Protein AF-0000000075185579 (afdb_homodimer)

Foldseek 3Di:
DPDDDDDDDDDDDDDDDDDDDDDDDDDDDDDDDDDDPPDDDDDDDPPDDDDDDDDDDPDDQDDVNVVVVVVVVVVVVVVVVVVVVVVVVVVVVVVVVVVVVVVVVVVVVVVVVVVVVVVVVVVVVVVVVVVVVVVVVVVVVVVVVVVVVVVVVVVVVVVVVVVVVVVVVVVVVVVLVVVLVVVVVVLVVLLVVQVVLFQEFEEEEFADDPDPFFFDWDADPVQFKIKGWDWDQDPVRDTDIDIDMFGGSGYHYNVDWQVNVLVVVLSQLVNQLSFFAEAEEEAAAQPLCLCQQAQFDPDPRSGHNPLVSVQSSVVVQVVCVSSQKDKWKKKFKWKQFLQAIGGLQDDCVVVPPPPPPDPPDHWDWDADPVLLDIDTPPTDMDTDDHSVVVNVSVVSSLVSCCVVDVHSSVSLQLMKIWMKMWMWMARPVVGWIHIYIYIYIRAHGQDADPVPLVPPDDPSVVVVSSRVLSNQVLVLVLQQLQQQLVCQVVVDDDRPQPSGSVSVRCVSCNHFSHHYYYYYGGYRHPVCVVRRVVSSVSSSSNRPRGHHHGDRPTPDD/DDDDDDDDDDDDDDDPDDDDDDDDDDDDDDDDDDDDDDDDDDPDDDDDDDDDDDDDDDDDQDPVRVVVVVVVVVVVVVVVVVVVVVVVVVVVVVVVVVVVVVVVVVVVVVVVVVVVVVVVVVVVVVVVVVVVVVVVVVVVVVVVVVVVVVVVVVVVVVVVVVVVVVVVVVVVVVVLVVVLVVVVVVLVVLLVVQVVLFQEFEEEEFADDPDPFFFDWDADPVQFKIKGWDWDQDPVRDTDIDIDMFGGSGYHYNVDWQVNVLVVVLSQLVNQLSFFAEAEEEAAAQPLCLCQQAQFDPDPRSGHNPLVSVQSSVVVQVVCVSSQKDKWKKKFKWKQFLQAIGGLQDDCVVVPPPPPPDPPDHWDWDADPVLLDIDTPPTDMDTDDHSVVVNVSVVSSQVSCCVVDVHSSVSLQQMKIWMKMWMWMARPVVGWIHIYIYIYIYAHGQDADDVPLVPPDDPSVVVVSSRVLSNQQLVLVLQQLQQQLVCQVVVDTDRPQPSGSVSVRCVSCNHFSHHYYYYYGGYRHPVCVVRRVVSSVSSSSNRPRGHHHGDRPTPDD

Radius of gyration: 67.79 Å; Cα contacts (8 Å, |Δi|>4): 1602; chains: 2; bounding box: 108×223×118 Å

Organism: Armillaria gallica (NCBI:txid47427)

Solvent-accessible surface area (backbone atoms only — not comparable to full-atom values): 61674 Å² total; per-residue (Å²): 137,79,80,77,79,85,75,92,75,89,81,84,90,81,88,81,90,75,95,79,88,93,82,93,86,91,85,87,95,81,92,86,84,87,82,84,87,78,77,91,79,89,87,78,88,80,81,79,86,78,80,88,79,78,82,79,80,84,77,84,82,64,77,76,59,52,61,59,45,41,57,50,37,53,52,51,33,52,53,32,48,52,50,30,53,50,31,50,51,52,35,53,51,40,52,50,49,44,52,51,47,53,52,52,43,52,51,50,52,51,52,43,50,49,50,38,50,53,35,53,52,51,40,51,52,40,50,52,52,34,50,54,35,51,52,48,38,51,53,41,51,52,50,40,51,51,48,50,53,52,43,51,54,50,51,51,49,48,51,51,51,52,51,50,45,52,51,48,51,52,49,43,52,51,50,50,53,48,48,40,51,50,50,53,50,46,52,51,46,50,49,49,42,45,56,74,71,39,38,40,39,30,34,39,36,34,42,69,69,89,64,86,65,54,44,55,68,48,70,44,93,82,29,26,35,43,33,39,51,46,78,43,68,42,96,84,66,50,72,43,78,46,78,45,77,47,72,46,76,31,43,38,54,45,82,59,49,46,66,61,56,36,62,64,49,48,56,51,47,49,41,16,76,70,24,26,25,23,30,37,36,24,38,31,41,71,86,12,46,35,61,46,51,38,54,36,49,93,46,82,73,44,30,12,46,52,61,51,43,48,40,47,49,54,52,53,48,58,60,37,38,83,58,46,36,48,67,50,43,35,35,35,42,35,31,40,43,76,80,34,71,42,62,40,65,61,64,64,74,72,64,61,61,66,63,85,79,72,72,72,83,67,63,44,81,45,76,39,81,88,77,55,43,69,46,54,43,88,55,56,71,41,78,55,88,46,60,68,54,51,55,52,50,52,51,46,30,52,54,48,50,31,69,77,24,94,46,45,74,62,42,55,36,60,19,32,37,40,40,36,34,42,37,37,36,38,24,72,87,81,63,47,49,33,57,10,39,39,35,46,31,38,47,33,32,63,66,72,82,67,73,83,42,77,80,36,77,62,77,39,38,54,54,48,53,41,50,48,42,48,50,46,41,54,51,34,44,53,50,33,51,48,33,46,18,45,21,48,76,66,70,75,61,84,60,61,34,78,72,22,61,67,42,42,62,36,42,60,32,68,36,69,53,17,34,36,36,37,37,38,24,26,49,51,36,44,90,40,41,70,62,39,51,53,49,50,53,51,47,45,57,53,45,70,28,57,52,50,90,43,72,79,77,64,64,77,126,136,86,83,72,86,86,71,91,82,81,88,88,81,90,69,92,75,94,82,93,92,85,92,82,95,82,85,94,81,91,95,80,92,79,90,87,78,89,69,81,85,86,84,76,92,88,82,84,79,81,79,86,82,84,83,83,83,83,81,84,81,57,79,77,52,56,60,55,44,41,53,51,40,52,51,52,33,51,51,31,49,51,52,30,51,51,32,49,50,50,34,53,51,41,51,49,48,45,53,50,49,53,50,52,44,52,51,52,51,50,52,45,51,50,52,39,50,52,36,52,52,50,39,52,53,40,49,54,53,33,51,53,33,50,52,50,37,53,54,40,51,52,49,43,52,52,46,51,54,49,43,52,54,51,51,51,50,49,52,50,50,52,50,49,44,51,51,47,51,51,49,44,52,52,51,50,53,49,47,38,52,49,48,54,50,45,52,51,46,50,50,50,42,44,55,72,73,38,38,40,42,31,33,38,35,33,41,69,70,92,63,85,64,55,45,55,68,49,71,44,94,82,28,25,35,43,35,41,49,44,79,44,68,43,96,87,65,49,72,42,78,47,79,45,77,48,73,45,77,30,45,38,54,45,81,59,47,46,65,62,57,34,62,65,49,48,55,51,47,50,41,15,76,70,23,26,24,24,30,38,36,25,38,32,42,71,87,13,45,37,62,48,52,38,53,36,49,95,45,82,73,43,30,11,47,53,60,51,44,48,39,47,49,53,51,52,48,57,59,36,39,84,57,47,35,47,68,48,42,34,36,35,43,35,32,40,43,76,81,36,70,41,64,40,64,59,65,64,74,73,63,61,62,66,64,86,78,72,72,73,83,69,63,45,81,43,76,38,82,87,77,56,44,68,46,53,43,88,56,57,72,41,78,54,88,45,61,67,53,51,56,52,50,52,51,47,27,52,54,48,51,32,69,75,24,96,45,45,72,61,42,55,34,59,19,30,38,40,40,35,34,41,37,37,37,38,24,74,86,81,64,46,48,34,55,11,40,40,35,45,30,36,48,32,32,62,64,73,82,66,71,85,43,77,81,35,77,64,76,40,39,55,54,48,53,41,48,48,43,47,50,45,40,53,51,34,45,52,49,32,52,48,33,45,17,46,20,48,76,65,70,74,61,85,61,60,34,78,72,21,61,67,42,42,62,36,42,60,33,69,37,69,51,18,33,35,36,38,37,37,24,26,50,51,36,43,90,40,40,70,62,37,50,52,48,50,52,53,48,44,57,55,45,70,28,57,52,49,90,43,73,78,75,63,66,76,125

Structure (mmCIF, N/CA/C/O backbone):
data_AF-0000000075185579-model_v1
#
loop_
_entity.id
_entity.type
_entity.pdbx_description
1 polymer 'Kinesin-domain-containing protein'
#
loop_
_atom_site.group_PDB
_atom_site.id
_atom_site.type_symbol
_atom_site.label_atom_id
_atom_site.label_alt_id
_atom_site.label_comp_id
_atom_site.label_asym_id
_atom_site.label_entity_id
_atom_site.label_seq_id
_atom_site.pdbx_PDB_ins_code
_atom_site.Cartn_x
_atom_site.Cartn_y
_atom_site.Cartn_z
_atom_site.occupancy
_atom_site.B_iso_or_equiv
_atom_site.auth_seq_id
_atom_site.auth_comp_id
_atom_site.auth_asym_id
_atom_site.auth_atom_id
_atom_site.pdbx_PDB_model_num
ATOM 1 N N . MET A 1 1 ? -43.188 15.203 17.531 1 18.34 1 MET A N 1
ATOM 2 C CA . MET A 1 1 ? -43.938 14.82 18.734 1 18.34 1 MET A CA 1
ATOM 3 C C . MET A 1 1 ? -43.156 15.164 19.984 1 18.34 1 MET A C 1
ATOM 5 O O . MET A 1 1 ? -42 14.727 20.156 1 18.34 1 MET A O 1
ATOM 9 N N . ALA A 1 2 ? -43.812 16.25 20.703 1 19.73 2 ALA A N 1
ATOM 10 C CA . ALA A 1 2 ? -43.562 17.125 21.859 1 19.73 2 ALA A CA 1
ATOM 11 C C . ALA A 1 2 ? -43.469 16.312 23.141 1 19.73 2 ALA A C 1
ATOM 13 O O . ALA A 1 2 ? -43.438 16.891 24.234 1 19.73 2 ALA A O 1
ATOM 14 N N . SER A 1 3 ? -43.094 15.203 23.094 1 18.06 3 SER A N 1
ATOM 15 C CA . SER A 1 3 ? -43.562 14.617 24.359 1 18.06 3 SER A CA 1
ATOM 16 C C . SER A 1 3 ? -42.906 15.289 25.547 1 18.06 3 SER A C 1
ATOM 18 O O . SER A 1 3 ? -41.781 15.766 25.453 1 18.06 3 SER A O 1
ATOM 20 N N . ARG A 1 4 ? -43.656 15.57 26.516 1 18.34 4 ARG A N 1
ATOM 21 C CA . ARG A 1 4 ? -44 16.188 27.797 1 18.34 4 ARG A CA 1
ATOM 22 C C . ARG A 1 4 ? -43.125 15.68 28.922 1 18.34 4 ARG A C 1
ATOM 24 O O . ARG A 1 4 ? -43.375 14.602 29.469 1 18.34 4 ARG A O 1
ATOM 31 N N . LEU A 1 5 ? -41.812 15.844 28.812 1 18.88 5 LEU A N 1
ATOM 32 C CA . LEU A 1 5 ? -41.125 15.234 29.969 1 18.88 5 LEU A CA 1
ATOM 33 C C . LEU A 1 5 ? -41.5 15.977 31.25 1 18.88 5 LEU A C 1
ATOM 35 O O . LEU A 1 5 ? -41.625 17.203 31.25 1 18.88 5 LEU A O 1
ATOM 39 N N . PRO A 1 6 ? -41.781 15.438 32.375 1 18.03 6 PRO A N 1
ATOM 40 C CA . PRO A 1 6 ? -42.5 15.664 33.625 1 18.03 6 PRO A CA 1
ATOM 41 C C . PRO A 1 6 ? -41.844 16.719 34.5 1 18.03 6 PRO A C 1
ATOM 43 O O . PRO A 1 6 ? -40.656 17.016 34.312 1 18.03 6 PRO A O 1
ATOM 46 N N . ARG A 1 7 ? -42.5 17.25 35.594 1 16.16 7 ARG A N 1
ATOM 47 C CA . ARG A 1 7 ? -42.969 18.266 36.531 1 16.16 7 ARG A CA 1
ATOM 48 C C . ARG A 1 7 ? -42.094 18.281 37.781 1 16.16 7 ARG A C 1
ATOM 50 O O . ARG A 1 7 ? -42.406 18.953 38.781 1 16.16 7 ARG A O 1
ATOM 57 N N . TYR A 1 8 ? -40.906 17.766 37.844 1 16.25 8 TYR A N 1
ATOM 58 C CA . TYR A 1 8 ? -40.719 17.516 39.281 1 16.25 8 TYR A CA 1
ATOM 59 C C . TYR A 1 8 ? -40.656 18.828 40.062 1 16.25 8 TYR A C 1
ATOM 61 O O . TYR A 1 8 ? -40.188 19.844 39.562 1 16.25 8 TYR A O 1
ATOM 69 N N . ARG A 1 9 ? -41.094 19.016 41.344 1 15.51 9 ARG A N 1
ATOM 70 C CA . ARG A 1 9 ? -41.75 19.641 42.469 1 15.51 9 ARG A CA 1
ATOM 71 C C . ARG A 1 9 ? -40.844 20.656 43.156 1 15.51 9 ARG A C 1
ATOM 73 O O . ARG A 1 9 ? -41.25 21.781 43.406 1 15.51 9 ARG A O 1
ATOM 80 N N . SER A 1 10 ? -39.812 20.359 43.906 1 15.17 10 SER A N 1
ATOM 81 C CA . SER A 1 10 ? -40 20.594 45.344 1 15.17 10 SER A CA 1
ATOM 82 C C . SER A 1 10 ? -39.656 22.031 45.719 1 15.17 10 SER A C 1
ATOM 84 O O . SER A 1 10 ? -39.031 22.75 44.938 1 15.17 10 SER A O 1
ATOM 86 N N . SER A 1 11 ? -38.875 22.359 46.781 1 15.03 11 SER A N 1
ATOM 87 C CA . SER A 1 11 ? -39.125 22.797 48.156 1 15.03 11 SER A CA 1
ATOM 88 C C . SER A 1 11 ? -38.688 24.25 48.375 1 15.03 11 SER A C 1
ATOM 90 O O . SER A 1 11 ? -39.469 25.078 48.844 1 15.03 11 SER A O 1
ATOM 92 N N . SER A 1 12 ? -37.469 24.656 48.844 1 15.06 12 SER A N 1
ATOM 93 C CA . SER A 1 12 ? -37.406 25.062 50.219 1 15.06 12 SER A CA 1
ATOM 94 C C . SER A 1 12 ? -37.531 26.578 50.375 1 15.06 12 SER A C 1
ATOM 96 O O . SER A 1 12 ? -37.312 27.312 49.406 1 15.06 12 SER A O 1
ATOM 98 N N . PRO A 1 13 ? -36.75 27.281 51.281 1 16.12 13 PRO A N 1
ATOM 99 C CA . PRO A 1 13 ? -37.062 27.906 52.562 1 16.12 13 PRO A CA 1
ATOM 100 C C . PRO A 1 13 ? -37.156 29.422 52.5 1 16.12 13 PRO A C 1
ATOM 102 O O . PRO A 1 13 ? -36.781 30.016 51.469 1 16.12 13 PRO A O 1
ATOM 105 N N . GLU A 1 14 ? -36.469 30.203 53.406 1 15.45 14 GLU A N 1
ATOM 106 C CA . GLU A 1 14 ? -36.844 30.938 54.625 1 15.45 14 GLU A CA 1
ATOM 107 C C . GLU A 1 14 ? -36.688 32.438 54.438 1 15.45 14 GLU A C 1
ATOM 109 O O . GLU A 1 14 ? -37.594 33.219 54.719 1 15.45 14 GLU A O 1
ATOM 114 N N . ARG A 1 15 ? -35.594 33.188 54.938 1 14.95 15 ARG A N 1
ATOM 115 C CA . ARG A 1 15 ? -35.688 34.031 56.125 1 14.95 15 ARG A CA 1
ATOM 116 C C . ARG A 1 15 ? -35.938 35.469 55.75 1 14.95 15 ARG A C 1
ATOM 118 O O . ARG A 1 15 ? -35.844 35.844 54.594 1 14.95 15 ARG A O 1
ATOM 125 N N . THR A 1 16 ? -34.969 36.5 56.094 1 14.61 16 THR A N 1
ATOM 126 C CA . THR A 1 16 ? -35 37.281 57.312 1 14.61 16 THR A CA 1
ATOM 127 C C . THR A 1 16 ? -35.375 38.719 57.031 1 14.61 16 THR A C 1
ATOM 129 O O . THR A 1 16 ? -36.25 39.281 57.688 1 14.61 16 THR A O 1
ATOM 132 N N . LEU A 1 17 ? -34.438 39.75 56.625 1 14.92 17 LEU A N 1
ATOM 133 C CA . LEU A 1 17 ? -34.062 40.719 57.656 1 14.92 17 LEU A CA 1
ATOM 134 C C . LEU A 1 17 ? -34.906 41.969 57.562 1 14.92 17 LEU A C 1
ATOM 136 O O . LEU A 1 17 ? -35.469 42.281 56.5 1 14.92 17 LEU A O 1
ATOM 140 N N . MET A 1 18 ? -34.656 43.156 58.375 1 14.86 18 MET A N 1
ATOM 141 C CA . MET A 1 18 ? -35.094 43.969 59.531 1 14.86 18 MET A CA 1
ATOM 142 C C . MET A 1 18 ? -35.344 45.406 59.125 1 14.86 18 MET A C 1
ATOM 144 O O . MET A 1 18 ? -36.031 46.156 59.812 1 14.86 18 MET A O 1
ATOM 148 N N . ALA A 1 19 ? -35.062 46.156 58 1 16.11 19 ALA A N 1
ATOM 149 C CA . ALA A 1 19 ? -34.5 47.406 58.5 1 16.11 19 ALA A CA 1
ATOM 150 C C . ALA A 1 19 ? -35.594 48.344 58.938 1 16.11 19 ALA A C 1
ATOM 152 O O . ALA A 1 19 ? -36.625 48.5 58.25 1 16.11 19 ALA A O 1
ATOM 153 N N . PRO A 1 20 ? -35.469 49.094 60.125 1 14.97 20 PRO A N 1
ATOM 154 C CA . PRO A 1 20 ? -36.188 49.75 61.188 1 14.97 20 PRO A CA 1
ATOM 155 C C . PRO A 1 20 ? -36.719 51.125 60.812 1 14.97 20 PRO A C 1
ATOM 157 O O . PRO A 1 20 ? -37.906 51.375 61 1 14.97 20 PRO A O 1
ATOM 160 N N . ALA A 1 21 ? -35.938 52.312 60.812 1 14.3 21 ALA A N 1
ATOM 161 C CA . ALA A 1 21 ? -35.969 53.219 61.969 1 14.3 21 ALA A CA 1
ATOM 162 C C . ALA A 1 21 ? -36.969 54.344 61.75 1 14.3 21 ALA A C 1
ATOM 164 O O . ALA A 1 21 ? -37.469 54.531 60.625 1 14.3 21 ALA A O 1
ATOM 165 N N . LEU A 1 22 ? -36.531 55.781 61.844 1 14.79 22 LEU A N 1
ATOM 166 C CA . LEU A 1 22 ? -36.625 56.719 62.938 1 14.79 22 LEU A CA 1
ATOM 167 C C . LEU A 1 22 ? -37.656 57.781 62.656 1 14.79 22 LEU A C 1
ATOM 169 O O . LEU A 1 22 ? -38 58.031 61.5 1 14.79 22 LEU A O 1
ATOM 173 N N . LYS A 1 23 ? -37.938 58.844 63.656 1 14.91 23 LYS A N 1
ATOM 174 C CA . LYS A 1 23 ? -38.812 59.531 64.562 1 14.91 23 LYS A CA 1
ATOM 175 C C . LYS A 1 23 ? -39.094 60.969 64.125 1 14.91 23 LYS A C 1
ATOM 177 O O . LYS A 1 23 ? -40.25 61.406 64.125 1 14.91 23 LYS A O 1
ATOM 182 N N . ARG A 1 24 ? -38.125 62.031 63.938 1 14.59 24 ARG A N 1
ATOM 183 C CA . ARG A 1 24 ? -38.188 63.062 65 1 14.59 24 ARG A CA 1
ATOM 184 C C . ARG A 1 24 ? -39.219 64.125 64.625 1 14.59 24 ARG A C 1
ATOM 186 O O . ARG A 1 24 ? -39.625 64.25 63.469 1 14.59 24 ARG A O 1
ATOM 193 N N . LYS A 1 25 ? -39.031 65.5 65.188 1 14.77 25 LYS A N 1
ATOM 194 C CA . LYS A 1 25 ? -39.531 66.375 66.25 1 14.77 25 LYS A CA 1
ATOM 195 C C . LYS A 1 25 ? -40.219 67.625 65.625 1 14.77 25 LYS A C 1
ATOM 197 O O . LYS A 1 25 ? -41.344 67.938 66 1 14.77 25 LYS A O 1
ATOM 202 N N . ALA A 1 26 ? -39.531 68.938 65.438 1 15.02 26 ALA A N 1
ATOM 203 C CA . ALA A 1 26 ? -39.594 70 66.375 1 15.02 26 ALA A CA 1
ATOM 204 C C . ALA A 1 26 ? -40.594 71.062 66 1 15.02 26 ALA A C 1
ATOM 206 O O . ALA A 1 26 ? -41.094 71.062 64.875 1 15.02 26 ALA A O 1
ATOM 207 N N . GLN A 1 27 ? -40.25 72.5 66.188 1 14.68 27 GLN A N 1
ATOM 208 C CA . GLN A 1 27 ? -40.438 73.562 67.188 1 14.68 27 GLN A CA 1
ATOM 209 C C . GLN A 1 27 ? -41.312 74.688 66.562 1 14.68 27 GLN A C 1
ATOM 211 O O . GLN A 1 27 ? -42.312 75.062 67.188 1 14.68 27 GLN A O 1
ATOM 216 N N . ASP A 1 28 ? -40.781 75.875 65.938 1 14.41 28 ASP A N 1
ATOM 217 C CA . ASP A 1 28 ? -40.688 77.188 66.688 1 14.41 28 ASP A CA 1
ATOM 218 C C . ASP A 1 28 ? -41.844 78.062 66.312 1 14.41 28 ASP A C 1
ATOM 220 O O . ASP A 1 28 ? -42.531 78.562 67.25 1 14.41 28 ASP A O 1
ATOM 224 N N . GLN A 1 29 ? -41.781 79.188 65.312 1 15.2 29 GLN A N 1
ATOM 225 C CA . GLN A 1 29 ? -41.531 80.625 65.688 1 15.2 29 GLN A CA 1
ATOM 226 C C . GLN A 1 29 ? -42.844 81.375 65.688 1 15.2 29 GLN A C 1
ATOM 228 O O . GLN A 1 29 ? -43.844 81 65.125 1 15.2 29 GLN A O 1
ATOM 233 N N . ASN A 1 30 ? -42.844 82.938 66.125 1 15.77 30 ASN A N 1
ATOM 234 C CA . ASN A 1 30 ? -43.094 84 67.062 1 15.77 30 ASN A CA 1
ATOM 235 C C . ASN A 1 30 ? -44.031 85.062 66.5 1 15.77 30 ASN A C 1
ATOM 237 O O . ASN A 1 30 ? -44.906 85.562 67.188 1 15.77 30 ASN A O 1
ATOM 241 N N . ASP A 1 31 ? -43.969 85.625 65.188 1 15.8 31 ASP A N 1
ATOM 242 C CA . ASP A 1 31 ? -43.719 87.062 65.312 1 15.8 31 ASP A CA 1
ATOM 243 C C . ASP A 1 31 ? -45.031 87.812 65.625 1 15.8 31 ASP A C 1
ATOM 245 O O . ASP A 1 31 ? -46.125 87.312 65.438 1 15.8 31 ASP A O 1
ATOM 249 N N . PRO A 1 32 ? -45.188 89.375 65.188 1 17.55 32 PRO A N 1
ATOM 250 C CA . PRO A 1 32 ? -45.094 90.688 65.812 1 17.55 32 PRO A CA 1
ATOM 251 C C . PRO A 1 32 ? -46.438 91.375 65.875 1 17.55 32 PRO A C 1
ATOM 253 O O . PRO A 1 32 ? -47.312 91.125 65 1 17.55 32 PRO A O 1
ATOM 256 N N . PRO A 1 33 ? -46.938 92.062 66.938 1 20.39 33 PRO A N 1
ATOM 257 C CA . PRO A 1 33 ? -48.094 92.75 67.5 1 20.39 33 PRO A CA 1
ATOM 258 C C . PRO A 1 33 ? -48.344 94.125 66.938 1 20.39 33 PRO A C 1
ATOM 260 O O . PRO A 1 33 ? -47.562 95.062 67.188 1 20.39 33 PRO A O 1
ATOM 263 N N . VAL A 1 34 ? -48.531 94.438 65.625 1 19.27 34 VAL A N 1
ATOM 264 C CA . VAL A 1 34 ? -48.469 95.75 65.125 1 19.27 34 VAL A CA 1
ATOM 265 C C . VAL A 1 34 ? -49.5 96.688 65.812 1 19.27 34 VAL A C 1
ATOM 267 O O . VAL A 1 34 ? -50.688 96.312 65.875 1 19.27 34 VAL A O 1
ATOM 270 N N . ARG A 1 35 ? -49.031 97.875 66.5 1 17.83 35 ARG A N 1
ATOM 271 C CA . ARG A 1 35 ? -49.406 98.875 67.438 1 17.83 35 ARG A CA 1
ATOM 272 C C . ARG A 1 35 ? -50.375 99.875 66.875 1 17.83 35 ARG A C 1
ATOM 274 O O . ARG A 1 35 ? -50.312 100.125 65.625 1 17.83 35 ARG A O 1
ATOM 281 N N . LYS A 1 36 ? -51.344 100.438 67.625 1 20.92 36 LYS A N 1
ATOM 282 C CA . LYS A 1 36 ? -52.594 101.25 67.688 1 20.92 36 LYS A CA 1
ATOM 283 C C . LYS A 1 36 ? -52.344 102.75 67.562 1 20.92 36 LYS A C 1
ATOM 285 O O . LYS A 1 36 ? -51.688 103.312 68.438 1 20.92 36 LYS A O 1
ATOM 290 N N . ILE A 1 37 ? -51.938 103.25 66.375 1 17.88 37 ILE A N 1
ATOM 291 C CA . ILE A 1 37 ? -51.469 104.625 66.125 1 17.88 37 ILE A CA 1
ATOM 292 C C . ILE A 1 37 ? -52.531 105.625 66.562 1 17.88 37 ILE A C 1
ATOM 294 O O . ILE A 1 37 ? -53.656 105.625 66.062 1 17.88 37 ILE A O 1
ATOM 298 N N . HIS A 1 38 ? -52.531 106.312 67.812 1 17.78 38 HIS A N 1
ATOM 299 C CA . HIS A 1 38 ? -53.406 107.188 68.625 1 17.78 38 HIS A CA 1
ATOM 300 C C . HIS A 1 38 ? -53.406 108.625 68.125 1 17.78 38 HIS A C 1
ATOM 302 O O . HIS A 1 38 ? -54.281 109.438 68.438 1 17.78 38 HIS A O 1
ATOM 308 N N . LYS A 1 39 ? -52.562 109.312 67.25 1 17.28 39 LYS A N 1
ATOM 309 C CA . LYS A 1 39 ? -51.938 110.562 67.75 1 17.28 39 LYS A CA 1
ATOM 310 C C . LYS A 1 39 ? -52.906 111.75 67.688 1 17.28 39 LYS A C 1
ATOM 312 O O . LYS A 1 39 ? -52.938 112.562 68.562 1 17.28 39 LYS A O 1
ATOM 317 N N . PRO A 1 40 ? -53.625 112.312 66.688 1 19.89 40 PRO A N 1
ATOM 318 C CA . PRO A 1 40 ? -53.281 113.625 66.25 1 19.89 40 PRO A CA 1
ATOM 319 C C . PRO A 1 40 ? -54.031 114.75 67 1 19.89 40 PRO A C 1
ATOM 321 O O . PRO A 1 40 ? -55.281 114.75 66.938 1 19.89 40 PRO A O 1
ATOM 324 N N . LEU A 1 41 ? -53.844 115.188 68.25 1 20.09 41 LEU A N 1
ATOM 325 C CA . LEU A 1 41 ? -54.562 116.125 69.125 1 20.09 41 LEU A CA 1
ATOM 326 C C . LEU A 1 41 ? -54.469 117.562 68.562 1 20.09 41 LEU A C 1
ATOM 328 O O . LEU A 1 41 ? -53.375 118 68.188 1 20.09 41 LEU A O 1
ATOM 332 N N . SER A 1 42 ? -55.5 118.312 68.062 1 20.94 42 SER A N 1
ATOM 333 C CA . SER A 1 42 ? -55.844 119.562 67.375 1 20.94 42 SER A CA 1
ATOM 334 C C . SER A 1 42 ? -55.562 120.75 68.25 1 20.94 42 SER A C 1
ATOM 336 O O . SER A 1 42 ? -56.094 120.875 69.375 1 20.94 42 SER A O 1
ATOM 338 N N . LYS A 1 43 ? -54.406 121.5 68.188 1 20.05 43 LYS A N 1
ATOM 339 C CA . LYS A 1 43 ? -53.719 122.562 68.938 1 20.05 43 LYS A CA 1
ATOM 340 C C . LYS A 1 43 ? -54.5 123.875 68.875 1 20.05 43 LYS A C 1
ATOM 342 O O . LYS A 1 43 ? -55.031 124.25 67.812 1 20.05 43 LYS A O 1
ATOM 347 N N . SER A 1 44 ? -54.844 124.625 70.062 1 19.48 44 SER A N 1
ATOM 348 C CA . SER A 1 44 ? -55.625 125.688 70.688 1 19.48 44 SER A CA 1
ATOM 349 C C . SER A 1 44 ? -54.938 127.062 70.5 1 19.48 44 SER A C 1
ATOM 351 O O . SER A 1 44 ? -55.531 128.125 70.812 1 19.48 44 SER A O 1
ATOM 353 N N . ILE A 1 45 ? -53.75 127.312 69.938 1 19.94 45 ILE A N 1
ATOM 354 C CA . ILE A 1 45 ? -53 128.375 70.562 1 19.94 45 ILE A CA 1
ATOM 355 C C . ILE A 1 45 ? -53.594 129.75 70.125 1 19.94 45 ILE A C 1
ATOM 357 O O . ILE A 1 45 ? -53.719 130 68.938 1 19.94 45 ILE A O 1
ATOM 361 N N . THR A 1 46 ? -54.188 130.625 71.062 1 22.38 46 THR A N 1
ATOM 362 C CA . THR A 1 46 ? -54.969 131.875 71.188 1 22.38 46 THR A CA 1
ATOM 363 C C . THR A 1 46 ? -54.031 133.125 71.062 1 22.38 46 THR A C 1
ATOM 365 O O . THR A 1 46 ? -53.219 133.25 71.938 1 22.38 46 THR A O 1
ATOM 368 N N . SER A 1 47 ? -53.344 133.5 70 1 21.12 47 SER A N 1
ATOM 369 C CA . SER A 1 47 ? -52.312 134.5 69.812 1 21.12 47 SER A CA 1
ATOM 370 C C . SER A 1 47 ? -52.781 135.875 70.062 1 21.12 47 SER A C 1
ATOM 372 O O . SER A 1 47 ? -53.625 136.375 69.312 1 21.12 47 SER A O 1
ATOM 374 N N . THR A 1 48 ? -53 136.375 71.312 1 22.92 48 THR A N 1
ATOM 375 C CA . THR A 1 48 ? -53.562 137.625 71.625 1 22.92 48 THR A CA 1
ATOM 376 C C . THR A 1 48 ? -52.531 138.75 71.312 1 22.92 48 THR A C 1
ATOM 378 O O . THR A 1 48 ? -51.344 138.625 71.625 1 22.92 48 THR A O 1
ATOM 381 N N . ALA A 1 49 ? -52.688 139.75 70.375 1 25.64 49 ALA A N 1
ATOM 382 C CA . ALA A 1 49 ? -51.938 140.75 69.688 1 25.64 49 ALA A CA 1
ATOM 383 C C . ALA A 1 49 ? -51.594 141.875 70.562 1 25.64 49 ALA A C 1
ATOM 385 O O . ALA A 1 49 ? -52.5 142.625 71.062 1 25.64 49 ALA A O 1
ATOM 386 N N . PRO A 1 50 ? -50.531 141.75 71.5 1 23.75 50 PRO A N 1
ATOM 387 C CA . PRO A 1 50 ? -50.25 142.75 72.5 1 23.75 50 PRO A CA 1
ATOM 388 C C . PRO A 1 50 ? -49.969 144.125 71.875 1 23.75 50 PRO A C 1
ATOM 390 O O . PRO A 1 50 ? -49.562 144.25 70.75 1 23.75 50 PRO A O 1
ATOM 393 N N . LYS A 1 51 ? -50.156 145.25 72.688 1 27.39 51 LYS A N 1
ATOM 394 C CA . LYS A 1 51 ? -50.375 146.625 72.562 1 27.39 51 LYS A CA 1
ATOM 395 C C . LYS A 1 51 ? -49.031 147.375 72.375 1 27.39 51 LYS A C 1
ATOM 397 O O . LYS A 1 51 ? -48.031 147.125 73 1 27.39 51 LYS A O 1
ATOM 402 N N . PRO A 1 52 ? -48.75 148.125 71.375 1 26.11 52 PRO A N 1
ATOM 403 C CA . PRO A 1 52 ? -47.562 148.875 70.812 1 26.11 52 PRO A CA 1
ATOM 404 C C . PRO A 1 52 ? -46.938 149.875 71.812 1 26.11 52 PRO A C 1
ATOM 406 O O . PRO A 1 52 ? -47.656 150.75 72.25 1 26.11 52 PRO A O 1
ATOM 409 N N . LEU A 1 53 ? -46.062 149.375 72.75 1 25.06 53 LEU A N 1
ATOM 410 C CA . LEU A 1 53 ? -45.406 150.125 73.812 1 25.06 53 LEU A CA 1
ATOM 411 C C . LEU A 1 53 ? -44.688 151.375 73.312 1 25.06 53 LEU A C 1
ATOM 413 O O . LEU A 1 53 ? -44.062 151.25 72.25 1 25.06 53 LEU A O 1
ATOM 417 N N . THR A 1 54 ? -44.906 152.5 73.875 1 27.72 54 THR A N 1
ATOM 418 C CA . THR A 1 54 ? -44.562 153.875 73.625 1 27.72 54 THR A CA 1
ATOM 419 C C . THR A 1 54 ? -43.094 154.125 73.812 1 27.72 54 THR A C 1
ATOM 421 O O . THR A 1 54 ? -42.438 153.5 74.688 1 27.72 54 THR A O 1
ATOM 424 N N . LYS A 1 55 ? -42.344 154.625 72.938 1 32.5 55 LYS A N 1
ATOM 425 C CA . LYS A 1 55 ? -40.938 154.875 72.625 1 32.5 55 LYS A CA 1
ATOM 426 C C . LYS A 1 55 ? -40.25 155.75 73.625 1 32.5 55 LYS A C 1
ATOM 428 O O . LYS A 1 55 ? -40.594 156.875 73.812 1 32.5 55 LYS A O 1
ATOM 433 N N . PRO A 1 56 ? -39.875 155 74.875 1 31.88 56 PRO A N 1
ATOM 434 C CA . PRO A 1 56 ? -39.344 155.875 75.938 1 31.88 56 PRO A CA 1
ATOM 435 C C . PRO A 1 56 ? -38.125 156.75 75.5 1 31.88 56 PRO A C 1
ATOM 437 O O . PRO A 1 56 ? -37.438 156.25 74.562 1 31.88 56 PRO A O 1
ATOM 440 N N . ARG A 1 57 ? -37.875 157.875 76.125 1 35.84 57 ARG A N 1
ATOM 441 C CA . ARG A 1 57 ? -37.094 159.125 75.875 1 35.84 57 ARG A CA 1
ATOM 442 C C . ARG A 1 57 ? -35.625 158.875 76.188 1 35.84 57 ARG A C 1
ATOM 444 O O . ARG A 1 57 ? -35.281 158.25 77.25 1 35.84 57 ARG A O 1
ATOM 451 N N . PRO A 1 58 ? -34.656 158.875 75.25 1 35.84 58 PRO A N 1
ATOM 452 C CA . PRO A 1 58 ? -33.25 158.375 75.312 1 35.84 58 PRO A CA 1
ATOM 453 C C . PRO A 1 58 ? -32.438 159.125 76.375 1 35.84 58 PRO A C 1
ATOM 455 O O . PRO A 1 58 ? -32.469 160.375 76.438 1 35.84 58 PRO A O 1
ATOM 458 N N . PRO A 1 59 ? -32.344 158.625 77.688 1 38.75 59 PRO A N 1
ATOM 459 C CA . PRO A 1 59 ? -31.703 159.25 78.812 1 38.75 59 PRO A CA 1
ATOM 460 C C . PRO A 1 59 ? -30.297 159.75 78.5 1 38.75 59 PRO A C 1
ATOM 462 O O . PRO A 1 59 ? -29.625 159.125 77.625 1 38.75 59 PRO A O 1
ATOM 465 N N . THR A 1 60 ? -29.922 161 78.938 1 39.84 60 THR A N 1
ATOM 466 C CA . THR A 1 60 ? -28.75 161.75 78.75 1 39.84 60 THR A CA 1
ATOM 467 C C . THR A 1 60 ? -27.531 161.25 79.438 1 39.84 60 THR A C 1
ATOM 469 O O . THR A 1 60 ? -27.531 161 80.625 1 39.84 60 THR A O 1
ATOM 472 N N . LEU A 1 61 ? -26.703 160.375 78.875 1 40.78 61 LEU A N 1
ATOM 473 C CA . LEU A 1 61 ? -25.547 159.5 79.188 1 40.78 61 LEU A CA 1
ATOM 474 C C . LEU A 1 61 ? -24.438 160.375 79.812 1 40.78 61 LEU A C 1
ATOM 476 O O . LEU A 1 61 ? -23.906 161.25 79.188 1 40.78 61 LEU A O 1
ATOM 480 N N . THR A 1 62 ? -24.391 160.5 81.125 1 44.34 62 THR A N 1
ATOM 481 C CA . THR A 1 62 ? -23.438 161.25 81.875 1 44.34 62 THR A CA 1
ATOM 482 C C . THR A 1 62 ? -22.031 160.625 81.812 1 44.34 62 THR A C 1
ATOM 484 O O . THR A 1 62 ? -21.891 159.5 81.438 1 44.34 62 THR A O 1
ATOM 487 N N . ALA A 1 63 ? -20.812 161.25 82.125 1 56.53 63 ALA A N 1
ATOM 488 C CA . ALA A 1 63 ? -19.375 161.125 81.875 1 56.53 63 ALA A CA 1
ATOM 489 C C . ALA A 1 63 ? -18.797 159.875 82.5 1 56.53 63 ALA A C 1
ATOM 491 O O . ALA A 1 63 ? -17.891 159.25 81.875 1 56.53 63 ALA A O 1
ATOM 492 N N . GLY A 1 64 ? -18.984 159.5 83.5 1 51.78 64 GLY A N 1
ATOM 493 C CA . GLY A 1 64 ? -18.469 158.25 84.188 1 51.78 64 GLY A CA 1
ATOM 494 C C . GLY A 1 64 ? -18.797 157 83.438 1 51.78 64 GLY A C 1
ATOM 495 O O . GLY A 1 64 ? -18.109 156 83.562 1 51.78 64 GLY A O 1
ATOM 496 N N . THR A 1 65 ? -19.672 157 82.688 1 62.56 65 THR A N 1
ATOM 497 C CA . THR A 1 65 ? -20.234 155.875 82 1 62.56 65 THR A CA 1
ATOM 498 C C . THR A 1 65 ? -19.422 155.5 80.75 1 62.56 65 THR A C 1
ATOM 500 O O . THR A 1 65 ? -19.312 154.375 80.312 1 62.56 65 THR A O 1
ATOM 503 N N . ARG A 1 66 ? -18.516 156.25 80.312 1 66.75 66 ARG A N 1
ATOM 504 C CA . ARG A 1 66 ? -17.75 156 79.062 1 66.75 66 ARG A CA 1
ATOM 505 C C . ARG A 1 66 ? -16.453 155.25 79.375 1 66.75 66 ARG A C 1
ATOM 507 O O . ARG A 1 66 ? -16.031 154.5 78.562 1 66.75 66 ARG A O 1
ATOM 514 N N . ALA A 1 67 ? -15.867 155.5 80.375 1 65 67 ALA A N 1
ATOM 515 C CA . ALA A 1 67 ? -14.609 154.875 80.688 1 65 67 ALA A CA 1
ATOM 516 C C . ALA A 1 67 ? -14.828 153.375 80.938 1 65 67 ALA A C 1
ATOM 518 O O . ALA A 1 67 ? -14.039 152.5 80.5 1 65 67 ALA A O 1
ATOM 519 N N . THR A 1 68 ? -15.82 153.25 81.562 1 70 68 THR A N 1
ATOM 520 C CA . THR A 1 68 ? -16.172 151.875 81.812 1 70 68 THR A CA 1
ATOM 521 C C . THR A 1 68 ? -16.562 151.125 80.5 1 70 68 THR A C 1
ATOM 523 O O . THR A 1 68 ? -16.266 149.875 80.312 1 70 68 THR A O 1
ATOM 526 N N . GLN A 1 69 ? -16.844 151.75 79.562 1 75.75 69 GLN A N 1
ATOM 527 C CA . GLN A 1 69 ? -17.234 151.25 78.312 1 75.75 69 GLN A CA 1
ATOM 528 C C . GLN A 1 69 ? -16.016 150.875 77.438 1 75.75 69 GLN A C 1
ATOM 530 O O . GLN A 1 69 ? -15.992 149.875 76.75 1 75.75 69 GLN A O 1
ATOM 535 N N . ILE A 1 70 ? -15.039 151.625 77.5 1 76.12 70 ILE A N 1
ATOM 536 C CA . ILE A 1 70 ? -13.805 151.5 76.75 1 76.12 70 ILE A CA 1
ATOM 537 C C . ILE A 1 70 ? -13.086 150.25 77.312 1 76.12 70 ILE A C 1
ATOM 539 O O . ILE A 1 70 ? -12.586 149.375 76.562 1 76.12 70 ILE A O 1
ATOM 543 N N . SER A 1 71 ? -13.055 150.25 78.625 1 75.88 71 SER A N 1
ATOM 544 C CA . SER A 1 71 ? -12.414 149.125 79.25 1 75.88 71 SER A CA 1
ATOM 545 C C . SER A 1 71 ? -13.156 147.875 78.875 1 75.88 71 SER A C 1
ATOM 547 O O . SER A 1 71 ? -12.531 146.75 78.562 1 75.88 71 SER A O 1
ATOM 549 N N . ASP A 1 72 ? -14.398 147.875 78.75 1 78.62 72 ASP A N 1
ATOM 550 C CA . ASP A 1 72 ? -15.227 146.75 78.438 1 78.62 72 ASP A CA 1
ATOM 551 C C . ASP A 1 72 ? -15.078 146.375 76.938 1 78.62 72 ASP A C 1
ATOM 553 O O . ASP A 1 72 ? -14.984 145.125 76.625 1 78.62 72 ASP A O 1
ATOM 557 N N . LEU A 1 73 ? -14.836 147.25 76.062 1 79.88 73 LEU A N 1
ATOM 558 C CA . LEU A 1 73 ? -14.695 147 74.688 1 79.88 73 LEU A CA 1
ATOM 559 C C . LEU A 1 73 ? -13.312 146.375 74.312 1 79.88 73 LEU A C 1
ATOM 561 O O . LEU A 1 73 ? -13.18 145.5 73.5 1 79.88 73 LEU A O 1
ATOM 565 N N . THR A 1 74 ? -12.383 147 75.125 1 77.75 74 THR A N 1
ATOM 566 C CA . THR A 1 74 ? -11.023 146.5 74.938 1 77.75 74 THR A CA 1
ATOM 567 C C . THR A 1 74 ? -10.93 145 75.375 1 77.75 74 THR A C 1
ATOM 569 O O . THR A 1 74 ? -10.281 144.125 74.688 1 77.75 74 THR A O 1
ATOM 572 N N . LYS A 1 75 ? -11.641 144.75 76.438 1 80.88 75 LYS A N 1
ATOM 573 C CA . LYS A 1 75 ? -11.68 143.375 76.875 1 80.88 75 LYS A CA 1
ATOM 574 C C . LYS A 1 75 ? -12.43 142.5 75.938 1 80.88 75 LYS A C 1
ATOM 576 O O . LYS A 1 75 ? -11.984 141.375 75.625 1 80.88 75 LYS A O 1
ATOM 581 N N . GLN A 1 76 ? -13.438 142.875 75.312 1 81.12 76 GLN A N 1
ATOM 582 C CA . GLN A 1 76 ? -14.219 142.125 74.312 1 81.12 76 GLN A CA 1
ATOM 583 C C . GLN A 1 76 ? -13.461 141.875 73 1 81.12 76 GLN A C 1
ATOM 585 O O . GLN A 1 76 ? -13.523 140.875 72.375 1 81.12 76 GLN A O 1
ATOM 590 N N . LEU A 1 77 ? -12.695 142.875 72.688 1 79.94 77 LEU A N 1
ATOM 591 C CA . LEU A 1 77 ? -11.859 142.75 71.5 1 79.94 77 LEU A CA 1
ATOM 592 C C . LEU A 1 77 ? -10.734 141.75 71.688 1 79.94 77 LEU A C 1
ATOM 594 O O . LEU A 1 77 ? -10.422 141 70.75 1 79.94 77 LEU A O 1
ATOM 598 N N . GLY A 1 78 ? -10.188 141.875 72.875 1 79.5 78 GLY A N 1
ATOM 599 C CA . GLY A 1 78 ? -9.172 140.875 73.188 1 79.5 78 GLY A CA 1
ATOM 600 C C . GLY A 1 78 ? -9.688 139.5 73.188 1 79.5 78 GLY A C 1
ATOM 601 O O . GLY A 1 78 ? -9.031 138.625 72.688 1 79.5 78 GLY A O 1
ATOM 602 N N . GLU A 1 79 ? -10.859 139.25 73.625 1 82.81 79 GLU A N 1
ATOM 603 C CA . GLU A 1 79 ? -11.508 137.875 73.625 1 82.81 79 GLU A CA 1
ATOM 604 C C . GLU A 1 79 ? -11.906 137.5 72.25 1 82.81 79 GLU A C 1
ATOM 606 O O . GLU A 1 79 ? -11.734 136.25 71.875 1 82.81 79 GLU A O 1
ATOM 611 N N . ALA A 1 80 ? -12.266 138.25 71.312 1 81 80 ALA A N 1
ATOM 612 C CA . ALA A 1 80 ? -12.656 138 69.938 1 81 80 ALA A CA 1
ATOM 613 C C . ALA A 1 80 ? -11.438 137.625 69.125 1 81 80 ALA A C 1
ATOM 615 O O . ALA A 1 80 ? -11.484 136.625 68.312 1 81 80 ALA A O 1
ATOM 616 N N . LYS A 1 81 ? -10.398 138.375 69.438 1 80.69 81 LYS A N 1
ATOM 617 C CA . LYS A 1 81 ? -9.164 138.125 68.75 1 80.69 81 LYS A CA 1
ATOM 618 C C . LYS A 1 81 ? -8.578 136.75 69.188 1 80.69 81 LYS A C 1
ATOM 620 O O . LYS A 1 81 ? -8.078 136 68.312 1 80.69 81 LYS A O 1
ATOM 625 N N . SER A 1 82 ? -8.758 136.5 70.438 1 84.12 82 SER A N 1
ATOM 626 C CA . SER A 1 82 ? -8.297 135.25 70.938 1 84.12 82 SER A CA 1
ATOM 627 C C . SER A 1 82 ? -9.141 134 70.375 1 84.12 82 SER A C 1
ATOM 629 O O . SER A 1 82 ? -8.602 133 69.938 1 84.12 82 SER A O 1
ATOM 631 N N . GLN A 1 83 ? -10.367 134.125 70.188 1 83.25 83 GLN A N 1
ATOM 632 C CA . GLN A 1 83 ? -11.266 133.125 69.625 1 83.25 83 GLN A CA 1
ATOM 633 C C . GLN A 1 83 ? -11.023 133 68.125 1 83.25 83 GLN A C 1
ATOM 635 O O . GLN A 1 83 ? -11.047 131.875 67.625 1 83.25 83 GLN A O 1
ATOM 640 N N . ALA A 1 84 ? -10.688 134 67.438 1 81.75 84 ALA A N 1
ATOM 641 C CA . ALA A 1 84 ? -10.367 134 66 1 81.75 84 ALA A CA 1
ATOM 642 C C . ALA A 1 84 ? -9.086 133.125 65.75 1 81.75 84 ALA A C 1
ATOM 644 O O . ALA A 1 84 ? -9.023 132.375 64.812 1 81.75 84 ALA A O 1
ATOM 645 N N . ARG A 1 85 ? -8.133 133.5 66.688 1 83.81 85 ARG A N 1
ATOM 646 C CA . ARG A 1 85 ? -6.875 132.75 66.562 1 83.81 85 ARG A CA 1
ATOM 647 C C . ARG A 1 85 ? -7.082 131.25 66.875 1 83.81 85 ARG A C 1
ATOM 649 O O . ARG A 1 85 ? -6.5 130.375 66.188 1 83.81 85 ARG A O 1
ATOM 656 N N . GLU A 1 86 ? -7.988 131 67.688 1 85.12 86 GLU A N 1
ATOM 657 C CA . GLU A 1 86 ? -8.297 129.5 68 1 85.12 86 GLU A CA 1
ATOM 658 C C . GLU A 1 86 ? -9.023 128.875 66.875 1 85.12 86 GLU A C 1
ATOM 660 O O . GLU A 1 86 ? -8.727 127.75 66.5 1 85.12 86 GLU A O 1
ATOM 665 N N . HIS A 1 87 ? -9.852 129.625 66.125 1 84.88 87 HIS A N 1
ATOM 666 C CA . HIS A 1 87 ? -10.586 129 65 1 84.88 87 HIS A CA 1
ATOM 667 C C . HIS A 1 87 ? -9.688 128.875 63.75 1 84.88 87 HIS A C 1
ATOM 669 O O . HIS A 1 87 ? -9.82 127.875 63.031 1 84.88 87 HIS A O 1
ATOM 675 N N . ILE A 1 88 ? -8.742 129.75 63.656 1 85.69 88 ILE A N 1
ATOM 676 C CA . ILE A 1 88 ? -7.785 129.75 62.562 1 85.69 88 ILE A CA 1
ATOM 677 C C . ILE A 1 88 ? -6.891 128.5 62.781 1 85.69 88 ILE A C 1
ATOM 679 O O . ILE A 1 88 ? -6.625 127.688 61.844 1 85.69 88 ILE A O 1
ATOM 683 N N . HIS A 1 89 ? -6.531 128.25 64.062 1 89 89 HIS A N 1
ATOM 684 C CA . HIS A 1 89 ? -5.719 127.125 64.375 1 89 89 HIS A CA 1
ATOM 685 C C . HIS A 1 89 ? -6.496 125.812 64.125 1 89 89 HIS A C 1
ATOM 687 O O . HIS A 1 89 ? -5.969 124.875 63.594 1 89 89 HIS A O 1
ATOM 693 N N . ALA A 1 90 ? -7.738 125.812 64.5 1 86.5 90 ALA A N 1
ATOM 694 C CA . ALA A 1 90 ? -8.586 124.625 64.312 1 86.5 90 ALA A CA 1
ATOM 695 C C . ALA A 1 90 ? -8.82 124.375 62.812 1 86.5 90 ALA A C 1
ATOM 697 O O . ALA A 1 90 ? -8.836 123.188 62.406 1 86.5 90 ALA A O 1
ATOM 698 N N . LEU A 1 91 ? -8.898 125.312 61.969 1 86.62 91 LEU A N 1
ATOM 699 C CA . LEU A 1 91 ? -9.078 125.188 60.531 1 86.62 91 LEU A CA 1
ATOM 700 C C . LEU A 1 91 ? -7.828 124.625 59.875 1 86.62 91 LEU A C 1
ATOM 702 O O . LEU A 1 91 ? -7.922 123.75 59 1 86.62 91 LEU A O 1
ATOM 706 N N . ASN A 1 92 ? -6.691 125.188 60.406 1 88.5 92 ASN A N 1
ATOM 707 C CA . ASN A 1 92 ? -5.441 124.688 59.875 1 88.5 92 ASN A CA 1
ATOM 708 C C . ASN A 1 92 ? -5.246 123.25 60.25 1 88.5 92 ASN A C 1
ATOM 710 O O . ASN A 1 92 ? -4.801 122.438 59.406 1 88.5 92 ASN A O 1
ATOM 714 N N . LEU A 1 93 ? -5.711 122.875 61.375 1 89.31 93 LEU A N 1
ATOM 715 C CA . LEU A 1 93 ? -5.633 121.438 61.781 1 89.31 93 LEU A CA 1
ATOM 716 C C . LEU A 1 93 ? -6.578 120.562 60.969 1 89.31 93 LEU A C 1
ATOM 718 O O . LEU A 1 93 ? -6.215 119.438 60.562 1 89.31 93 LEU A O 1
ATOM 722 N N . ALA A 1 94 ? -7.766 121.125 60.594 1 89.06 94 ALA A N 1
ATOM 723 C CA . ALA A 1 94 ? -8.742 120.375 59.781 1 89.06 94 ALA A CA 1
ATOM 724 C C . ALA A 1 94 ? -8.25 120.188 58.344 1 89.06 94 ALA A C 1
ATOM 726 O O . ALA A 1 94 ? -8.414 119.125 57.75 1 89.06 94 ALA A O 1
ATOM 727 N N . ASN A 1 95 ? -7.543 121.25 57.906 1 89.88 95 ASN A N 1
ATOM 728 C CA . ASN A 1 95 ? -6.996 121.188 56.562 1 89.88 95 ASN A CA 1
ATOM 729 C C . ASN A 1 95 ? -5.855 120.188 56.469 1 89.88 95 ASN A C 1
ATOM 731 O O . ASN A 1 95 ? -5.742 119.438 55.469 1 89.88 95 ASN A O 1
ATOM 735 N N . ASP A 1 96 ? -5.164 120.062 57.562 1 89.62 96 ASP A N 1
ATOM 736 C CA . ASP A 1 96 ? -4.09 119.125 57.625 1 89.62 96 ASP A CA 1
ATOM 737 C C . ASP A 1 96 ? -4.652 117.688 57.688 1 89.62 96 ASP A C 1
ATOM 739 O O . ASP A 1 96 ? -4.141 116.75 57.062 1 89.62 96 ASP A O 1
ATOM 743 N N . GLU A 1 97 ? -5.715 117.625 58.375 1 89.94 97 GLU A N 1
ATOM 744 C CA . GLU A 1 97 ? -6.363 116.312 58.5 1 89.94 97 GLU A CA 1
ATOM 745 C C . GLU A 1 97 ? -6.969 115.875 57.156 1 89.94 97 GLU A C 1
ATOM 747 O O . GLU A 1 97 ? -6.883 114.688 56.812 1 89.94 97 GLU A O 1
ATOM 752 N N . ILE A 1 98 ? -7.535 116.75 56.375 1 90.88 98 ILE A N 1
ATOM 753 C CA . ILE A 1 98 ? -8.109 116.438 55.062 1 90.88 98 ILE A CA 1
ATOM 754 C C . ILE A 1 98 ? -7.012 116 54.094 1 90.88 98 ILE A C 1
ATOM 756 O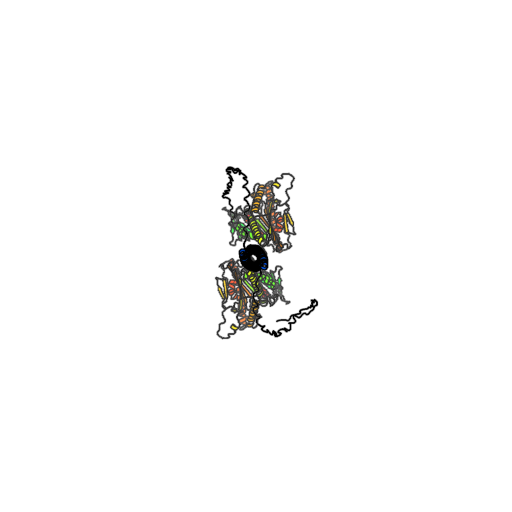 O . ILE A 1 98 ? -7.176 115 53.406 1 90.88 98 ILE A O 1
ATOM 760 N N . ALA A 1 99 ? -5.844 116.75 54.281 1 89.5 99 ALA A N 1
ATOM 761 C CA . ALA A 1 99 ? -4.719 116.375 53.406 1 89.5 99 ALA A CA 1
ATOM 762 C C . ALA A 1 99 ? -4.164 115 53.75 1 89.5 99 ALA A C 1
ATOM 764 O O . ALA A 1 99 ? -3.885 114.25 52.844 1 89.5 99 ALA A O 1
ATOM 765 N N . THR A 1 100 ? -4.129 114.688 55 1 90.31 100 THR A N 1
ATOM 766 C CA . THR A 1 100 ? -3.621 113.438 55.469 1 90.31 100 THR A CA 1
ATOM 767 C C . THR A 1 100 ? -4.59 112.312 55.094 1 90.31 100 THR A C 1
ATOM 769 O O . THR A 1 100 ? -4.168 111.25 54.594 1 90.31 100 THR A O 1
ATOM 772 N N . LEU A 1 101 ? -5.895 112.562 55.125 1 89.19 101 LEU A N 1
ATOM 773 C CA . LEU A 1 101 ? -6.906 111.562 54.781 1 89.19 101 LEU A CA 1
ATOM 774 C C . LEU A 1 101 ? -6.91 111.25 53.281 1 89.19 101 LEU A C 1
ATOM 776 O O . LEU A 1 101 ? -7.016 110.125 52.875 1 89.19 101 LEU A O 1
ATOM 780 N N . LYS A 1 102 ? -6.703 112.312 52.5 1 90.38 102 LYS A N 1
ATOM 781 C CA . LYS A 1 102 ? -6.668 112.125 51.062 1 90.38 102 LYS A CA 1
ATOM 782 C C . LYS A 1 102 ? -5.457 111.312 50.625 1 90.38 102 LYS A C 1
ATOM 784 O O . LYS A 1 102 ? -5.566 110.438 49.781 1 90.38 102 LYS A O 1
ATOM 789 N N . ARG A 1 103 ? -4.371 111.562 51.375 1 90.19 103 ARG A N 1
ATOM 790 C CA . ARG A 1 103 ? -3.148 110.875 51.031 1 90.19 103 ARG A CA 1
ATOM 791 C C . ARG A 1 103 ? -3.262 109.375 51.469 1 90.19 103 ARG A C 1
ATOM 793 O O . ARG A 1 103 ? -2.932 108.5 50.688 1 90.19 103 ARG A O 1
ATOM 800 N N . THR A 1 104 ? -3.799 109.188 52.625 1 90 104 THR A N 1
ATOM 801 C CA . THR A 1 104 ? -3.955 107.812 53.125 1 90 104 THR A CA 1
ATOM 802 C C . THR A 1 104 ? -4.949 107 52.281 1 90 104 THR A C 1
ATOM 804 O O . THR A 1 104 ? -4.715 105.875 51.969 1 90 104 THR A O 1
ATOM 807 N N . HIS A 1 105 ? -6.051 107.75 51.844 1 90.06 105 HIS A N 1
ATOM 808 C CA . HIS A 1 105 ? -7.07 107.125 51 1 90.06 105 HIS A CA 1
ATOM 809 C C . HIS A 1 105 ? -6.496 106.75 49.625 1 90.06 105 HIS A C 1
ATOM 811 O O . HIS A 1 105 ? -6.715 105.625 49.156 1 90.06 105 HIS A O 1
ATOM 817 N N . SER A 1 106 ? -5.695 107.562 49.156 1 90.31 106 SER A N 1
ATOM 818 C CA . SER A 1 106 ? -5.113 107.312 47.844 1 90.31 106 SER A CA 1
ATOM 819 C C . SER A 1 106 ? -4.129 106.188 47.875 1 90.31 106 SER A C 1
ATOM 821 O O . SER A 1 106 ? -4.133 105.312 47 1 90.31 106 SER A O 1
ATOM 823 N N . MET A 1 107 ? -3.389 106 48.938 1 91.94 107 MET A N 1
ATOM 824 C CA . MET A 1 107 ? -2.408 104.938 49.094 1 91.94 107 MET A CA 1
ATOM 825 C C . MET A 1 107 ? -3.098 103.625 49.281 1 91.94 107 MET A C 1
ATOM 827 O O . MET A 1 107 ? -2.721 102.625 48.656 1 91.94 107 MET A O 1
ATOM 831 N N . GLN A 1 108 ? -4.184 103.688 50.062 1 90.94 108 GLN A N 1
ATOM 832 C CA . GLN A 1 108 ? -4.906 102.5 50.344 1 90.94 108 GLN A CA 1
ATOM 833 C C . GLN A 1 108 ? -5.625 101.938 49.094 1 90.94 108 GLN A C 1
ATOM 835 O O . GLN A 1 108 ? -5.609 100.75 48.844 1 90.94 108 GLN A O 1
ATOM 840 N N . VAL A 1 109 ? -6.211 102.812 48.312 1 90.5 109 VAL A N 1
ATOM 841 C CA . VAL A 1 109 ? -6.91 102.438 47.094 1 90.5 109 VAL A CA 1
ATOM 842 C C . VAL A 1 109 ? -5.914 101.938 46.094 1 90.5 109 VAL A C 1
ATOM 844 O O . VAL A 1 109 ? -6.184 100.875 45.438 1 90.5 109 VAL A O 1
ATOM 847 N N . SER A 1 110 ? -4.707 102.5 46.125 1 91.94 110 SER A N 1
ATOM 848 C CA . SER A 1 110 ? -3.684 102.062 45.188 1 91.94 110 SER A CA 1
ATOM 849 C C . SER A 1 110 ? -3.195 100.688 45.531 1 91.94 110 SER A C 1
ATOM 851 O O . SER A 1 110 ? -3.016 99.812 44.656 1 91.94 110 SER A O 1
ATOM 853 N N . GLU A 1 111 ? -3.145 100.375 46.781 1 91.25 111 GLU A N 1
ATOM 854 C CA . GLU A 1 111 ? -2.697 99.125 47.25 1 91.25 111 GLU A CA 1
ATOM 855 C C . GLU A 1 111 ? -3.734 98 46.969 1 91.25 111 GLU A C 1
ATOM 857 O O . GLU A 1 111 ? -3.395 96.938 46.469 1 91.25 111 GLU A O 1
ATOM 862 N N . LEU A 1 112 ? -5.043 98.375 47.094 1 90.94 112 LEU A N 1
ATOM 863 C CA . LEU A 1 112 ? -6.121 97.375 46.875 1 90.94 112 LEU A CA 1
ATOM 864 C C . LEU A 1 112 ? -6.312 97.125 45.375 1 90.94 112 LEU A C 1
ATOM 866 O O . LEU A 1 112 ? -6.57 96 44.969 1 90.94 112 LEU A O 1
ATOM 870 N N . GLU A 1 113 ? -6.02 98.188 44.656 1 91.69 113 GLU A N 1
ATOM 871 C CA . GLU A 1 113 ? -6.09 98.062 43.219 1 91.69 113 GLU A CA 1
ATOM 872 C C . GLU A 1 113 ? -4.965 97.188 42.688 1 91.69 113 GLU A C 1
ATOM 874 O O . GLU A 1 113 ? -5.168 96.375 41.75 1 91.69 113 GLU A O 1
ATOM 879 N N . TYR A 1 114 ? -3.807 97.25 43.281 1 92.88 114 TYR A N 1
ATOM 880 C CA . TYR A 1 114 ? -2.676 96.375 42.938 1 92.88 114 TYR A CA 1
ATOM 881 C C . TYR A 1 114 ? -2.973 94.938 43.25 1 92.88 114 TYR A C 1
ATOM 883 O O . TYR A 1 114 ? -2.715 94.062 42.438 1 92.88 114 TYR A O 1
ATOM 891 N N . ASP A 1 115 ? -3.619 94.688 44.281 1 91.69 115 ASP A N 1
ATOM 892 C CA . ASP A 1 115 ? -3.971 93.375 44.719 1 91.69 115 ASP A CA 1
ATOM 893 C C . ASP A 1 115 ? -5.027 92.75 43.781 1 91.69 115 ASP A C 1
ATOM 895 O O . ASP A 1 115 ? -4.969 91.562 43.438 1 91.69 115 ASP A O 1
ATOM 899 N N . ILE A 1 116 ? -5.973 93.562 43.344 1 91.81 116 ILE A N 1
ATOM 900 C CA . ILE A 1 116 ? -7.02 93.125 42.438 1 91.81 116 ILE A CA 1
ATOM 901 C C . ILE A 1 116 ? -6.402 92.75 41.094 1 91.81 116 ILE A C 1
ATOM 903 O O . ILE A 1 116 ? -6.73 91.688 40.531 1 91.81 116 ILE A O 1
ATOM 907 N N . ARG A 1 117 ? -5.391 93.562 40.688 1 91.75 117 ARG A N 1
ATOM 908 C CA . ARG A 1 117 ? -4.727 93.312 39.406 1 91.75 117 ARG A CA 1
ATOM 909 C C . ARG A 1 117 ? -3.914 92 39.5 1 91.75 117 ARG A C 1
ATOM 911 O O . ARG A 1 117 ? -3.918 91.188 38.562 1 91.75 117 ARG A O 1
ATOM 918 N N . LYS A 1 118 ? -3.283 91.812 40.531 1 91.62 118 LYS A N 1
ATOM 919 C CA . LYS A 1 118 ? -2.52 90.625 40.781 1 91.62 118 LYS A CA 1
ATOM 920 C C . LYS A 1 118 ? -3.43 89.375 40.781 1 91.62 118 LYS A C 1
ATOM 922 O O . LYS A 1 118 ? -3.104 88.375 40.156 1 91.62 118 LYS A O 1
ATOM 927 N N . GLY A 1 119 ? -4.648 89.438 41.344 1 89.12 119 GLY A N 1
ATOM 928 C CA . GLY A 1 119 ? -5.629 88.375 41.375 1 89.12 119 GLY A CA 1
ATOM 929 C C . GLY A 1 119 ? -6.195 88.062 40 1 89.12 119 GLY A C 1
ATOM 930 O O . GLY A 1 119 ? -6.363 86.938 39.656 1 89.12 119 GLY A O 1
ATOM 931 N N . GLN A 1 120 ? -6.348 89.125 39.25 1 91.88 120 GLN A N 1
ATOM 932 C CA . GLN A 1 120 ? -6.863 89 37.875 1 91.88 120 GLN A CA 1
ATOM 933 C C . GLN A 1 120 ? -5.852 88.25 37 1 91.88 120 GLN A C 1
ATOM 935 O O . GLN A 1 120 ? -6.223 87.375 36.219 1 91.88 120 GLN A O 1
ATOM 940 N N . LEU A 1 121 ? -4.57 88.5 37.156 1 93.44 121 LEU A N 1
ATOM 941 C CA . LEU A 1 121 ? -3.516 87.875 36.406 1 93.44 121 LEU A CA 1
ATOM 942 C C . LEU A 1 121 ? -3.414 86.375 36.781 1 93.44 121 LEU A C 1
ATOM 944 O O . LEU A 1 121 ? -3.26 85.5 35.906 1 93.44 121 LEU A O 1
ATOM 948 N N . GLN A 1 122 ? -3.596 86.125 38 1 93.88 122 GLN A N 1
ATOM 949 C CA . GLN A 1 122 ? -3.557 84.688 38.469 1 93.88 122 GLN A CA 1
ATOM 950 C C . GLN A 1 122 ? -4.734 83.938 37.938 1 93.88 122 GLN A C 1
ATOM 952 O O . GLN A 1 122 ? -4.574 82.75 37.562 1 93.88 122 GLN A O 1
ATOM 957 N N . VAL A 1 123 ? -5.922 84.5 37.875 1 93.19 123 VAL A N 1
ATOM 958 C CA . VAL A 1 123 ? -7.121 83.875 37.344 1 93.19 123 VAL A CA 1
ATOM 959 C C . VAL A 1 123 ? -6.922 83.5 35.875 1 93.19 123 VAL A C 1
ATOM 961 O O . VAL A 1 123 ? -7.246 82.438 35.406 1 93.19 123 VAL A O 1
ATOM 964 N N . GLU A 1 124 ? -6.223 84.5 35.188 1 93.62 124 GLU A N 1
ATOM 965 C CA . GLU A 1 124 ? -5.98 84.312 33.75 1 93.62 124 GLU A CA 1
ATOM 966 C C . GLU A 1 124 ? -5 83.125 33.531 1 93.62 124 GLU A C 1
ATOM 968 O O . GLU A 1 124 ? -5.227 82.312 32.656 1 93.62 124 GLU A O 1
ATOM 973 N N . GLU A 1 125 ? -4.012 83.062 34.281 1 94.94 125 GLU A N 1
ATOM 974 C CA . GLU A 1 125 ? -3.002 82 34.156 1 94.94 125 GLU A CA 1
ATOM 975 C C . GLU A 1 125 ? -3.58 80.688 34.469 1 94.94 125 GLU A C 1
ATOM 977 O O . GLU A 1 125 ? -3.371 79.688 33.75 1 94.94 125 GLU A O 1
ATOM 982 N N . LEU A 1 126 ? -4.43 80.562 35.531 1 93.88 126 LEU A N 1
ATOM 983 C CA . LEU A 1 126 ? -5.027 79.25 35.938 1 93.88 126 LEU A CA 1
ATOM 984 C C . LEU A 1 126 ? -6.062 78.812 34.938 1 93.88 126 LEU A C 1
ATOM 986 O O . LEU A 1 126 ? -6.184 77.625 34.656 1 93.88 126 LEU A O 1
ATOM 990 N N . ASP A 1 127 ? -6.676 79.812 34.375 1 95.12 127 ASP A N 1
ATOM 991 C CA . ASP A 1 127 ? -7.668 79.5 33.344 1 95.12 127 ASP A CA 1
ATOM 992 C C . ASP A 1 127 ? -7 78.875 32.094 1 95.12 127 ASP A C 1
ATOM 994 O O . ASP A 1 127 ? -7.484 77.938 31.531 1 95.12 127 ASP A O 1
ATOM 998 N N . GLN A 1 128 ? -5.879 79.438 31.703 1 95.94 128 GLN A N 1
ATOM 999 C CA . GLN A 1 128 ? -5.125 78.938 30.562 1 95.94 128 GLN A CA 1
ATOM 1000 C C . GLN A 1 128 ? -4.598 77.562 30.828 1 95.94 128 GLN A C 1
ATOM 1002 O O . GLN A 1 128 ? -4.727 76.688 29.984 1 95.94 128 GLN A O 1
ATOM 1007 N N . ASP A 1 129 ? -4.117 77.312 31.969 1 96.31 129 ASP A N 1
ATOM 1008 C CA . ASP A 1 129 ? -3.611 76 32.344 1 96.31 129 ASP A CA 1
ATOM 1009 C C . ASP A 1 129 ? -4.734 74.938 32.375 1 96.31 129 ASP A C 1
ATOM 1011 O O . ASP A 1 129 ? -4.535 73.812 31.953 1 96.31 129 ASP A O 1
ATOM 1015 N N . LEU A 1 130 ? -5.879 75.375 32.844 1 94.88 130 LEU A N 1
ATOM 1016 C CA . LEU A 1 130 ? -7.035 74.5 32.906 1 94.88 130 LEU A CA 1
ATOM 1017 C C . LEU A 1 130 ? -7.5 74.062 31.5 1 94.88 130 LEU A C 1
ATOM 1019 O O . LEU A 1 130 ? -7.816 72.938 31.25 1 94.88 130 LEU A O 1
ATOM 1023 N N . GLN A 1 131 ? -7.449 75.125 30.625 1 95.88 131 GLN A N 1
ATOM 1024 C CA . GLN A 1 131 ? -7.84 74.812 29.25 1 95.88 131 GLN A CA 1
ATOM 1025 C C . GLN A 1 131 ? -6.871 73.812 28.594 1 95.88 131 GLN A C 1
ATOM 1027 O O . GLN A 1 131 ? -7.293 72.875 27.906 1 95.88 131 GLN A O 1
ATOM 1032 N N . LEU A 1 132 ? -5.625 73.938 28.812 1 96.62 132 LEU A N 1
ATOM 1033 C CA . LEU A 1 132 ? -4.613 73.062 28.266 1 96.62 132 LEU A CA 1
ATOM 1034 C C . LEU A 1 132 ? -4.789 71.625 28.828 1 96.62 132 LEU A C 1
ATOM 1036 O O . LEU A 1 132 ? -4.723 70.688 28.078 1 96.62 132 LEU A O 1
ATOM 1040 N N . ALA A 1 133 ? -5.109 71.5 30.141 1 95.75 133 ALA A N 1
ATOM 1041 C CA . ALA A 1 133 ? -5.309 70.188 30.781 1 95.75 133 ALA A CA 1
ATOM 1042 C C . ALA A 1 133 ? -6.559 69.5 30.234 1 95.75 133 ALA A C 1
ATOM 1044 O O . ALA A 1 133 ? -6.547 68.312 30 1 95.75 133 ALA A O 1
ATOM 1045 N N . ARG A 1 134 ? -7.574 70.375 30 1 95.81 134 ARG A N 1
ATOM 1046 C CA . ARG A 1 134 ? -8.82 69.812 29.484 1 95.81 134 ARG A CA 1
ATOM 1047 C C . ARG A 1 134 ? -8.648 69.312 28.047 1 95.81 134 ARG A C 1
ATOM 1049 O O . ARG A 1 134 ? -9.188 68.312 27.688 1 95.81 134 ARG A O 1
ATOM 1056 N N . THR A 1 135 ? -7.871 70.062 27.266 1 97.06 135 THR A N 1
ATOM 1057 C CA . THR A 1 135 ? -7.574 69.625 25.906 1 97.06 135 THR A CA 1
ATOM 1058 C C . THR A 1 135 ? -6.766 68.312 25.922 1 97.06 135 THR A C 1
ATOM 1060 O O . THR A 1 135 ? -7.031 67.375 25.125 1 97.06 135 THR A O 1
ATOM 1063 N N . GLU A 1 136 ? -5.848 68.125 26.797 1 96.94 136 GLU A N 1
ATOM 1064 C CA . GLU A 1 136 ? -5.047 66.938 26.938 1 96.94 136 GLU A CA 1
ATOM 1065 C C . GLU A 1 136 ? -5.906 65.75 27.375 1 96.94 136 GLU A C 1
ATOM 1067 O O . GLU A 1 136 ? -5.73 64.625 26.875 1 96.94 136 GLU A O 1
ATOM 1072 N N . VAL A 1 137 ? -6.781 65.938 28.344 1 96.69 137 VAL A N 1
ATOM 1073 C CA . VAL A 1 137 ? -7.695 64.938 28.812 1 96.69 137 VAL A CA 1
ATOM 1074 C C . VAL A 1 137 ? -8.523 64.375 27.641 1 96.69 137 VAL A C 1
ATOM 1076 O O . VAL A 1 137 ? -8.672 63.188 27.469 1 96.69 137 VAL A O 1
ATOM 1079 N N . GLN A 1 138 ? -8.969 65.375 26.766 1 96.62 138 GLN A N 1
ATOM 1080 C CA . GLN A 1 138 ? -9.781 64.938 25.625 1 96.62 138 GLN A CA 1
ATOM 1081 C C . GLN A 1 138 ? -8.977 64.125 24.641 1 96.62 138 GLN A C 1
ATOM 1083 O O . GLN A 1 138 ? -9.445 63.062 24.172 1 96.62 138 GLN A O 1
ATOM 1088 N N . LYS A 1 139 ? -7.82 64.5 24.312 1 97.44 139 LYS A N 1
ATOM 1089 C CA . LYS A 1 139 ? -6.953 63.75 23.406 1 97.44 139 LYS A CA 1
ATOM 1090 C C . LYS A 1 139 ? -6.641 62.344 23.953 1 97.44 139 LYS A C 1
ATOM 1092 O O . LYS A 1 139 ? -6.711 61.375 23.219 1 97.44 139 LYS A O 1
ATOM 1097 N N . LEU A 1 140 ? -6.332 62.25 25.266 1 96.62 140 LEU A N 1
ATOM 1098 C CA . LEU A 1 140 ? -5.988 60.969 25.891 1 96.62 140 LEU A CA 1
ATOM 1099 C C . LEU A 1 140 ? -7.195 60.062 25.938 1 96.62 140 LEU A C 1
ATOM 1101 O O . LEU A 1 140 ? -7.059 58.844 25.781 1 96.62 140 LEU A O 1
ATOM 1105 N N . ARG A 1 141 ? -8.359 60.625 26.156 1 96.94 141 ARG A N 1
ATOM 1106 C CA . ARG A 1 141 ? -9.586 59.844 26.125 1 96.94 141 ARG A CA 1
ATOM 1107 C C . ARG A 1 141 ? -9.812 59.219 24.75 1 96.94 141 ARG A C 1
ATOM 1109 O O . ARG A 1 141 ? -10.188 58.062 24.641 1 96.94 141 ARG A O 1
ATOM 1116 N N . GLU A 1 142 ? -9.578 60 23.734 1 96.81 142 GLU A N 1
ATOM 1117 C CA . GLU A 1 142 ? -9.703 59.5 22.375 1 96.81 142 GLU A CA 1
ATOM 1118 C C . GLU A 1 142 ? -8.695 58.375 22.094 1 96.81 142 GLU A C 1
ATOM 1120 O O . GLU A 1 142 ? -9.031 57.375 21.484 1 96.81 142 GLU A O 1
ATOM 1125 N N . ASN A 1 143 ? -7.492 58.5 22.547 1 97.19 143 ASN A N 1
ATOM 1126 C CA . ASN A 1 143 ? -6.461 57.5 22.391 1 97.19 143 ASN A CA 1
ATOM 1127 C C . ASN A 1 143 ? -6.844 56.188 23.109 1 97.19 143 ASN A C 1
ATOM 1129 O O . ASN A 1 143 ? -6.664 55.094 22.562 1 97.19 143 ASN A O 1
ATOM 1133 N N . VAL A 1 144 ? -7.305 56.344 24.328 1 96.75 144 VAL A N 1
ATOM 1134 C CA . VAL A 1 144 ? -7.723 55.156 25.109 1 96.75 144 VAL A CA 1
ATOM 1135 C C . VAL A 1 144 ? -8.836 54.438 24.375 1 96.75 144 VAL A C 1
ATOM 1137 O O . VAL A 1 144 ? -8.812 53.188 24.281 1 96.75 144 VAL A O 1
ATOM 1140 N N . ASN A 1 145 ? -9.773 55.188 23.812 1 97 145 ASN A N 1
ATOM 1141 C CA . ASN A 1 145 ? -10.867 54.594 23.062 1 97 145 ASN A CA 1
ATOM 1142 C C . ASN A 1 145 ? -10.359 53.844 21.844 1 97 145 ASN A C 1
ATOM 1144 O O . ASN A 1 145 ? -10.781 52.719 21.578 1 97 145 ASN A O 1
ATOM 1148 N N . GLN A 1 146 ? -9.531 54.406 21.109 1 97 146 GLN A N 1
ATOM 1149 C CA . GLN A 1 146 ? -8.969 53.781 19.922 1 97 146 GLN A CA 1
ATOM 1150 C C . GLN A 1 146 ? -8.172 52.531 20.281 1 97 146 GLN A C 1
ATOM 1152 O O . GLN A 1 146 ? -8.336 51.5 19.641 1 97 146 GLN A O 1
ATOM 1157 N N . LEU A 1 147 ? -7.293 52.594 21.281 1 96.12 147 LEU A N 1
ATOM 1158 C CA . LEU A 1 147 ? -6.473 51.469 21.703 1 96.12 147 LEU A CA 1
ATOM 1159 C C . LEU A 1 147 ? -7.344 50.312 22.234 1 96.12 147 LEU A C 1
ATOM 1161 O O . LEU A 1 147 ? -7.043 49.156 22 1 96.12 147 LEU A O 1
ATOM 1165 N N . THR A 1 148 ? -8.422 50.688 22.922 1 96.44 148 THR A N 1
ATOM 1166 C CA . THR A 1 148 ? -9.352 49.688 23.422 1 96.44 148 THR A CA 1
ATOM 1167 C C . THR A 1 148 ? -10.047 48.969 22.281 1 96.44 148 THR A C 1
ATOM 1169 O O . THR A 1 148 ? -10.164 47.75 22.297 1 96.44 148 THR A O 1
ATOM 1172 N N . SER A 1 149 ? -10.492 49.719 21.281 1 97.12 149 SER A N 1
ATOM 1173 C CA . SER A 1 149 ? -11.125 49.125 20.109 1 97.12 149 SER A CA 1
ATOM 1174 C C . SER A 1 149 ? -10.164 48.219 19.359 1 97.12 149 SER A C 1
ATOM 1176 O O . SER A 1 149 ? -10.508 47.094 19.016 1 97.12 149 SER A O 1
ATOM 1178 N N . THR A 1 150 ? -9.008 48.625 19.094 1 96.62 150 THR A N 1
ATOM 1179 C CA . THR A 1 150 ? -7.984 47.844 18.422 1 96.62 150 THR A CA 1
ATOM 1180 C C . THR A 1 150 ? -7.656 46.594 19.219 1 96.62 150 THR A C 1
ATOM 1182 O O . THR A 1 150 ? -7.469 45.5 18.656 1 96.62 150 THR A O 1
ATOM 1185 N N . GLY A 1 151 ? -7.52 46.781 20.531 1 95.19 151 GLY A N 1
ATOM 1186 C CA . GLY A 1 151 ? -7.27 45.656 21.406 1 95.19 151 GLY A CA 1
ATOM 1187 C C . GLY A 1 151 ? -8.344 44.594 21.312 1 95.19 151 GLY A C 1
ATOM 1188 O O . GLY A 1 151 ? -8.039 43.375 21.312 1 95.19 151 GLY A O 1
ATOM 1189 N N . GLN A 1 152 ? -9.547 45 21.219 1 96.12 152 GLN A N 1
ATOM 1190 C CA . GLN A 1 152 ? -10.656 44.062 21.078 1 96.12 152 GLN A CA 1
ATOM 1191 C C . GLN A 1 152 ? -10.594 43.344 19.75 1 96.12 152 GLN A C 1
ATOM 1193 O O . GLN A 1 152 ? -10.836 42.125 19.703 1 96.12 152 GLN A O 1
ATOM 1198 N N . ASP A 1 153 ? -10.305 43.969 18.703 1 97 153 ASP A N 1
ATOM 1199 C CA . ASP A 1 153 ? -10.156 43.344 17.391 1 97 153 ASP A CA 1
ATOM 1200 C C . ASP A 1 153 ? -9.031 42.312 17.406 1 97 153 ASP A C 1
ATOM 1202 O O . ASP A 1 153 ? -9.195 41.219 16.875 1 97 153 ASP A O 1
ATOM 1206 N N . MET A 1 154 ? -7.922 42.656 17.984 1 96.75 154 MET A N 1
ATOM 1207 C CA . MET A 1 154 ? -6.781 41.75 18.062 1 96.75 154 MET A CA 1
ATOM 1208 C C . MET A 1 154 ? -7.129 40.531 18.906 1 96.75 154 MET A C 1
ATOM 1210 O O . MET A 1 154 ? -6.711 39.406 18.578 1 96.75 154 MET A O 1
ATOM 1214 N N . GLN A 1 155 ? -7.887 40.781 19.938 1 96.44 155 GLN A N 1
ATOM 1215 C CA . GLN A 1 155 ? -8.305 39.656 20.781 1 96.44 155 GLN A CA 1
ATOM 1216 C C . GLN A 1 155 ? -9.195 38.688 20.016 1 96.44 155 GLN A C 1
ATOM 1218 O O . GLN A 1 155 ? -9.078 37.469 20.172 1 96.44 155 GLN A O 1
ATOM 1223 N N . GLN A 1 156 ? -10.07 39.219 19.203 1 97.19 156 GLN A N 1
ATOM 1224 C CA . GLN A 1 156 ? -10.922 38.375 18.375 1 97.19 156 GLN A CA 1
ATOM 1225 C C . GLN A 1 156 ? -10.094 37.594 17.359 1 97.19 156 GLN A C 1
ATOM 1227 O O . GLN A 1 156 ? -10.344 36.406 17.141 1 97.19 156 GLN A O 1
ATOM 1232 N N . GLN A 1 157 ? -9.195 38.188 16.781 1 97.5 157 GLN A N 1
ATOM 1233 C CA . GLN A 1 157 ? -8.328 37.5 15.812 1 97.5 157 GLN A CA 1
ATOM 1234 C C . GLN A 1 157 ? -7.52 36.406 16.484 1 97.5 157 GLN A C 1
ATOM 1236 O O . GLN A 1 157 ? -7.34 35.312 15.906 1 97.5 157 GLN A O 1
ATOM 1241 N N . LEU A 1 158 ? -6.988 36.688 17.641 1 97.31 158 LEU A N 1
ATOM 1242 C CA . LEU A 1 158 ? -6.242 35.688 18.391 1 97.31 158 LEU A CA 1
ATOM 1243 C C . LEU A 1 158 ? -7.109 34.469 18.688 1 97.31 158 LEU A C 1
ATOM 1245 O O . LEU A 1 158 ? -6.645 33.344 18.578 1 97.31 158 LEU A O 1
ATOM 1249 N N . SER A 1 159 ? -8.328 34.75 18.984 1 97.5 159 SER A N 1
ATOM 1250 C CA . SER A 1 159 ? -9.266 33.656 19.25 1 97.5 159 SER A CA 1
ATOM 1251 C C . SER A 1 159 ? -9.516 32.812 17.984 1 97.5 159 SER A C 1
ATOM 1253 O O . SER A 1 159 ? -9.523 31.594 18.031 1 97.5 159 SER A O 1
ATOM 1255 N N . ASN A 1 160 ? -9.695 33.438 16.891 1 97.5 160 ASN A N 1
ATOM 1256 C CA . ASN A 1 160 ? -9.883 32.75 15.609 1 97.5 160 ASN A CA 1
ATOM 1257 C C . ASN A 1 160 ? -8.664 31.922 15.227 1 97.5 160 ASN A C 1
ATOM 1259 O O . ASN A 1 160 ? -8.805 30.781 14.797 1 97.5 160 ASN A O 1
ATOM 1263 N N . ASP A 1 161 ? -7.504 32.531 15.398 1 97.31 161 ASP A N 1
ATOM 1264 C CA . ASP A 1 161 ? -6.273 31.828 15.062 1 97.31 161 ASP A CA 1
ATOM 1265 C C . ASP A 1 161 ? -6.09 30.594 15.945 1 97.31 161 ASP A C 1
ATOM 1267 O O . ASP A 1 161 ? -5.613 29.547 15.477 1 97.31 161 ASP A O 1
ATOM 1271 N N . ALA A 1 162 ? -6.484 30.766 17.156 1 97 162 ALA A N 1
ATOM 1272 C CA . ALA A 1 162 ? -6.395 29.625 18.078 1 97 162 ALA A CA 1
ATOM 1273 C C . ALA A 1 162 ? -7.289 28.484 17.625 1 97 162 ALA A C 1
ATOM 1275 O O . ALA A 1 162 ? -6.906 27.312 17.703 1 97 162 ALA A O 1
ATOM 1276 N N . GLU A 1 163 ? -8.414 28.797 17.094 1 97.31 163 GLU A N 1
ATOM 1277 C CA . GLU A 1 163 ? -9.328 27.797 16.562 1 97.31 163 GLU A CA 1
ATOM 1278 C C . GLU A 1 163 ? -8.766 27.125 15.312 1 97.31 163 GLU A C 1
ATOM 1280 O O . GLU A 1 163 ? -8.844 25.906 15.164 1 97.31 163 GLU A O 1
ATOM 1285 N N . VAL A 1 164 ? -8.258 27.938 14.508 1 97.88 164 VAL A N 1
ATOM 1286 C CA . VAL A 1 164 ? -7.668 27.422 13.273 1 97.88 164 VAL A CA 1
ATOM 1287 C C . VAL A 1 164 ? -6.496 26.5 13.602 1 97.88 164 VAL A C 1
ATOM 1289 O O . VAL A 1 164 ? -6.359 25.438 13.016 1 97.88 164 VAL A O 1
ATOM 1292 N N . ILE A 1 165 ? -5.676 26.906 14.516 1 97.75 165 ILE A N 1
ATOM 1293 C CA . ILE A 1 165 ? -4.523 26.125 14.93 1 97.75 165 ILE A CA 1
ATOM 1294 C C . ILE A 1 165 ? -4.992 24.781 15.5 1 97.75 165 ILE A C 1
ATOM 1296 O O . ILE A 1 165 ? -4.441 23.734 15.164 1 97.75 165 ILE A O 1
ATOM 1300 N N . ALA A 1 166 ? -6.004 24.844 16.266 1 97.5 166 ALA A N 1
ATOM 1301 C CA . ALA A 1 166 ? -6.543 23.625 16.844 1 97.5 166 ALA A CA 1
ATOM 1302 C C . ALA A 1 166 ? -7.078 22.688 15.758 1 97.5 166 ALA A C 1
ATOM 1304 O O . ALA A 1 166 ? -6.84 21.484 15.797 1 97.5 166 ALA A O 1
ATOM 1305 N N . ALA A 1 167 ? -7.73 23.219 14.805 1 97.44 167 ALA A N 1
ATOM 1306 C CA . ALA A 1 167 ? -8.281 22.438 13.703 1 97.44 167 ALA A CA 1
ATOM 1307 C C . ALA A 1 167 ? -7.172 21.828 12.852 1 97.44 167 ALA A C 1
ATOM 1309 O O . ALA A 1 167 ? -7.246 20.656 12.469 1 97.44 167 ALA A O 1
ATOM 1310 N N . LEU A 1 168 ? -6.203 22.609 12.602 1 97.25 168 LEU A N 1
ATOM 1311 C CA . LEU A 1 168 ? -5.078 22.156 11.789 1 97.25 168 LEU A CA 1
ATOM 1312 C C . LEU A 1 168 ? -4.297 21.062 12.523 1 97.25 168 LEU A C 1
ATOM 1314 O O . LEU A 1 168 ? -3.85 20.094 11.906 1 97.25 168 LEU A O 1
ATOM 1318 N N . ARG A 1 169 ? -4.137 21.234 13.805 1 97.06 169 ARG A N 1
ATOM 1319 C CA . ARG A 1 169 ? -3.451 20.219 14.594 1 97.06 169 ARG A CA 1
ATOM 1320 C C . ARG A 1 169 ? -4.227 18.906 14.594 1 97.06 169 ARG A C 1
ATOM 1322 O O . ARG A 1 169 ? -3.635 17.828 14.484 1 97.06 169 ARG A O 1
ATOM 1329 N N . ALA A 1 170 ? -5.473 19 14.688 1 96.62 170 ALA A N 1
ATOM 1330 C CA . ALA A 1 170 ? -6.316 17.812 14.617 1 96.62 170 ALA A CA 1
ATOM 1331 C C . ALA A 1 170 ? -6.219 17.141 13.25 1 96.62 170 ALA A C 1
ATOM 1333 O O . ALA A 1 170 ? -6.152 15.906 13.156 1 96.62 170 ALA A O 1
ATOM 1334 N N . GLU A 1 171 ? -6.219 17.938 12.281 1 94.88 171 GLU A N 1
ATOM 1335 C CA . GLU A 1 171 ? -6.09 17.422 10.922 1 94.88 171 GLU A CA 1
ATOM 1336 C C . GLU A 1 171 ? -4.742 16.734 10.719 1 94.88 171 GLU A C 1
ATOM 1338 O O . GLU A 1 171 ? -4.664 15.672 10.094 1 94.88 171 GLU A O 1
ATOM 1343 N N . VAL A 1 172 ? -3.77 17.344 11.195 1 95.44 172 VAL A N 1
ATOM 1344 C CA . VAL A 1 172 ? -2.426 16.781 11.094 1 95.44 172 VAL A CA 1
ATOM 1345 C C . VAL A 1 172 ? -2.379 15.438 11.812 1 95.44 172 VAL A C 1
ATOM 1347 O O . VAL A 1 172 ? -1.843 14.461 11.273 1 95.44 172 VAL A O 1
ATOM 1350 N N . GLU A 1 173 ? -2.949 15.367 12.922 1 93.81 173 GLU A N 1
ATOM 1351 C CA . GLU A 1 173 ? -2.965 14.125 13.68 1 93.81 173 GLU A CA 1
ATOM 1352 C C . GLU A 1 173 ? -3.742 13.039 12.945 1 93.81 173 GLU A C 1
ATOM 1354 O O . GLU A 1 173 ? -3.324 11.875 12.922 1 93.81 173 GLU A O 1
ATOM 1359 N N . ALA A 1 174 ? -4.801 13.406 12.367 1 92.94 174 ALA A N 1
ATOM 1360 C CA . ALA A 1 174 ? -5.613 12.461 11.609 1 92.94 174 ALA A CA 1
ATOM 1361 C C . ALA A 1 174 ? -4.855 11.938 10.391 1 92.94 174 ALA A C 1
ATOM 1363 O O . ALA A 1 174 ? -4.863 10.734 10.117 1 92.94 174 ALA A O 1
ATOM 1364 N N . LEU A 1 175 ? -4.215 12.812 9.727 1 92.19 175 LEU A N 1
ATOM 1365 C CA . LEU A 1 175 ? -3.453 12.438 8.539 1 92.19 175 LEU A CA 1
ATOM 1366 C C . LEU A 1 175 ? -2.271 11.547 8.914 1 92.19 175 LEU A C 1
ATOM 1368 O O . LEU A 1 175 ? -1.945 10.602 8.188 1 92.19 175 LEU A O 1
ATOM 1372 N N . LYS A 1 176 ? -1.67 11.82 10.031 1 91.62 176 LYS A N 1
ATOM 1373 C CA . LYS A 1 176 ? -0.567 10.992 10.508 1 91.62 176 LYS A CA 1
ATOM 1374 C C . LYS A 1 176 ? -1.045 9.586 10.844 1 91.62 176 LYS A C 1
ATOM 1376 O O . LYS A 1 176 ? -0.375 8.602 10.523 1 91.62 176 LYS A O 1
ATOM 1381 N N . SER A 1 177 ? -2.154 9.5 11.43 1 90.69 177 SER A N 1
ATOM 1382 C CA . SER A 1 177 ? -2.73 8.195 11.758 1 90.69 177 SER A CA 1
ATOM 1383 C C . SER A 1 177 ? -3.064 7.41 10.492 1 90.69 177 SER A C 1
ATOM 1385 O O . SER A 1 177 ? -2.805 6.207 10.422 1 90.69 177 SER A O 1
ATOM 1387 N N . GLU A 1 178 ? -3.602 8.086 9.57 1 89.44 178 GLU A N 1
ATOM 1388 C CA . GLU A 1 178 ? -3.918 7.457 8.297 1 89.44 178 GLU A CA 1
ATOM 1389 C C . GLU A 1 178 ? -2.652 6.965 7.594 1 89.44 178 GLU A C 1
ATOM 1391 O O . GLU A 1 178 ? -2.654 5.902 6.973 1 89.44 178 GLU A O 1
ATOM 1396 N N . ALA A 1 179 ? -1.672 7.754 7.664 1 89.69 179 ALA A N 1
ATOM 1397 C CA . ALA A 1 179 ? -0.399 7.395 7.047 1 89.69 179 ALA A CA 1
ATOM 1398 C C . ALA A 1 179 ? 0.182 6.137 7.688 1 89.69 179 ALA A C 1
ATOM 1400 O O . ALA A 1 179 ? 0.72 5.27 6.992 1 89.69 179 ALA A O 1
ATOM 1401 N N . ILE A 1 180 ? 0.045 6.031 8.93 1 89.12 180 ILE A N 1
ATOM 1402 C CA . ILE A 1 180 ? 0.527 4.863 9.664 1 89.12 180 ILE A CA 1
ATOM 1403 C C . ILE A 1 180 ? -0.26 3.627 9.234 1 89.12 180 ILE A C 1
ATOM 1405 O O . ILE A 1 180 ? 0.323 2.574 8.969 1 89.12 180 ILE A O 1
ATOM 1409 N N . ASP A 1 181 ? -1.519 3.775 9.102 1 89.38 181 ASP A N 1
ATOM 1410 C CA . ASP A 1 181 ? -2.367 2.668 8.672 1 89.38 181 ASP A CA 1
ATOM 1411 C C . ASP A 1 181 ? -2.037 2.248 7.238 1 89.38 181 ASP A C 1
ATOM 1413 O O . ASP A 1 181 ? -1.983 1.056 6.934 1 89.38 181 ASP A O 1
ATOM 1417 N N . ALA A 1 182 ? -1.87 3.232 6.465 1 89.44 182 ALA A N 1
ATOM 1418 C CA . ALA A 1 182 ? -1.535 2.961 5.07 1 89.44 182 ALA A CA 1
ATOM 1419 C C . ALA A 1 182 ? -0.22 2.195 4.961 1 89.44 182 ALA A C 1
ATOM 1421 O O . ALA A 1 182 ? -0.087 1.292 4.129 1 89.44 182 ALA A O 1
ATOM 1422 N N . GLU A 1 183 ? 0.676 2.549 5.789 1 89.69 183 GLU A N 1
ATOM 1423 C CA . GLU A 1 183 ? 1.964 1.861 5.793 1 89.69 183 GLU A CA 1
ATOM 1424 C C . GLU A 1 183 ? 1.812 0.409 6.234 1 89.69 183 GLU A C 1
ATOM 1426 O O . GLU A 1 183 ? 2.449 -0.486 5.676 1 89.69 183 GLU A O 1
ATOM 1431 N N . SER A 1 184 ? 0.985 0.205 7.16 1 89.5 184 SER A N 1
ATOM 1432 C CA . SER A 1 184 ? 0.718 -1.154 7.617 1 89.5 184 SER A CA 1
ATOM 1433 C C . SER A 1 184 ? 0.116 -2.004 6.504 1 89.5 184 SER A C 1
ATOM 1435 O O . SER A 1 184 ? 0.516 -3.152 6.309 1 89.5 184 SER A O 1
ATOM 1437 N N . VAL A 1 185 ? -0.774 -1.443 5.766 1 91 185 VAL A N 1
ATOM 1438 C CA . VAL A 1 185 ? -1.41 -2.141 4.656 1 91 185 VAL A CA 1
ATOM 1439 C C . VAL A 1 185 ? -0.38 -2.42 3.562 1 91 185 VAL A C 1
ATOM 1441 O O . VAL A 1 185 ? -0.338 -3.518 3.006 1 91 185 VAL A O 1
ATOM 1444 N N . ARG A 1 186 ? 0.398 -1.438 3.279 1 92.38 186 ARG A N 1
ATOM 1445 C CA . ARG A 1 186 ? 1.448 -1.592 2.277 1 92.38 186 ARG A CA 1
ATOM 1446 C C . ARG A 1 186 ? 2.377 -2.748 2.633 1 92.38 186 ARG A C 1
ATOM 1448 O O . ARG A 1 186 ? 2.738 -3.549 1.768 1 92.38 186 ARG A O 1
ATOM 1455 N N . ARG A 1 187 ? 2.775 -2.881 3.875 1 90.88 187 ARG A N 1
ATOM 1456 C CA . ARG A 1 187 ? 3.641 -3.957 4.348 1 90.88 187 ARG A CA 1
ATOM 1457 C C . ARG A 1 187 ? 2.986 -5.32 4.141 1 90.88 187 ARG A C 1
ATOM 1459 O O . ARG A 1 187 ? 3.629 -6.258 3.664 1 90.88 187 ARG A O 1
ATOM 1466 N N . GLN A 1 188 ? 1.756 -5.352 4.379 1 92.44 188 GLN A N 1
ATOM 1467 C CA . GLN A 1 188 ? 1.021 -6.602 4.219 1 92.44 188 GLN A CA 1
ATOM 1468 C C . GLN A 1 188 ? 0.937 -7.008 2.748 1 92.44 188 GLN A C 1
ATOM 1470 O O . GLN A 1 188 ? 1.17 -8.164 2.404 1 92.44 188 GLN A O 1
ATOM 1475 N N . LEU A 1 189 ? 0.582 -6.055 1.936 1 92.88 189 LEU A N 1
ATOM 1476 C CA . LEU A 1 189 ? 0.473 -6.324 0.506 1 92.88 189 LEU A CA 1
ATOM 1477 C C . LEU A 1 189 ? 1.821 -6.742 -0.073 1 92.88 189 LEU A C 1
ATOM 1479 O O . LEU A 1 189 ? 1.894 -7.668 -0.883 1 92.88 189 LEU A O 1
ATOM 1483 N N . HIS A 1 190 ? 2.865 -6.109 0.368 1 92.69 190 HIS A N 1
ATOM 1484 C CA . HIS A 1 190 ? 4.207 -6.438 -0.1 1 92.69 190 HIS A CA 1
ATOM 1485 C C . HIS A 1 190 ? 4.594 -7.859 0.293 1 92.69 190 HIS A C 1
ATOM 1487 O O . HIS A 1 190 ? 5.137 -8.609 -0.524 1 92.69 190 HIS A O 1
ATOM 1493 N N . ASN A 1 191 ? 4.305 -8.156 1.489 1 91.12 191 ASN A N 1
ATOM 1494 C CA . ASN A 1 191 ? 4.602 -9.508 1.948 1 91.12 191 ASN A CA 1
ATOM 1495 C C . ASN A 1 191 ? 3.809 -10.555 1.167 1 91.12 191 ASN A C 1
ATOM 1497 O O . ASN A 1 191 ? 4.34 -11.609 0.825 1 91.12 191 ASN A O 1
ATOM 1501 N N . THR A 1 192 ? 2.574 -10.227 0.921 1 91 192 THR A N 1
ATOM 1502 C CA . THR A 1 192 ? 1.741 -11.133 0.138 1 91 192 THR A CA 1
ATOM 1503 C C . THR A 1 192 ? 2.344 -11.359 -1.246 1 91 192 THR A C 1
ATOM 1505 O O . THR A 1 192 ? 2.363 -12.492 -1.743 1 91 192 THR A O 1
ATOM 1508 N N . ILE A 1 193 ? 2.818 -10.359 -1.856 1 90.5 193 ILE A N 1
ATOM 1509 C CA . ILE A 1 193 ? 3.443 -10.445 -3.172 1 90.5 193 ILE A CA 1
ATOM 1510 C C . ILE A 1 193 ? 4.664 -11.359 -3.105 1 90.5 193 ILE A C 1
ATOM 1512 O O . ILE A 1 193 ? 4.844 -12.234 -3.959 1 90.5 193 ILE A O 1
ATOM 1516 N N . GLN A 1 194 ? 5.438 -11.141 -2.082 1 88.06 194 GLN A N 1
ATOM 1517 C CA . GLN A 1 194 ? 6.645 -11.945 -1.942 1 88.06 194 GLN A CA 1
ATOM 1518 C C . GLN A 1 194 ? 6.301 -13.414 -1.713 1 88.06 194 GLN A C 1
ATOM 1520 O O . GLN A 1 194 ? 6.957 -14.305 -2.262 1 88.06 194 GLN A O 1
ATOM 1525 N N . GLU A 1 195 ? 5.332 -13.641 -1 1 86.94 195 GLU A N 1
ATOM 1526 C CA . GLU A 1 195 ? 4.895 -15.016 -0.746 1 86.94 195 GLU A CA 1
ATOM 1527 C C . GLU A 1 195 ? 4.371 -15.672 -2.018 1 86.94 195 GLU A C 1
ATOM 1529 O O . GLU A 1 195 ? 4.656 -16.844 -2.283 1 86.94 195 GLU A O 1
ATOM 1534 N N . LEU A 1 196 ? 3.648 -14.867 -2.744 1 86.25 196 LEU A N 1
ATOM 1535 C CA . LEU A 1 196 ? 3.09 -15.391 -3.988 1 86.25 196 LEU A CA 1
ATOM 1536 C C . LEU A 1 196 ? 4.195 -15.68 -5 1 86.25 196 LEU A C 1
ATOM 1538 O O . LEU A 1 196 ? 4.082 -16.625 -5.789 1 86.25 196 LEU A O 1
ATOM 1542 N N . LYS A 1 197 ? 5.246 -14.898 -4.957 1 86.94 197 LYS A N 1
ATOM 1543 C CA . LYS A 1 197 ? 6.383 -15.141 -5.84 1 86.94 197 LYS A CA 1
ATOM 1544 C C . LYS A 1 197 ? 7.184 -16.359 -5.383 1 86.94 197 LYS A C 1
ATOM 1546 O O . LYS A 1 197 ? 7.863 -17 -6.184 1 86.94 197 LYS A O 1
ATOM 1551 N N . GLY A 1 198 ? 7.176 -16.656 -4.172 1 86.12 198 GLY A N 1
ATOM 1552 C CA . GLY A 1 198 ? 7.922 -17.766 -3.596 1 86.12 198 GLY A CA 1
ATOM 1553 C C . GLY A 1 198 ? 8.984 -17.312 -2.611 1 86.12 198 GLY A C 1
ATOM 1554 O O . GLY A 1 198 ? 9.711 -16.344 -2.863 1 86.12 198 GLY A O 1
ATOM 1555 N N . ASN A 1 199 ? 9.078 -18.031 -1.609 1 86.25 199 ASN A N 1
ATOM 1556 C CA . ASN A 1 199 ? 10.039 -17.672 -0.574 1 86.25 199 ASN A CA 1
ATOM 1557 C C . ASN A 1 199 ? 11.469 -18 -0.998 1 86.25 199 ASN A C 1
ATOM 1559 O O . ASN A 1 199 ? 12.43 -17.5 -0.407 1 86.25 199 ASN A O 1
ATOM 1563 N N . ILE A 1 200 ? 11.602 -18.891 -1.939 1 90.56 200 ILE A N 1
ATOM 1564 C CA . ILE A 1 200 ? 12.906 -19.219 -2.51 1 90.56 200 ILE A CA 1
ATOM 1565 C C . ILE A 1 200 ? 12.906 -18.906 -4.004 1 90.56 200 ILE A C 1
ATOM 1567 O O . ILE A 1 200 ? 12.086 -19.438 -4.758 1 90.56 200 ILE A O 1
ATOM 1571 N N . ARG A 1 201 ? 13.797 -18.078 -4.41 1 93.44 201 ARG A N 1
ATOM 1572 C CA . ARG A 1 201 ? 13.867 -17.672 -5.809 1 93.44 201 ARG A CA 1
ATOM 1573 C C . ARG A 1 201 ? 15.281 -17.812 -6.348 1 93.44 201 ARG A C 1
ATOM 1575 O O . ARG A 1 201 ? 16.25 -17.781 -5.586 1 93.44 201 ARG A O 1
ATOM 1582 N N . VAL A 1 202 ? 15.352 -18.016 -7.668 1 96.69 202 VAL A N 1
ATOM 1583 C CA . VAL A 1 202 ? 16.656 -18.156 -8.32 1 96.69 202 VAL A CA 1
ATOM 1584 C C . VAL A 1 202 ? 16.719 -17.219 -9.523 1 96.69 202 VAL A C 1
ATOM 1586 O O . VAL A 1 202 ? 15.844 -17.25 -10.391 1 96.69 202 VAL A O 1
ATOM 1589 N N . PHE A 1 203 ? 17.719 -16.375 -9.555 1 97.56 203 PHE A N 1
ATOM 1590 C CA . PHE A 1 203 ? 18.062 -15.547 -10.711 1 97.56 203 PHE A CA 1
ATOM 1591 C C . PHE A 1 203 ? 19.344 -16.047 -11.375 1 97.56 203 PHE A C 1
ATOM 1593 O O . PHE A 1 203 ? 20.328 -16.344 -10.695 1 97.56 203 PHE A O 1
ATOM 1600 N N . CYS A 1 204 ? 19.219 -16.188 -12.609 1 97.94 204 CYS A N 1
ATOM 1601 C CA . CYS A 1 204 ? 20.406 -16.562 -13.359 1 97.94 204 CYS A CA 1
ATOM 1602 C C . CYS A 1 204 ? 21.031 -15.344 -14.039 1 97.94 204 CYS A C 1
ATOM 1604 O O . CYS A 1 204 ? 20.328 -14.562 -14.68 1 97.94 204 CYS A O 1
ATOM 1606 N N . ARG A 1 205 ? 22.312 -15.164 -13.812 1 97.69 205 ARG A N 1
ATOM 1607 C CA . ARG A 1 205 ? 23.0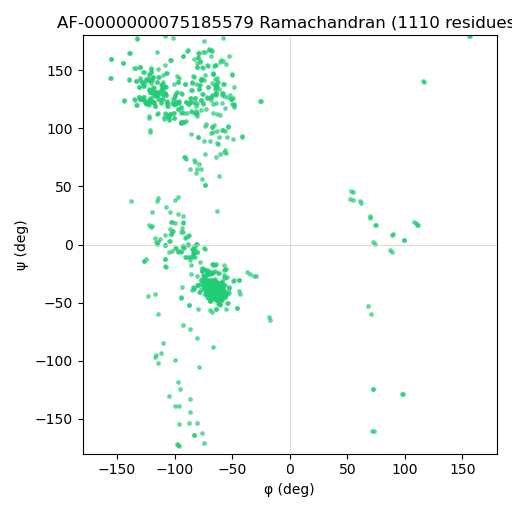31 -14.039 -14.406 1 97.69 205 ARG A CA 1
ATOM 1608 C C . ARG A 1 205 ? 24.25 -14.508 -15.172 1 97.69 205 ARG A C 1
ATOM 1610 O O . ARG A 1 205 ? 25.125 -15.18 -14.609 1 97.69 205 ARG A O 1
ATOM 1617 N N . VAL A 1 206 ? 24.312 -14.164 -16.453 1 96.5 206 VAL A N 1
ATOM 1618 C CA . VAL A 1 206 ? 25.469 -14.523 -17.266 1 96.5 206 VAL A CA 1
ATOM 1619 C C . VAL A 1 206 ? 26.375 -13.305 -17.453 1 96.5 206 VAL A C 1
ATOM 1621 O O . VAL A 1 206 ? 25.906 -12.234 -17.844 1 96.5 206 VAL A O 1
ATOM 1624 N N . ARG A 1 207 ? 27.594 -13.438 -17.047 1 93.44 207 ARG A N 1
ATOM 1625 C CA . ARG A 1 207 ? 28.5 -12.297 -17.141 1 93.44 207 ARG A CA 1
ATOM 1626 C C . ARG A 1 207 ? 28.875 -12.023 -18.594 1 93.44 207 ARG A C 1
ATOM 1628 O O . ARG A 1 207 ? 28.875 -12.93 -19.422 1 93.44 207 ARG A O 1
ATOM 1635 N N . PRO A 1 208 ? 29.219 -10.789 -18.828 1 91.44 208 PRO A N 1
ATOM 1636 C CA . PRO A 1 208 ? 29.734 -10.477 -20.156 1 91.44 208 PRO A CA 1
ATOM 1637 C C . PRO A 1 208 ? 31.188 -10.93 -20.344 1 91.44 208 PRO A C 1
ATOM 1639 O O . PRO A 1 208 ? 31.938 -11 -19.375 1 91.44 208 PRO A O 1
ATOM 1642 N N . ASP A 1 209 ? 31.516 -11.406 -21.531 1 88.44 209 ASP A N 1
ATOM 1643 C CA . ASP A 1 209 ? 32.875 -11.781 -21.875 1 88.44 209 ASP A CA 1
ATOM 1644 C C . ASP A 1 209 ? 33.188 -11.445 -23.328 1 88.44 209 ASP A C 1
ATOM 1646 O O . ASP A 1 209 ? 32.5 -11.891 -24.25 1 88.44 209 ASP A O 1
ATOM 1650 N N . PRO A 1 210 ? 34.25 -10.656 -23.5 1 81.44 210 PRO A N 1
ATOM 1651 C CA . PRO A 1 210 ? 34.594 -10.289 -24.859 1 81.44 210 PRO A CA 1
ATOM 1652 C C . PRO A 1 210 ? 35.25 -11.438 -25.641 1 81.44 210 PRO A C 1
ATOM 1654 O O . PRO A 1 210 ? 35.438 -11.336 -26.844 1 81.44 210 PRO A O 1
ATOM 1657 N N . SER A 1 211 ? 35.469 -12.508 -25.031 1 80.94 211 SER A N 1
ATOM 1658 C CA . SER A 1 211 ? 36.188 -13.602 -25.688 1 80.94 211 SER A CA 1
ATOM 1659 C C . SER A 1 211 ? 35.375 -14.18 -26.844 1 80.94 211 SER A C 1
ATOM 1661 O O . SER A 1 211 ? 34.156 -14.148 -26.812 1 80.94 211 SER A O 1
ATOM 1663 N N . PRO A 1 212 ? 36.062 -14.602 -27.828 1 75.94 212 PRO A N 1
ATOM 1664 C CA . PRO A 1 212 ? 35.375 -15.18 -29 1 75.94 212 PRO A CA 1
ATOM 1665 C C . PRO A 1 212 ? 34.875 -16.594 -28.75 1 75.94 212 PRO A C 1
ATOM 1667 O O . PRO A 1 212 ? 34 -17.094 -29.469 1 75.94 212 PRO A O 1
ATOM 1670 N N . GLU A 1 213 ? 35.406 -17.328 -27.828 1 85.62 213 GLU A N 1
ATOM 1671 C CA . GLU A 1 213 ? 35.031 -18.719 -27.594 1 85.62 213 GLU A CA 1
ATOM 1672 C C . GLU A 1 213 ? 33.906 -18.797 -26.562 1 85.62 213 GLU A C 1
ATOM 1674 O O . GLU A 1 213 ? 34.125 -19.234 -25.422 1 85.62 213 GLU A O 1
ATOM 1679 N N . LEU A 1 214 ? 32.75 -18.453 -27.016 1 85.06 214 LEU A N 1
ATOM 1680 C CA . LEU A 1 214 ? 31.609 -18.453 -26.125 1 85.06 214 LEU A CA 1
ATOM 1681 C C . LEU A 1 214 ? 30.797 -19.75 -26.281 1 85.06 214 LEU A C 1
ATOM 1683 O O . LEU A 1 214 ? 30.797 -20.344 -27.359 1 85.06 214 LEU A O 1
ATOM 1687 N N . ALA A 1 215 ? 30.281 -20.172 -25.156 1 88.94 215 ALA A N 1
ATOM 1688 C CA . ALA A 1 215 ? 29.359 -21.312 -25.203 1 88.94 215 ALA A CA 1
ATOM 1689 C C . ALA A 1 215 ? 28.094 -20.969 -25.969 1 88.94 215 ALA A C 1
ATOM 1691 O O . ALA A 1 215 ? 27.781 -19.781 -26.156 1 88.94 215 ALA A O 1
ATOM 1692 N N . ASN A 1 216 ? 27.469 -22 -26.516 1 90.38 216 ASN A N 1
ATOM 1693 C CA . ASN A 1 216 ? 26.188 -21.797 -27.219 1 90.38 216 ASN A CA 1
ATOM 1694 C C . ASN A 1 216 ? 25.031 -21.688 -26.234 1 90.38 216 ASN A C 1
ATOM 1696 O O . ASN A 1 216 ? 24.484 -22.703 -25.781 1 90.38 216 ASN A O 1
ATOM 1700 N N . VAL A 1 217 ? 24.734 -20.484 -25.875 1 92.19 217 VAL A N 1
ATOM 1701 C CA . VAL A 1 217 ? 23.672 -20.203 -24.906 1 92.19 217 VAL A CA 1
ATOM 1702 C C . VAL A 1 217 ? 22.609 -19.328 -25.547 1 92.19 217 VAL A C 1
ATOM 1704 O O . VAL A 1 217 ? 22.922 -18.359 -26.25 1 92.19 217 VAL A O 1
ATOM 1707 N N . SER A 1 218 ? 21.359 -19.703 -25.406 1 93.12 218 SER A N 1
ATOM 1708 C CA . SER A 1 218 ? 20.219 -18.906 -25.875 1 93.12 218 SER A CA 1
ATOM 1709 C C . SER A 1 218 ? 19.281 -18.547 -24.734 1 93.12 218 SER A C 1
ATOM 1711 O O . SER A 1 218 ? 19.25 -19.234 -23.703 1 93.12 218 SER A O 1
ATOM 1713 N N . TYR A 1 219 ? 18.625 -17.438 -24.906 1 93 219 TYR A N 1
ATOM 1714 C CA . TYR A 1 219 ? 17.75 -16.906 -23.875 1 93 219 TYR A CA 1
ATOM 1715 C C . TYR A 1 219 ? 16.328 -16.734 -24.391 1 93 219 TYR A C 1
ATOM 1717 O O . TYR A 1 219 ? 16.125 -16.422 -25.578 1 93 219 TYR A O 1
ATOM 1725 N N . SER A 1 220 ? 15.398 -16.922 -23.562 1 90 220 SER A N 1
ATOM 1726 C CA . SER A 1 220 ? 14.008 -16.719 -23.938 1 90 220 SER A CA 1
ATOM 1727 C C . SER A 1 220 ? 13.641 -15.242 -23.906 1 90 220 SER A C 1
ATOM 1729 O O . SER A 1 220 ? 14.273 -14.453 -23.203 1 90 220 SER A O 1
ATOM 1731 N N . LYS A 1 221 ? 12.523 -14.867 -24.609 1 84.69 221 LYS A N 1
ATOM 1732 C CA . LYS A 1 221 ? 12.023 -13.5 -24.641 1 84.69 221 LYS A CA 1
ATOM 1733 C C . LYS A 1 221 ? 11.406 -13.109 -23.297 1 84.69 221 LYS A C 1
ATOM 1735 O O . LYS A 1 221 ? 11.445 -11.945 -22.906 1 84.69 221 LYS A O 1
ATOM 1740 N N . GLU A 1 222 ? 10.977 -14.117 -22.578 1 82.75 222 GLU A N 1
ATOM 1741 C CA . GLU A 1 222 ? 10.32 -13.891 -2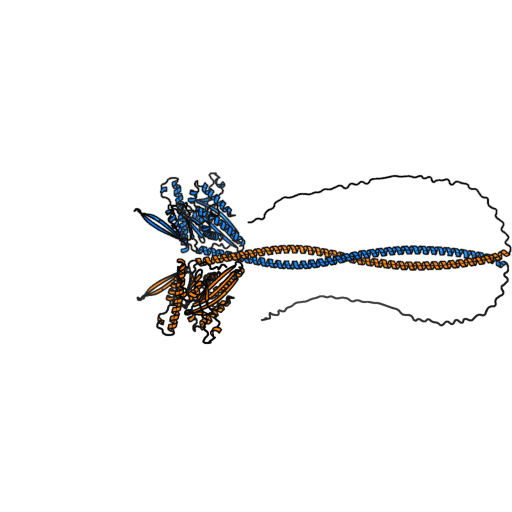1.297 1 82.75 222 GLU A CA 1
ATOM 1742 C C . GLU A 1 222 ? 11.336 -13.742 -20.172 1 82.75 222 GLU A C 1
ATOM 1744 O O . GLU A 1 222 ? 10.977 -13.43 -19.031 1 82.75 222 GLU A O 1
ATOM 1749 N N . LYS A 1 223 ? 12.586 -13.914 -20.469 1 91.06 223 LYS A N 1
ATOM 1750 C CA . LYS A 1 223 ? 13.688 -13.727 -19.531 1 91.06 223 LYS A CA 1
ATOM 1751 C C . LYS A 1 223 ? 13.578 -14.688 -18.359 1 91.06 223 LYS A C 1
ATOM 1753 O O . LYS A 1 223 ? 13.867 -14.312 -17.219 1 91.06 223 LYS A O 1
ATOM 1758 N N . ARG A 1 224 ? 13.102 -15.906 -18.656 1 92.94 224 ARG A N 1
ATOM 1759 C CA . ARG A 1 224 ? 12.969 -16.891 -17.594 1 92.94 224 ARG A CA 1
ATOM 1760 C C . ARG A 1 224 ? 13.688 -18.188 -17.953 1 92.94 224 ARG A C 1
ATOM 1762 O O . ARG A 1 224 ? 13.945 -19.031 -17.094 1 92.94 224 ARG A O 1
ATOM 1769 N N . ASP A 1 225 ? 14.039 -18.312 -19.281 1 94.44 225 ASP A N 1
ATOM 1770 C CA . ASP A 1 225 ? 14.625 -19.562 -19.734 1 94.44 225 ASP A CA 1
ATOM 1771 C C . ASP A 1 225 ? 16.031 -19.344 -20.297 1 94.44 225 ASP A C 1
ATOM 1773 O O . ASP A 1 225 ? 16.281 -18.328 -20.953 1 94.44 225 ASP A O 1
ATOM 1777 N N . ILE A 1 226 ? 16.875 -20.281 -20.016 1 95.06 226 ILE A N 1
ATOM 1778 C CA . ILE A 1 226 ? 18.219 -20.344 -20.594 1 95.06 226 ILE A CA 1
ATOM 1779 C C . ILE A 1 226 ? 18.453 -21.719 -21.203 1 95.06 226 ILE A C 1
ATOM 1781 O O . ILE A 1 226 ? 18.156 -22.734 -20.578 1 95.06 226 ILE A O 1
ATOM 1785 N N . VAL A 1 227 ? 18.859 -21.719 -22.453 1 95.5 227 VAL A N 1
ATOM 1786 C CA . VAL A 1 227 ? 19.141 -22.969 -23.156 1 95.5 227 VAL A CA 1
ATOM 1787 C C . VAL A 1 227 ? 20.625 -23.062 -23.484 1 95.5 227 VAL A C 1
ATOM 1789 O O . VAL A 1 227 ? 21.188 -22.156 -24.094 1 95.5 227 VAL A O 1
ATOM 1792 N N . VAL A 1 228 ? 21.188 -24.156 -23.047 1 93.88 228 VAL A N 1
ATOM 1793 C CA . VAL A 1 228 ? 22.609 -24.391 -23.266 1 93.88 228 VAL A CA 1
ATOM 1794 C C . VAL A 1 228 ? 22.797 -25.625 -24.141 1 93.88 228 VAL A C 1
ATOM 1796 O O . VAL A 1 228 ? 22.219 -26.672 -23.891 1 93.88 228 VAL A O 1
ATOM 1799 N N . THR A 1 229 ? 23.578 -25.438 -25.203 1 91.81 229 THR A N 1
ATOM 1800 C CA . THR A 1 229 ? 23.875 -26.562 -26.094 1 91.81 229 THR A CA 1
ATOM 1801 C C . THR A 1 229 ? 25.312 -27.031 -25.891 1 91.81 229 THR A C 1
ATOM 1803 O O . THR A 1 229 ? 26.25 -26.234 -25.969 1 91.81 229 THR A O 1
ATOM 1806 N N . SER A 1 230 ? 25.438 -28.25 -25.547 1 87.44 230 SER A N 1
ATOM 1807 C CA . SER A 1 230 ? 26.766 -28.844 -25.422 1 87.44 230 SER A CA 1
ATOM 1808 C C . SER A 1 230 ? 27.031 -29.828 -26.547 1 87.44 230 SER A C 1
ATOM 1810 O O . SER A 1 230 ? 26.125 -30.516 -27.016 1 87.44 230 SER A O 1
ATOM 1812 N N . THR A 1 231 ? 28.281 -29.734 -27.109 1 83.94 231 THR A N 1
ATOM 1813 C CA . THR A 1 231 ? 28.688 -30.656 -28.156 1 83.94 231 THR A CA 1
ATOM 1814 C C . THR A 1 231 ? 29.719 -31.656 -27.641 1 83.94 231 THR A C 1
ATOM 1816 O O . THR A 1 231 ? 30.688 -31.266 -26.969 1 83.94 231 THR A O 1
ATOM 1819 N N . SER A 1 232 ? 29.328 -32.906 -27.578 1 77.81 232 SER A N 1
ATOM 1820 C CA . SER A 1 232 ? 30.281 -33.938 -27.203 1 77.81 232 SER A CA 1
ATOM 1821 C C . SER A 1 232 ? 30.625 -34.812 -28.406 1 77.81 232 SER A C 1
ATOM 1823 O O . SER A 1 232 ? 29.797 -35 -29.312 1 77.81 232 SER A O 1
ATOM 1825 N N . GLU A 1 233 ? 31.891 -35.094 -28.562 1 76.44 233 GLU A N 1
ATOM 1826 C CA . GLU A 1 233 ? 32.344 -35.969 -29.641 1 76.44 233 GLU A CA 1
ATOM 1827 C C . GLU A 1 233 ? 32.406 -37.438 -29.156 1 76.44 233 GLU A C 1
ATOM 1829 O O . GLU A 1 233 ? 32.969 -37.719 -28.094 1 76.44 233 GLU A O 1
ATOM 1834 N N . SER A 1 234 ? 31.562 -38.219 -29.719 1 71.75 234 SER A N 1
ATOM 1835 C CA . SER A 1 234 ? 31.656 -39.625 -29.391 1 71.75 234 SER A CA 1
ATOM 1836 C C . SER A 1 234 ? 33.031 -40.188 -29.781 1 71.75 234 SER A C 1
ATOM 1838 O O . SER A 1 234 ? 33.781 -39.531 -30.5 1 71.75 234 SER A O 1
ATOM 1840 N N . ALA A 1 235 ? 33.375 -41.312 -29.141 1 76.19 235 ALA A N 1
ATOM 1841 C CA . ALA A 1 235 ? 34.625 -42.031 -29.469 1 76.19 235 ALA A CA 1
ATOM 1842 C C . ALA A 1 235 ? 34.75 -42.25 -30.969 1 76.19 235 ALA A C 1
ATOM 1844 O O . ALA A 1 235 ? 35.844 -42.344 -31.516 1 76.19 235 ALA A O 1
ATOM 1845 N N . THR A 1 236 ? 33.688 -42.406 -31.625 1 77.31 236 THR A N 1
ATOM 1846 C CA . THR A 1 236 ? 33.688 -42.688 -33.062 1 77.31 236 THR A CA 1
ATOM 1847 C C . THR A 1 236 ? 33.719 -41.406 -33.875 1 77.31 236 THR A C 1
ATOM 1849 O O . THR A 1 236 ? 33.625 -41.438 -35.094 1 77.31 236 THR A O 1
ATOM 1852 N N . GLY A 1 237 ? 33.906 -40.219 -33.219 1 71.81 237 GLY A N 1
ATOM 1853 C CA . GLY A 1 237 ? 34.031 -38.969 -33.906 1 71.81 237 GLY A CA 1
ATOM 1854 C C . GLY A 1 237 ? 32.688 -38.281 -34.188 1 71.81 237 GLY A C 1
ATOM 1855 O O . GLY A 1 237 ? 32.656 -37.219 -34.781 1 71.81 237 GLY A O 1
ATOM 1856 N N . GLN A 1 238 ? 31.594 -38.938 -33.875 1 76.38 238 GLN A N 1
ATOM 1857 C CA . GLN A 1 238 ? 30.281 -38.344 -34.125 1 76.38 238 GLN A CA 1
ATOM 1858 C C . GLN A 1 238 ? 29.953 -37.281 -33.062 1 76.38 238 GLN A C 1
ATOM 1860 O O . GLN A 1 238 ? 30.125 -37.531 -31.859 1 76.38 238 GLN A O 1
ATOM 1865 N N . GLN A 1 239 ? 29.672 -36.125 -33.562 1 78.19 239 GLN A N 1
ATOM 1866 C CA . GLN A 1 239 ? 29.344 -35 -32.656 1 78.19 239 GLN A CA 1
ATOM 1867 C C . GLN A 1 239 ? 27.891 -35.062 -32.219 1 78.19 239 GLN A C 1
ATOM 1869 O O . GLN A 1 239 ? 26.984 -35.25 -33.031 1 78.19 239 GLN A O 1
ATOM 1874 N N . ARG A 1 240 ? 27.734 -35.312 -31 1 83.88 240 ARG A N 1
ATOM 1875 C CA . ARG A 1 240 ? 26.391 -35.281 -30.422 1 83.88 240 ARG A CA 1
ATOM 1876 C C . ARG A 1 240 ? 26.125 -33.969 -29.719 1 83.88 240 ARG A C 1
ATOM 1878 O O . ARG A 1 240 ? 26.953 -33.5 -28.922 1 83.88 240 ARG A O 1
ATOM 1885 N N . LYS A 1 241 ? 25 -33.344 -30.25 1 87.69 241 LYS A N 1
ATOM 1886 C CA . LYS A 1 241 ? 24.562 -32.094 -29.641 1 87.69 241 LYS A CA 1
ATOM 1887 C C . LYS A 1 241 ? 23.5 -32.312 -28.594 1 87.69 241 LYS A C 1
ATOM 1889 O O . LYS A 1 241 ? 22.469 -32.938 -28.859 1 87.69 241 LYS A O 1
ATOM 1894 N N . ASP A 1 242 ? 23.844 -32.031 -27.297 1 90.56 242 ASP A N 1
ATOM 1895 C CA . ASP A 1 242 ? 22.891 -32.125 -26.188 1 90.56 242 ASP A CA 1
ATOM 1896 C C . ASP A 1 242 ? 22.359 -30.734 -25.828 1 90.56 242 ASP A C 1
ATOM 1898 O O . ASP A 1 242 ? 23.125 -29.812 -25.547 1 90.56 242 ASP A O 1
ATOM 1902 N N . VAL A 1 243 ? 21.031 -30.609 -25.922 1 93.25 243 VAL A N 1
ATOM 1903 C CA . VAL A 1 243 ? 20.375 -29.344 -25.594 1 93.25 243 VAL A CA 1
ATOM 1904 C C . VAL A 1 243 ? 19.781 -29.422 -24.188 1 93.25 243 VAL A C 1
ATOM 1906 O O . VAL A 1 243 ? 19.016 -30.344 -23.891 1 93.25 243 VAL A O 1
ATOM 1909 N N . HIS A 1 244 ? 20.219 -28.516 -23.297 1 94.31 244 HIS A N 1
ATOM 1910 C CA . HIS A 1 244 ? 19.719 -28.422 -21.922 1 94.31 244 HIS A CA 1
ATOM 1911 C C . HIS A 1 244 ? 18.922 -27.125 -21.719 1 94.31 244 HIS A C 1
ATOM 1913 O O . HIS A 1 244 ? 19.453 -26.031 -21.938 1 94.31 244 HIS A O 1
ATOM 1919 N N . SER A 1 245 ? 17.672 -27.266 -21.297 1 95.44 245 SER A N 1
ATOM 1920 C CA . SER A 1 245 ? 16.828 -26.109 -21.031 1 95.44 245 SER A CA 1
ATOM 1921 C C . SER A 1 245 ? 16.562 -25.953 -19.547 1 95.44 245 SER A C 1
ATOM 1923 O O . SER A 1 245 ? 16.266 -26.938 -18.859 1 95.44 245 SER A O 1
ATOM 1925 N N . PHE A 1 246 ? 16.781 -24.797 -19.031 1 96.19 246 PHE A N 1
ATOM 1926 C CA . PHE A 1 246 ? 16.531 -24.469 -17.641 1 96.19 246 PHE A CA 1
ATOM 1927 C C . PHE A 1 246 ? 15.617 -23.266 -17.516 1 96.19 246 PHE A C 1
ATOM 1929 O O . PHE A 1 246 ? 15.688 -22.328 -18.312 1 96.19 246 PHE A O 1
ATOM 1936 N N . THR A 1 247 ? 14.703 -23.328 -16.516 1 95.19 247 THR A N 1
ATOM 1937 C CA . THR A 1 247 ? 13.781 -22.219 -16.25 1 95.19 247 THR A CA 1
ATOM 1938 C C . THR A 1 247 ? 13.953 -21.703 -14.828 1 95.19 247 THR A C 1
ATOM 1940 O O . THR A 1 247 ? 14.016 -22.5 -13.875 1 95.19 247 THR A O 1
ATOM 1943 N N . PHE A 1 248 ? 14.07 -20.406 -14.719 1 95.69 248 PHE A N 1
ATOM 1944 C CA . PHE A 1 248 ? 14.227 -19.781 -13.414 1 95.69 248 PHE A CA 1
ATOM 1945 C C . PHE A 1 248 ? 13.281 -18.594 -13.273 1 95.69 248 PHE A C 1
ATOM 1947 O O . PHE A 1 248 ? 12.461 -18.328 -14.156 1 95.69 248 PHE A O 1
ATOM 1954 N N . ASP A 1 249 ? 13.297 -17.984 -12.117 1 93.94 249 ASP A N 1
ATOM 1955 C CA . ASP A 1 249 ? 12.43 -16.844 -11.875 1 93.94 249 ASP A CA 1
ATOM 1956 C C . ASP A 1 249 ? 12.805 -15.664 -12.773 1 93.94 249 ASP A C 1
ATOM 1958 O O . ASP A 1 249 ? 11.938 -14.898 -13.203 1 93.94 249 ASP A O 1
ATOM 1962 N N . ARG A 1 250 ? 14.07 -15.516 -12.992 1 95.38 250 ARG A N 1
ATOM 1963 C CA . ARG A 1 250 ? 14.555 -14.469 -13.891 1 95.38 250 ARG A CA 1
ATOM 1964 C C . ARG A 1 250 ? 15.922 -14.836 -14.453 1 95.38 250 ARG A C 1
ATOM 1966 O O . ARG A 1 250 ? 16.75 -15.422 -13.758 1 95.38 250 ARG A O 1
ATOM 1973 N N . VAL A 1 251 ? 16.141 -14.477 -15.734 1 97.38 251 VAL A N 1
ATOM 1974 C CA . VAL A 1 251 ? 17.422 -14.688 -16.375 1 97.38 251 VAL A CA 1
ATOM 1975 C C . VAL A 1 251 ? 17.969 -13.359 -16.891 1 97.38 251 VAL A C 1
ATOM 1977 O O . VAL A 1 251 ? 17.297 -12.664 -17.672 1 97.38 251 VAL A O 1
ATOM 1980 N N . PHE A 1 252 ? 19.156 -13.016 -16.406 1 97.25 252 PHE A N 1
ATOM 1981 C CA . PHE A 1 252 ? 19.828 -11.797 -16.859 1 97.25 252 PHE A CA 1
ATOM 1982 C C . PHE A 1 252 ? 20.891 -12.109 -17.906 1 97.25 252 PHE A C 1
ATOM 1984 O O . PHE A 1 252 ? 21.859 -12.797 -17.609 1 97.25 252 PHE A O 1
ATOM 1991 N N . GLU A 1 253 ? 20.688 -11.523 -19.016 1 96.19 253 GLU A N 1
ATOM 1992 C CA . GLU A 1 253 ? 21.641 -11.703 -20.109 1 96.19 253 GLU A CA 1
ATOM 1993 C C . GLU A 1 253 ? 22.922 -10.938 -19.875 1 96.19 253 GLU A C 1
ATOM 1995 O O . GLU A 1 253 ? 22.984 -10.078 -18.984 1 96.19 253 GLU A O 1
ATOM 2000 N N . PRO A 1 254 ? 23.938 -11.211 -20.594 1 94.12 254 PRO A N 1
ATOM 2001 C CA . PRO A 1 254 ? 25.25 -10.625 -20.344 1 94.12 254 PRO A CA 1
ATOM 2002 C C . PRO A 1 254 ? 25.234 -9.102 -20.344 1 94.12 254 PRO A C 1
ATOM 2004 O O . PRO A 1 254 ? 26.047 -8.469 -19.672 1 94.12 254 PRO A O 1
ATOM 2007 N N . HIS A 1 255 ? 24.328 -8.484 -20.906 1 93.25 255 HIS A N 1
ATOM 2008 C CA . HIS A 1 255 ? 24.312 -7.027 -20.984 1 93.25 255 HIS A CA 1
ATOM 2009 C C . HIS A 1 255 ? 23.531 -6.41 -19.828 1 93.25 255 HIS A C 1
ATOM 2011 O O . HIS A 1 255 ? 23.453 -5.184 -19.719 1 93.25 255 HIS A O 1
ATOM 2017 N N . ALA A 1 256 ? 22.984 -7.254 -18.984 1 94.88 256 ALA A N 1
ATOM 2018 C CA . ALA A 1 256 ? 22.219 -6.734 -17.859 1 94.88 256 ALA A CA 1
ATOM 2019 C C . ALA A 1 256 ? 23.094 -5.926 -16.906 1 94.88 256 ALA A C 1
ATOM 2021 O O . ALA A 1 256 ? 24.234 -6.324 -16.625 1 94.88 256 ALA A O 1
ATOM 2022 N N . THR A 1 257 ? 22.609 -4.793 -16.453 1 95.75 257 THR A N 1
ATOM 2023 C CA . THR A 1 257 ? 23.359 -3.902 -15.578 1 95.75 257 THR A CA 1
ATOM 2024 C C . THR A 1 257 ? 23.141 -4.266 -14.117 1 95.75 257 THR A C 1
ATOM 2026 O O . THR A 1 257 ? 22.219 -5.02 -13.797 1 95.75 257 THR A O 1
ATOM 2029 N N . GLN A 1 258 ? 24 -3.666 -13.273 1 96.94 258 GLN A N 1
ATOM 2030 C CA . GLN A 1 258 ? 23.828 -3.84 -11.836 1 96.94 258 GLN A CA 1
ATOM 2031 C C . GLN A 1 258 ? 22.484 -3.301 -11.367 1 96.94 258 GLN A C 1
ATOM 2033 O O . GLN A 1 258 ? 21.812 -3.914 -10.531 1 96.94 258 GLN A O 1
ATOM 2038 N N . ALA A 1 259 ? 22.125 -2.213 -11.945 1 96.25 259 ALA A N 1
ATOM 2039 C CA . ALA A 1 259 ? 20.859 -1.571 -11.562 1 96.25 259 ALA A CA 1
ATOM 2040 C C . ALA A 1 259 ? 19.672 -2.459 -11.906 1 96.25 259 ALA A C 1
ATOM 2042 O O . ALA A 1 259 ? 18.719 -2.553 -11.125 1 96.25 259 ALA A O 1
ATOM 2043 N N . GLU A 1 260 ? 19.75 -3.123 -13 1 96 260 GLU A N 1
ATOM 2044 C CA . GLU A 1 260 ? 18.672 -4.004 -13.422 1 96 260 GLU A CA 1
ATOM 2045 C C . GLU A 1 260 ? 18.531 -5.203 -12.492 1 96 260 GLU A C 1
ATOM 2047 O O . GLU A 1 260 ? 17.422 -5.586 -12.125 1 96 260 GLU A O 1
ATOM 2052 N N . VAL A 1 261 ? 19.609 -5.766 -12.148 1 96.5 261 VAL A N 1
ATOM 2053 C CA . VAL A 1 261 ? 19.594 -6.895 -11.219 1 96.5 261 VAL A CA 1
ATOM 2054 C C . VAL A 1 261 ? 19.047 -6.449 -9.867 1 96.5 261 VAL A C 1
ATOM 2056 O O . VAL A 1 261 ? 18.234 -7.148 -9.266 1 96.5 261 VAL A O 1
ATOM 2059 N N . PHE A 1 262 ? 19.406 -5.293 -9.523 1 97.25 262 PHE A N 1
ATOM 2060 C CA . PHE A 1 262 ? 19 -4.797 -8.211 1 97.25 262 PHE A CA 1
ATOM 2061 C C . PHE A 1 262 ? 17.5 -4.531 -8.172 1 97.25 262 PHE A C 1
ATOM 2063 O O . PHE A 1 262 ? 16.891 -4.617 -7.113 1 97.25 262 PHE A O 1
ATOM 2070 N N . GLU A 1 263 ? 16.938 -4.195 -9.211 1 94.19 263 GLU A N 1
ATOM 2071 C CA . GLU A 1 263 ? 15.5 -3.949 -9.242 1 94.19 263 GLU A CA 1
ATOM 2072 C C . GLU A 1 263 ? 14.727 -5.133 -8.672 1 94.19 263 GLU A C 1
ATOM 2074 O O . GLU A 1 263 ? 13.758 -4.945 -7.93 1 94.19 263 GLU A O 1
ATOM 2079 N N . GLU A 1 264 ? 15.242 -6.242 -8.969 1 89.19 264 GLU A N 1
ATOM 2080 C CA . GLU A 1 264 ? 14.602 -7.445 -8.445 1 89.19 264 GLU A CA 1
ATOM 2081 C C . GLU A 1 264 ? 14.992 -7.688 -6.988 1 89.19 264 GLU A C 1
ATOM 2083 O O . GLU A 1 264 ? 14.148 -8.078 -6.172 1 89.19 264 GLU A O 1
ATOM 2088 N N . VAL A 1 265 ? 16.156 -7.375 -6.664 1 94.31 265 VAL A N 1
ATOM 2089 C CA . VAL A 1 265 ? 16.688 -7.59 -5.32 1 94.31 265 VAL A CA 1
ATOM 2090 C C . VAL A 1 265 ? 16.094 -6.559 -4.359 1 94.31 265 VAL A C 1
ATOM 2092 O O . VAL A 1 265 ? 15.961 -6.82 -3.164 1 94.31 265 VAL A O 1
ATOM 2095 N N . SER A 1 266 ? 15.742 -5.438 -4.898 1 96 266 SER A N 1
ATOM 2096 C CA . SER A 1 266 ? 15.25 -4.32 -4.094 1 96 266 SER A CA 1
ATOM 2097 C C . SER A 1 266 ? 14.016 -4.711 -3.297 1 96 266 SER A C 1
ATOM 2099 O O . SER A 1 266 ? 13.82 -4.25 -2.172 1 96 266 SER A O 1
ATOM 2101 N N . GLN A 1 267 ? 13.25 -5.566 -3.832 1 94 267 GLN A N 1
ATOM 2102 C CA . GLN A 1 267 ? 12.031 -6 -3.154 1 94 267 GLN A CA 1
ATOM 2103 C C . GLN A 1 267 ? 12.352 -6.809 -1.903 1 94 267 GLN A C 1
ATOM 2105 O O . GLN A 1 267 ? 11.672 -6.688 -0.885 1 94 267 GLN A O 1
ATOM 2110 N N . LEU A 1 268 ? 13.352 -7.512 -1.997 1 94.94 268 LEU A N 1
ATOM 2111 C CA . LEU A 1 268 ? 13.75 -8.32 -0.851 1 94.94 268 LEU A CA 1
ATOM 2112 C C . LEU A 1 268 ? 14.352 -7.441 0.245 1 94.94 268 LEU A C 1
ATOM 2114 O O . LEU A 1 268 ? 14.109 -7.676 1.432 1 94.94 268 LEU A O 1
ATOM 2118 N N . ALA A 1 269 ? 15.109 -6.488 -0.197 1 94.94 269 ALA A N 1
ATOM 2119 C CA . ALA A 1 269 ? 15.633 -5.535 0.773 1 94.94 269 ALA A CA 1
ATOM 2120 C C . ALA A 1 269 ? 14.508 -4.836 1.528 1 94.94 269 ALA A C 1
ATOM 2122 O O . ALA A 1 269 ? 14.602 -4.621 2.738 1 94.94 269 ALA A O 1
ATOM 2123 N N . GLN A 1 270 ? 13.484 -4.543 0.8 1 94.94 270 GLN A N 1
ATOM 2124 C CA . GLN A 1 270 ? 12.312 -3.93 1.415 1 94.94 270 GLN A CA 1
ATOM 2125 C C . GLN A 1 270 ? 11.68 -4.859 2.445 1 94.94 270 GLN A C 1
ATOM 2127 O O . GLN A 1 270 ? 11.273 -4.418 3.52 1 94.94 270 GLN A O 1
ATOM 2132 N N . SER A 1 271 ? 11.617 -6.117 2.129 1 95.12 271 SER A N 1
ATOM 2133 C CA . SER A 1 271 ? 11.055 -7.094 3.057 1 95.12 271 SER A CA 1
ATOM 2134 C C . SER A 1 271 ? 11.828 -7.109 4.375 1 95.12 271 SER A C 1
ATOM 2136 O O . SER A 1 271 ? 11.234 -7.281 5.441 1 95.12 271 SER A O 1
ATOM 2138 N N . CYS A 1 272 ? 13 -6.887 4.242 1 94.69 272 CYS A N 1
ATOM 2139 C CA . CYS A 1 272 ? 13.82 -6.898 5.449 1 94.69 272 CYS A CA 1
ATOM 2140 C C . CYS A 1 272 ? 13.484 -5.711 6.348 1 94.69 272 CYS A C 1
ATOM 2142 O O . CYS A 1 272 ? 13.406 -5.855 7.57 1 94.69 272 CYS A O 1
ATOM 2144 N N . THR A 1 273 ? 13.32 -4.582 5.77 1 95 273 THR A N 1
ATOM 2145 C CA . THR A 1 273 ? 12.938 -3.404 6.535 1 95 273 THR A CA 1
ATOM 2146 C C . THR A 1 273 ? 11.57 -3.605 7.184 1 95 273 THR A C 1
ATOM 2148 O O . THR A 1 273 ? 11.258 -2.979 8.203 1 95 273 THR A O 1
ATOM 2151 N N . ASP A 1 274 ? 10.812 -4.48 6.555 1 94.12 274 ASP A N 1
ATOM 2152 C CA . ASP A 1 274 ? 9.484 -4.77 7.082 1 94.12 274 ASP A CA 1
ATOM 2153 C C . ASP A 1 274 ? 9.547 -5.805 8.203 1 94.12 274 ASP A C 1
ATOM 2155 O O . ASP A 1 274 ? 8.531 -6.137 8.805 1 94.12 274 ASP A O 1
ATOM 2159 N N . GLY A 1 275 ? 10.727 -6.398 8.461 1 92.94 275 GLY A N 1
ATOM 2160 C CA . GLY A 1 275 ? 10.891 -7.266 9.617 1 92.94 275 GLY A CA 1
ATOM 2161 C C . GLY A 1 275 ? 11.07 -8.727 9.242 1 92.94 275 GLY A C 1
ATOM 2162 O O . GLY A 1 275 ? 10.914 -9.609 10.086 1 92.94 275 GLY A O 1
ATOM 2163 N N . TYR A 1 276 ? 11.391 -8.969 8.031 1 93.56 276 TYR A N 1
ATOM 2164 C CA . TYR A 1 276 ? 11.617 -10.344 7.594 1 93.56 276 TYR A CA 1
ATOM 2165 C C . TYR A 1 276 ? 13.102 -10.609 7.379 1 93.56 276 TYR A C 1
ATOM 2167 O O . TYR A 1 276 ? 13.844 -9.719 6.961 1 93.56 276 TYR A O 1
ATOM 2175 N N . ASN A 1 277 ? 13.438 -11.828 7.656 1 95 277 ASN A N 1
ATOM 2176 C CA . ASN A 1 277 ? 14.812 -12.227 7.348 1 95 277 ASN A CA 1
ATOM 2177 C C . ASN A 1 277 ? 14.992 -12.516 5.859 1 95 277 ASN A C 1
ATOM 2179 O O . ASN A 1 277 ? 14.117 -13.117 5.234 1 95 277 ASN A O 1
ATOM 2183 N N . VAL A 1 278 ? 16.078 -12.023 5.398 1 96.06 278 VAL A N 1
ATOM 2184 C CA . VAL A 1 278 ? 16.344 -12.188 3.977 1 96.06 278 VAL A CA 1
ATOM 2185 C C . VAL A 1 278 ? 17.766 -12.727 3.783 1 96.06 278 VAL A C 1
ATOM 2187 O O . VAL A 1 278 ? 18.703 -12.281 4.453 1 96.06 278 VAL A O 1
ATOM 2190 N N . CYS A 1 279 ? 17.875 -13.68 2.916 1 96.81 279 CYS A N 1
ATOM 2191 C CA . CYS A 1 279 ? 19.172 -14.227 2.539 1 96.81 279 CYS A CA 1
ATOM 2192 C C . CYS A 1 279 ? 19.359 -14.195 1.026 1 96.81 279 CYS A C 1
ATOM 2194 O O . CYS A 1 279 ? 18.547 -14.727 0.284 1 96.81 279 CYS A O 1
ATOM 2196 N N . ILE A 1 280 ? 20.438 -13.57 0.621 1 97.31 280 ILE A N 1
ATOM 2197 C CA . ILE A 1 280 ? 20.75 -13.508 -0.799 1 97.31 280 ILE A CA 1
ATOM 2198 C C . ILE A 1 280 ? 22.125 -14.141 -1.043 1 97.31 280 ILE A C 1
ATOM 2200 O O . ILE A 1 280 ? 23.125 -13.727 -0.445 1 97.31 280 ILE A O 1
ATOM 2204 N N . PHE A 1 281 ? 22.172 -15.109 -1.951 1 97.5 281 PHE A N 1
ATOM 2205 C CA . PHE A 1 281 ? 23.391 -15.828 -2.266 1 97.5 281 PHE A CA 1
ATOM 2206 C C . PHE A 1 281 ? 23.875 -15.5 -3.674 1 97.5 281 PHE A C 1
ATOM 2208 O O . PHE A 1 281 ? 23.078 -15.461 -4.613 1 97.5 281 PHE A O 1
ATOM 2215 N N . ALA A 1 282 ? 25.094 -15.234 -3.744 1 97.75 282 ALA A N 1
ATOM 2216 C CA . ALA A 1 282 ? 25.734 -15.312 -5.055 1 97.75 282 ALA A CA 1
ATOM 2217 C C . ALA A 1 282 ? 26.438 -16.656 -5.246 1 97.75 282 ALA A C 1
ATOM 2219 O O . ALA A 1 282 ? 27.406 -16.953 -4.547 1 97.75 282 ALA A O 1
ATOM 2220 N N . TYR A 1 283 ? 25.984 -17.406 -6.188 1 97.25 283 TYR A N 1
ATOM 2221 C CA . TYR A 1 283 ? 26.453 -18.766 -6.414 1 97.25 283 TYR A CA 1
ATOM 2222 C C . TYR A 1 283 ? 27 -18.938 -7.828 1 97.25 283 TYR A C 1
ATOM 2224 O O . TYR A 1 283 ? 26.453 -18.375 -8.773 1 97.25 283 TYR A O 1
ATOM 2232 N N . GLY A 1 284 ? 28.109 -19.75 -7.887 1 95.62 284 GLY A N 1
ATOM 2233 C CA . GLY A 1 284 ? 28.719 -20.031 -9.172 1 95.62 284 GLY A CA 1
ATOM 2234 C C . GLY A 1 284 ? 30.188 -20.422 -9.055 1 95.62 284 GLY A C 1
ATOM 2235 O O . GLY A 1 284 ? 30.75 -20.422 -7.953 1 95.62 284 GLY A O 1
ATOM 2236 N N . GLN A 1 285 ? 30.766 -20.703 -10.227 1 92.5 285 GLN A N 1
ATOM 2237 C CA . GLN A 1 285 ? 32.188 -21.078 -10.25 1 92.5 285 GLN A CA 1
ATOM 2238 C C . GLN A 1 285 ? 33.062 -19.859 -10.141 1 92.5 285 GLN A C 1
ATOM 2240 O O . GLN A 1 285 ? 32.594 -18.719 -10.273 1 92.5 285 GLN A O 1
ATOM 2245 N N . THR A 1 286 ? 34.344 -20.156 -9.828 1 90.75 286 THR A N 1
ATOM 2246 C CA . THR A 1 286 ? 35.344 -19.078 -9.75 1 90.75 286 THR A CA 1
ATOM 2247 C C . THR A 1 286 ? 35.406 -18.328 -11.078 1 90.75 286 THR A C 1
ATOM 2249 O O . THR A 1 286 ? 35.438 -18.938 -12.148 1 90.75 286 THR A O 1
ATOM 2252 N N . GLY A 1 287 ? 35.281 -17.078 -10.977 1 89.31 287 GLY A N 1
ATOM 2253 C CA . GLY A 1 287 ? 35.406 -16.25 -12.164 1 89.31 287 GLY A CA 1
ATOM 2254 C C . GLY A 1 287 ? 34.062 -16.047 -12.875 1 89.31 287 GLY A C 1
ATOM 2255 O O . GLY A 1 287 ? 34.031 -15.516 -13.992 1 89.31 287 GLY A O 1
ATOM 2256 N N . SER A 1 288 ? 33.031 -16.453 -12.281 1 93.31 288 SER A N 1
ATOM 2257 C CA . SER A 1 288 ? 31.719 -16.344 -12.922 1 93.31 288 SER A CA 1
ATOM 2258 C C . SER A 1 288 ? 31.078 -14.977 -12.641 1 93.31 288 SER A C 1
ATOM 2260 O O . SER A 1 288 ? 30.047 -14.633 -13.234 1 93.31 288 SER A O 1
ATOM 2262 N N . GLY A 1 289 ? 31.625 -14.172 -11.727 1 93.19 289 GLY A N 1
ATOM 2263 C CA . GLY A 1 289 ? 31.125 -12.828 -11.477 1 93.19 289 GLY A CA 1
ATOM 2264 C C . GLY A 1 289 ? 30.391 -12.695 -10.148 1 93.19 289 GLY A C 1
ATOM 2265 O O . GLY A 1 289 ? 29.656 -11.734 -9.93 1 93.19 289 GLY A O 1
ATOM 2266 N N . LYS A 1 290 ? 30.594 -13.586 -9.234 1 95.62 290 LYS A N 1
ATOM 2267 C CA . LYS A 1 290 ? 29.938 -13.562 -7.934 1 95.62 290 LYS A CA 1
ATOM 2268 C C . LYS A 1 290 ? 30.281 -12.289 -7.164 1 95.62 290 LYS A C 1
ATOM 2270 O O . LYS A 1 290 ? 29.391 -11.547 -6.758 1 95.62 290 LYS A O 1
ATOM 2275 N N . SER A 1 291 ? 31.547 -12.047 -7.082 1 92.44 291 SER A N 1
ATOM 2276 C CA . SER A 1 291 ? 32 -10.898 -6.305 1 92.44 291 SER A CA 1
ATOM 2277 C C . SER A 1 291 ? 31.578 -9.586 -6.957 1 92.44 291 SER A C 1
ATOM 2279 O O . SER A 1 291 ? 31.25 -8.625 -6.266 1 92.44 291 SER A O 1
ATOM 2281 N N . PHE A 1 292 ? 31.609 -9.602 -8.203 1 93.5 292 PHE A N 1
ATOM 2282 C CA . PHE A 1 292 ? 31.156 -8.398 -8.898 1 93.5 292 PHE A CA 1
ATOM 2283 C C . PHE A 1 292 ? 29.672 -8.156 -8.648 1 93.5 292 PHE A C 1
ATOM 2285 O O . PHE A 1 292 ? 29.25 -7.012 -8.469 1 93.5 292 PHE A O 1
ATOM 2292 N N . THR A 1 293 ? 28.891 -9.141 -8.719 1 96.38 293 THR A N 1
ATOM 2293 C CA . THR A 1 293 ? 27.469 -9.039 -8.469 1 96.38 293 THR A CA 1
ATOM 2294 C C . THR A 1 293 ? 27.188 -8.516 -7.062 1 96.38 293 THR A C 1
ATOM 2296 O O . THR A 1 293 ? 26.375 -7.609 -6.875 1 96.38 293 THR A O 1
ATOM 2299 N N . MET A 1 294 ? 27.969 -8.945 -6.117 1 95.38 294 MET A N 1
ATOM 2300 C CA . MET A 1 294 ? 27.688 -8.633 -4.719 1 95.38 294 MET A CA 1
ATOM 2301 C C . MET A 1 294 ? 28.312 -7.301 -4.324 1 95.38 294 MET A C 1
ATOM 2303 O O . MET A 1 294 ? 27.641 -6.434 -3.77 1 95.38 294 MET A O 1
ATOM 2307 N N . GLU A 1 295 ? 29.578 -7.148 -4.582 1 92.5 295 GLU A N 1
ATOM 2308 C CA . GLU A 1 295 ? 30.312 -5.957 -4.16 1 92.5 295 GLU A CA 1
ATOM 2309 C C . GLU A 1 295 ? 30.359 -4.914 -5.273 1 92.5 295 GLU A C 1
ATOM 2311 O O . GLU A 1 295 ? 30.125 -3.729 -5.031 1 92.5 295 GLU A O 1
ATOM 2316 N N . GLY A 1 296 ? 30.656 -5.383 -6.469 1 92.31 296 GLY A N 1
ATOM 2317 C CA . GLY A 1 296 ? 30.734 -4.5 -7.621 1 92.31 296 GLY A CA 1
ATOM 2318 C C . GLY A 1 296 ? 31.938 -3.592 -7.605 1 92.31 296 GLY A C 1
ATOM 2319 O O . GLY A 1 296 ? 32.969 -3.918 -6.988 1 92.31 296 GLY A O 1
ATOM 2320 N N . GLY A 1 297 ? 31.812 -2.492 -8.414 1 88.44 297 GLY A N 1
ATOM 2321 C CA . GLY A 1 297 ? 32.906 -1.533 -8.539 1 88.44 297 GLY A CA 1
ATOM 2322 C C . GLY A 1 297 ? 32.719 -0.318 -7.645 1 88.44 297 GLY A C 1
ATOM 2323 O O . GLY A 1 297 ? 31.844 -0.297 -6.781 1 88.44 297 GLY A O 1
ATOM 2324 N N . GLN A 1 298 ? 33.562 0.669 -7.816 1 85.06 298 GLN A N 1
ATOM 2325 C CA . GLN A 1 298 ? 33.594 1.835 -6.941 1 85.06 298 GLN A CA 1
ATOM 2326 C C . GLN A 1 298 ? 32.688 2.936 -7.449 1 85.06 298 GLN A C 1
ATOM 2328 O O . GLN A 1 298 ? 32.344 3.867 -6.711 1 85.06 298 GLN A O 1
ATOM 2333 N N . THR A 1 299 ? 32.219 2.754 -8.656 1 89.81 299 THR A N 1
ATOM 2334 C CA . THR A 1 299 ? 31.328 3.766 -9.219 1 89.81 299 THR A CA 1
ATOM 2335 C C . THR A 1 299 ? 29.875 3.416 -8.953 1 89.81 299 THR A C 1
ATOM 2337 O O . THR A 1 299 ? 29.547 2.266 -8.641 1 89.81 299 THR A O 1
ATOM 2340 N N . GLU A 1 300 ? 29.016 4.391 -9.086 1 89.81 300 GLU A N 1
ATOM 2341 C CA . GLU A 1 300 ? 27.578 4.184 -8.867 1 89.81 300 GLU A CA 1
ATOM 2342 C C . GLU A 1 300 ? 27 3.205 -9.883 1 89.81 300 GLU A C 1
ATOM 2344 O O . GLU A 1 300 ? 26.156 2.383 -9.547 1 89.81 300 GLU A O 1
ATOM 2349 N N . GLU A 1 301 ? 27.406 3.279 -11.039 1 93 301 GLU A N 1
ATOM 2350 C CA . GLU A 1 301 ? 26.891 2.426 -12.102 1 93 301 GLU A CA 1
ATOM 2351 C C . GLU A 1 301 ? 27.297 0.969 -11.891 1 93 301 GLU A C 1
ATOM 2353 O O . GLU A 1 301 ? 26.531 0.055 -12.195 1 93 301 GLU A O 1
ATOM 2358 N N . THR A 1 302 ? 28.453 0.783 -11.289 1 94.19 302 THR A N 1
ATOM 2359 C CA . THR A 1 302 ? 28.984 -0.574 -11.172 1 94.19 302 THR A CA 1
ATOM 2360 C C . THR A 1 302 ? 28.812 -1.098 -9.75 1 94.19 302 THR A C 1
ATOM 2362 O O . THR A 1 302 ? 29.234 -2.209 -9.43 1 94.19 302 THR A O 1
ATOM 2365 N N . ALA A 1 303 ? 28.156 -0.286 -8.844 1 94.06 303 ALA A N 1
ATOM 2366 C CA . ALA A 1 303 ? 27.953 -0.726 -7.461 1 94.06 303 ALA A CA 1
ATOM 2367 C C . ALA A 1 303 ? 27.172 -2.037 -7.418 1 94.06 303 ALA A C 1
ATOM 2369 O O . ALA A 1 303 ? 26.219 -2.227 -8.172 1 94.06 303 ALA A O 1
ATOM 2370 N N . GLY A 1 304 ? 27.562 -2.932 -6.578 1 95.88 304 GLY A N 1
ATOM 2371 C CA . GLY A 1 304 ? 26.938 -4.246 -6.508 1 95.88 304 GLY A CA 1
ATOM 2372 C C . GLY A 1 304 ? 25.672 -4.266 -5.672 1 95.88 304 GLY A C 1
ATOM 2373 O O . GLY A 1 304 ? 25.109 -3.213 -5.375 1 95.88 304 GLY A O 1
ATOM 2374 N N . MET A 1 305 ? 25.266 -5.449 -5.301 1 96.75 305 MET A N 1
ATOM 2375 C CA . MET A 1 305 ? 24.016 -5.648 -4.562 1 96.75 305 MET A CA 1
ATOM 2376 C C . MET A 1 305 ? 24.172 -5.188 -3.115 1 96.75 305 MET A C 1
ATOM 2378 O O . MET A 1 305 ? 23.234 -4.645 -2.533 1 96.75 305 MET A O 1
ATOM 2382 N N . ILE A 1 306 ? 25.344 -5.332 -2.543 1 95.38 306 ILE A N 1
ATOM 2383 C CA . ILE A 1 306 ? 25.547 -5.008 -1.134 1 95.38 306 ILE A CA 1
ATOM 2384 C C . ILE A 1 306 ? 25.406 -3.5 -0.929 1 95.38 306 ILE A C 1
ATOM 2386 O O . ILE A 1 306 ? 24.547 -3.043 -0.182 1 95.38 306 ILE A O 1
ATOM 2390 N N . PRO A 1 307 ? 26.203 -2.701 -1.621 1 94.56 307 PRO A N 1
ATOM 2391 C CA . PRO A 1 307 ? 26.062 -1.259 -1.406 1 94.56 307 PRO A CA 1
ATOM 2392 C C . PRO A 1 307 ? 24.688 -0.738 -1.811 1 94.56 307 PRO A C 1
ATOM 2394 O O . PRO A 1 307 ? 24.125 0.141 -1.144 1 94.56 307 PRO A O 1
ATOM 2397 N N . ARG A 1 308 ? 24.094 -1.281 -2.838 1 96 308 ARG A N 1
ATOM 2398 C CA . ARG A 1 308 ? 22.781 -0.826 -3.299 1 96 308 ARG A CA 1
ATOM 2399 C C . ARG A 1 308 ? 21.688 -1.175 -2.289 1 96 308 ARG A C 1
ATOM 2401 O O . ARG A 1 308 ? 20.797 -0.37 -2.035 1 96 308 ARG A O 1
ATOM 2408 N N . ALA A 1 309 ? 21.781 -2.344 -1.767 1 96.19 309 ALA A N 1
ATOM 2409 C CA . ALA A 1 309 ? 20.797 -2.775 -0.778 1 96.19 309 ALA A CA 1
ATOM 2410 C C . ALA A 1 309 ? 20.844 -1.905 0.474 1 96.19 309 ALA A C 1
ATOM 2412 O O . ALA A 1 309 ? 19.812 -1.475 0.989 1 96.19 309 ALA A O 1
ATOM 2413 N N . VAL A 1 310 ? 22.016 -1.624 0.902 1 94.44 310 VAL A N 1
ATOM 2414 C CA . VAL A 1 310 ? 22.172 -0.82 2.109 1 94.44 310 VAL A CA 1
ATOM 2415 C C . VAL A 1 310 ? 21.703 0.61 1.844 1 94.44 310 VAL A C 1
ATOM 2417 O O . VAL A 1 310 ? 21.047 1.223 2.688 1 94.44 310 VAL A O 1
ATOM 2420 N N . ASP A 1 311 ? 22.047 1.09 0.692 1 95.19 311 ASP A N 1
ATOM 2421 C CA . ASP A 1 311 ? 21.578 2.414 0.301 1 95.19 311 ASP A CA 1
ATOM 2422 C C . ASP A 1 311 ? 20.047 2.488 0.348 1 95.19 311 ASP A C 1
ATOM 2424 O O . ASP A 1 311 ? 19.484 3.447 0.878 1 95.19 311 ASP A O 1
ATOM 2428 N N . GLN A 1 312 ? 19.469 1.524 -0.157 1 95.81 312 GLN A N 1
ATOM 2429 C CA . GLN A 1 312 ? 18.016 1.492 -0.161 1 95.81 312 GLN A CA 1
ATOM 2430 C C . GLN A 1 312 ? 17.469 1.423 1.26 1 95.81 312 GLN A C 1
ATOM 2432 O O . GLN A 1 312 ? 16.484 2.105 1.587 1 95.81 312 GLN A O 1
ATOM 2437 N N . VAL A 1 313 ? 18.047 0.591 2.057 1 95.75 313 VAL A N 1
ATOM 2438 C CA . VAL A 1 313 ? 17.578 0.448 3.432 1 95.75 313 VAL A CA 1
ATOM 2439 C C . VAL A 1 313 ? 17.641 1.8 4.141 1 95.75 313 VAL A C 1
ATOM 2441 O O . VAL A 1 313 ? 16.688 2.186 4.828 1 95.75 313 VAL A O 1
ATOM 2444 N N . PHE A 1 314 ? 18.703 2.539 3.91 1 95.19 314 PHE A N 1
ATOM 2445 C CA . PHE A 1 314 ? 18.844 3.854 4.527 1 95.19 314 PHE A CA 1
ATOM 2446 C C . PHE A 1 314 ? 17.781 4.809 4.004 1 95.19 314 PHE A C 1
ATOM 2448 O O . PHE A 1 314 ? 17.172 5.555 4.777 1 95.19 314 PHE A O 1
ATOM 2455 N N . ARG A 1 315 ? 17.578 4.73 2.764 1 94.88 315 ARG A N 1
ATOM 2456 C CA . ARG A 1 315 ? 16.562 5.598 2.166 1 94.88 315 ARG A CA 1
ATOM 2457 C C . ARG A 1 315 ? 15.18 5.289 2.715 1 94.88 315 ARG A C 1
ATOM 2459 O O . ARG A 1 315 ? 14.461 6.191 3.139 1 94.88 315 ARG A O 1
ATOM 2466 N N . VAL A 1 316 ? 14.836 4.082 2.746 1 94.56 316 VAL A N 1
ATOM 2467 C CA . VAL A 1 316 ? 13.516 3.639 3.18 1 94.56 316 VAL A CA 1
ATOM 2468 C C . VAL A 1 316 ? 13.328 3.949 4.664 1 94.56 316 VAL A C 1
ATOM 2470 O O . VAL A 1 316 ? 12.281 4.469 5.066 1 94.56 316 VAL A O 1
ATOM 2473 N N . THR A 1 317 ? 14.32 3.67 5.465 1 94.44 317 THR A N 1
ATOM 2474 C CA . THR A 1 317 ? 14.203 3.885 6.902 1 94.44 317 THR A CA 1
ATOM 2475 C C . THR A 1 317 ? 14.117 5.375 7.219 1 94.44 317 THR A C 1
ATOM 2477 O O . THR A 1 317 ? 13.445 5.773 8.172 1 94.44 317 THR A O 1
ATOM 2480 N N . ASN A 1 318 ? 14.766 6.176 6.438 1 93.31 318 ASN A N 1
ATOM 2481 C CA . ASN A 1 318 ? 14.664 7.621 6.609 1 93.31 318 ASN A CA 1
ATOM 2482 C C . ASN A 1 318 ? 13.266 8.125 6.262 1 93.31 318 ASN A C 1
ATOM 2484 O O . ASN A 1 318 ? 12.711 8.969 6.973 1 93.31 318 ASN A O 1
ATOM 2488 N N . ASP A 1 319 ? 12.742 7.551 5.27 1 91 319 ASP A N 1
ATOM 2489 C CA . ASP A 1 319 ? 11.398 7.938 4.836 1 91 319 ASP A CA 1
ATOM 2490 C C . ASP A 1 319 ? 10.352 7.547 5.879 1 91 319 ASP A C 1
ATOM 2492 O O . ASP A 1 319 ? 9.367 8.266 6.078 1 91 319 ASP A O 1
ATOM 2496 N N . LEU A 1 320 ? 10.555 6.523 6.543 1 92.38 320 LEU A N 1
ATOM 2497 C CA . LEU A 1 320 ? 9.57 5.969 7.465 1 92.38 320 LEU A CA 1
ATOM 2498 C C . LEU A 1 320 ? 9.586 6.715 8.797 1 92.38 320 LEU A C 1
ATOM 2500 O O . LEU A 1 320 ? 8.695 6.531 9.625 1 92.38 320 LEU A O 1
ATOM 2504 N N . LYS A 1 321 ? 10.539 7.621 8.945 1 90.06 321 LYS A N 1
ATOM 2505 C CA . LYS A 1 321 ? 10.586 8.438 10.156 1 90.06 321 LYS A CA 1
ATOM 2506 C C . LYS A 1 321 ? 9.344 9.32 10.273 1 90.06 321 LYS A C 1
ATOM 2508 O O . LYS A 1 321 ? 8.812 9.508 11.367 1 90.06 321 LYS A O 1
ATOM 2513 N N . SER A 1 322 ? 8.961 9.758 9.172 1 84.56 322 SER A N 1
ATOM 2514 C CA . SER A 1 322 ? 7.801 10.641 9.148 1 84.56 322 SER A CA 1
ATOM 2515 C C . SER A 1 322 ? 6.535 9.891 9.562 1 84.56 322 SER A C 1
ATOM 2517 O O . SER A 1 322 ? 5.543 10.508 9.953 1 84.56 322 SER A O 1
ATOM 2519 N N . ARG A 1 323 ? 6.629 8.594 9.531 1 87.31 323 ARG A N 1
ATOM 2520 C CA . ARG A 1 323 ? 5.477 7.773 9.891 1 87.31 323 ARG A CA 1
ATOM 2521 C C . ARG A 1 323 ? 5.629 7.195 11.297 1 87.31 323 ARG A C 1
ATOM 2523 O O . ARG A 1 323 ? 4.926 6.25 11.664 1 87.31 323 ARG A O 1
ATOM 2530 N N . GLY A 1 324 ? 6.605 7.664 11.945 1 86.81 324 GLY A N 1
ATOM 2531 C CA . GLY A 1 324 ? 6.746 7.324 13.352 1 86.81 324 GLY A CA 1
ATOM 2532 C C . GLY A 1 324 ? 7.746 6.211 13.602 1 86.81 324 GLY A C 1
ATOM 2533 O O . GLY A 1 324 ? 7.918 5.766 14.734 1 86.81 324 GLY A O 1
ATOM 2534 N N . TRP A 1 325 ? 8.383 5.773 12.547 1 92.44 325 TRP A N 1
ATOM 2535 C CA . TRP A 1 325 ? 9.328 4.672 12.719 1 92.44 325 TRP A CA 1
ATOM 2536 C C . TRP A 1 325 ? 10.734 5.203 13.008 1 92.44 325 TRP A C 1
ATOM 2538 O O . TRP A 1 325 ? 11.156 6.199 12.422 1 92.44 325 TRP A O 1
ATOM 2548 N N . GLU A 1 326 ? 11.359 4.531 13.953 1 94.81 326 GLU A N 1
ATOM 2549 C CA . GLU A 1 326 ? 12.781 4.754 14.219 1 94.81 326 GLU A CA 1
ATOM 2550 C C . GLU A 1 326 ? 13.578 3.465 14.055 1 94.81 326 GLU A C 1
ATOM 2552 O O . GLU A 1 326 ? 13.297 2.465 14.719 1 94.81 326 GLU A O 1
ATOM 2557 N N . TYR A 1 327 ? 14.594 3.611 13.141 1 96 327 TYR A N 1
ATOM 2558 C CA . TYR A 1 327 ? 15.344 2.396 12.836 1 96 327 TYR A CA 1
ATOM 2559 C C . TYR A 1 327 ? 16.781 2.504 13.32 1 96 327 TYR A C 1
ATOM 2561 O O . TYR A 1 327 ? 17.359 3.596 13.344 1 96 327 TYR A O 1
ATOM 2569 N N . THR A 1 328 ? 17.328 1.393 13.789 1 95.62 328 THR A N 1
ATOM 2570 C CA . THR A 1 328 ? 18.75 1.223 14.07 1 95.62 328 THR A CA 1
ATOM 2571 C C . THR A 1 328 ? 19.344 0.143 13.172 1 95.62 328 THR A C 1
ATOM 2573 O O . THR A 1 328 ? 18.766 -0.929 13.008 1 95.62 328 THR A O 1
ATOM 2576 N N . LEU A 1 329 ? 20.484 0.51 12.562 1 96.06 329 LEU A N 1
ATOM 2577 C CA . LEU A 1 329 ? 21.156 -0.416 11.648 1 96.06 329 LEU A CA 1
ATOM 2578 C C . LEU A 1 329 ? 22.516 -0.815 12.188 1 96.06 329 LEU A C 1
ATOM 2580 O O . LEU A 1 329 ? 23.297 0.041 12.617 1 96.06 329 LEU A O 1
ATOM 2584 N N . GLU A 1 330 ? 22.797 -2.109 12.203 1 95.56 330 GLU A N 1
ATOM 2585 C CA . GLU A 1 330 ? 24.094 -2.654 12.594 1 95.56 330 GLU A CA 1
ATOM 2586 C C . GLU A 1 330 ? 24.641 -3.592 11.523 1 95.56 330 GLU A C 1
ATOM 2588 O O . GLU A 1 330 ? 23.906 -4.41 10.969 1 95.56 330 GLU A O 1
ATOM 2593 N N . GLY A 1 331 ? 25.906 -3.422 11.281 1 94.44 331 GLY A N 1
ATOM 2594 C CA . GLY A 1 331 ? 26.547 -4.238 10.258 1 94.44 331 GLY A CA 1
ATOM 2595 C C . GLY A 1 331 ? 27.609 -5.168 10.812 1 94.44 331 GLY A C 1
ATOM 2596 O O . GLY A 1 331 ? 28.344 -4.797 11.727 1 94.44 331 GLY A O 1
ATOM 2597 N N . GLN A 1 332 ? 27.641 -6.363 10.281 1 94.75 332 GLN A N 1
ATOM 2598 C CA . GLN A 1 332 ? 28.672 -7.367 10.555 1 94.75 332 GLN A CA 1
ATOM 2599 C C . GLN A 1 332 ? 29.234 -7.941 9.258 1 94.75 332 GLN A C 1
ATOM 2601 O O . GLN A 1 332 ? 28.531 -8.031 8.25 1 94.75 332 GLN A O 1
ATOM 2606 N N . PHE A 1 333 ? 30.516 -8.188 9.305 1 94.31 333 PHE A N 1
ATOM 2607 C CA . PHE A 1 333 ? 31.156 -8.773 8.141 1 94.31 333 PHE A CA 1
ATOM 2608 C C . PHE A 1 333 ? 32.062 -9.922 8.539 1 94.31 333 PHE A C 1
ATOM 2610 O O . PHE A 1 333 ? 33 -9.734 9.328 1 94.31 333 PHE A O 1
ATOM 2617 N N . LEU A 1 334 ? 31.797 -11.094 8.039 1 94 334 LEU A N 1
ATOM 2618 C CA . LEU A 1 334 ? 32.625 -12.242 8.398 1 94 334 LEU A CA 1
ATOM 2619 C C . LEU A 1 334 ? 32.875 -13.117 7.18 1 94 334 LEU A C 1
ATOM 2621 O O . LEU A 1 334 ? 32.25 -12.945 6.133 1 94 334 LEU A O 1
ATOM 2625 N N . GLU A 1 335 ? 33.844 -13.969 7.324 1 93.31 335 GLU A N 1
ATOM 2626 C CA . GLU A 1 335 ? 34.219 -14.953 6.312 1 93.31 335 GLU A CA 1
ATOM 2627 C C . GLU A 1 335 ? 34.25 -16.359 6.902 1 93.31 335 GLU A C 1
ATOM 2629 O O . GLU A 1 335 ? 34.625 -16.547 8.062 1 93.31 335 GLU A O 1
ATOM 2634 N N . ILE A 1 336 ? 33.75 -17.203 6.156 1 93.5 336 ILE A N 1
ATOM 2635 C CA . ILE A 1 336 ? 33.844 -18.609 6.527 1 93.5 336 ILE A CA 1
ATOM 2636 C C . ILE A 1 336 ? 34.812 -19.328 5.586 1 93.5 336 ILE A C 1
ATOM 2638 O O . ILE A 1 336 ? 34.531 -19.469 4.395 1 93.5 336 ILE A O 1
ATOM 2642 N N . TYR A 1 337 ? 35.938 -19.641 6.148 1 89.5 337 TYR A N 1
ATOM 2643 C CA . TYR A 1 337 ? 36.969 -20.344 5.422 1 89.5 337 TYR A CA 1
ATOM 2644 C C . TYR A 1 337 ? 37.344 -21.656 6.105 1 89.5 337 TYR A C 1
ATOM 2646 O O . TYR A 1 337 ? 37.688 -21.672 7.289 1 89.5 337 TYR A O 1
ATOM 2654 N N . ASN A 1 338 ? 37.219 -22.766 5.398 1 88.88 338 ASN A N 1
ATOM 2655 C CA . ASN A 1 338 ? 37.5 -24.078 5.938 1 88.88 338 ASN A CA 1
ATOM 2656 C C . ASN A 1 338 ? 36.75 -24.328 7.238 1 88.88 338 ASN A C 1
ATOM 2658 O O . ASN A 1 338 ? 37.344 -24.812 8.219 1 88.88 338 ASN A O 1
ATOM 2662 N N . GLU A 1 339 ? 35.562 -23.891 7.297 1 91.44 339 GLU A N 1
ATOM 2663 C CA . GLU A 1 339 ? 34.625 -24.094 8.406 1 91.44 339 GLU A CA 1
ATOM 2664 C C . GLU A 1 339 ? 35.062 -23.297 9.633 1 91.44 339 GLU A C 1
ATOM 2666 O O . GLU A 1 339 ? 34.75 -23.672 10.766 1 91.44 339 GLU A O 1
ATOM 2671 N N . THR A 1 340 ? 35.781 -22.359 9.32 1 91.38 340 THR A N 1
ATOM 2672 C CA . THR A 1 340 ? 36.188 -21.438 10.383 1 91.38 340 THR A CA 1
ATOM 2673 C C . THR A 1 340 ? 35.719 -20.016 10.078 1 91.38 340 THR A C 1
ATOM 2675 O O . THR A 1 340 ? 35.812 -19.562 8.938 1 91.38 340 THR A O 1
ATOM 2678 N N . ILE A 1 341 ? 35.25 -19.359 11.141 1 94.06 341 ILE A N 1
ATOM 2679 C CA . ILE A 1 341 ? 34.719 -18 10.984 1 94.06 341 ILE A CA 1
ATOM 2680 C C . ILE A 1 341 ? 35.812 -16.984 11.266 1 94.06 341 ILE A C 1
ATOM 2682 O O . ILE A 1 341 ? 36.562 -17.109 12.258 1 94.06 341 ILE A O 1
ATOM 2686 N N . ASN A 1 342 ? 35.969 -16.062 10.375 1 91.44 342 ASN A N 1
ATOM 2687 C CA . ASN A 1 342 ? 36.906 -14.945 10.539 1 91.44 342 ASN A CA 1
ATOM 2688 C C . ASN A 1 342 ? 36.188 -13.602 10.508 1 91.44 342 ASN A C 1
ATOM 2690 O O . ASN A 1 342 ? 35.281 -13.391 9.672 1 91.44 342 ASN A O 1
ATOM 2694 N N . ASP A 1 343 ? 36.5 -12.781 11.445 1 93.06 343 ASP A N 1
ATOM 2695 C CA . ASP A 1 343 ? 35.938 -11.438 11.5 1 93.06 343 ASP A CA 1
ATOM 2696 C C . ASP A 1 343 ? 36.656 -10.484 10.562 1 93.06 343 ASP A C 1
ATOM 2698 O O . ASP A 1 343 ? 37.844 -10.203 10.758 1 93.06 343 ASP A O 1
ATOM 2702 N N . LEU A 1 344 ? 35.938 -9.914 9.664 1 90.81 344 LEU A N 1
ATOM 2703 C CA . LEU A 1 344 ? 36.594 -9.086 8.641 1 90.81 344 LEU A CA 1
ATOM 2704 C C . LEU A 1 344 ? 36.625 -7.625 9.078 1 90.81 344 LEU A C 1
ATOM 2706 O O . LEU A 1 344 ? 37.219 -6.789 8.391 1 90.81 344 LEU A O 1
ATOM 2710 N N . LEU A 1 345 ? 36.062 -7.328 10.219 1 90.25 345 LEU A N 1
ATOM 2711 C CA . LEU A 1 345 ? 36.031 -5.949 10.695 1 90.25 345 LEU A CA 1
ATOM 2712 C C . LEU A 1 345 ? 36.875 -5.797 11.961 1 90.25 345 LEU A C 1
ATOM 2714 O O . LEU A 1 345 ? 37 -4.699 12.508 1 90.25 345 LEU A O 1
ATOM 2718 N N . ALA A 1 346 ? 37.5 -6.816 12.398 1 84.56 346 ALA A N 1
ATOM 2719 C CA . ALA A 1 346 ? 38.281 -6.773 13.625 1 84.56 346 ALA A CA 1
ATOM 2720 C C . ALA A 1 346 ? 39.469 -5.828 13.477 1 84.56 346 ALA A C 1
ATOM 2722 O O . ALA A 1 346 ? 40.031 -5.668 12.383 1 84.56 346 ALA A O 1
ATOM 2723 N N . SER A 1 347 ? 39.781 -4.801 14.414 1 73.5 347 SER A N 1
ATOM 2724 C CA . SER A 1 347 ? 40.906 -3.877 14.391 1 73.5 347 SER A CA 1
ATOM 2725 C C . SER A 1 347 ? 42.25 -4.629 14.406 1 73.5 347 SER A C 1
ATOM 2727 O O . SER A 1 347 ? 42.344 -5.734 14.945 1 73.5 347 SER A O 1
ATOM 2729 N N . SER A 1 348 ? 43.156 -4.234 13.438 1 59 348 SER A N 1
ATOM 2730 C CA . SER A 1 348 ? 44.5 -4.789 13.32 1 59 348 SER A CA 1
ATOM 2731 C C . SER A 1 348 ? 45.156 -4.914 14.68 1 59 348 SER A C 1
ATOM 2733 O O . SER A 1 348 ? 46.031 -5.762 14.875 1 59 348 SER A O 1
ATOM 2735 N N . SER A 1 349 ? 45 -3.891 15.516 1 50.84 349 SER A N 1
ATOM 2736 C CA . SER A 1 349 ? 45.781 -3.908 16.75 1 50.84 349 SER A CA 1
ATOM 2737 C C . SER A 1 349 ? 45.562 -5.199 17.531 1 50.84 349 SER A C 1
ATOM 2739 O O . SER A 1 349 ? 46.406 -5.602 18.328 1 50.84 349 SER A O 1
ATOM 2741 N N . SER A 1 350 ? 44.438 -5.703 17.328 1 46.66 350 SER A N 1
ATOM 2742 C CA . SER A 1 350 ? 44.25 -6.945 18.062 1 46.66 350 SER A CA 1
ATOM 2743 C C . SER A 1 350 ? 45.031 -8.094 17.438 1 46.66 350 SER A C 1
ATOM 2745 O O . SER A 1 350 ? 45.094 -9.195 17.984 1 46.66 350 SER A O 1
ATOM 2747 N N . ALA A 1 351 ? 45.344 -7.844 16.109 1 40.62 351 ALA A N 1
ATOM 2748 C CA . ALA A 1 351 ? 46.094 -8.898 15.453 1 40.62 351 ALA A CA 1
ATOM 2749 C C . ALA A 1 351 ? 47.5 -8.977 16 1 40.62 351 ALA A C 1
ATOM 2751 O O . ALA A 1 351 ? 48.188 -10 15.867 1 40.62 351 ALA A O 1
ATOM 2752 N N . THR A 1 352 ? 48.156 -7.762 16.078 1 37.09 352 THR A N 1
ATOM 2753 C CA . THR A 1 352 ? 49.594 -7.766 16.297 1 37.09 352 THR A CA 1
ATOM 2754 C C . THR A 1 352 ? 49.938 -8.281 17.688 1 37.09 352 THR A C 1
ATOM 2756 O O . THR A 1 352 ? 51.094 -8.281 18.094 1 37.09 352 THR A O 1
ATOM 2759 N N . SER A 1 353 ? 49 -8.18 18.672 1 35.22 353 SER A N 1
ATOM 2760 C CA . SER A 1 353 ? 49.688 -8.68 19.875 1 35.22 353 SER A CA 1
ATOM 2761 C C . SER A 1 353 ? 50.25 -10.078 19.656 1 35.22 353 SER A C 1
ATOM 2763 O O . SER A 1 353 ? 49.469 -11.031 19.453 1 35.22 353 SER A O 1
ATOM 2765 N N . THR A 1 354 ? 51.375 -10.203 18.984 1 35.41 354 THR A N 1
ATOM 2766 C CA . THR A 1 354 ? 52.312 -11.297 18.938 1 35.41 354 THR A CA 1
ATOM 2767 C C . THR A 1 354 ? 52.344 -12.055 20.266 1 35.41 354 THR A C 1
ATOM 2769 O O . THR A 1 354 ? 53.219 -12.883 20.5 1 35.41 354 THR A O 1
ATOM 2772 N N . SER A 1 355 ? 52 -11.359 21.469 1 34.97 355 SER A N 1
ATOM 2773 C CA . SER A 1 355 ? 52.281 -12.297 22.547 1 34.97 355 SER A CA 1
ATOM 2774 C C . SER A 1 355 ? 51.688 -13.672 22.266 1 34.97 355 SER A C 1
ATOM 2776 O O . SER A 1 355 ? 50.625 -13.781 21.656 1 34.97 355 SER A O 1
ATOM 2778 N N . SER A 1 356 ? 52.562 -14.719 22.203 1 37.97 356 SER A N 1
ATOM 2779 C CA . SER A 1 356 ? 52.438 -16.172 22.109 1 37.97 356 SER A CA 1
ATOM 2780 C C . SER A 1 356 ? 51.031 -16.625 22.5 1 37.97 356 SER A C 1
ATOM 2782 O O . SER A 1 356 ? 50.5 -17.609 21.953 1 37.97 356 SER A O 1
ATOM 2784 N N . THR A 1 357 ? 50.656 -16.406 23.828 1 37.69 357 THR A N 1
ATOM 2785 C CA . THR A 1 357 ? 49.594 -17.141 24.516 1 37.69 357 THR A CA 1
ATOM 2786 C C . THR A 1 357 ? 48.219 -16.656 24.047 1 37.69 357 THR A C 1
ATOM 2788 O O . THR A 1 357 ? 47.188 -17.078 24.594 1 37.69 357 THR A O 1
ATOM 2791 N N . SER A 1 358 ? 47.969 -15.383 23.594 1 41.78 358 SER A N 1
ATOM 2792 C CA . SER A 1 358 ? 46.625 -14.875 23.641 1 41.78 358 SER A CA 1
ATOM 2793 C C . SER A 1 358 ? 45.75 -15.523 22.562 1 41.78 358 SER A C 1
ATOM 2795 O O . SER A 1 358 ? 46.094 -15.547 21.391 1 41.78 358 SER A O 1
ATOM 2797 N N . SER A 1 359 ? 44.875 -16.5 22.859 1 48.78 359 SER A N 1
ATOM 2798 C CA . SER A 1 359 ? 43.875 -17.328 22.234 1 48.78 359 SER A CA 1
ATOM 2799 C C . SER A 1 359 ? 43.031 -16.531 21.25 1 48.78 359 SER A C 1
ATOM 2801 O O . SER A 1 359 ? 42.5 -15.469 21.609 1 48.78 359 SER A O 1
ATOM 2803 N N . SER A 1 360 ? 43.344 -16.484 19.969 1 61.12 360 SER A N 1
ATOM 2804 C CA . SER A 1 360 ? 42.438 -15.969 18.953 1 61.12 360 SER A CA 1
ATOM 2805 C C . SER A 1 360 ? 41 -16.109 19.406 1 61.12 360 SER A C 1
ATOM 2807 O O . SER A 1 360 ? 40.625 -17.125 20 1 61.12 360 SER A O 1
ATOM 2809 N N . PRO A 1 361 ? 40.344 -14.922 19.406 1 72.25 361 PRO A N 1
ATOM 2810 C CA . PRO A 1 361 ? 38.938 -15.016 19.844 1 72.25 361 PRO A CA 1
ATOM 2811 C C . PRO A 1 361 ? 38.156 -16.094 19.094 1 72.25 361 PRO A C 1
ATOM 2813 O O . PRO A 1 361 ? 38.406 -16.328 17.906 1 72.25 361 PRO A O 1
ATOM 2816 N N . GLN A 1 362 ? 37.594 -16.953 19.844 1 85.44 362 GLN A N 1
ATOM 2817 C CA . GLN A 1 362 ? 36.75 -17.984 19.281 1 85.44 362 GLN A CA 1
ATOM 2818 C C . GLN A 1 362 ? 35.406 -17.438 18.875 1 85.44 362 GLN A C 1
ATOM 2820 O O . GLN A 1 362 ? 34.781 -16.688 19.641 1 85.44 362 GLN A O 1
ATOM 2825 N N . TYR A 1 363 ? 35.094 -17.609 17.578 1 93 363 TYR A N 1
ATOM 2826 C CA . TYR A 1 363 ? 33.812 -17.203 17.062 1 93 363 TYR A CA 1
ATOM 2827 C C . TYR A 1 363 ? 32.812 -18.375 17.047 1 93 363 TYR A C 1
ATOM 2829 O O . TYR A 1 363 ? 32.969 -19.312 16.266 1 93 363 TYR A O 1
ATOM 2837 N N . ASN A 1 364 ? 31.875 -18.359 18 1 94.75 364 ASN A N 1
ATOM 2838 C CA . ASN A 1 364 ? 30.875 -19.422 18.094 1 94.75 364 ASN A CA 1
ATOM 2839 C C . ASN A 1 364 ? 29.484 -18.906 17.734 1 94.75 364 ASN A C 1
ATOM 2841 O O . ASN A 1 364 ? 29.094 -17.797 18.109 1 94.75 364 ASN A O 1
ATOM 2845 N N . ILE A 1 365 ? 28.797 -19.75 16.969 1 96.62 365 ILE A N 1
ATOM 2846 C CA . ILE A 1 365 ? 27.438 -19.422 16.562 1 96.62 365 ILE A CA 1
ATOM 2847 C C . ILE A 1 365 ? 26.453 -19.797 17.688 1 96.62 365 ILE A C 1
ATOM 2849 O O . ILE A 1 365 ? 26.5 -20.922 18.188 1 96.62 365 ILE A O 1
ATOM 2853 N N . LYS A 1 366 ? 25.641 -18.891 18.125 1 95.94 366 LYS A N 1
ATOM 2854 C CA . LYS A 1 366 ? 24.609 -19.109 19.125 1 95.94 366 LYS A CA 1
ATOM 2855 C C . LYS A 1 366 ? 23.234 -18.766 18.578 1 95.94 366 LYS A C 1
ATOM 2857 O O . LYS A 1 366 ? 23.047 -17.734 17.938 1 95.94 366 LYS A O 1
ATOM 2862 N N . HIS A 1 367 ? 22.297 -19.688 18.812 1 94.75 367 HIS A N 1
ATOM 2863 C CA . HIS A 1 367 ? 20.922 -19.469 18.391 1 94.75 367 HIS A CA 1
ATOM 2864 C C . HIS A 1 367 ? 20.016 -19.25 19.594 1 94.75 367 HIS A C 1
ATOM 2866 O O . HIS A 1 367 ? 20.125 -19.953 20.594 1 94.75 367 HIS A O 1
ATOM 2872 N N . ASP A 1 368 ? 19.203 -18.297 19.5 1 92.31 368 ASP A N 1
ATOM 2873 C CA . ASP A 1 368 ? 18.125 -18.078 20.469 1 92.31 368 ASP A CA 1
ATOM 2874 C C . ASP A 1 368 ? 16.766 -18.469 19.906 1 92.31 368 ASP A C 1
ATOM 2876 O O . ASP A 1 368 ? 16.203 -17.75 19.078 1 92.31 368 ASP A O 1
ATOM 2880 N N . PRO A 1 369 ? 16.188 -19.5 20.359 1 88.44 369 PRO A N 1
ATOM 2881 C CA . PRO A 1 369 ? 14.914 -19.984 19.797 1 88.44 369 PRO A CA 1
ATOM 2882 C C . PRO A 1 369 ? 13.734 -19.078 20.141 1 88.44 369 PRO A C 1
ATOM 2884 O O . PRO A 1 369 ? 12.742 -19.062 19.406 1 88.44 369 PRO A O 1
ATOM 2887 N N . GLN A 1 370 ? 13.875 -18.391 21.188 1 87 370 GLN A N 1
ATOM 2888 C CA . GLN A 1 370 ? 12.781 -17.516 21.609 1 87 370 GLN A CA 1
ATOM 2889 C C . GLN A 1 370 ? 12.641 -16.328 20.672 1 87 370 GLN A C 1
ATOM 2891 O O . GLN A 1 370 ? 11.531 -16 20.234 1 87 370 GLN A O 1
ATOM 2896 N N . THR A 1 371 ? 13.766 -15.75 20.375 1 83.12 371 THR A N 1
ATOM 2897 C CA . THR A 1 371 ? 13.734 -14.57 19.531 1 83.12 371 THR A CA 1
ATOM 2898 C C . THR A 1 371 ? 14.016 -14.945 18.078 1 83.12 371 THR A C 1
ATOM 2900 O O . THR A 1 371 ? 13.898 -14.109 17.172 1 83.12 371 THR A O 1
ATOM 2903 N N . ARG A 1 372 ? 14.359 -16.172 17.812 1 86.62 372 ARG A N 1
ATOM 2904 C CA . ARG A 1 372 ? 14.711 -16.656 16.484 1 86.62 372 ARG A CA 1
ATOM 2905 C C . ARG A 1 372 ? 15.828 -15.82 15.867 1 86.62 372 ARG A C 1
ATOM 2907 O O . ARG A 1 372 ? 15.719 -15.391 14.719 1 86.62 372 ARG A O 1
ATOM 2914 N N . THR A 1 373 ? 16.797 -15.602 16.75 1 88.94 373 THR A N 1
ATOM 2915 C CA . THR A 1 373 ? 17.938 -14.805 16.312 1 88.94 373 THR A CA 1
ATOM 2916 C C . THR A 1 373 ? 19.234 -15.602 16.438 1 88.94 373 THR A C 1
ATOM 2918 O O . THR A 1 373 ? 19.344 -16.484 17.281 1 88.94 373 THR A O 1
ATOM 2921 N N . THR A 1 374 ? 20.141 -15.305 15.555 1 94.88 374 THR A N 1
ATOM 2922 C CA . THR A 1 374 ? 21.453 -15.922 15.547 1 94.88 374 THR A CA 1
ATOM 2923 C C . THR A 1 374 ? 22.531 -14.891 15.867 1 94.88 374 THR A C 1
ATOM 2925 O O . THR A 1 374 ? 22.531 -13.789 15.305 1 94.88 374 THR A O 1
ATOM 2928 N N . THR A 1 375 ? 23.406 -15.234 16.797 1 94.56 375 THR A N 1
ATOM 2929 C CA . THR A 1 375 ? 24.531 -14.359 17.125 1 94.56 375 THR A CA 1
ATOM 2930 C C . THR A 1 375 ? 25.859 -15.125 17.047 1 94.56 375 THR A C 1
ATOM 2932 O O . THR A 1 375 ? 25.875 -16.359 17.156 1 94.56 375 THR A O 1
ATOM 2935 N N . VAL A 1 376 ? 26.875 -14.406 16.688 1 96.19 376 VAL A N 1
ATOM 2936 C CA . VAL A 1 376 ? 28.219 -14.953 16.703 1 96.19 376 VAL A CA 1
ATOM 2937 C C . VAL A 1 376 ? 29.031 -14.297 17.812 1 96.19 376 VAL A C 1
ATOM 2939 O O . VAL A 1 376 ? 29.188 -13.07 17.844 1 96.19 376 VAL A O 1
ATOM 2942 N N . THR A 1 377 ? 29.562 -15.109 18.641 1 94.69 377 THR A N 1
ATOM 2943 C CA . THR A 1 377 ? 30.312 -14.594 19.797 1 94.69 377 THR A CA 1
ATOM 2944 C C . THR A 1 377 ? 31.547 -13.828 19.328 1 94.69 377 THR A C 1
ATOM 2946 O O . THR A 1 377 ? 32.25 -14.258 18.406 1 94.69 377 THR A O 1
ATOM 2949 N N . ASN A 1 378 ? 31.844 -12.625 19.891 1 92.56 378 ASN A N 1
ATOM 2950 C CA . ASN A 1 378 ? 33.031 -11.82 19.734 1 92.56 378 ASN A CA 1
ATOM 2951 C C . ASN A 1 378 ? 33.094 -11.164 18.344 1 92.56 378 ASN A C 1
ATOM 2953 O O . ASN A 1 378 ? 34.094 -10.492 18.016 1 92.56 378 ASN A O 1
ATOM 2957 N N . LEU A 1 379 ? 32.062 -11.406 17.562 1 94.88 379 LEU A N 1
ATOM 2958 C CA . LEU A 1 379 ? 32.062 -10.797 16.234 1 94.88 379 LEU A CA 1
ATOM 2959 C C . LEU A 1 379 ? 31.844 -9.289 16.328 1 94.88 379 LEU A C 1
ATOM 2961 O O . LEU A 1 379 ? 31 -8.82 17.094 1 94.88 379 LEU A O 1
ATOM 2965 N N . THR A 1 380 ? 32.625 -8.562 15.578 1 93.88 380 THR A N 1
ATOM 2966 C CA . THR A 1 380 ? 32.531 -7.105 15.602 1 93.88 380 THR A CA 1
ATOM 2967 C C . THR A 1 380 ? 31.25 -6.641 14.922 1 93.88 380 THR A C 1
ATOM 2969 O O . THR A 1 380 ? 30.953 -7.062 13.805 1 93.88 380 THR A O 1
ATOM 2972 N N . SER A 1 381 ? 30.516 -5.867 15.648 1 94.06 381 SER A N 1
ATOM 2973 C CA . SER A 1 381 ? 29.312 -5.223 15.109 1 94.06 381 SER A CA 1
ATOM 2974 C C . SER A 1 381 ? 29.484 -3.709 15.07 1 94.06 381 SER A C 1
ATOM 2976 O O . SER A 1 381 ? 29.875 -3.092 16.062 1 94.06 381 SER A O 1
ATOM 2978 N N . VAL A 1 382 ? 29.219 -3.113 13.914 1 94.06 382 VAL A N 1
ATOM 2979 C CA . VAL A 1 382 ? 29.406 -1.677 13.742 1 94.06 382 VAL A CA 1
ATOM 2980 C C . VAL A 1 382 ? 28.078 -1.004 13.438 1 94.06 382 VAL A C 1
ATOM 2982 O O . VAL A 1 382 ? 27.344 -1.443 12.547 1 94.06 382 VAL A O 1
ATOM 2985 N N . PRO A 1 383 ? 27.781 0.025 14.195 1 95.06 383 PRO A N 1
ATOM 2986 C CA . PRO A 1 383 ? 26.594 0.794 13.82 1 95.06 383 PRO A CA 1
ATOM 2987 C C . PRO A 1 383 ? 26.734 1.477 12.461 1 95.06 383 PRO A C 1
ATOM 2989 O O . PRO A 1 383 ? 27.766 2.092 12.18 1 95.06 383 PRO A O 1
ATOM 2992 N N . LEU A 1 384 ? 25.734 1.284 11.648 1 94.06 384 LEU A N 1
ATOM 2993 C CA . LEU A 1 384 ? 25.75 1.914 10.336 1 94.06 384 LEU A CA 1
ATOM 2994 C C . LEU A 1 384 ? 25 3.242 10.359 1 94.06 384 LEU A C 1
ATOM 2996 O O . LEU A 1 384 ? 23.797 3.277 10.617 1 94.06 384 LEU A O 1
ATOM 3000 N N . THR A 1 385 ? 25.75 4.355 10.062 1 91.25 385 THR A N 1
ATOM 3001 C CA . THR A 1 385 ? 25.141 5.676 10.195 1 91.25 385 THR A CA 1
ATOM 3002 C C . THR A 1 385 ? 24.859 6.285 8.828 1 91.25 385 THR A C 1
ATOM 3004 O O . THR A 1 385 ? 24.062 7.215 8.703 1 91.25 385 THR A O 1
ATOM 3007 N N . SER A 1 386 ? 25.547 5.758 7.82 1 91.25 386 SER A N 1
ATOM 3008 C CA . SER A 1 386 ? 25.344 6.262 6.465 1 91.25 386 SER A CA 1
ATOM 3009 C C . SER A 1 386 ? 25.703 5.203 5.426 1 91.25 386 SER A C 1
ATOM 3011 O O . SER A 1 386 ? 26.422 4.254 5.727 1 91.25 386 SER A O 1
ATOM 3013 N N . PRO A 1 387 ? 25.141 5.438 4.242 1 88.12 387 PRO A N 1
ATOM 3014 C CA . PRO A 1 387 ? 25.531 4.512 3.172 1 88.12 387 PRO A CA 1
ATOM 3015 C C . PRO A 1 387 ? 27.031 4.527 2.879 1 88.12 387 PRO A C 1
ATOM 3017 O O . PRO A 1 387 ? 27.609 3.492 2.541 1 88.12 387 PRO A O 1
ATOM 3020 N N . ALA A 1 388 ? 27.656 5.625 3.018 1 87.44 388 ALA A N 1
ATOM 3021 C CA . ALA A 1 388 ? 29.094 5.762 2.768 1 87.44 388 ALA A CA 1
ATOM 3022 C C . ALA A 1 388 ? 29.906 4.898 3.732 1 87.44 388 ALA A C 1
ATOM 3024 O O . ALA A 1 388 ? 30.969 4.383 3.373 1 87.44 388 ALA A O 1
ATOM 3025 N N . HIS A 1 389 ? 29.391 4.762 4.875 1 87.5 389 HIS A N 1
ATOM 3026 C CA . HIS A 1 389 ? 30.047 3.934 5.879 1 87.5 389 HIS A CA 1
ATOM 3027 C C . HIS A 1 389 ? 30.188 2.494 5.398 1 87.5 389 HIS A C 1
ATOM 3029 O O . HIS A 1 389 ? 31.234 1.861 5.629 1 87.5 389 HIS A O 1
ATOM 3035 N N . VAL A 1 390 ? 29.234 2.053 4.723 1 86.56 390 VAL A N 1
ATOM 3036 C CA . VAL A 1 390 ? 29.234 0.668 4.266 1 86.56 390 VAL A CA 1
ATOM 3037 C C . VAL A 1 390 ? 30.328 0.477 3.207 1 86.56 390 VAL A C 1
ATOM 3039 O O . VAL A 1 390 ? 31.016 -0.542 3.197 1 86.56 390 VAL A O 1
ATOM 3042 N N . ARG A 1 391 ? 30.484 1.372 2.344 1 85.44 391 ARG A N 1
ATOM 3043 C CA . ARG A 1 391 ? 31.531 1.295 1.332 1 85.44 391 ARG A CA 1
ATOM 3044 C C . ARG A 1 391 ? 32.906 1.209 1.977 1 85.44 391 ARG A C 1
ATOM 3046 O O . ARG A 1 391 ? 33.75 0.447 1.523 1 85.44 391 ARG A O 1
ATOM 3053 N N . SER A 1 392 ? 33.031 1.956 2.988 1 87.81 392 SER A N 1
ATOM 3054 C CA . SER A 1 392 ? 34.312 1.918 3.717 1 87.81 392 SER A CA 1
ATOM 3055 C C . SER A 1 392 ? 34.531 0.557 4.367 1 87.81 392 SER A C 1
ATOM 3057 O O . SER A 1 392 ? 35.656 0.047 4.383 1 87.81 392 SER A O 1
ATOM 3059 N N . LEU A 1 393 ? 33.5 0.007 4.867 1 87.31 393 LEU A N 1
ATOM 3060 C CA . LEU A 1 393 ? 33.594 -1.308 5.492 1 87.31 393 LEU A CA 1
ATOM 3061 C C . LEU A 1 393 ? 33.938 -2.375 4.461 1 87.31 393 LEU A C 1
ATOM 3063 O O . LEU A 1 393 ? 34.719 -3.287 4.746 1 87.31 393 LEU A O 1
ATOM 3067 N N . LEU A 1 394 ? 33.344 -2.23 3.301 1 85.94 394 LEU A N 1
ATOM 3068 C CA . LEU A 1 394 ? 33.625 -3.174 2.229 1 85.94 394 LEU A CA 1
ATOM 3069 C C . LEU A 1 394 ? 35.094 -3.098 1.818 1 85.94 394 LEU A C 1
ATOM 3071 O O . LEU A 1 394 ? 35.75 -4.129 1.613 1 85.94 394 LEU A O 1
ATOM 3075 N N . LEU A 1 395 ? 35.594 -1.934 1.75 1 85.06 395 LEU A N 1
ATOM 3076 C CA . LEU A 1 395 ? 37 -1.741 1.407 1 85.06 395 LEU A CA 1
ATOM 3077 C C . LEU A 1 395 ? 37.906 -2.328 2.484 1 85.06 395 LEU A C 1
ATOM 3079 O O . LEU A 1 395 ? 38.906 -2.98 2.172 1 85.06 395 LEU A O 1
ATOM 3083 N N . ARG A 1 396 ? 37.562 -2.121 3.652 1 84.75 396 ARG A N 1
ATOM 3084 C CA . ARG A 1 396 ? 38.344 -2.662 4.773 1 84.75 396 ARG A CA 1
ATOM 3085 C C . ARG A 1 396 ? 38.344 -4.188 4.75 1 84.75 396 ARG A C 1
ATOM 3087 O O . ARG A 1 396 ? 39.375 -4.816 4.984 1 84.75 396 ARG A O 1
ATOM 3094 N N . SER A 1 397 ? 37.25 -4.684 4.547 1 83.81 397 SER A N 1
ATOM 3095 C CA . SER A 1 397 ? 37.125 -6.137 4.492 1 83.81 397 SER A CA 1
ATOM 3096 C C . SER A 1 397 ? 37.969 -6.727 3.377 1 83.81 397 SER A C 1
ATOM 3098 O O . SER A 1 397 ? 38.594 -7.781 3.551 1 83.81 397 SER A O 1
ATOM 3100 N N . GLN A 1 398 ? 37.969 -6.062 2.24 1 80.12 398 GLN A N 1
ATOM 3101 C CA . GLN A 1 398 ? 38.75 -6.531 1.112 1 80.12 398 GLN A CA 1
ATOM 3102 C C . GLN A 1 398 ? 40.25 -6.52 1.452 1 80.12 398 GLN A C 1
ATOM 3104 O O . GLN A 1 398 ? 40.969 -7.426 1.065 1 80.12 398 GLN A O 1
ATOM 3109 N N . SER A 1 399 ? 40.625 -5.516 2.119 1 78.75 399 SER A N 1
ATOM 3110 C CA . SER A 1 399 ? 42 -5.391 2.506 1 78.75 399 SER A CA 1
ATOM 3111 C C . SER A 1 399 ? 42.406 -6.496 3.473 1 78.75 399 SER A C 1
ATOM 3113 O O . SER A 1 399 ? 43.531 -7.02 3.395 1 78.75 399 SER A O 1
ATOM 3115 N N . ARG A 1 400 ? 41.594 -6.883 4.301 1 77.69 400 ARG A N 1
ATOM 3116 C CA . ARG A 1 400 ? 41.875 -7.922 5.285 1 77.69 400 ARG A CA 1
ATOM 3117 C C . ARG A 1 400 ? 41.906 -9.305 4.629 1 77.69 400 ARG A C 1
ATOM 3119 O O . ARG A 1 400 ? 42.688 -10.172 5.031 1 77.69 400 ARG A O 1
ATOM 3126 N N . ARG A 1 401 ? 41.031 -9.453 3.76 1 73.62 401 ARG A N 1
ATOM 3127 C CA . ARG A 1 401 ? 41 -10.719 3.027 1 73.62 401 ARG A CA 1
ATOM 3128 C C . ARG A 1 401 ? 42.281 -10.914 2.236 1 73.62 401 ARG A C 1
ATOM 3130 O O . ARG A 1 401 ? 42.812 -12.039 2.145 1 73.62 401 ARG A O 1
ATOM 3137 N N . SER A 1 402 ? 42.812 -9.883 1.671 1 63.34 402 SER A N 1
ATOM 3138 C CA . SER A 1 402 ? 44.031 -9.922 0.87 1 63.34 402 SER A CA 1
ATOM 3139 C C . SER A 1 402 ? 45.25 -10.25 1.729 1 63.34 402 SER A C 1
ATOM 3141 O O . SER A 1 402 ? 46.156 -10.961 1.287 1 63.34 402 SER A O 1
ATOM 3143 N N . VAL A 1 403 ? 45.25 -9.727 2.885 1 55 403 VAL A N 1
ATOM 3144 C CA . VAL A 1 403 ? 46.406 -9.922 3.754 1 55 403 VAL A CA 1
ATOM 3145 C C . VAL A 1 403 ? 46.469 -11.383 4.211 1 55 403 VAL A C 1
ATOM 3147 O O . VAL A 1 403 ? 47.562 -11.938 4.383 1 55 403 VAL A O 1
ATOM 3150 N N . ALA A 1 404 ? 45.312 -11.977 4.398 1 54.41 404 ALA A N 1
ATOM 3151 C CA . ALA A 1 404 ? 45.281 -13.367 4.855 1 54.41 404 ALA A CA 1
ATOM 3152 C C . ALA A 1 404 ? 45.844 -14.305 3.781 1 54.41 404 ALA A C 1
ATOM 3154 O O . ALA A 1 404 ? 46.375 -15.375 4.094 1 54.41 404 ALA A O 1
ATOM 3155 N N . SER A 1 405 ? 45.562 -13.953 2.574 1 53.69 405 SER A N 1
ATOM 3156 C CA . SER A 1 405 ? 46.094 -14.797 1.512 1 53.69 405 SER A CA 1
ATOM 3157 C C . SER A 1 405 ? 47 -14 0.565 1 53.69 405 SER A C 1
ATOM 3159 O O . SER A 1 405 ? 46.812 -12.789 0.41 1 53.69 405 SER A O 1
ATOM 3161 N N . THR A 1 406 ? 48.094 -14.359 0.398 1 50.41 406 THR A N 1
ATOM 3162 C CA . THR A 1 406 ? 49.031 -13.758 -0.564 1 50.41 406 THR A CA 1
ATOM 3163 C C . THR A 1 406 ? 48.312 -13.508 -1.895 1 50.41 406 THR A C 1
ATOM 3165 O O . THR A 1 406 ? 48.75 -12.656 -2.68 1 50.41 406 THR A O 1
ATOM 3168 N N . LEU A 1 407 ? 47.312 -14.32 -2.264 1 48.06 407 LEU A N 1
ATOM 3169 C CA . LEU A 1 407 ? 46.656 -14.117 -3.547 1 48.06 407 LEU A CA 1
ATOM 3170 C C . LEU A 1 407 ? 45.156 -13.867 -3.352 1 48.06 407 LEU A C 1
ATOM 3172 O O . LEU A 1 407 ? 44.406 -14.797 -3.029 1 48.06 407 LEU A O 1
ATOM 3176 N N . MET A 1 408 ? 44.781 -12.617 -3.342 1 48.78 408 MET A N 1
ATOM 3177 C CA . MET A 1 408 ? 43.438 -12.109 -3.064 1 48.78 408 MET A CA 1
ATOM 3178 C C . MET A 1 408 ? 42.375 -12.914 -3.814 1 48.78 408 MET A C 1
ATOM 3180 O O . MET A 1 408 ? 41.375 -13.328 -3.234 1 48.78 408 MET A O 1
ATOM 3184 N N . ASN A 1 409 ? 42.562 -12.992 -5.152 1 52.88 409 ASN A N 1
ATOM 3185 C CA . ASN A 1 409 ? 41.562 -13.664 -5.98 1 52.88 409 ASN A CA 1
ATOM 3186 C C . ASN A 1 409 ? 41.375 -15.125 -5.578 1 52.88 409 ASN A C 1
ATOM 3188 O O . ASN A 1 409 ? 40.281 -15.625 -5.539 1 52.88 409 ASN A O 1
ATOM 3192 N N . GLU A 1 410 ? 42.469 -15.625 -5.18 1 61.41 410 GLU A N 1
ATOM 3193 C CA . GLU A 1 410 ? 42.438 -17.047 -4.84 1 61.41 410 GLU A CA 1
ATOM 3194 C C . GLU A 1 410 ? 41.75 -17.281 -3.514 1 61.41 410 GLU A C 1
ATOM 3196 O O . GLU A 1 410 ? 40.938 -18.219 -3.393 1 61.41 410 GLU A O 1
ATOM 3201 N N . HIS A 1 411 ? 41.906 -16.391 -2.652 1 68.94 411 HIS A N 1
ATOM 3202 C CA . HIS A 1 411 ? 41.281 -16.547 -1.341 1 68.94 411 HIS A CA 1
ATOM 3203 C C . HIS A 1 411 ? 39.781 -16.297 -1.406 1 68.94 411 HIS A C 1
ATOM 3205 O O . HIS A 1 411 ? 39 -17.031 -0.801 1 68.94 411 HIS A O 1
ATOM 3211 N N . SER A 1 412 ? 39.375 -15.359 -2.223 1 77.69 412 SER A N 1
ATOM 3212 C CA . SER A 1 412 ? 37.969 -15.008 -2.326 1 77.69 412 SER A CA 1
ATOM 3213 C C . SER A 1 412 ? 37.156 -16.141 -2.941 1 77.69 412 SER A C 1
ATOM 3215 O O . SER A 1 412 ? 36 -16.312 -2.627 1 77.69 412 SER A O 1
ATOM 3217 N N . SER A 1 413 ? 37.844 -16.938 -3.691 1 82.69 413 SER A N 1
ATOM 3218 C CA . SER A 1 413 ? 37.156 -18.047 -4.355 1 82.69 413 SER A CA 1
ATOM 3219 C C . SER A 1 413 ? 37.031 -19.25 -3.434 1 82.69 413 SER A C 1
ATOM 3221 O O . SER A 1 413 ? 36.281 -20.188 -3.729 1 82.69 413 SER A O 1
ATOM 3223 N N . ARG A 1 414 ? 37.688 -19.141 -2.285 1 86.81 414 ARG A N 1
ATOM 3224 C CA . ARG A 1 414 ? 37.75 -20.328 -1.445 1 86.81 414 ARG A CA 1
ATOM 3225 C C . ARG A 1 414 ? 37.031 -20.094 -0.117 1 86.81 414 ARG A C 1
ATOM 3227 O O . ARG A 1 414 ? 37.094 -20.938 0.781 1 86.81 414 ARG A O 1
ATOM 3234 N N . SER A 1 415 ? 36.5 -18.984 0.01 1 91 415 SER A N 1
ATOM 3235 C CA . SER A 1 415 ? 35.781 -18.672 1.252 1 91 415 SER A CA 1
ATOM 3236 C C . SER A 1 415 ? 34.438 -18.031 0.977 1 91 415 SER A C 1
ATOM 3238 O O . SER A 1 415 ? 34.219 -17.484 -0.104 1 91 415 SER A O 1
ATOM 3240 N N . HIS A 1 416 ? 33.531 -18.266 1.95 1 94.81 416 HIS A N 1
ATOM 3241 C CA . HIS A 1 416 ? 32.25 -17.547 1.924 1 94.81 416 HIS A CA 1
ATOM 3242 C C . HIS A 1 416 ? 32.375 -16.188 2.625 1 94.81 416 HIS A C 1
ATOM 3244 O O . HIS A 1 416 ? 32.875 -16.109 3.754 1 94.81 416 HIS A O 1
ATOM 3250 N N . SER A 1 417 ? 32 -15.18 1.927 1 94.5 417 SER A N 1
ATOM 3251 C CA . SER A 1 417 ? 31.906 -13.867 2.559 1 94.5 417 SER A CA 1
ATOM 3252 C C . SER A 1 417 ? 30.469 -13.523 2.906 1 94.5 417 SER A C 1
ATOM 3254 O O . SER A 1 417 ? 29.578 -13.609 2.053 1 94.5 417 SER A O 1
ATOM 3256 N N . VAL A 1 418 ? 30.219 -13.18 4.199 1 96.12 418 VAL A N 1
ATOM 3257 C CA . VAL A 1 418 ? 28.859 -12.914 4.668 1 96.12 418 VAL A CA 1
ATOM 3258 C C . VAL A 1 418 ? 28.781 -11.508 5.254 1 96.12 418 VAL A C 1
ATOM 3260 O O . VAL A 1 418 ? 29.422 -11.219 6.27 1 96.12 418 VAL A O 1
ATOM 3263 N N . PHE A 1 419 ? 28.125 -10.68 4.555 1 95.44 419 PHE A N 1
ATOM 3264 C CA . PHE A 1 419 ? 27.781 -9.375 5.098 1 95.44 419 PHE A CA 1
ATOM 3265 C C . PHE A 1 419 ? 26.375 -9.375 5.688 1 95.44 419 PHE A C 1
ATOM 3267 O O . PHE A 1 419 ? 25.391 -9.609 4.973 1 95.44 419 PHE A O 1
ATOM 3274 N N . ARG A 1 420 ? 26.266 -9.062 6.941 1 96.19 420 ARG A N 1
ATOM 3275 C CA . ARG A 1 420 ? 24.984 -9.102 7.633 1 96.19 420 ARG A CA 1
ATOM 3276 C C . ARG A 1 420 ? 24.609 -7.719 8.148 1 96.19 420 ARG A C 1
ATOM 3278 O O . ARG A 1 420 ? 25.422 -7.023 8.742 1 96.19 420 ARG A O 1
ATOM 3285 N N . VAL A 1 421 ? 23.375 -7.422 7.922 1 95.88 421 VAL A N 1
ATOM 3286 C CA . VAL A 1 421 ? 22.844 -6.156 8.414 1 95.88 421 VAL A CA 1
ATOM 3287 C C . VAL A 1 421 ? 21.609 -6.414 9.281 1 95.88 421 VAL A C 1
ATOM 3289 O O . VAL A 1 421 ? 20.641 -7.035 8.836 1 95.88 421 VAL A O 1
ATOM 3292 N N . LYS A 1 422 ? 21.688 -5.992 10.492 1 96.31 422 LYS A N 1
ATOM 3293 C CA . LYS A 1 422 ? 20.531 -6.039 11.383 1 96.31 422 LYS A CA 1
ATOM 3294 C C . LYS A 1 422 ? 19.719 -4.75 11.297 1 96.31 422 LYS A C 1
ATOM 3296 O O . LYS A 1 422 ? 20.25 -3.658 11.492 1 96.31 422 LYS A O 1
ATOM 3301 N N . ILE A 1 423 ? 18.5 -4.918 10.977 1 96.31 423 ILE A N 1
ATOM 3302 C CA . ILE A 1 423 ? 17.594 -3.779 10.875 1 96.31 423 ILE A CA 1
ATOM 3303 C C . ILE A 1 423 ? 16.516 -3.875 11.953 1 96.31 423 ILE A C 1
ATOM 3305 O O . ILE A 1 423 ? 15.664 -4.773 11.914 1 96.31 423 ILE A O 1
ATOM 3309 N N . GLU A 1 424 ? 16.562 -2.947 12.883 1 96 424 GLU A N 1
ATOM 3310 C CA . GLU A 1 424 ? 15.578 -2.936 13.969 1 96 424 GLU A CA 1
ATOM 3311 C C . GLU A 1 424 ? 14.75 -1.653 13.945 1 96 424 GLU A C 1
ATOM 3313 O O . GLU A 1 424 ? 15.297 -0.552 14.016 1 96 424 GLU A O 1
ATOM 3318 N N . GLY A 1 425 ? 13.469 -1.875 13.836 1 95.19 425 GLY A N 1
ATOM 3319 C CA . GLY A 1 425 ? 12.562 -0.742 13.805 1 95.19 425 GLY A CA 1
ATOM 3320 C C . GLY A 1 425 ? 11.57 -0.736 14.953 1 95.19 425 GLY A C 1
ATOM 3321 O O . GLY A 1 425 ? 11.141 -1.796 15.414 1 95.19 425 GLY A O 1
ATOM 3322 N N . VAL A 1 426 ? 11.266 0.546 15.445 1 94.88 426 VAL A N 1
ATOM 3323 C CA . VAL A 1 426 ? 10.281 0.719 16.516 1 94.88 426 VAL A CA 1
ATOM 3324 C C . VAL A 1 426 ? 9.344 1.873 16.156 1 94.88 426 VAL A C 1
ATOM 3326 O O . VAL A 1 426 ? 9.789 2.934 15.719 1 94.88 426 VAL A O 1
ATOM 3329 N N . ASN A 1 427 ? 8.07 1.533 16.156 1 91.56 427 ASN A N 1
ATOM 3330 C CA . ASN A 1 427 ? 7.059 2.578 16.062 1 91.56 427 ASN A CA 1
ATOM 3331 C C . ASN A 1 427 ? 6.383 2.83 17.406 1 91.56 427 ASN A C 1
ATOM 3333 O O . ASN A 1 427 ? 5.531 2.049 17.844 1 91.56 427 ASN A O 1
ATOM 3337 N N . GLU A 1 428 ? 6.664 3.91 18.031 1 86.75 428 GLU A N 1
ATOM 3338 C CA . GLU A 1 428 ? 6.168 4.199 19.375 1 86.75 428 GLU A CA 1
ATOM 3339 C C . GLU A 1 428 ? 4.691 4.578 19.359 1 86.75 428 GLU A C 1
ATOM 3341 O O . GLU A 1 428 ? 3.975 4.375 20.328 1 86.75 428 GLU A O 1
ATOM 3346 N N . THR A 1 429 ? 4.246 5.098 18.344 1 83.81 429 THR A N 1
ATOM 3347 C CA . THR A 1 429 ? 2.863 5.547 18.234 1 83.81 429 THR A CA 1
ATOM 3348 C C . THR A 1 429 ? 1.903 4.359 18.312 1 83.81 429 THR A C 1
ATOM 3350 O O . THR A 1 429 ? 0.906 4.402 19.031 1 83.81 429 THR A O 1
ATOM 3353 N N . ASN A 1 430 ? 2.25 3.307 17.578 1 82.94 430 ASN A N 1
ATOM 3354 C CA . ASN A 1 430 ? 1.353 2.156 17.578 1 82.94 430 ASN A CA 1
ATOM 3355 C C . ASN A 1 430 ? 1.953 0.982 18.344 1 82.94 430 ASN A C 1
ATOM 3357 O O . ASN A 1 430 ? 1.333 -0.078 18.453 1 82.94 430 ASN A O 1
ATOM 3361 N N . GLY A 1 431 ? 3.148 1.145 18.875 1 87.19 431 GLY A N 1
ATOM 3362 C CA . GLY A 1 431 ? 3.787 0.133 19.703 1 87.19 431 GLY A CA 1
ATOM 3363 C C . GLY A 1 431 ? 4.309 -1.047 18.906 1 87.19 431 GLY A C 1
ATOM 3364 O O . GLY A 1 431 ? 4.578 -2.111 19.469 1 87.19 431 GLY A O 1
ATOM 3365 N N . GLU A 1 432 ? 4.434 -0.86 17.609 1 87.25 432 GLU A N 1
ATOM 3366 C CA . GLU A 1 432 ? 4.914 -1.942 16.75 1 87.25 432 GLU A CA 1
ATOM 3367 C C . GLU A 1 432 ? 6.441 -1.983 16.734 1 87.25 432 GLU A C 1
ATOM 3369 O O . GLU A 1 432 ? 7.098 -0.941 16.781 1 87.25 432 GLU A O 1
ATOM 3374 N N . ARG A 1 433 ? 6.973 -3.25 16.781 1 91.94 433 ARG A N 1
ATOM 3375 C CA . ARG A 1 433 ? 8.406 -3.48 16.656 1 91.94 433 ARG A CA 1
ATOM 3376 C C . ARG A 1 433 ? 8.703 -4.523 15.578 1 91.94 433 ARG A C 1
ATOM 3378 O O . ARG A 1 433 ? 7.941 -5.477 15.406 1 91.94 433 ARG A O 1
ATOM 3385 N N . CYS A 1 434 ? 9.797 -4.234 14.797 1 91.69 434 CYS A N 1
ATOM 3386 C CA . CYS A 1 434 ? 10.188 -5.219 13.797 1 91.69 434 CYS A CA 1
ATOM 3387 C C . CYS A 1 434 ? 11.703 -5.363 13.742 1 91.69 434 CYS A C 1
ATOM 3389 O O . CYS A 1 434 ? 12.438 -4.406 14 1 91.69 434 CYS A O 1
ATOM 3391 N N . VAL A 1 435 ? 12.156 -6.625 13.547 1 94.06 435 VAL A N 1
ATOM 3392 C CA . VAL A 1 435 ? 13.57 -6.926 13.398 1 94.06 435 VAL A CA 1
ATOM 3393 C C . VAL A 1 435 ? 13.789 -7.812 12.18 1 94.06 435 VAL A C 1
ATOM 3395 O O . VAL A 1 435 ? 13.094 -8.812 12 1 94.06 435 VAL A O 1
ATOM 3398 N N . GLY A 1 436 ? 14.672 -7.398 11.289 1 94.44 436 GLY A N 1
ATOM 3399 C CA . GLY A 1 436 ? 15.031 -8.18 10.117 1 94.44 436 GLY A CA 1
ATOM 3400 C C . GLY A 1 436 ? 16.531 -8.258 9.891 1 94.44 436 GLY A C 1
ATOM 3401 O O . GLY A 1 436 ? 17.25 -7.289 10.125 1 94.44 436 GLY A O 1
ATOM 3402 N N . TRP A 1 437 ? 16.953 -9.445 9.477 1 95.88 437 TRP A N 1
ATOM 3403 C CA . TRP A 1 437 ? 18.344 -9.641 9.117 1 95.88 437 TRP A CA 1
ATOM 3404 C C . TRP A 1 437 ? 18.516 -9.766 7.609 1 95.88 437 TRP A C 1
ATOM 3406 O O . TRP A 1 437 ? 17.844 -10.586 6.969 1 95.88 437 TRP A O 1
ATOM 3416 N N . LEU A 1 438 ? 19.328 -8.914 7.09 1 96.5 438 LEU A N 1
ATOM 3417 C CA . LEU A 1 438 ? 19.703 -8.984 5.684 1 96.5 438 LEU A CA 1
ATOM 3418 C C . LEU A 1 438 ? 21.078 -9.633 5.52 1 96.5 438 LEU A C 1
ATOM 3420 O O . LEU A 1 438 ? 22.094 -9.055 5.898 1 96.5 438 LEU A O 1
ATOM 3424 N N . ASN A 1 439 ? 21.078 -10.844 5 1 97.44 439 ASN A N 1
ATOM 3425 C CA . ASN A 1 439 ? 22.312 -11.578 4.773 1 97.44 439 ASN A CA 1
ATOM 3426 C C . ASN A 1 439 ? 22.703 -11.586 3.297 1 97.44 439 ASN A C 1
ATOM 3428 O O . ASN A 1 439 ? 21.984 -12.156 2.467 1 97.44 439 ASN A O 1
ATOM 3432 N N . LEU A 1 440 ? 23.734 -10.945 3.01 1 97.31 440 LEU A N 1
ATOM 3433 C CA . LEU A 1 440 ? 24.297 -10.938 1.663 1 97.31 440 LEU A CA 1
ATOM 3434 C C . LEU A 1 440 ? 25.547 -11.805 1.591 1 97.31 440 LEU A C 1
ATOM 3436 O O . LEU A 1 440 ? 26.594 -11.43 2.131 1 97.31 440 LEU A O 1
ATOM 3440 N N . VAL A 1 441 ? 25.422 -12.93 0.891 1 97.38 441 VAL A N 1
ATOM 3441 C CA . VAL A 1 441 ? 26.469 -13.953 0.965 1 97.38 441 VAL A CA 1
ATOM 3442 C C . VAL A 1 441 ? 27.109 -14.141 -0.406 1 97.38 441 VAL A C 1
ATOM 3444 O O . VAL A 1 441 ? 26.422 -14.461 -1.383 1 97.38 441 VAL A O 1
ATOM 3447 N N . ASP A 1 442 ? 28.359 -13.891 -0.448 1 96.38 442 ASP A N 1
ATOM 3448 C CA . ASP A 1 442 ? 29.188 -14.273 -1.593 1 96.38 442 ASP A CA 1
ATOM 3449 C C . ASP A 1 442 ? 29.797 -15.656 -1.387 1 96.38 442 ASP A C 1
ATOM 3451 O O . ASP A 1 442 ? 30.766 -15.797 -0.628 1 96.38 442 ASP A O 1
ATOM 3455 N N . LEU A 1 443 ? 29.297 -16.594 -2.037 1 96.81 443 LEU A N 1
ATOM 3456 C CA . LEU A 1 443 ? 29.703 -17.969 -1.801 1 96.81 443 LEU A CA 1
ATOM 3457 C C . LEU A 1 443 ? 31.047 -18.266 -2.469 1 96.81 443 LEU A C 1
ATOM 3459 O O . LEU A 1 443 ? 31.422 -17.594 -3.43 1 96.81 443 LEU A O 1
ATOM 3463 N N . ALA A 1 444 ? 31.703 -19.328 -1.925 1 93.69 444 ALA A N 1
ATOM 3464 C CA . ALA A 1 444 ? 32.938 -19.828 -2.553 1 93.69 444 ALA A CA 1
ATOM 3465 C C . ALA A 1 444 ? 32.625 -20.469 -3.904 1 93.69 444 ALA A C 1
ATOM 3467 O O . ALA A 1 444 ? 31.469 -20.719 -4.23 1 93.69 444 ALA A O 1
ATOM 3468 N N . GLY A 1 445 ? 33.688 -20.703 -4.637 1 93 445 GLY A N 1
ATOM 3469 C CA . GLY A 1 445 ? 33.531 -21.281 -5.957 1 93 445 GLY A CA 1
ATOM 3470 C C . GLY A 1 445 ? 32.969 -22.688 -5.922 1 93 445 GLY A C 1
ATOM 3471 O O . GLY A 1 445 ? 33.312 -23.484 -5.051 1 93 445 GLY A O 1
ATOM 3472 N N . SER A 1 446 ? 32.156 -22.984 -6.848 1 91 446 SER A N 1
ATOM 3473 C CA . SER A 1 446 ? 31.422 -24.25 -6.844 1 91 446 SER A CA 1
ATOM 3474 C C . SER A 1 446 ? 32.156 -25.328 -7.629 1 91 446 SER A C 1
ATOM 3476 O O . SER A 1 446 ? 31.609 -26.391 -7.887 1 91 446 SER A O 1
ATOM 3478 N N . GLU A 1 447 ? 33.344 -25.094 -7.984 1 84.5 447 GLU A N 1
ATOM 3479 C CA . GLU A 1 447 ? 34.094 -26.062 -8.789 1 84.5 447 GLU A CA 1
ATOM 3480 C C . GLU A 1 447 ? 34.281 -27.375 -8.039 1 84.5 447 GLU A C 1
ATOM 3482 O O . GLU A 1 447 ? 34.406 -27.391 -6.812 1 84.5 447 GLU A O 1
ATOM 3487 N N . ARG A 1 448 ? 34.125 -28.422 -8.836 1 75.88 448 ARG A N 1
ATOM 3488 C CA . ARG A 1 448 ? 34.312 -29.75 -8.258 1 75.88 448 ARG A CA 1
ATOM 3489 C C . ARG A 1 448 ? 35.781 -30.109 -8.172 1 75.88 448 ARG A C 1
ATOM 3491 O O . ARG A 1 448 ? 36.625 -29.484 -8.836 1 75.88 448 ARG A O 1
ATOM 3498 N N . LEU A 1 449 ? 36.219 -30.969 -7.219 1 66.06 449 LEU A N 1
ATOM 3499 C CA . LEU A 1 449 ? 37.562 -31.453 -6.98 1 66.06 449 LEU A CA 1
ATOM 3500 C C . LEU A 1 449 ? 38.156 -32.062 -8.25 1 66.06 449 LEU A C 1
ATOM 3502 O O . LEU A 1 449 ? 37.531 -32.906 -8.883 1 66.06 449 LEU A O 1
ATOM 3506 N N . ASN A 1 450 ? 39.031 -31.312 -8.953 1 59.38 450 ASN A N 1
ATOM 3507 C CA . ASN A 1 450 ? 39.781 -32 -10 1 59.38 450 ASN A CA 1
ATOM 3508 C C . ASN A 1 450 ? 40.625 -33.125 -9.43 1 59.38 450 ASN A C 1
ATOM 3510 O O . ASN A 1 450 ? 41.281 -32.969 -8.398 1 59.38 450 ASN A O 1
ATOM 3514 N N . VAL A 1 451 ? 40.375 -34.344 -9.664 1 54.09 451 VAL A N 1
ATOM 3515 C CA . VAL A 1 451 ? 40.969 -35.625 -9.266 1 54.09 451 VAL A CA 1
ATOM 3516 C C . VAL A 1 451 ? 42.5 -35.469 -9.211 1 54.09 451 VAL A C 1
ATOM 3518 O O . VAL A 1 451 ? 43.188 -36.219 -8.523 1 54.09 451 VAL A O 1
ATOM 3521 N N . SER A 1 452 ? 43.062 -34.562 -9.883 1 52.56 452 SER A N 1
ATOM 3522 C CA . SER A 1 452 ? 44.5 -34.625 -10.016 1 52.56 452 SER A CA 1
ATOM 3523 C C . SER A 1 452 ? 45.188 -34.438 -8.656 1 52.56 452 SER A C 1
ATOM 3525 O O . SER A 1 452 ? 46.375 -34.75 -8.516 1 52.56 452 SER A O 1
ATOM 3527 N N . PHE A 1 453 ? 44.594 -33.938 -7.629 1 54.41 453 PHE A N 1
ATOM 3528 C CA . PHE A 1 453 ? 45.312 -33.625 -6.398 1 54.41 453 PHE A CA 1
ATOM 3529 C C . PHE A 1 453 ? 45.125 -34.719 -5.367 1 54.41 453 PHE A C 1
ATOM 3531 O O . PHE A 1 453 ? 45.656 -34.656 -4.266 1 54.41 453 PHE A O 1
ATOM 3538 N N . ALA A 1 454 ? 44.375 -35.75 -5.562 1 53.62 454 ALA A N 1
ATOM 3539 C CA . ALA A 1 454 ? 44.094 -36.781 -4.57 1 53.62 454 ALA A CA 1
ATOM 3540 C C . ALA A 1 454 ? 45.375 -37.344 -3.988 1 53.62 454 ALA A C 1
ATOM 3542 O O . ALA A 1 454 ? 45.438 -37.688 -2.805 1 53.62 454 ALA A O 1
ATOM 3543 N N . GLY A 1 455 ? 46.25 -37.531 -4.812 1 55.19 455 GLY A N 1
ATOM 3544 C CA . GLY A 1 455 ? 47.469 -38.188 -4.383 1 55.19 455 GLY A CA 1
ATOM 3545 C C . GLY A 1 455 ? 48.531 -37.219 -3.906 1 55.19 455 GLY A C 1
ATOM 3546 O O . GLY A 1 455 ? 49.688 -37.625 -3.691 1 55.19 455 GLY A O 1
ATOM 3547 N N . SER A 1 456 ? 48.125 -35.938 -3.828 1 57.41 456 SER A N 1
ATOM 3548 C CA . SER A 1 456 ? 49.25 -35.031 -3.58 1 57.41 456 SER A CA 1
ATOM 3549 C C . SER A 1 456 ? 49.5 -34.875 -2.086 1 57.41 456 SER A C 1
ATOM 3551 O O . SER A 1 456 ? 48.594 -34.969 -1.274 1 57.41 456 SER A O 1
ATOM 3553 N N . VAL A 1 457 ? 50.688 -35.219 -1.656 1 62.69 457 VAL A N 1
ATOM 3554 C CA . VAL A 1 457 ? 51.219 -35 -0.314 1 62.69 457 VAL A CA 1
ATOM 3555 C C . VAL A 1 457 ? 51.688 -33.562 -0.157 1 62.69 457 VAL A C 1
ATOM 3557 O O . VAL A 1 457 ? 52.125 -32.938 -1.126 1 62.69 457 VAL A O 1
ATOM 3560 N N . GLY A 1 458 ? 51.375 -32.719 1.011 1 60.34 458 GLY A N 1
ATOM 3561 C CA . GLY A 1 458 ? 51.812 -31.375 1.35 1 60.34 458 GLY A CA 1
ATOM 3562 C C . GLY A 1 458 ? 50.812 -30.297 0.987 1 60.34 458 GLY A C 1
ATOM 3563 O O . GLY A 1 458 ? 49.625 -30.391 1.338 1 60.34 458 GLY A O 1
ATOM 3564 N N . PRO A 1 459 ? 51.312 -29.297 0.282 1 65.38 459 PRO A N 1
ATOM 3565 C CA . PRO A 1 459 ? 50.469 -28.172 -0.108 1 65.38 459 PRO A CA 1
ATOM 3566 C C . PRO A 1 459 ? 49.219 -28.609 -0.896 1 65.38 459 PRO A C 1
ATOM 3568 O O . PRO A 1 459 ? 48.156 -28 -0.784 1 65.38 459 PRO A O 1
ATOM 3571 N N . GLY A 1 460 ? 49.312 -29.578 -1.521 1 67.25 460 GLY A N 1
ATOM 3572 C CA . GLY A 1 460 ? 48.219 -30.141 -2.291 1 67.25 460 GLY A CA 1
ATOM 3573 C C . GLY A 1 460 ? 47.125 -30.719 -1.426 1 67.25 460 GLY A C 1
ATOM 3574 O O . GLY A 1 460 ? 45.938 -30.641 -1.766 1 67.25 460 GLY A O 1
ATOM 3575 N N . ALA A 1 461 ? 47.562 -31.297 -0.317 1 75.12 461 ALA A N 1
ATOM 3576 C CA . ALA A 1 461 ? 46.594 -31.891 0.61 1 75.12 461 ALA A CA 1
ATOM 3577 C C . ALA A 1 461 ? 45.719 -30.812 1.24 1 75.12 461 ALA A C 1
ATOM 3579 O O . ALA A 1 461 ? 44.531 -31.016 1.452 1 75.12 461 ALA A O 1
ATOM 3580 N N . GLU A 1 462 ? 46.281 -29.734 1.516 1 77.06 462 GLU A N 1
ATOM 3581 C CA . GLU A 1 462 ? 45.531 -28.625 2.092 1 77.06 462 GLU A CA 1
ATOM 3582 C C . GLU A 1 462 ? 44.5 -28.094 1.105 1 77.06 462 GLU A C 1
ATOM 3584 O O . GLU A 1 462 ? 43.375 -27.766 1.49 1 77.06 462 GLU A O 1
ATOM 3589 N N . ARG A 1 463 ? 44.875 -28.016 -0.083 1 77.5 463 ARG A N 1
ATOM 3590 C CA . ARG A 1 463 ? 43.969 -27.547 -1.118 1 77.5 463 ARG A CA 1
ATOM 3591 C C . ARG A 1 463 ? 42.812 -28.531 -1.313 1 77.5 463 ARG A C 1
ATOM 3593 O O . ARG A 1 463 ? 41.656 -28.109 -1.57 1 77.5 463 ARG A O 1
ATOM 3600 N N . LEU A 1 464 ? 43.156 -29.75 -1.161 1 82.25 464 LEU A N 1
ATOM 3601 C CA . LEU A 1 464 ? 42.125 -30.766 -1.272 1 82.25 464 LEU A CA 1
ATOM 3602 C C . LEU A 1 464 ? 41.125 -30.641 -0.139 1 82.25 464 LEU A C 1
ATOM 3604 O O . LEU A 1 464 ? 39.906 -30.703 -0.37 1 82.25 464 LEU A O 1
ATOM 3608 N N . LYS A 1 465 ? 41.656 -30.484 1.038 1 82.69 465 LYS A N 1
ATOM 3609 C CA . LYS A 1 465 ? 40.781 -30.328 2.191 1 82.69 465 LYS A CA 1
ATOM 3610 C C . LYS A 1 465 ? 39.875 -29.094 2.035 1 82.69 465 LYS A C 1
ATOM 3612 O O . LYS A 1 465 ? 38.688 -29.125 2.367 1 82.69 465 LYS A O 1
ATOM 3617 N N . GLU A 1 466 ? 40.406 -28.125 1.54 1 85 466 GLU A N 1
ATOM 3618 C CA . GLU A 1 466 ? 39.688 -26.875 1.297 1 85 466 GLU A CA 1
ATOM 3619 C C . GLU A 1 466 ? 38.531 -27.078 0.308 1 85 466 GLU A C 1
ATOM 3621 O O . GLU A 1 466 ? 37.406 -26.672 0.567 1 85 466 GLU A O 1
ATOM 3626 N N . THR A 1 467 ? 38.812 -27.672 -0.703 1 85.62 467 THR A N 1
ATOM 3627 C CA . THR A 1 467 ? 37.812 -27.922 -1.731 1 85.62 467 THR A CA 1
ATOM 3628 C C . THR A 1 467 ? 36.719 -28.828 -1.198 1 85.62 467 THR A C 1
ATOM 3630 O O . THR A 1 467 ? 35.531 -28.609 -1.499 1 85.62 467 THR A O 1
ATOM 3633 N N . GLN A 1 468 ? 37.156 -29.734 -0.393 1 87.5 468 GLN A N 1
ATOM 3634 C CA . GLN A 1 468 ? 36.156 -30.625 0.211 1 87.5 468 GLN A CA 1
ATOM 3635 C C . GLN A 1 468 ? 35.219 -29.859 1.143 1 87.5 468 GLN A C 1
ATOM 3637 O O . GLN A 1 468 ? 34.031 -30.109 1.146 1 87.5 468 GLN A O 1
ATOM 3642 N N . ASN A 1 469 ? 35.781 -29.016 1.896 1 90 469 ASN A N 1
ATOM 3643 C CA . ASN A 1 469 ? 34.969 -28.219 2.803 1 90 469 ASN A CA 1
ATOM 3644 C C . ASN A 1 469 ? 34 -27.297 2.043 1 90 469 ASN A C 1
ATOM 3646 O O . ASN A 1 469 ? 32.875 -27.109 2.457 1 90 469 ASN A O 1
ATOM 3650 N N . ILE A 1 470 ? 34.406 -26.734 1.002 1 90.31 470 ILE A N 1
ATOM 3651 C CA . ILE A 1 470 ? 33.594 -25.859 0.18 1 90.31 470 ILE A CA 1
ATOM 3652 C C . ILE A 1 470 ? 32.406 -26.672 -0.368 1 90.31 470 ILE A C 1
ATOM 3654 O O . ILE A 1 470 ? 31.25 -26.266 -0.22 1 90.31 470 ILE A O 1
ATOM 3658 N N . ASN A 1 471 ? 32.75 -27.812 -0.958 1 89.88 471 ASN A N 1
ATOM 3659 C CA . ASN A 1 471 ? 31.703 -28.641 -1.553 1 89.88 471 ASN A CA 1
ATOM 3660 C C . ASN A 1 471 ? 30.703 -29.141 -0.502 1 89.88 471 ASN A C 1
ATOM 3662 O O . ASN A 1 471 ? 29.5 -29.219 -0.759 1 89.88 471 ASN A O 1
ATOM 3666 N N . LYS A 1 472 ? 31.25 -29.453 0.603 1 92.81 472 LYS A N 1
ATOM 3667 C CA . LYS A 1 472 ? 30.375 -29.859 1.701 1 92.81 472 LYS A CA 1
ATOM 3668 C C . LYS A 1 472 ? 29.438 -28.734 2.102 1 92.81 472 LYS A C 1
ATOM 3670 O O . LYS A 1 472 ? 28.234 -28.969 2.312 1 92.81 472 LYS A O 1
ATOM 3675 N N . SER A 1 473 ? 29.969 -27.609 2.227 1 94.44 473 SER A N 1
ATOM 3676 C CA . SER A 1 473 ? 29.156 -26.453 2.607 1 94.44 473 SER A CA 1
ATOM 3677 C C . SER A 1 473 ? 28.078 -26.172 1.57 1 94.44 473 SER A C 1
ATOM 3679 O O . SER A 1 473 ? 26.906 -25.953 1.92 1 94.44 473 SER A O 1
ATOM 3681 N N . LEU A 1 474 ? 28.406 -26.266 0.332 1 93.94 474 LEU A N 1
ATOM 3682 C CA . LEU A 1 474 ? 27.453 -26 -0.742 1 93.94 474 LEU A CA 1
ATOM 3683 C C . LEU A 1 474 ? 26.406 -27.094 -0.821 1 93.94 474 LEU A C 1
ATOM 3685 O O . LEU A 1 474 ? 25.219 -26.812 -0.979 1 93.94 474 LEU A O 1
ATOM 3689 N N . SER A 1 475 ? 26.828 -28.297 -0.696 1 93.25 475 SER A N 1
ATOM 3690 C CA . SER A 1 475 ? 25.891 -29.406 -0.676 1 93.25 475 SER A CA 1
ATOM 3691 C C . SER A 1 475 ? 24.938 -29.297 0.508 1 93.25 475 SER A C 1
ATOM 3693 O O . SER A 1 475 ? 23.734 -29.547 0.368 1 93.25 475 SER A O 1
ATOM 3695 N N . SER A 1 476 ? 25.516 -28.953 1.616 1 95.31 476 SER A N 1
ATOM 3696 C CA . SER A 1 476 ? 24.688 -28.766 2.807 1 95.31 476 SER A CA 1
ATOM 3697 C C . SER A 1 476 ? 23.641 -27.688 2.586 1 95.31 476 SER A C 1
ATOM 3699 O O . SER A 1 476 ? 22.5 -27.828 3.037 1 95.31 476 SER A O 1
ATOM 3701 N N . LEU A 1 477 ? 24.016 -26.656 1.968 1 94.88 477 LEU A N 1
ATOM 3702 C CA . LEU A 1 477 ? 23.062 -25.594 1.659 1 94.88 477 LEU A CA 1
ATOM 3703 C C . LEU A 1 477 ? 21.922 -26.109 0.8 1 94.88 477 LEU A C 1
ATOM 3705 O O . LEU A 1 477 ? 20.75 -25.844 1.09 1 94.88 477 LEU A O 1
ATOM 3709 N N . GLY A 1 478 ? 22.234 -26.875 -0.195 1 93.69 478 GLY A N 1
ATOM 3710 C CA . GLY A 1 478 ? 21.219 -27.5 -1.022 1 93.69 478 GLY A CA 1
ATOM 3711 C C . GLY A 1 478 ? 20.281 -28.406 -0.238 1 93.69 478 GLY A C 1
ATOM 3712 O O . GLY A 1 478 ? 19.062 -28.359 -0.429 1 93.69 478 GLY A O 1
ATOM 3713 N N . ASP A 1 479 ? 20.844 -29.141 0.625 1 93.88 479 ASP A N 1
ATOM 3714 C CA . ASP A 1 479 ? 20.078 -30.062 1.446 1 93.88 479 ASP A CA 1
ATOM 3715 C C . ASP A 1 479 ? 19.125 -29.312 2.371 1 93.88 479 ASP A C 1
ATOM 3717 O O . ASP A 1 479 ? 17.969 -29.703 2.535 1 93.88 479 ASP A O 1
ATOM 3721 N N . VAL A 1 480 ? 19.625 -28.328 2.924 1 94.19 480 VAL A N 1
ATOM 3722 C CA . VAL A 1 480 ? 18.812 -27.531 3.84 1 94.19 480 VAL A CA 1
ATOM 3723 C C . VAL A 1 480 ? 17.625 -26.922 3.088 1 94.19 480 VAL A C 1
ATOM 3725 O O . VAL A 1 480 ? 16.484 -27 3.539 1 94.19 480 VAL A O 1
ATOM 3728 N N . ILE A 1 481 ? 17.891 -26.359 1.968 1 91.06 481 ILE A N 1
ATOM 3729 C CA . ILE A 1 481 ? 16.844 -25.719 1.176 1 91.06 481 ILE A CA 1
ATOM 3730 C C . ILE A 1 481 ? 15.812 -26.766 0.747 1 91.06 481 ILE A C 1
ATOM 3732 O O . ILE A 1 481 ? 14.602 -26.531 0.826 1 91.06 481 ILE A O 1
ATOM 3736 N N . SER A 1 482 ? 16.281 -27.906 0.331 1 89.56 482 SER A N 1
ATOM 3737 C CA . SER A 1 482 ? 15.383 -28.984 -0.078 1 89.56 482 SER A CA 1
ATOM 3738 C C . SER A 1 482 ? 14.523 -29.453 1.087 1 89.56 482 SER A C 1
ATOM 3740 O O . SER A 1 482 ? 13.328 -29.688 0.925 1 89.56 482 SER A O 1
ATOM 3742 N N . ALA A 1 483 ? 15.117 -29.578 2.236 1 90.44 483 ALA A N 1
ATOM 3743 C CA . ALA A 1 483 ? 14.406 -30.031 3.43 1 90.44 483 ALA A CA 1
ATOM 3744 C C . ALA A 1 483 ? 13.344 -29.016 3.844 1 90.44 483 ALA A C 1
ATOM 3746 O O . ALA A 1 483 ? 12.266 -29.406 4.32 1 90.44 483 ALA A O 1
ATOM 3747 N N . LEU A 1 484 ? 13.609 -27.859 3.709 1 87.94 484 LEU A N 1
ATOM 3748 C CA . LEU A 1 484 ? 12.664 -26.812 4.051 1 87.94 484 LEU A CA 1
ATOM 3749 C C . LEU A 1 484 ? 11.438 -26.875 3.148 1 87.94 484 LEU A C 1
ATOM 3751 O O . LEU A 1 484 ? 10.32 -26.609 3.6 1 87.94 484 LEU A O 1
ATOM 3755 N N . GLY A 1 485 ? 11.617 -27.188 1.946 1 82.12 485 GLY A N 1
ATOM 3756 C CA . GLY A 1 485 ? 10.5 -27.359 1.027 1 82.12 485 GLY A CA 1
ATOM 3757 C C . GLY A 1 485 ? 9.602 -28.531 1.407 1 82.12 485 GLY A C 1
ATOM 3758 O O . GLY A 1 485 ? 8.375 -28.422 1.291 1 82.12 485 GLY A O 1
ATOM 3759 N N . GLU A 1 486 ? 10.172 -29.531 1.907 1 78.75 486 GLU A N 1
ATOM 3760 C CA . GLU A 1 486 ? 9.43 -30.734 2.279 1 78.75 486 GLU A CA 1
ATOM 3761 C C . GLU A 1 486 ? 8.703 -30.547 3.607 1 78.75 486 GLU A C 1
ATOM 3763 O O . GLU A 1 486 ? 7.629 -31.109 3.822 1 78.75 486 GLU A O 1
ATOM 3768 N N . LYS A 1 487 ? 9.336 -29.922 4.57 1 69.44 487 LYS A N 1
ATOM 3769 C CA . LYS A 1 487 ? 8.734 -29.656 5.871 1 69.44 487 LYS A CA 1
ATOM 3770 C C . LYS A 1 487 ? 7.426 -28.875 5.723 1 69.44 487 LYS A C 1
ATOM 3772 O O . LYS A 1 487 ? 6.461 -29.141 6.441 1 69.44 487 LYS A O 1
ATOM 3777 N N . GLY A 1 488 ? 7.387 -27.984 4.918 1 60.34 488 GLY A N 1
ATOM 3778 C CA . GLY A 1 488 ? 6.129 -27.312 4.652 1 60.34 488 GLY A CA 1
ATOM 3779 C C . GLY A 1 488 ? 5.023 -28.25 4.215 1 60.34 488 GLY A C 1
ATOM 3780 O O . GLY A 1 488 ? 3.891 -28.156 4.688 1 60.34 488 GLY A O 1
ATOM 3781 N N . ALA A 1 489 ? 5.352 -29.266 3.482 1 58.59 489 ALA A N 1
ATOM 3782 C CA . ALA A 1 489 ? 4.367 -30.188 2.914 1 58.59 489 ALA A CA 1
ATOM 3783 C C . ALA A 1 489 ? 3.973 -31.25 3.924 1 58.59 489 ALA A C 1
ATOM 3785 O O . ALA A 1 489 ? 2.797 -31.609 4.031 1 58.59 489 ALA A O 1
ATOM 3786 N N . ASN A 1 490 ? 5.082 -31.656 4.711 1 61.56 490 ASN A N 1
ATOM 3787 C CA . ASN A 1 490 ? 4.816 -32.844 5.535 1 61.56 490 ASN A CA 1
ATOM 3788 C C . ASN A 1 490 ? 4.988 -32.531 7.02 1 61.56 490 ASN A C 1
ATOM 3790 O O . ASN A 1 490 ? 4.887 -33.438 7.859 1 61.56 490 ASN A O 1
ATOM 3794 N N . GLY A 1 491 ? 5.027 -31.25 7.461 1 60.31 491 GLY A N 1
ATOM 3795 C CA . GLY A 1 491 ? 5.004 -30.734 8.82 1 60.31 491 GLY A CA 1
ATOM 3796 C C . GLY A 1 491 ? 6.277 -31.016 9.594 1 60.31 491 GLY A C 1
ATOM 3797 O O . GLY A 1 491 ? 6.711 -30.203 10.414 1 60.31 491 GLY A O 1
ATOM 3798 N N . GLU A 1 492 ? 6.742 -32.375 9.82 1 63.81 492 GLU A N 1
ATOM 3799 C CA . GLU A 1 492 ? 7.676 -32.688 10.898 1 63.81 492 GLU A CA 1
ATOM 3800 C C . GLU A 1 492 ? 9.016 -33.156 10.352 1 63.81 492 GLU A C 1
ATOM 3802 O O . GLU A 1 492 ? 9.727 -33.906 11.008 1 63.81 492 GLU A O 1
ATOM 3807 N N . LYS A 1 493 ? 9.555 -32.594 9.312 1 74.19 493 LYS A N 1
ATOM 3808 C CA . LYS A 1 493 ? 10.828 -33.156 8.906 1 74.19 493 LYS A CA 1
ATOM 3809 C C . LYS A 1 493 ? 12 -32.344 9.461 1 74.19 493 LYS A C 1
ATOM 3811 O O . LYS A 1 493 ? 11.914 -31.125 9.57 1 74.19 493 LYS A O 1
ATOM 3816 N N . HIS A 1 494 ? 13.133 -33.062 9.93 1 88.19 494 HIS A N 1
ATOM 3817 C CA . HIS A 1 494 ? 14.359 -32.469 10.461 1 88.19 494 HIS A CA 1
ATOM 3818 C C . HIS A 1 494 ? 15.141 -31.75 9.375 1 88.19 494 HIS A C 1
ATOM 3820 O O . HIS A 1 494 ? 15.336 -32.281 8.281 1 88.19 494 HIS A O 1
ATOM 3826 N N . VAL A 1 495 ? 15.492 -30.547 9.523 1 92.25 495 VAL A N 1
ATOM 3827 C CA . VAL A 1 495 ? 16.344 -29.781 8.625 1 92.25 495 VAL A CA 1
ATOM 3828 C C . VAL A 1 495 ? 17.781 -29.797 9.125 1 92.25 495 VAL A C 1
ATOM 3830 O O . VAL A 1 495 ? 18.062 -29.391 10.258 1 92.25 495 VAL A O 1
ATOM 3833 N N . PRO A 1 496 ? 18.75 -30.219 8.391 1 94.31 496 PRO A N 1
ATOM 3834 C CA . PRO A 1 496 ? 20.141 -30.391 8.828 1 94.31 496 PRO A CA 1
ATOM 3835 C C . PRO A 1 496 ? 20.938 -29.094 8.781 1 94.31 496 PRO A C 1
ATOM 3837 O O . PRO A 1 496 ? 21.953 -29.016 8.062 1 94.31 496 PRO A O 1
ATOM 3840 N N . TYR A 1 497 ? 20.719 -28.234 9.602 1 94.88 497 TYR A N 1
ATOM 3841 C CA . TYR A 1 497 ? 21.406 -26.938 9.633 1 94.88 497 TYR A CA 1
ATOM 3842 C C . TYR A 1 497 ? 22.844 -27.109 10.102 1 94.88 497 TYR A C 1
ATOM 3844 O O . TYR A 1 497 ? 23.719 -26.312 9.734 1 94.88 497 TYR A O 1
ATOM 3852 N N . ARG A 1 498 ? 23.141 -28.109 10.836 1 94.25 498 ARG A N 1
ATOM 3853 C CA . ARG A 1 498 ? 24.406 -28.219 11.555 1 94.25 498 ARG A CA 1
ATOM 3854 C C . ARG A 1 498 ? 25.484 -28.875 10.68 1 94.25 498 ARG A C 1
ATOM 3856 O O . ARG A 1 498 ? 26.641 -28.969 11.086 1 94.25 498 ARG A O 1
ATOM 3863 N N . ASN A 1 499 ? 25.109 -29.219 9.477 1 94.62 499 ASN A N 1
ATOM 3864 C CA . ASN A 1 499 ? 26.047 -29.922 8.602 1 94.62 499 ASN A CA 1
ATOM 3865 C C . ASN A 1 499 ? 27.172 -29.031 8.117 1 94.62 499 ASN A C 1
ATOM 3867 O O . ASN A 1 499 ? 28.203 -29.5 7.637 1 94.62 499 ASN A O 1
ATOM 3871 N N . SER A 1 500 ? 26.969 -27.719 8.125 1 95.62 500 SER A N 1
ATOM 3872 C CA . SER A 1 500 ? 28 -26.75 7.777 1 95.62 500 SER A CA 1
ATOM 3873 C C . SER A 1 500 ? 27.875 -25.484 8.625 1 95.62 500 SER A C 1
ATOM 3875 O O . SER A 1 500 ? 26.797 -25.172 9.125 1 95.62 500 SER A O 1
ATOM 3877 N N . LYS A 1 501 ? 29.016 -24.797 8.742 1 95.88 501 LYS A N 1
ATOM 3878 C CA . LYS A 1 501 ? 29.016 -23.547 9.5 1 95.88 501 LYS A CA 1
ATOM 3879 C C . LYS A 1 501 ? 28.141 -22.5 8.836 1 95.88 501 LYS A C 1
ATOM 3881 O O . LYS A 1 501 ? 27.469 -21.719 9.516 1 95.88 501 LYS A O 1
ATOM 3886 N N . LEU A 1 502 ? 28.109 -22.484 7.578 1 96.56 502 LEU A N 1
ATOM 3887 C CA . LEU A 1 502 ? 27.328 -21.516 6.828 1 96.56 502 LEU A CA 1
ATOM 3888 C C . LEU A 1 502 ? 25.828 -21.703 7.09 1 96.56 502 LEU A C 1
ATOM 3890 O O . LEU A 1 502 ? 25.141 -20.766 7.48 1 96.56 502 LEU A O 1
ATOM 3894 N N . THR A 1 503 ? 25.297 -22.938 6.859 1 97 503 THR A N 1
ATOM 3895 C CA . THR A 1 503 ? 23.891 -23.219 7.055 1 97 503 THR A CA 1
ATOM 3896 C C . THR A 1 503 ? 23.5 -23.062 8.523 1 97 503 THR A C 1
ATOM 3898 O O . THR A 1 503 ? 22.391 -22.625 8.836 1 97 503 THR A O 1
ATOM 3901 N N . TYR A 1 504 ? 24.438 -23.375 9.398 1 96.94 504 TYR A N 1
ATOM 3902 C CA . TYR A 1 504 ? 24.188 -23.203 10.82 1 96.94 504 TYR A CA 1
ATOM 3903 C C . TYR A 1 504 ? 24.047 -21.719 11.164 1 96.94 504 TYR A C 1
ATOM 3905 O O . TYR A 1 504 ? 23.141 -21.328 11.906 1 96.94 504 TYR A O 1
ATOM 3913 N N . LEU A 1 505 ? 24.891 -20.938 10.648 1 96.94 505 LEU A N 1
ATOM 3914 C CA . LEU A 1 505 ? 24.859 -19.5 10.852 1 96.94 505 LEU A CA 1
ATOM 3915 C C . LEU A 1 505 ? 23.531 -18.922 10.367 1 96.94 505 LEU A C 1
ATOM 3917 O O . LEU A 1 505 ? 22.969 -18.031 11.016 1 96.94 505 LEU A O 1
ATOM 3921 N N . LEU A 1 506 ? 23 -19.484 9.297 1 96.56 506 LEU A N 1
ATOM 3922 C CA . LEU A 1 506 ? 21.859 -18.875 8.617 1 96.56 506 LEU A CA 1
ATOM 3923 C C . LEU A 1 506 ? 20.562 -19.625 8.961 1 96.56 506 LEU A C 1
ATOM 3925 O O . LEU A 1 506 ? 19.562 -19.453 8.281 1 96.56 506 LEU A O 1
ATOM 3929 N N . GLN A 1 507 ? 20.578 -20.328 9.977 1 94.69 507 GLN A N 1
ATOM 3930 C CA . GLN A 1 507 ? 19.453 -21.203 10.336 1 94.69 507 GLN A CA 1
ATOM 3931 C C . GLN A 1 507 ? 18.156 -20.406 10.391 1 94.69 507 GLN A C 1
ATOM 3933 O O . GLN A 1 507 ? 17.172 -20.781 9.742 1 94.69 507 GLN A O 1
ATOM 3938 N N . TYR A 1 508 ? 18.109 -19.344 11.055 1 92.19 508 TYR A N 1
ATOM 3939 C CA . TYR A 1 508 ? 16.875 -18.594 11.234 1 92.19 508 TYR A CA 1
ATOM 3940 C C . TYR A 1 508 ? 16.625 -17.672 10.055 1 92.19 508 TYR A C 1
ATOM 3942 O O . TYR A 1 508 ? 15.523 -17.125 9.906 1 92.19 508 TYR A O 1
ATOM 3950 N N . SER A 1 509 ? 17.625 -17.516 9.18 1 93.25 509 SER A N 1
ATOM 3951 C CA . SER A 1 509 ? 17.453 -16.688 7.992 1 93.25 509 SER A CA 1
ATOM 3952 C C . SER A 1 509 ? 17.031 -17.516 6.789 1 93.25 509 SER A C 1
ATOM 3954 O O . SER A 1 509 ? 16.734 -16.984 5.723 1 93.25 509 SER A O 1
ATOM 3956 N N . LEU A 1 510 ? 17.031 -18.766 7.004 1 91.56 510 LEU A N 1
ATOM 3957 C CA . LEU A 1 510 ? 16.594 -19.656 5.938 1 91.56 510 LEU A CA 1
ATOM 3958 C C . LEU A 1 510 ? 15.234 -20.266 6.266 1 91.56 510 LEU A C 1
ATOM 3960 O O . LEU A 1 510 ? 14.547 -20.781 5.379 1 91.56 510 LEU A O 1
ATOM 3964 N N . SER A 1 511 ? 14.781 -20.125 7.5 1 85.31 511 SER A N 1
ATOM 3965 C CA . SER A 1 511 ? 13.602 -20.844 7.953 1 85.31 511 SER A CA 1
ATOM 3966 C C . SER A 1 511 ? 12.383 -19.922 8.023 1 85.31 511 SER A C 1
ATOM 3968 O O . SER A 1 511 ? 12.523 -18.703 8 1 85.31 511 SER A O 1
ATOM 3970 N N . GLY A 1 512 ? 11.266 -20.625 7.984 1 78.12 512 GLY A N 1
ATOM 3971 C CA . GLY A 1 512 ? 10.023 -19.922 8.273 1 78.12 512 GLY A CA 1
ATOM 3972 C C . GLY A 1 512 ? 9.594 -18.984 7.168 1 78.12 512 GLY A C 1
ATOM 3973 O O . GLY A 1 512 ? 9.469 -19.391 6.012 1 78.12 512 GLY A O 1
ATOM 3974 N N . SER A 1 513 ? 9.398 -17.641 7.617 1 80 513 SER A N 1
ATOM 3975 C CA . SER A 1 513 ? 8.898 -16.609 6.715 1 80 513 SER A CA 1
ATOM 3976 C C . SER A 1 513 ? 10.047 -15.859 6.047 1 80 513 SER A C 1
ATOM 3978 O O . SER A 1 513 ? 9.836 -14.789 5.473 1 80 513 SER A O 1
ATOM 3980 N N . SER A 1 514 ? 11.203 -16.516 6.09 1 90.5 514 SER A N 1
ATOM 3981 C CA . SER A 1 514 ? 12.359 -15.859 5.492 1 90.5 514 SER A CA 1
ATOM 3982 C C . SER A 1 514 ? 12.305 -15.914 3.971 1 90.5 514 SER A C 1
ATOM 3984 O O . SER A 1 514 ? 11.594 -16.75 3.4 1 90.5 514 SER A O 1
ATOM 3986 N N . LYS A 1 515 ? 12.898 -14.953 3.398 1 93.38 515 LYS A N 1
ATOM 3987 C CA . LYS A 1 515 ? 13 -14.883 1.943 1 93.38 515 LYS A CA 1
ATOM 3988 C C . LYS A 1 515 ? 14.43 -15.172 1.482 1 93.38 515 LYS A C 1
ATOM 3990 O O . LYS A 1 515 ? 15.383 -14.602 2.006 1 93.38 515 LYS A O 1
ATOM 3995 N N . THR A 1 516 ? 14.531 -16.078 0.574 1 94.81 516 THR A N 1
ATOM 3996 C CA . THR A 1 516 ? 15.844 -16.484 0.084 1 94.81 516 THR A CA 1
ATOM 3997 C C . THR A 1 516 ? 15.945 -16.281 -1.424 1 94.81 516 THR A C 1
ATOM 3999 O O . THR A 1 516 ? 15.016 -16.609 -2.166 1 94.81 516 THR A O 1
ATOM 4002 N N . LEU A 1 517 ? 17 -15.695 -1.842 1 96.56 517 LEU A N 1
ATOM 4003 C CA . LEU A 1 517 ? 17.281 -15.5 -3.258 1 96.56 517 LEU A CA 1
ATOM 4004 C C . LEU A 1 517 ? 18.688 -16 -3.605 1 96.56 517 LEU A C 1
ATOM 4006 O O . LEU A 1 517 ? 19.656 -15.672 -2.928 1 96.56 517 LEU A O 1
ATOM 4010 N N . MET A 1 518 ? 18.75 -16.859 -4.547 1 97.19 518 MET A N 1
ATOM 4011 C CA . MET A 1 518 ? 20.031 -17.281 -5.078 1 97.19 518 MET A CA 1
ATOM 4012 C C . MET A 1 518 ? 20.281 -16.672 -6.453 1 97.19 518 MET A C 1
ATOM 4014 O O . MET A 1 518 ? 19.5 -16.875 -7.383 1 97.19 518 MET A O 1
ATOM 4018 N N . ILE A 1 519 ? 21.344 -15.906 -6.535 1 98.12 519 ILE A N 1
ATOM 4019 C CA . ILE A 1 519 ? 21.781 -15.391 -7.828 1 98.12 519 ILE A CA 1
ATOM 4020 C C . ILE A 1 519 ? 22.844 -16.312 -8.414 1 98.12 519 ILE A C 1
ATOM 4022 O O . ILE A 1 519 ? 24 -16.297 -7.973 1 98.12 519 ILE A O 1
ATOM 4026 N N . LEU A 1 520 ? 22.438 -17.031 -9.352 1 98.06 520 LEU A N 1
ATOM 4027 C CA . LEU A 1 520 ? 23.328 -17.953 -10.047 1 98.06 520 LEU A CA 1
ATOM 4028 C C . LEU A 1 520 ? 24.156 -17.219 -11.094 1 98.06 520 LEU A C 1
ATOM 4030 O O . LEU A 1 520 ? 23.609 -16.703 -12.078 1 98.06 520 LEU A O 1
ATOM 4034 N N . ASN A 1 521 ? 25.453 -17.172 -10.844 1 97.56 521 ASN A N 1
ATOM 4035 C CA . ASN A 1 521 ? 26.359 -16.516 -11.789 1 97.56 521 ASN A CA 1
ATOM 4036 C C . ASN A 1 521 ? 27.031 -17.531 -12.711 1 97.56 521 ASN A C 1
ATOM 4038 O O . ASN A 1 521 ? 27.625 -18.5 -12.25 1 97.56 521 ASN A O 1
ATOM 4042 N N . LEU A 1 522 ? 27 -17.234 -14.031 1 96.25 522 LEU A N 1
ATOM 4043 C CA . LEU A 1 522 ? 27.531 -18.172 -15.016 1 96.25 522 LEU A CA 1
ATOM 4044 C C . LEU A 1 522 ? 28.578 -17.516 -15.891 1 96.25 522 LEU A C 1
ATOM 4046 O O . LEU A 1 522 ? 28.438 -16.344 -16.266 1 96.25 522 LEU A O 1
ATOM 4050 N N . SER A 1 523 ? 29.562 -18.375 -16.156 1 92.88 523 SER A N 1
ATOM 4051 C CA . SER A 1 523 ? 30.547 -17.984 -17.156 1 92.88 523 SER A CA 1
ATOM 4052 C C . SER A 1 523 ? 30.062 -18.328 -18.562 1 92.88 523 SER A C 1
ATOM 4054 O O . SER A 1 523 ? 29.609 -19.438 -18.812 1 92.88 523 SER A O 1
ATOM 4056 N N . PRO A 1 524 ? 30.188 -17.359 -19.484 1 91.81 524 PRO A N 1
ATOM 4057 C CA . PRO A 1 524 ? 29.734 -17.641 -20.859 1 91.81 524 PRO A CA 1
ATOM 4058 C C . PRO A 1 524 ? 30.75 -18.422 -21.672 1 91.81 524 PRO A C 1
ATOM 4060 O O . PRO A 1 524 ? 30.5 -18.75 -22.828 1 91.81 524 PRO A O 1
ATOM 4063 N N . LEU A 1 525 ? 31.859 -18.766 -21.109 1 91.38 525 LEU A N 1
ATOM 4064 C CA . LEU A 1 525 ? 32.969 -19.391 -21.844 1 91.38 525 LEU A CA 1
ATOM 4065 C C . LEU A 1 525 ? 32.656 -20.875 -22.109 1 91.38 525 LEU A C 1
ATOM 4067 O O . LEU A 1 525 ? 32.156 -21.578 -21.219 1 91.38 525 LEU A O 1
ATOM 4071 N N . ALA A 1 526 ? 33.062 -21.25 -23.266 1 90.94 526 ALA A N 1
ATOM 4072 C CA . ALA A 1 526 ? 32.875 -22.656 -23.641 1 90.94 526 ALA A CA 1
ATOM 4073 C C . ALA A 1 526 ? 33.688 -23.578 -22.734 1 90.94 526 ALA A C 1
ATOM 4075 O O . ALA A 1 526 ? 33.25 -24.672 -22.391 1 90.94 526 ALA A O 1
ATOM 4076 N N . ALA A 1 527 ? 34.812 -23.078 -22.328 1 87.75 527 ALA A N 1
ATOM 4077 C CA . ALA A 1 527 ? 35.719 -23.875 -21.469 1 87.75 527 ALA A CA 1
ATOM 4078 C C . ALA A 1 527 ? 35.062 -24.156 -20.109 1 87.75 527 ALA A C 1
ATOM 4080 O O . ALA A 1 527 ? 35.438 -25.109 -19.438 1 87.75 527 ALA A O 1
ATOM 4081 N N . HIS A 1 528 ? 34.125 -23.312 -19.766 1 90.25 528 HIS A N 1
ATOM 4082 C CA . HIS A 1 528 ? 33.5 -23.422 -18.438 1 90.25 528 HIS A CA 1
ATOM 4083 C C . HIS A 1 528 ? 32.125 -24.078 -18.531 1 90.25 528 HIS A C 1
ATOM 4085 O O . HIS A 1 528 ? 31.375 -24.062 -17.562 1 90.25 528 HIS A O 1
ATOM 4091 N N . LEU A 1 529 ? 31.781 -24.641 -19.609 1 91 529 LEU A N 1
ATOM 4092 C CA . LEU A 1 529 ? 30.422 -25.094 -19.875 1 91 529 LEU A CA 1
ATOM 4093 C C . LEU A 1 529 ? 30.016 -26.188 -18.906 1 91 529 LEU A C 1
ATOM 4095 O O . LEU A 1 529 ? 28.891 -26.188 -18.391 1 91 529 LEU A O 1
ATOM 4099 N N . ASN A 1 530 ? 30.891 -27.156 -18.688 1 89.94 530 ASN A N 1
ATOM 4100 C CA . ASN A 1 530 ? 30.547 -28.266 -17.812 1 89.94 530 ASN A CA 1
ATOM 4101 C C . ASN A 1 530 ? 30.266 -27.797 -16.391 1 89.94 530 ASN A C 1
ATOM 4103 O O . ASN A 1 530 ? 29.312 -28.234 -15.758 1 89.94 530 ASN A O 1
ATOM 4107 N N . GLU A 1 531 ? 31.062 -26.906 -15.938 1 91.62 531 GLU A N 1
ATOM 4108 C CA . GLU A 1 531 ? 30.844 -26.344 -14.609 1 91.62 531 GLU A CA 1
ATOM 4109 C C . GLU A 1 531 ? 29.547 -25.531 -14.562 1 91.62 531 GLU A C 1
ATOM 4111 O O . GLU A 1 531 ? 28.812 -25.594 -13.578 1 91.62 531 GLU A O 1
ATOM 4116 N N . SER A 1 532 ? 29.312 -24.828 -15.641 1 93.25 532 SER A N 1
ATOM 4117 C CA . SER A 1 532 ? 28.078 -24.031 -15.719 1 93.25 532 SER A CA 1
ATOM 4118 C C . SER A 1 532 ? 26.844 -24.922 -15.688 1 93.25 532 SER A C 1
ATOM 4120 O O . SER A 1 532 ? 25.859 -24.609 -15.023 1 93.25 532 SER A O 1
ATOM 4122 N N . LEU A 1 533 ? 26.953 -26 -16.344 1 94.25 533 LEU A N 1
ATOM 4123 C CA . LEU A 1 533 ? 25.828 -26.938 -16.375 1 94.25 533 LEU A CA 1
ATOM 4124 C C . LEU A 1 533 ? 25.562 -27.5 -14.977 1 94.25 533 LEU A C 1
ATOM 4126 O O . LEU A 1 533 ? 24.406 -27.641 -14.57 1 94.25 533 LEU A O 1
ATOM 4130 N N . ASN A 1 534 ? 26.609 -27.828 -14.281 1 93.12 534 ASN A N 1
ATOM 4131 C CA . ASN A 1 534 ? 26.453 -28.312 -12.914 1 93.12 534 ASN A CA 1
ATOM 4132 C C . ASN A 1 534 ? 25.797 -27.266 -12.016 1 93.12 534 ASN A C 1
ATOM 4134 O O . ASN A 1 534 ? 24.906 -27.594 -11.219 1 93.12 534 ASN A O 1
ATOM 4138 N N . SER A 1 535 ? 26.219 -26.078 -12.164 1 94.94 535 SER A N 1
ATOM 4139 C CA . SER A 1 535 ? 25.656 -24.984 -11.383 1 94.94 535 SER A CA 1
ATOM 4140 C C . SER A 1 535 ? 24.172 -24.797 -11.711 1 94.94 535 SER A C 1
ATOM 4142 O O . SER A 1 535 ? 23.359 -24.547 -10.82 1 94.94 535 SER A O 1
ATOM 4144 N N . LEU A 1 536 ? 23.828 -24.938 -12.984 1 96.19 536 LEU A N 1
ATOM 4145 C CA . LEU A 1 536 ? 22.453 -24.797 -13.438 1 96.19 536 LEU A CA 1
ATOM 4146 C C . LEU A 1 536 ? 21.578 -25.891 -12.844 1 96.19 536 LEU A C 1
ATOM 4148 O O . LEU A 1 536 ? 20.453 -25.625 -12.398 1 96.19 536 LEU A O 1
ATOM 4152 N N . ARG A 1 537 ? 22.094 -27.016 -12.789 1 95.12 537 ARG A N 1
ATOM 4153 C CA . ARG A 1 537 ? 21.344 -28.125 -12.227 1 95.12 537 ARG A CA 1
ATOM 4154 C C . ARG A 1 537 ? 21.094 -27.938 -10.734 1 95.12 537 ARG A C 1
ATOM 4156 O O . ARG A 1 537 ? 20 -28.188 -10.242 1 95.12 537 ARG A O 1
ATOM 4163 N N . PHE A 1 538 ? 22.109 -27.516 -10.086 1 93.69 538 PHE A N 1
ATOM 4164 C CA . PHE A 1 538 ? 21.984 -27.219 -8.656 1 93.69 538 PHE A CA 1
ATOM 4165 C C . PHE A 1 538 ? 20.906 -26.156 -8.414 1 93.69 538 PHE A C 1
ATOM 4167 O O . PHE A 1 538 ? 20.047 -26.328 -7.555 1 93.69 538 PHE A O 1
ATOM 4174 N N . ALA A 1 539 ? 20.969 -25.141 -9.164 1 95.44 539 ALA A N 1
ATOM 4175 C CA . ALA A 1 539 ? 20.047 -24.031 -9.008 1 95.44 539 ALA A CA 1
ATOM 4176 C C . ALA A 1 539 ? 18.609 -24.469 -9.312 1 95.44 539 ALA A C 1
ATOM 4178 O O . ALA A 1 539 ? 17.656 -23.953 -8.719 1 95.44 539 ALA A O 1
ATOM 4179 N N . THR A 1 540 ? 18.469 -25.344 -10.234 1 94.69 540 THR A N 1
ATOM 4180 C CA . THR A 1 540 ? 17.156 -25.875 -10.57 1 94.69 540 THR A CA 1
ATOM 4181 C C . THR A 1 540 ? 16.562 -26.609 -9.375 1 94.69 540 THR A C 1
ATOM 4183 O O . THR A 1 540 ? 15.367 -26.469 -9.078 1 94.69 540 THR A O 1
ATOM 4186 N N . LYS A 1 541 ? 17.375 -27.359 -8.727 1 90.69 541 LYS A N 1
ATOM 4187 C CA . LYS A 1 541 ? 16.922 -28.047 -7.527 1 90.69 541 LYS A CA 1
ATOM 4188 C C . LYS A 1 541 ? 16.438 -27.062 -6.465 1 90.69 541 LYS A C 1
ATOM 4190 O O . LYS A 1 541 ? 15.406 -27.266 -5.836 1 90.69 541 LYS A O 1
ATOM 4195 N N . VAL A 1 542 ? 17.141 -26.062 -6.355 1 91.25 542 VAL A N 1
ATOM 4196 C CA . VAL A 1 542 ? 16.828 -25.031 -5.379 1 91.25 542 VAL A CA 1
ATOM 4197 C C . VAL A 1 542 ? 15.516 -24.344 -5.773 1 91.25 542 VAL A C 1
ATOM 4199 O O . VAL A 1 542 ? 14.641 -24.125 -4.934 1 91.25 542 VAL A O 1
ATOM 4202 N N . ASN A 1 543 ? 15.391 -24.062 -6.992 1 90.31 543 ASN A N 1
ATOM 4203 C CA . ASN A 1 543 ? 14.242 -23.328 -7.516 1 90.31 543 ASN A CA 1
ATOM 4204 C C . ASN A 1 543 ? 12.961 -24.141 -7.391 1 90.31 543 ASN A C 1
ATOM 4206 O O . ASN A 1 543 ? 11.875 -23.562 -7.23 1 90.31 543 ASN A O 1
ATOM 4210 N N . ASN A 1 544 ? 13.023 -25.375 -7.453 1 86.5 544 ASN A N 1
ATOM 4211 C CA . ASN A 1 544 ? 11.859 -26.266 -7.43 1 86.5 544 ASN A CA 1
ATOM 4212 C C . ASN A 1 544 ? 11.375 -26.516 -6.004 1 86.5 544 ASN A C 1
ATOM 4214 O O . ASN A 1 544 ? 10.352 -27.172 -5.801 1 86.5 544 ASN A O 1
ATOM 4218 N N . THR A 1 545 ? 12.031 -26 -5.09 1 81.25 545 THR A N 1
ATOM 4219 C CA . THR A 1 545 ? 11.648 -26.172 -3.693 1 81.25 545 THR A CA 1
ATOM 4220 C C . THR A 1 545 ? 10.602 -25.125 -3.289 1 81.25 545 THR A C 1
ATOM 4222 O O . THR A 1 545 ? 10.812 -23.922 -3.475 1 81.25 545 THR A O 1
ATOM 4225 N N . THR A 1 546 ? 9.359 -25.531 -2.957 1 72.44 546 THR A N 1
ATOM 4226 C CA . THR A 1 546 ? 8.32 -24.625 -2.477 1 72.44 546 THR A CA 1
ATOM 4227 C C . THR A 1 546 ? 8.188 -24.719 -0.959 1 72.44 546 THR A C 1
ATOM 4229 O O . THR A 1 546 ? 8.016 -25.812 -0.407 1 72.44 546 THR A O 1
ATOM 4232 N N . ILE A 1 547 ? 8.547 -23.625 -0.257 1 64.31 547 ILE A N 1
ATOM 4233 C CA . ILE A 1 547 ? 8.414 -23.594 1.195 1 64.31 547 ILE A CA 1
ATOM 4234 C C . ILE A 1 547 ? 7.008 -23.141 1.578 1 64.31 547 ILE A C 1
ATOM 4236 O O . ILE A 1 547 ? 6.422 -22.297 0.913 1 64.31 547 ILE A O 1
ATOM 4240 N N . GLY A 1 548 ? 6.238 -23.828 2.297 1 56.75 548 GLY A N 1
ATOM 4241 C CA . GLY A 1 548 ? 4.922 -23.469 2.791 1 56.75 548 GLY A CA 1
ATOM 4242 C C . GLY A 1 548 ? 4.887 -22.109 3.453 1 56.75 548 GLY A C 1
ATOM 4243 O O . GLY A 1 548 ? 5.93 -21.531 3.768 1 56.75 548 GLY A O 1
ATOM 4244 N N . THR A 1 549 ? 3.854 -21.281 3.412 1 51.53 549 THR A N 1
ATOM 4245 C CA . THR A 1 549 ? 3.607 -19.906 3.805 1 51.53 549 THR A CA 1
ATOM 4246 C C . THR A 1 549 ? 3.867 -19.703 5.297 1 51.53 549 THR A C 1
ATOM 4248 O O . THR A 1 549 ? 3.25 -20.375 6.129 1 51.53 549 THR A O 1
ATOM 4251 N N . ALA A 1 550 ? 5.039 -19.188 5.75 1 40.03 550 ALA A N 1
ATOM 4252 C CA . ALA A 1 550 ? 5.328 -18.953 7.16 1 40.03 550 ALA A CA 1
ATOM 4253 C C . ALA A 1 550 ? 4.762 -17.609 7.621 1 40.03 550 ALA A C 1
ATOM 4255 O O . ALA A 1 550 ? 4.633 -16.672 6.824 1 40.03 550 ALA A O 1
ATOM 4256 N N . LYS A 1 551 ? 4.27 -17.469 8.898 1 41.59 551 LYS A N 1
ATOM 4257 C CA . LYS A 1 551 ? 3.654 -16.344 9.609 1 41.59 551 LYS A CA 1
ATOM 4258 C C . LYS A 1 551 ? 4.703 -15.32 10.031 1 41.59 551 LYS A C 1
ATOM 4260 O O . LYS A 1 551 ? 5.848 -15.68 10.32 1 41.59 551 LYS A O 1
ATOM 4265 N N . SER A 1 552 ? 4.59 -14.062 9.789 1 40 552 SER A N 1
ATOM 4266 C CA . SER A 1 552 ? 5.406 -12.922 10.18 1 40 552 SER A CA 1
ATOM 4267 C C . SER A 1 552 ? 5.688 -12.938 11.68 1 40 552 SER A C 1
ATOM 4269 O O . SER A 1 552 ? 4.805 -13.25 12.484 1 40 552 SER A O 1
ATOM 4271 N N . SER A 1 553 ? 6.898 -12.883 12.148 1 37.78 553 SER A N 1
ATOM 4272 C CA . SER A 1 553 ? 7.258 -12.844 13.562 1 37.78 553 SER A CA 1
ATOM 4273 C C . SER A 1 553 ? 6.953 -11.484 14.18 1 37.78 553 SER A C 1
ATOM 4275 O O . SER A 1 553 ? 7.809 -10.594 14.188 1 37.78 553 SER A O 1
ATOM 4277 N N . LYS A 1 554 ? 5.844 -10.906 14.078 1 40.03 554 LYS A N 1
ATOM 4278 C CA . LYS A 1 554 ? 5.625 -9.695 14.867 1 40.03 554 LYS A CA 1
ATOM 4279 C C . LYS A 1 554 ? 5.578 -10.008 16.359 1 40.03 554 LYS A C 1
ATOM 4281 O O . LYS A 1 554 ? 4.816 -10.875 16.797 1 40.03 554 LYS A O 1
ATOM 4286 N N . GLN A 1 555 ? 6.543 -9.797 17.094 1 32.03 555 GLN A N 1
ATOM 4287 C CA . GLN A 1 555 ? 6.512 -9.898 18.562 1 32.03 555 GLN A CA 1
ATOM 4288 C C . GLN A 1 555 ? 5.535 -8.891 19.156 1 32.03 555 GLN A C 1
ATOM 4290 O O . GLN A 1 555 ? 5.66 -7.688 18.938 1 32.03 555 GLN A O 1
ATOM 4295 N N . SER A 1 556 ? 4.238 -9.344 19.234 1 30.5 556 SER A N 1
ATOM 4296 C CA . SER A 1 556 ? 3.385 -8.531 20.109 1 30.5 556 SER A CA 1
ATOM 4297 C C . SER A 1 556 ? 4.055 -8.273 21.453 1 30.5 556 SER A C 1
ATOM 4299 O O . SER A 1 556 ? 4.602 -9.188 22.062 1 30.5 556 SER A O 1
ATOM 4301 N N . ARG A 1 557 ? 4.348 -7.148 21.891 1 24.67 557 ARG A N 1
ATOM 4302 C CA . ARG A 1 557 ? 4.555 -6.898 23.312 1 24.67 557 ARG A CA 1
ATOM 4303 C C . ARG A 1 557 ? 3.281 -7.16 24.109 1 24.67 557 ARG A C 1
ATOM 4305 O O . ARG A 1 557 ? 2.178 -6.887 23.625 1 24.67 557 ARG A O 1
ATOM 4312 N N . MET B 1 1 ? 19.719 20.203 -1.407 1 17.83 1 MET B N 1
ATOM 4313 C CA . MET B 1 1 ? 21 20.469 -0.772 1 17.83 1 MET B CA 1
ATOM 4314 C C . MET B 1 1 ? 21.578 21.797 -1.237 1 17.83 1 MET B C 1
ATOM 4316 O O . MET B 1 1 ? 22.75 22.078 -1.031 1 17.83 1 MET B O 1
ATOM 4320 N N . ALA B 1 2 ? 20.844 22.562 -2.08 1 18.66 2 ALA B N 1
ATOM 4321 C CA . ALA B 1 2 ? 21.266 23.906 -2.473 1 18.66 2 ALA B CA 1
ATOM 4322 C C . ALA B 1 2 ? 21.453 24.812 -1.252 1 18.66 2 ALA B C 1
ATOM 4324 O O . ALA B 1 2 ? 20.844 24.562 -0.2 1 18.66 2 ALA B O 1
ATOM 4325 N N . SER B 1 3 ? 21.953 26.297 -1.343 1 17.39 3 SER B N 1
ATOM 4326 C CA . SER B 1 3 ? 23.141 27.125 -1.388 1 17.39 3 SER B CA 1
ATOM 4327 C C . SER B 1 3 ? 23 28.375 -0.525 1 17.39 3 SER B C 1
ATOM 4329 O O . SER B 1 3 ? 22.703 29.453 -1.036 1 17.39 3 SER B O 1
ATOM 4331 N N . ARG B 1 4 ? 22.453 28.5 0.55 1 17.2 4 ARG B N 1
ATOM 4332 C CA . ARG B 1 4 ? 22.578 29.828 1.142 1 17.2 4 ARG B CA 1
ATOM 4333 C C . ARG B 1 4 ? 24.047 30.25 1.264 1 17.2 4 ARG B C 1
ATOM 4335 O O . ARG B 1 4 ? 24.359 31.438 1.188 1 17.2 4 ARG B O 1
ATOM 4342 N N . LEU B 1 5 ? 25.391 30.062 1.698 1 18 5 LEU B N 1
ATOM 4343 C CA . LEU B 1 5 ? 25.609 30.703 2.986 1 18 5 LEU B CA 1
ATOM 4344 C C . LEU B 1 5 ? 26.391 32 2.811 1 18 5 LEU B C 1
ATOM 4346 O O . LEU B 1 5 ? 26.641 32.719 3.785 1 18 5 LEU B O 1
ATOM 4350 N N . PRO B 1 6 ? 26.516 32.969 1.714 1 18.28 6 PRO B N 1
ATOM 4351 C CA . PRO B 1 6 ? 27.797 33.656 1.596 1 18.28 6 PRO B CA 1
ATOM 4352 C C . PRO B 1 6 ? 27.922 34.844 2.557 1 18.28 6 PRO B C 1
ATOM 4354 O O . PRO B 1 6 ? 27.031 35.688 2.611 1 18.28 6 PRO B O 1
ATOM 4357 N N . ARG B 1 7 ? 28.844 35.031 3.561 1 17.19 7 ARG B N 1
ATOM 4358 C CA . ARG B 1 7 ? 29.172 35.875 4.699 1 17.19 7 ARG B CA 1
ATOM 4359 C C . ARG B 1 7 ? 29.984 37.094 4.258 1 17.19 7 ARG B C 1
ATOM 4361 O O . ARG B 1 7 ? 30.047 38.094 4.969 1 17.19 7 ARG B O 1
ATOM 4368 N N . TYR B 1 8 ? 30.641 37.469 3.145 1 17.61 8 TYR B N 1
ATOM 4369 C CA . TYR B 1 8 ? 31.953 37.938 3.578 1 17.61 8 TYR B CA 1
ATOM 4370 C C . TYR B 1 8 ? 31.859 39.312 4.23 1 17.61 8 TYR B C 1
ATOM 4372 O O . TYR B 1 8 ? 30.891 40.062 4.02 1 17.61 8 TYR B O 1
ATOM 4380 N N . ARG B 1 9 ? 33 40.125 4.598 1 16.52 9 ARG B N 1
ATOM 4381 C CA . ARG B 1 9 ? 33.781 40.75 5.664 1 16.52 9 ARG B CA 1
ATOM 4382 C C . ARG B 1 9 ? 33.781 42.25 5.551 1 16.52 9 ARG B C 1
ATOM 4384 O O . ARG B 1 9 ? 33.688 42.969 6.559 1 16.52 9 ARG B O 1
ATOM 4391 N N . SER B 1 10 ? 33.906 43.156 4.516 1 15.89 10 SER B N 1
ATOM 4392 C CA . SER B 1 10 ? 35.125 43.938 4.73 1 15.89 10 SER B CA 1
ATOM 4393 C C . SER B 1 10 ? 34.844 45.219 5.488 1 15.89 10 SER B C 1
ATOM 4395 O O . SER B 1 10 ? 35.531 45.531 6.469 1 15.89 10 SER B O 1
ATOM 4397 N N . SER B 1 11 ? 34.125 46.312 4.961 1 16.88 11 SER B N 1
ATOM 4398 C CA . SER B 1 11 ? 34.875 47.531 4.848 1 16.88 11 SER B CA 1
ATOM 4399 C C . SER B 1 11 ? 34.844 48.344 6.152 1 16.88 11 SER B C 1
ATOM 4401 O O . SER B 1 11 ? 34 48.062 7.023 1 16.88 11 SER B O 1
ATOM 4403 N N . SER B 1 12 ? 34.812 49.875 6.102 1 17.5 12 SER B N 1
ATOM 4404 C CA . SER B 1 12 ? 35.75 50.969 6.434 1 17.5 12 SER B CA 1
ATOM 4405 C C . SER B 1 12 ? 35.312 51.719 7.684 1 17.5 12 SER B C 1
ATOM 4407 O O . SER B 1 12 ? 34.094 51.812 7.957 1 17.5 12 SER B O 1
ATOM 4409 N N . PRO B 1 13 ? 36.219 52.438 8.547 1 17.48 13 PRO B N 1
ATOM 4410 C CA . PRO B 1 13 ? 36.5 52.75 9.953 1 17.48 13 PRO B CA 1
ATOM 4411 C C . PRO B 1 13 ? 36.094 54.188 10.32 1 17.48 13 PRO B C 1
ATOM 4413 O O . PRO B 1 13 ? 35.844 54.469 11.492 1 17.48 13 PRO B O 1
ATOM 4416 N N . GLU B 1 14 ? 35.625 55.25 9.5 1 17.66 14 GLU B N 1
ATOM 4417 C CA . GLU B 1 14 ? 36.312 56.5 9.773 1 17.66 14 GLU B CA 1
ATOM 4418 C C . GLU B 1 14 ? 35.688 57.188 10.977 1 17.66 14 GLU B C 1
ATOM 4420 O O . GLU B 1 14 ? 34.5 57.531 10.977 1 17.66 14 GLU B O 1
ATOM 4425 N N . ARG B 1 15 ? 36.281 57.438 12.305 1 16.73 15 ARG B N 1
ATOM 4426 C CA . ARG B 1 15 ? 35.875 57.875 13.641 1 16.73 15 ARG B CA 1
ATOM 4427 C C . ARG B 1 15 ? 36.188 59.344 13.867 1 16.73 15 ARG B C 1
ATOM 4429 O O . ARG B 1 15 ? 36.094 59.844 15 1 16.73 15 ARG B O 1
ATOM 4436 N N . THR B 1 16 ? 36.062 60.344 12.938 1 17.2 16 THR B N 1
ATOM 4437 C CA . THR B 1 16 ? 36.875 61.469 13.352 1 17.2 16 THR B CA 1
ATOM 4438 C C . THR B 1 16 ? 36.25 62.156 14.555 1 17.2 16 THR B C 1
ATOM 4440 O O . THR B 1 16 ? 35.094 62.562 14.508 1 17.2 16 THR B O 1
ATOM 4443 N N . LEU B 1 17 ? 36.938 62.438 15.836 1 15.91 17 LEU B N 1
ATOM 4444 C CA . LEU B 1 17 ? 36.688 62.719 17.25 1 15.91 17 LEU B CA 1
ATOM 4445 C C . LEU B 1 17 ? 36.844 64.188 17.547 1 15.91 17 LEU B C 1
ATOM 4447 O O . LEU B 1 17 ? 36.312 64.688 18.547 1 15.91 17 LEU B O 1
ATOM 4451 N N . MET B 1 18 ? 37.281 65.312 16.734 1 16.67 18 MET B N 1
ATOM 4452 C CA . MET B 1 18 ? 38.219 66.125 17.516 1 16.67 18 MET B CA 1
ATOM 4453 C C . MET B 1 18 ? 37.469 67.062 18.406 1 16.67 18 MET B C 1
ATOM 4455 O O . MET B 1 18 ? 36.375 67.5 18.062 1 16.67 18 MET B O 1
ATOM 4459 N N . ALA B 1 19 ? 38.062 67.812 19.766 1 16.45 19 ALA B N 1
ATOM 4460 C CA . ALA B 1 19 ? 37.812 68.188 21.156 1 16.45 19 ALA B CA 1
ATOM 4461 C C . ALA B 1 19 ? 37.938 69.688 21.328 1 16.45 19 ALA B C 1
ATOM 4463 O O . ALA B 1 19 ? 37.469 70.25 22.344 1 16.45 19 ALA B O 1
ATOM 4464 N N . PRO B 1 20 ? 37.938 70.75 20.391 1 16.78 20 PRO B N 1
ATOM 4465 C CA . PRO B 1 20 ? 38.844 71.812 20.859 1 16.78 20 PRO B CA 1
ATOM 4466 C C . PRO B 1 20 ? 38.281 72.625 22 1 16.78 20 PRO B C 1
ATOM 4468 O O . PRO B 1 20 ? 37.062 72.688 22.188 1 16.78 20 PRO B O 1
ATOM 4471 N N . ALA B 1 21 ? 39.219 73.812 22.766 1 16.11 21 ALA B N 1
ATOM 4472 C CA . ALA B 1 21 ? 39.688 74.375 24.031 1 16.11 21 ALA B CA 1
ATOM 4473 C C . ALA B 1 21 ? 39.062 75.75 24.297 1 16.11 21 ALA B C 1
ATOM 4475 O O . ALA B 1 21 ? 38.906 76.5 23.391 1 16.11 21 ALA B O 1
ATOM 4476 N N . LEU B 1 22 ? 38.594 76.25 25.562 1 16.16 22 LEU B N 1
ATOM 4477 C CA . LEU B 1 22 ? 37.719 77.125 26.344 1 16.16 22 LEU B CA 1
ATOM 4478 C C . LEU B 1 22 ? 38.469 78.438 26.75 1 16.16 22 LEU B C 1
ATOM 4480 O O . LEU B 1 22 ? 37.906 79.312 27.359 1 16.16 22 LEU B O 1
ATOM 4484 N N . LYS B 1 23 ? 39.5 79.188 26.266 1 16.16 23 LYS B N 1
ATOM 4485 C CA . LYS B 1 23 ? 40.312 80 27.234 1 16.16 23 LYS B CA 1
ATOM 4486 C C . LYS B 1 23 ? 39.625 81.312 27.594 1 16.16 23 LYS B C 1
ATOM 4488 O O . LYS B 1 23 ? 38.938 81.875 26.75 1 16.16 23 LYS B O 1
ATOM 4493 N N . ARG B 1 24 ? 39.875 82.188 28.984 1 15.4 24 ARG B N 1
ATOM 4494 C CA . ARG B 1 24 ? 39.438 82.875 30.172 1 15.4 24 ARG B CA 1
ATOM 4495 C C . ARG B 1 24 ? 39.844 84.312 30.125 1 15.4 24 ARG B C 1
ATOM 4497 O O . ARG B 1 24 ? 39.5 85.125 31 1 15.4 24 ARG B O 1
ATOM 4504 N N . LYS B 1 25 ? 40.125 85.375 29.281 1 15.41 25 LYS B N 1
ATOM 4505 C CA . LYS B 1 25 ? 41.062 86.438 29.672 1 15.41 25 LYS B CA 1
ATOM 4506 C C . LYS B 1 25 ? 40.344 87.562 30.375 1 15.41 25 LYS B C 1
ATOM 4508 O O . LYS B 1 25 ? 39.5 88.25 29.781 1 15.41 25 LYS B O 1
ATOM 4513 N N . ALA B 1 26 ? 40.281 88 31.781 1 15.88 26 ALA B N 1
ATOM 4514 C CA . ALA B 1 26 ? 39.562 88.875 32.719 1 15.88 26 ALA B CA 1
ATOM 4515 C C . ALA B 1 26 ? 40.312 90.188 32.906 1 15.88 26 ALA B C 1
ATOM 4517 O O . ALA B 1 26 ? 39.906 91.062 33.688 1 15.88 26 ALA B O 1
ATOM 4518 N N . GLN B 1 27 ? 40.969 91.062 32.188 1 14.65 27 GLN B N 1
ATOM 4519 C CA . GLN B 1 27 ? 42 91.938 32.75 1 14.65 27 GLN B CA 1
ATOM 4520 C C . GLN B 1 27 ? 41.406 93.125 33.5 1 14.65 27 GLN B C 1
ATOM 4522 O O . GLN B 1 27 ? 41.75 93.375 34.656 1 14.65 27 GLN B O 1
ATOM 4527 N N . ASP B 1 28 ? 41.281 94.688 33.125 1 15.98 28 ASP B N 1
ATOM 4528 C CA . ASP B 1 28 ? 42.188 95.812 33.469 1 15.98 28 ASP B CA 1
ATOM 4529 C C . ASP B 1 28 ? 41.531 96.75 34.469 1 15.98 28 ASP B C 1
ATOM 4531 O O . ASP B 1 28 ? 40.344 97 34.375 1 15.98 28 ASP B O 1
ATOM 4535 N N . GLN B 1 29 ? 42.219 97.562 35.625 1 16.11 29 GLN B N 1
ATOM 4536 C CA . GLN B 1 29 ? 42.25 98.062 37 1 16.11 29 GLN B CA 1
ATOM 4537 C C . GLN B 1 29 ? 42.094 99.625 37 1 16.11 29 GLN B C 1
ATOM 4539 O O . GLN B 1 29 ? 42 100.188 38.094 1 16.11 29 GLN B O 1
ATOM 4544 N N . ASN B 1 30 ? 41.875 100.562 36.094 1 16.22 30 ASN B N 1
ATOM 4545 C CA . ASN B 1 30 ? 42.656 101.812 36.312 1 16.22 30 ASN B CA 1
ATOM 4546 C C . ASN B 1 30 ? 42.062 102.625 37.438 1 16.22 30 ASN B C 1
ATOM 4548 O O . ASN B 1 30 ? 40.906 102.438 37.812 1 16.22 30 ASN B O 1
ATOM 4552 N N . ASP B 1 31 ? 42.406 104.25 37.656 1 17.11 31 ASP B N 1
ATOM 4553 C CA . ASP B 1 31 ? 43.156 105.125 38.5 1 17.11 31 ASP B CA 1
ATOM 4554 C C . ASP B 1 31 ? 42.25 106.062 39.312 1 17.11 31 ASP B C 1
ATOM 4556 O O . ASP B 1 31 ? 41.094 106.312 38.906 1 17.11 31 ASP B O 1
ATOM 4560 N N . PRO B 1 32 ? 42.719 106.875 40.5 1 18.42 32 PRO B N 1
ATOM 4561 C CA . PRO B 1 32 ? 42.438 107.312 41.875 1 18.42 32 PRO B CA 1
ATOM 4562 C C . PRO B 1 32 ? 42.062 108.75 42 1 18.42 32 PRO B C 1
ATOM 4564 O O . PRO B 1 32 ? 41.594 109.188 43.062 1 18.42 32 PRO B O 1
ATOM 4567 N N . PRO B 1 33 ? 41.75 109.875 41.094 1 19.34 33 PRO B N 1
ATOM 4568 C CA . PRO B 1 33 ? 42.344 111.125 41.438 1 19.34 33 PRO B CA 1
ATOM 4569 C C . PRO B 1 33 ? 41.625 111.812 42.594 1 19.34 33 PRO B C 1
ATOM 4571 O O . PRO B 1 33 ? 40.406 111.688 42.75 1 19.34 33 PRO B O 1
ATOM 4574 N N . VAL B 1 34 ? 42.25 112.562 43.688 1 18.23 34 VAL B N 1
ATOM 4575 C CA . VAL B 1 34 ? 42.156 112.938 45.094 1 18.23 34 VAL B CA 1
ATOM 4576 C C . VAL B 1 34 ? 41.781 114.375 45.25 1 18.23 34 VAL B C 1
ATOM 4578 O O . VAL B 1 34 ? 41.656 114.875 46.375 1 18.23 34 VAL B O 1
ATOM 4581 N N . ARG B 1 35 ? 41 115.188 44.469 1 18.98 35 ARG B N 1
ATOM 4582 C CA . ARG B 1 35 ? 41.281 116.625 44.562 1 18.98 35 ARG B CA 1
ATOM 4583 C C . ARG B 1 35 ? 40.844 117.125 45.906 1 18.98 35 ARG B C 1
ATOM 4585 O O . ARG B 1 35 ? 39.969 116.562 46.562 1 18.98 35 ARG B O 1
ATOM 4592 N N . LYS B 1 36 ? 41.312 118.562 46.312 1 19.06 36 LYS B N 1
ATOM 4593 C CA . LYS B 1 36 ? 41.875 119.375 47.375 1 19.06 36 LYS B CA 1
ATOM 4594 C C . LYS B 1 36 ? 40.781 120.188 48.094 1 19.06 36 LYS B C 1
ATOM 4596 O O . LYS B 1 36 ? 39.812 120.625 47.469 1 19.06 36 LYS B O 1
ATOM 4601 N N . ILE B 1 37 ? 40.781 120.312 49.469 1 17.47 37 ILE B N 1
ATOM 4602 C CA . ILE B 1 37 ? 40 120.438 50.688 1 17.47 37 ILE B CA 1
ATOM 4603 C C . ILE B 1 37 ? 39.812 121.875 51.062 1 17.47 37 ILE B C 1
ATOM 4605 O O . ILE B 1 37 ? 39.062 122.25 51.969 1 17.47 37 ILE B O 1
ATOM 4609 N N . HIS B 1 38 ? 40.031 123 50.312 1 18.2 38 HIS B N 1
ATOM 4610 C CA . HIS B 1 38 ? 40.594 124.125 51.062 1 18.2 38 HIS B CA 1
ATOM 4611 C C . HIS B 1 38 ? 39.5 124.875 51.812 1 18.2 38 HIS B C 1
ATOM 4613 O O . HIS B 1 38 ? 38.906 125.812 51.281 1 18.2 38 HIS B O 1
ATOM 4619 N N . LYS B 1 39 ? 38.656 124.562 52.75 1 17.61 39 LYS B N 1
ATOM 4620 C CA . LYS B 1 39 ? 37.406 125.188 53.062 1 17.61 39 LYS B CA 1
ATOM 4621 C C . LYS B 1 39 ? 37.625 126.375 54 1 17.61 39 LYS B C 1
ATOM 4623 O O . LYS B 1 39 ? 36.812 127.312 54 1 17.61 39 LYS B O 1
ATOM 4628 N N . PRO B 1 40 ? 38.594 126.688 54.906 1 19.31 40 PRO B N 1
ATOM 4629 C CA . PRO B 1 40 ? 38.094 126.938 56.25 1 19.31 40 PRO B CA 1
ATOM 4630 C C . PRO B 1 40 ? 37.812 128.375 56.5 1 19.31 40 PRO B C 1
ATOM 4632 O O . PRO B 1 40 ? 37.312 128.75 57.594 1 19.31 40 PRO B O 1
ATOM 4635 N N . LEU B 1 41 ? 37.531 129.375 55.688 1 19.08 41 LEU B N 1
ATOM 4636 C CA . LEU B 1 41 ? 37.969 130.75 56.062 1 19.08 41 LEU B CA 1
ATOM 4637 C C . LEU B 1 41 ? 37.25 131.25 57.312 1 19.08 41 LEU B C 1
ATOM 4639 O O . LEU B 1 41 ? 36.094 130.75 57.562 1 19.08 41 LEU B O 1
ATOM 4643 N N . SER B 1 42 ? 37.844 132.25 58.188 1 18.55 42 SER B N 1
ATOM 4644 C CA . SER B 1 42 ? 38.031 132.875 59.531 1 18.55 42 SER B CA 1
ATOM 4645 C C . SER B 1 42 ? 37 133.875 59.844 1 18.55 42 SER B C 1
ATOM 4647 O O . SER B 1 42 ? 36.875 134.875 59.125 1 18.55 42 SER B O 1
ATOM 4649 N N . LYS B 1 43 ? 35.906 133.75 60.5 1 20.69 43 LYS B N 1
ATOM 4650 C CA . LYS B 1 43 ? 34.688 134.5 60.844 1 20.69 43 LYS B CA 1
ATOM 4651 C C . LYS B 1 43 ? 34.938 135.5 61.906 1 20.69 43 LYS B C 1
ATOM 4653 O O . LYS B 1 43 ? 34.938 135.25 63.094 1 20.69 43 LYS B O 1
ATOM 4658 N N . SER B 1 44 ? 35.75 136.5 61.656 1 17.22 44 SER B N 1
ATOM 4659 C CA . SER B 1 44 ? 36.219 137.25 62.812 1 17.22 44 SER B CA 1
ATOM 4660 C C . SER B 1 44 ? 35.094 138 63.5 1 17.22 44 SER B C 1
ATOM 4662 O O . SER B 1 44 ? 34.875 137.875 64.688 1 17.22 44 SER B O 1
ATOM 4664 N N . ILE B 1 45 ? 34.656 139.375 63.125 1 18.36 45 ILE B N 1
ATOM 4665 C CA . ILE B 1 45 ? 35.031 140.625 63.875 1 18.36 45 ILE B CA 1
ATOM 4666 C C . ILE B 1 45 ? 33.906 141 64.875 1 18.36 45 ILE B C 1
ATOM 4668 O O . ILE B 1 45 ? 32.781 140.5 64.688 1 18.36 45 ILE B O 1
ATOM 4672 N N . THR B 1 46 ? 33.688 142.5 65.375 1 19.47 46 THR B N 1
ATOM 4673 C CA . THR B 1 46 ? 33.812 143.25 66.562 1 19.47 46 THR B CA 1
ATOM 4674 C C . THR B 1 46 ? 32.469 143.75 67.062 1 19.47 46 THR B C 1
ATOM 4676 O O . THR B 1 46 ? 31.531 143.875 66.25 1 19.47 46 THR B O 1
ATOM 4679 N N . SER B 1 47 ? 32.125 144 68.375 1 20.09 47 SER B N 1
ATOM 4680 C CA . SER B 1 47 ? 31.141 143.875 69.438 1 20.09 47 SER B CA 1
ATOM 4681 C C . SER B 1 47 ? 30.453 145.25 69.625 1 20.09 47 SER B C 1
ATOM 4683 O O . SER B 1 47 ? 29.578 145.375 70.5 1 20.09 47 SER B O 1
ATOM 4685 N N . THR B 1 48 ? 30.5 146.375 68.75 1 21.77 48 THR B N 1
ATOM 4686 C CA . THR B 1 48 ? 30.438 147.625 69.438 1 21.77 48 THR B CA 1
ATOM 4687 C C . THR B 1 48 ? 29.016 147.875 69.938 1 21.77 48 THR B C 1
ATOM 4689 O O . THR B 1 48 ? 28.047 147.5 69.25 1 21.77 48 THR B O 1
ATOM 4692 N N . ALA B 1 49 ? 28.766 148.5 71.25 1 24.7 49 ALA B N 1
ATOM 4693 C CA . ALA B 1 49 ? 27.75 148.625 72.25 1 24.7 49 ALA B CA 1
ATOM 4694 C C . ALA B 1 49 ? 26.797 149.75 72 1 24.7 49 ALA B C 1
ATOM 4696 O O . ALA B 1 49 ? 27.188 150.875 72.062 1 24.7 49 ALA B O 1
ATOM 4697 N N . PRO B 1 50 ? 25.984 149.75 70.938 1 23.27 50 PRO B N 1
ATOM 4698 C CA . PRO B 1 50 ? 25.375 151 70.688 1 23.27 50 PRO B CA 1
ATOM 4699 C C . PRO B 1 50 ? 24.484 151.5 71.812 1 23.27 50 PRO B C 1
ATOM 4701 O O . PRO B 1 50 ? 23.938 150.625 72.562 1 23.27 50 PRO B O 1
ATOM 4704 N N . LYS B 1 51 ? 24.5 152.75 72.312 1 25.89 51 LYS B N 1
ATOM 4705 C CA . LYS B 1 51 ? 24.031 153.5 73.438 1 25.89 51 LYS B CA 1
ATOM 4706 C C . LYS B 1 51 ? 22.516 153.625 73.438 1 25.89 51 LYS B C 1
ATOM 4708 O O . LYS B 1 51 ? 21.906 153.75 72.375 1 25.89 51 LYS B O 1
ATOM 4713 N N . PRO B 1 52 ? 21.766 153.5 74.625 1 23.88 52 PRO B N 1
ATOM 4714 C CA . PRO B 1 52 ? 20.375 153.25 75 1 23.88 52 PRO B CA 1
ATOM 4715 C C . PRO B 1 52 ? 19.5 154.5 74.75 1 23.88 52 PRO B C 1
ATOM 4717 O O . PRO B 1 52 ? 19.828 155.625 75.188 1 23.88 52 PRO B O 1
ATOM 4720 N N . LEU B 1 53 ? 18.891 154.75 73.625 1 24.64 53 LEU B N 1
ATOM 4721 C CA . LEU B 1 53 ? 18.172 155.875 73.188 1 24.64 53 LEU B CA 1
ATOM 4722 C C . LEU B 1 53 ? 17.031 156.25 74.188 1 24.64 53 LEU B C 1
ATOM 4724 O O . LEU B 1 53 ? 16.359 155.25 74.625 1 24.64 53 LEU B O 1
ATOM 4728 N N . THR B 1 54 ? 16.844 157.5 74.75 1 24.8 54 THR B N 1
ATOM 4729 C CA . THR B 1 54 ? 16.094 158.25 75.75 1 24.8 54 THR B CA 1
ATOM 4730 C C . THR B 1 54 ? 14.609 158.25 75.375 1 24.8 54 THR B C 1
ATOM 4732 O O . THR B 1 54 ? 14.234 158.375 74.188 1 24.8 54 THR B O 1
ATOM 4735 N N . LYS B 1 55 ? 13.648 157.75 76.25 1 28.86 55 LYS B N 1
ATOM 4736 C CA . LYS B 1 55 ? 12.234 157.375 76.312 1 28.86 55 LYS B CA 1
ATOM 4737 C C . LYS B 1 55 ? 11.336 158.625 76.062 1 28.86 55 LYS B C 1
ATOM 4739 O O . LYS B 1 55 ? 11.438 159.625 76.75 1 28.86 55 LYS B O 1
ATOM 4744 N N . PRO B 1 56 ? 10.82 158.875 74.812 1 30.7 56 PRO B N 1
ATOM 4745 C CA . PRO B 1 56 ? 10.039 160.125 74.562 1 30.7 56 PRO B CA 1
ATOM 4746 C C . PRO B 1 56 ? 8.742 160.125 75.375 1 30.7 56 PRO B C 1
ATOM 4748 O O . PRO B 1 56 ? 8.18 159.125 75.688 1 30.7 56 PRO B O 1
ATOM 4751 N N . ARG B 1 57 ? 8.266 161.25 76.062 1 32.75 57 ARG B N 1
ATOM 4752 C CA . ARG B 1 57 ? 7.266 161.75 77.062 1 32.75 57 ARG B CA 1
ATOM 4753 C C . ARG B 1 57 ? 5.859 161.625 76.5 1 32.75 57 ARG B C 1
ATOM 4755 O O . ARG B 1 57 ? 5.621 162 75.312 1 32.75 57 ARG B O 1
ATOM 4762 N N . PRO B 1 58 ? 4.859 160.875 77.125 1 35.72 58 PRO B N 1
ATOM 4763 C CA . PRO B 1 58 ? 3.537 160.5 76.688 1 35.72 58 PRO B CA 1
ATOM 4764 C C . PRO B 1 58 ? 2.545 161.625 76.5 1 35.72 58 PRO B C 1
ATOM 4766 O O . PRO B 1 58 ? 2.441 162.5 77.312 1 35.72 58 PRO B O 1
ATOM 4769 N N . PRO B 1 59 ? 2.193 162.125 75.312 1 37.84 59 PRO B N 1
ATOM 4770 C CA . PRO B 1 59 ? 1.354 163.25 75 1 37.84 59 PRO B CA 1
ATOM 4771 C C . PRO B 1 59 ? -0.046 163.125 75.625 1 37.84 59 PRO B C 1
ATOM 4773 O O . PRO B 1 59 ? -0.585 162 75.75 1 37.84 59 PRO B O 1
ATOM 4776 N N . THR B 1 60 ? -0.571 164 76.562 1 39.91 60 THR B N 1
ATOM 4777 C CA . THR B 1 60 ? -1.782 164.25 77.312 1 39.91 60 THR B CA 1
ATOM 4778 C C . THR B 1 60 ? -3.018 164.25 76.438 1 39.91 60 THR B C 1
ATOM 4780 O O . THR B 1 60 ? -3.162 165 75.562 1 39.91 60 THR B O 1
ATOM 4783 N N . LEU B 1 61 ? -3.676 163.125 76.25 1 40 61 LEU B N 1
ATOM 4784 C CA . LEU B 1 61 ? -4.789 162.875 75.312 1 40 61 LEU B CA 1
ATOM 4785 C C . LEU B 1 61 ? -6.039 163.625 75.75 1 40 61 LEU B C 1
ATOM 4787 O O . LEU B 1 61 ? -6.492 163.5 76.875 1 40 61 LEU B O 1
ATOM 4791 N N . THR B 1 62 ? -6.379 164.75 75.312 1 45 62 THR B N 1
ATOM 4792 C CA . THR B 1 62 ? -7.508 165.625 75.5 1 45 62 THR B CA 1
ATOM 4793 C C . THR B 1 62 ? -8.828 164.875 75.25 1 45 62 THR B C 1
ATOM 4795 O O . THR B 1 62 ? -8.859 163.875 74.625 1 45 62 THR B O 1
ATOM 4798 N N . ALA B 1 63 ? -9.938 165.375 75.688 1 54.94 63 ALA B N 1
ATOM 4799 C CA . ALA B 1 63 ? -11.305 164.875 75.938 1 54.94 63 ALA B CA 1
ATOM 4800 C C . ALA B 1 63 ? -11.906 164.25 74.625 1 54.94 63 ALA B C 1
ATOM 4802 O O . ALA B 1 63 ? -12.656 163.25 74.688 1 54.94 63 ALA B O 1
ATOM 4803 N N . GLY B 1 64 ? -11.703 164.875 73.562 1 53.12 64 GLY B N 1
ATOM 4804 C CA . GLY B 1 64 ? -12.141 164.375 72.25 1 53.12 64 GLY B CA 1
ATOM 4805 C C . GLY B 1 64 ? -11.602 163 71.875 1 53.12 64 GLY B C 1
ATOM 4806 O O . GLY B 1 64 ? -12.125 162.375 70.938 1 53.12 64 GLY B O 1
ATOM 4807 N N . THR B 1 65 ? -10.664 162.625 72.5 1 62.28 65 THR B N 1
ATOM 4808 C CA . THR B 1 65 ? -9.867 161.5 72.125 1 62.28 65 THR B CA 1
ATOM 4809 C C . THR B 1 65 ? -10.5 160.125 72.688 1 62.28 65 THR B C 1
ATOM 4811 O O . THR B 1 65 ? -10.406 159.125 72.125 1 62.28 65 THR B O 1
ATOM 4814 N N . ARG B 1 66 ? -11.289 160.25 73.562 1 64.38 66 ARG B N 1
ATOM 4815 C CA . ARG B 1 66 ? -11.852 159.125 74.188 1 64.38 66 ARG B CA 1
ATOM 4816 C C . ARG B 1 66 ? -13.07 158.625 73.375 1 64.38 66 ARG B C 1
ATOM 4818 O O . ARG B 1 66 ? -13.273 157.375 73.25 1 64.38 66 ARG B O 1
ATOM 4825 N N . ALA B 1 67 ? -13.828 159.5 72.875 1 65.81 67 ALA B N 1
ATOM 4826 C CA . ALA B 1 67 ? -14.992 159.125 72.125 1 65.81 67 ALA B CA 1
ATOM 4827 C C . ALA B 1 67 ? -14.562 158.375 70.812 1 65.81 67 ALA B C 1
ATOM 4829 O O . ALA B 1 67 ? -15.172 157.5 70.375 1 65.81 67 ALA B O 1
ATOM 4830 N N . THR B 1 68 ? -13.562 158.875 70.312 1 71.88 68 THR B N 1
ATOM 4831 C CA . THR B 1 68 ? -12.984 158.375 69.062 1 71.88 68 THR B CA 1
ATOM 4832 C C . THR B 1 68 ? -12.383 157 69.375 1 71.88 68 THR B C 1
ATOM 4834 O O . THR B 1 68 ? -12.453 156 68.562 1 71.88 68 THR B O 1
ATOM 4837 N N . GLN B 1 69 ? -12.094 156.875 70.438 1 70.44 69 GLN B N 1
ATOM 4838 C CA . GLN B 1 69 ? -11.492 155.5 70.812 1 70.44 69 GLN B CA 1
ATOM 4839 C C . GLN B 1 69 ? -12.547 154.5 71 1 70.44 69 GLN B C 1
ATOM 4841 O O . GLN B 1 69 ? -12.344 153.375 70.625 1 70.44 69 GLN B O 1
ATOM 4846 N N . ILE B 1 70 ? -13.633 154.875 71.5 1 76.81 70 ILE B N 1
ATOM 4847 C CA . ILE B 1 70 ? -14.734 153.875 71.688 1 76.81 70 ILE B CA 1
ATOM 4848 C C . ILE B 1 70 ? -15.297 153.5 70.375 1 76.81 70 ILE B C 1
ATOM 4850 O O . ILE B 1 70 ? -15.586 152.375 70.125 1 76.81 70 ILE B O 1
ATOM 4854 N N . SER B 1 71 ? -15.422 154.5 69.562 1 79.19 71 SER B N 1
ATOM 4855 C CA . SER B 1 71 ? -15.898 154.125 68.25 1 79.19 71 SER B CA 1
ATOM 4856 C C . SER B 1 71 ? -14.922 153.25 67.5 1 79.19 71 SER B C 1
ATOM 4858 O O . SER B 1 71 ? -15.336 152.375 66.812 1 79.19 71 SER B O 1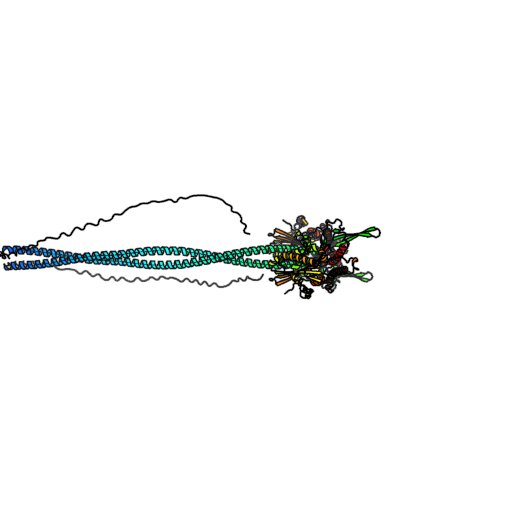
ATOM 4860 N N . ASP B 1 72 ? -13.727 153.5 67.625 1 76.94 72 ASP B N 1
ATOM 4861 C CA . ASP B 1 72 ? -12.695 152.625 67 1 76.94 72 ASP B CA 1
ATOM 4862 C C . ASP B 1 72 ? -12.664 151.25 67.562 1 76.94 72 ASP B C 1
ATOM 4864 O O . ASP B 1 72 ? -12.555 150.25 66.875 1 76.94 72 ASP B O 1
ATOM 4868 N N . LEU B 1 73 ? -12.938 151.125 68.75 1 78.44 73 LEU B N 1
ATOM 4869 C CA . LEU B 1 73 ? -12.906 149.875 69.438 1 78.44 73 LEU B CA 1
ATOM 4870 C C . LEU B 1 73 ? -14.156 149 69.125 1 78.44 73 LEU B C 1
ATOM 4872 O O . LEU B 1 73 ? -14.078 147.75 68.938 1 78.44 73 LEU B O 1
ATOM 4876 N N . THR B 1 74 ? -15.227 149.75 68.938 1 80.12 74 THR B N 1
ATOM 4877 C CA . THR B 1 74 ? -16.469 149.125 68.562 1 80.12 74 THR B CA 1
ATOM 4878 C C . THR B 1 74 ? -16.359 148.625 67.125 1 80.12 74 THR B C 1
ATOM 4880 O O . THR B 1 74 ? -16.844 147.5 66.812 1 80.12 74 THR B O 1
ATOM 4883 N N . LYS B 1 75 ? -15.727 149.375 66.312 1 80.94 75 LYS B N 1
ATOM 4884 C CA . LYS B 1 75 ? -15.5 148.875 64.938 1 80.94 75 LYS B CA 1
ATOM 4885 C C . LYS B 1 75 ? -14.547 147.75 64.875 1 80.94 75 LYS B C 1
ATOM 4887 O O . LYS B 1 75 ? -14.789 146.75 64.125 1 80.94 75 LYS B O 1
ATOM 4892 N N . GLN B 1 76 ? -13.578 147.75 65.625 1 79.5 76 GLN B N 1
ATOM 4893 C CA . GLN B 1 76 ? -12.609 146.625 65.688 1 79.5 76 GLN B CA 1
ATOM 4894 C C . GLN B 1 76 ? -13.227 145.375 66.25 1 79.5 76 GLN B C 1
ATOM 4896 O O . GLN B 1 76 ? -12.953 144.25 65.812 1 79.5 76 GLN B O 1
ATOM 4901 N N . LEU B 1 77 ? -14.094 145.5 67.125 1 80.81 77 LEU B N 1
ATOM 4902 C CA . LEU B 1 77 ? -14.812 144.375 67.75 1 80.81 77 LEU B CA 1
ATOM 4903 C C . LEU B 1 77 ? -15.789 143.75 66.75 1 80.81 77 LEU B C 1
ATOM 4905 O O . LEU B 1 77 ? -15.914 142.5 66.625 1 80.81 77 LEU B O 1
ATOM 4909 N N . GLY B 1 78 ? -16.438 144.625 66.062 1 81.19 78 GLY B N 1
ATOM 4910 C CA . GLY B 1 78 ? -17.312 144.125 65 1 81.19 78 GLY B CA 1
ATOM 4911 C C . GLY B 1 78 ? -16.578 143.375 63.938 1 81.19 78 GLY B C 1
ATOM 4912 O O . GLY B 1 78 ? -17.047 142.375 63.469 1 81.19 78 GLY B O 1
ATOM 4913 N N . GLU B 1 79 ? -15.461 143.75 63.531 1 82.56 79 GLU B N 1
ATOM 4914 C CA . GLU B 1 79 ? -14.641 143.125 62.531 1 82.56 79 GLU B CA 1
ATOM 4915 C C . GLU B 1 79 ? -14.07 141.875 63.062 1 82.56 79 GLU B C 1
ATOM 4917 O O . GLU B 1 79 ? -14.039 140.875 62.344 1 82.56 79 GLU B O 1
ATOM 4922 N N . ALA B 1 80 ? -13.766 141.75 64.25 1 80.25 80 ALA B N 1
ATOM 4923 C CA . ALA B 1 80 ? -13.234 140.5 64.875 1 80.25 80 ALA B CA 1
ATOM 4924 C C . ALA B 1 80 ? -14.32 139.375 65 1 80.25 80 ALA B C 1
ATOM 4926 O O . ALA B 1 80 ? -14.07 138.25 64.812 1 80.25 80 ALA B O 1
ATOM 4927 N N . LYS B 1 81 ? -15.5 139.875 65.312 1 81.88 81 LYS B N 1
ATOM 4928 C CA . LYS B 1 81 ? -16.625 139 65.438 1 81.88 81 LYS B CA 1
ATOM 4929 C C . LYS B 1 81 ? -17.031 138.5 64.062 1 81.88 81 LYS B C 1
ATOM 4931 O O . LYS B 1 81 ? -17.359 137.25 63.938 1 81.88 81 LYS B O 1
ATOM 4936 N N . SER B 1 82 ? -16.922 139.375 63.125 1 83.94 82 SER B N 1
ATOM 4937 C CA . SER B 1 82 ? -17.219 138.875 61.75 1 83.94 82 SER B CA 1
ATOM 4938 C C . SER B 1 82 ? -16.172 137.875 61.25 1 83.94 82 SER B C 1
ATOM 4940 O O . SER B 1 82 ? -16.516 136.875 60.656 1 83.94 82 SER B O 1
ATOM 4942 N N . GLN B 1 83 ? -15 138 61.562 1 82.75 83 GLN B N 1
ATOM 4943 C CA . GLN B 1 83 ? -13.93 137.125 61.156 1 82.75 83 GLN B CA 1
ATOM 4944 C C . GLN B 1 83 ? -14.031 135.875 61.906 1 82.75 83 GLN B C 1
ATOM 4946 O O . GLN B 1 83 ? -13.812 134.75 61.344 1 82.75 83 GLN B O 1
ATOM 4951 N N . ALA B 1 84 ? -14.469 135.75 63.125 1 81.69 84 ALA B N 1
ATOM 4952 C CA . ALA B 1 84 ? -14.672 134.625 63.938 1 81.69 84 ALA B CA 1
ATOM 4953 C C . ALA B 1 84 ? -15.805 133.75 63.344 1 81.69 84 ALA B C 1
ATOM 4955 O O . ALA B 1 84 ? -15.688 132.5 63.281 1 81.69 84 ALA B O 1
ATOM 4956 N N . ARG B 1 85 ? -16.844 134.5 62.938 1 84.19 85 ARG B N 1
ATOM 4957 C CA . ARG B 1 85 ? -17.969 133.75 62.344 1 84.19 85 ARG B CA 1
ATOM 4958 C C . ARG B 1 85 ? -17.578 133.125 61 1 84.19 85 ARG B C 1
ATOM 4960 O O . ARG B 1 85 ? -17.969 132 60.719 1 84.19 85 ARG B O 1
ATOM 4967 N N . GLU B 1 86 ? -16.703 133.75 60.312 1 85.62 86 GLU B N 1
ATOM 4968 C CA . GLU B 1 86 ? -16.219 133.25 59.031 1 85.62 86 GLU B CA 1
ATOM 4969 C C . GLU B 1 86 ? -15.32 132 59.281 1 85.62 86 GLU B C 1
ATOM 4971 O O . GLU B 1 86 ? -15.43 131 58.562 1 85.62 86 GLU B O 1
ATOM 4976 N N . HIS B 1 87 ? -14.586 132 60.344 1 84.81 87 HIS B N 1
ATOM 4977 C CA . HIS B 1 87 ? -13.695 130.875 60.656 1 84.81 87 HIS B CA 1
ATOM 4978 C C . HIS B 1 87 ? -14.469 129.625 61.188 1 84.81 87 HIS B C 1
ATOM 4980 O O . HIS B 1 87 ? -14.141 128.5 60.906 1 84.81 87 HIS B O 1
ATOM 4986 N N . ILE B 1 88 ? -15.539 130 61.938 1 85.88 88 ILE B N 1
ATOM 4987 C CA . ILE B 1 88 ? -16.391 129 62.438 1 85.88 88 ILE B CA 1
ATOM 4988 C C . ILE B 1 88 ? -17.109 128.25 61.281 1 85.88 88 ILE B C 1
ATOM 4990 O O . ILE B 1 88 ? -17.203 127 61.25 1 85.88 88 ILE B O 1
ATOM 4994 N N . HIS B 1 89 ? -17.516 129.125 60.312 1 89.38 89 HIS B N 1
ATOM 4995 C CA . HIS B 1 89 ? -18.156 128.5 59.125 1 89.38 89 HIS B CA 1
ATOM 4996 C C . HIS B 1 89 ? -17.188 127.688 58.312 1 89.38 89 HIS B C 1
ATOM 4998 O O . HIS B 1 89 ? -17.531 126.562 57.875 1 89.38 89 HIS B O 1
ATOM 5004 N N . ALA B 1 90 ? -16.016 128.125 58.219 1 86.44 90 ALA B N 1
ATOM 5005 C CA . ALA B 1 90 ? -15 127.438 57.469 1 86.44 90 ALA B CA 1
ATOM 5006 C C . ALA B 1 90 ? -14.617 126.125 58.188 1 86.44 90 ALA B C 1
ATOM 5008 O O . ALA B 1 90 ? -14.406 125.125 57.531 1 86.44 90 ALA B O 1
ATOM 5009 N N . LEU B 1 91 ? -14.625 126.062 59.469 1 86.88 91 LEU B N 1
ATOM 5010 C CA . LEU B 1 91 ? -14.328 124.875 60.25 1 86.88 91 LEU B CA 1
ATOM 5011 C C . LEU B 1 91 ? -15.422 123.812 60.125 1 86.88 91 LEU B C 1
ATOM 5013 O O . LEU B 1 91 ? -15.141 122.625 60 1 86.88 91 LEU B O 1
ATOM 5017 N N . ASN B 1 92 ? -16.672 124.438 60.156 1 88.69 92 ASN B N 1
ATOM 5018 C CA . ASN B 1 92 ? -17.797 123.5 59.969 1 88.69 92 ASN B CA 1
ATOM 5019 C C . ASN B 1 92 ? -17.797 122.875 58.594 1 88.69 92 ASN B C 1
ATOM 5021 O O . ASN B 1 92 ? -18.062 121.688 58.469 1 88.69 92 ASN B O 1
ATOM 5025 N N . LEU B 1 93 ? -17.344 123.625 57.625 1 89.62 93 LEU B N 1
ATOM 5026 C CA . LEU B 1 93 ? -17.25 123.125 56.281 1 89.62 93 LEU B CA 1
ATOM 5027 C C . LEU B 1 93 ? -16.125 122.062 56.156 1 89.62 93 LEU B C 1
ATOM 5029 O O . LEU B 1 93 ? -16.297 121.062 55.5 1 89.62 93 LEU B O 1
ATOM 5033 N N . ALA B 1 94 ? -15.031 122.25 56.906 1 89.06 94 ALA B N 1
ATOM 5034 C CA . ALA B 1 94 ? -13.898 121.312 56.875 1 89.06 94 ALA B CA 1
ATOM 5035 C C . ALA B 1 94 ? -14.25 120.062 57.594 1 89.06 94 ALA B C 1
ATOM 5037 O O . ALA B 1 94 ? -13.898 118.938 57.156 1 89.06 94 ALA B O 1
ATOM 5038 N N . ASN B 1 95 ? -15.062 120.188 58.688 1 89.94 95 ASN B N 1
ATOM 5039 C CA . ASN B 1 95 ? -15.5 119 59.406 1 89.94 95 ASN B CA 1
ATOM 5040 C C . ASN B 1 95 ? -16.469 118.188 58.594 1 89.94 95 ASN B C 1
ATOM 5042 O O . ASN B 1 95 ? -16.406 116.938 58.625 1 89.94 95 ASN B O 1
ATOM 5046 N N . ASP B 1 96 ? -17.219 118.875 57.781 1 90.12 96 ASP B N 1
ATOM 5047 C CA . ASP B 1 96 ? -18.141 118.188 56.906 1 90.12 96 ASP B CA 1
ATOM 5048 C C . ASP B 1 96 ? -17.391 117.5 55.781 1 90.12 96 ASP B C 1
ATOM 5050 O O . ASP B 1 96 ? -17.719 116.375 55.438 1 90.12 96 ASP B O 1
ATOM 5054 N N . GLU B 1 97 ? -16.375 118.125 55.406 1 90.06 97 GLU B N 1
ATOM 5055 C CA . GLU B 1 97 ? -15.562 117.562 54.344 1 90.06 97 GLU B CA 1
ATOM 5056 C C . GLU B 1 97 ? -14.797 116.312 54.844 1 90.06 97 GLU B C 1
ATOM 5058 O O . GLU B 1 97 ? -14.688 115.312 54.156 1 90.06 97 GLU B O 1
ATOM 5063 N N . ILE B 1 98 ? -14.312 116.25 56.062 1 91 98 ILE B N 1
ATOM 5064 C CA . ILE B 1 98 ? -13.602 115.188 56.688 1 91 98 ILE B CA 1
ATOM 5065 C C . ILE B 1 98 ? -14.547 114 56.844 1 91 98 ILE B C 1
ATOM 5067 O O . ILE B 1 98 ? -14.188 112.875 56.5 1 91 98 ILE B O 1
ATOM 5071 N N . ALA B 1 99 ? -15.836 114.375 57.188 1 89.62 99 ALA B N 1
ATOM 5072 C CA . ALA B 1 99 ? -16.828 113.375 57.406 1 89.62 99 ALA B CA 1
ATOM 5073 C C . ALA B 1 99 ? -17.203 112.688 56.062 1 89.62 99 ALA B C 1
ATOM 5075 O O . ALA B 1 99 ? -17.281 111.438 56 1 89.62 99 ALA B O 1
ATOM 5076 N N . THR B 1 100 ? -17.281 113.5 55.062 1 90.62 100 THR B N 1
ATOM 5077 C CA . THR B 1 100 ? -17.625 113 53.719 1 90.62 100 THR B CA 1
ATOM 5078 C C . THR B 1 100 ? -16.484 112.125 53.156 1 90.62 100 THR B C 1
ATOM 5080 O O . THR B 1 100 ? -16.703 111.062 52.594 1 90.62 100 THR B O 1
ATOM 5083 N N . LEU B 1 101 ? -15.234 112.562 53.406 1 88.81 101 LEU B N 1
ATOM 5084 C CA . LEU B 1 101 ? -14.062 111.812 52.906 1 88.81 101 LEU B CA 1
ATOM 5085 C C . LEU B 1 101 ? -13.906 110.5 53.625 1 88.81 101 LEU B C 1
ATOM 5087 O O . LEU B 1 101 ? -13.602 109.438 52.969 1 88.81 101 LEU B O 1
ATOM 5091 N N . LYS B 1 102 ? -14.203 110.5 54.906 1 90.38 102 LYS B N 1
ATOM 5092 C CA . LYS B 1 102 ? -14.109 109.25 55.656 1 90.38 102 LYS B CA 1
ATOM 5093 C C . LYS B 1 102 ? -15.148 108.188 55.219 1 90.38 102 LYS B C 1
ATOM 5095 O O . LYS B 1 102 ? -14.852 107.062 55.062 1 90.38 102 LYS B O 1
ATOM 5100 N N . ARG B 1 103 ? -16.312 108.812 54.844 1 90.44 103 ARG B N 1
ATOM 5101 C CA . ARG B 1 103 ? -17.375 107.938 54.406 1 90.44 103 ARG B CA 1
ATOM 5102 C C . ARG B 1 103 ? -17.078 107.375 53 1 90.44 103 ARG B C 1
ATOM 5104 O O . ARG B 1 103 ? -17.219 106.188 52.75 1 90.44 103 ARG B O 1
ATOM 5111 N N . THR B 1 104 ? -16.594 108.25 52.156 1 90.06 104 THR B N 1
ATOM 5112 C CA . THR B 1 104 ? -16.281 107.812 50.781 1 90.06 104 THR B CA 1
ATOM 5113 C C . THR B 1 104 ? -15.117 106.812 50.781 1 90.06 104 THR B C 1
ATOM 5115 O O . THR B 1 104 ? -15.148 105.812 50.031 1 90.06 104 THR B O 1
ATOM 5118 N N . HIS B 1 105 ? -14.117 107.062 51.656 1 89.94 105 HIS B N 1
ATOM 5119 C CA . HIS B 1 105 ? -12.961 106.188 51.781 1 89.94 105 HIS B CA 1
ATOM 5120 C C . HIS B 1 105 ? -13.367 104.812 52.312 1 89.94 105 HIS B C 1
ATOM 5122 O O . HIS B 1 105 ? -12.953 103.812 51.719 1 89.94 105 HIS B O 1
ATOM 5128 N N . SER B 1 106 ? -14.258 104.812 53.219 1 90.5 106 SER B N 1
ATOM 5129 C CA . SER B 1 106 ? -14.695 103.562 53.781 1 90.5 106 SER B CA 1
ATOM 5130 C C . SER B 1 106 ? -15.5 102.75 52.781 1 90.5 106 SER B C 1
ATOM 5132 O O . SER B 1 106 ? -15.297 101.5 52.656 1 90.5 106 SER B O 1
ATOM 5134 N N . MET B 1 107 ? -16.266 103.375 51.969 1 92.25 107 MET B N 1
ATOM 5135 C CA . MET B 1 107 ? -17.094 102.688 50.969 1 92.25 107 MET B CA 1
ATOM 5136 C C . MET B 1 107 ? -16.219 102.125 49.844 1 92.25 107 MET B C 1
ATOM 5138 O O . MET B 1 107 ? -16.406 101 49.406 1 92.25 107 MET B O 1
ATOM 5142 N N . GLN B 1 108 ? -15.234 102.938 49.5 1 90.81 108 GLN B N 1
ATOM 5143 C CA . GLN B 1 108 ? -14.367 102.562 48.406 1 90.81 108 GLN B CA 1
ATOM 5144 C C . GLN B 1 108 ? -13.484 101.375 48.812 1 90.81 108 GLN B C 1
ATOM 5146 O O . GLN B 1 108 ? -13.297 100.438 48.062 1 90.81 108 GLN B O 1
ATOM 5151 N N . VAL B 1 109 ? -12.984 101.375 50.031 1 90.62 109 VAL B N 1
ATOM 5152 C CA . VAL B 1 109 ? -12.156 100.312 50.562 1 90.62 109 VAL B CA 1
ATOM 5153 C C . VAL B 1 109 ? -12.977 99 50.688 1 90.62 109 VAL B C 1
ATOM 5155 O O . VAL B 1 109 ? -12.508 97.938 50.312 1 90.62 109 VAL B O 1
ATOM 5158 N N . SER B 1 110 ? -14.273 99.25 51.031 1 92.12 110 SER B N 1
ATOM 5159 C CA . SER B 1 110 ? -15.148 98.062 51.188 1 92.12 110 SER B CA 1
ATOM 5160 C C . SER B 1 110 ? -15.438 97.438 49.844 1 92.12 110 SER B C 1
ATOM 5162 O O . SER B 1 110 ? -15.422 96.188 49.719 1 92.12 110 SER B O 1
ATOM 5164 N N . GLU B 1 111 ? -15.531 98.25 48.875 1 91.5 111 GLU B N 1
ATOM 5165 C CA . GLU B 1 111 ? -15.812 97.75 47.531 1 91.5 111 GLU B CA 1
ATOM 5166 C C . GLU B 1 111 ? -14.609 97 46.938 1 91.5 111 GLU B C 1
ATOM 5168 O O . GLU B 1 111 ? -14.742 95.938 46.375 1 91.5 111 GLU B O 1
ATOM 5173 N N . LEU B 1 112 ? -13.391 97.5 47.188 1 90.88 112 LEU B N 1
ATOM 5174 C CA . LEU B 1 112 ? -12.164 96.938 46.656 1 90.88 112 LEU B CA 1
ATOM 5175 C C . LEU B 1 112 ? -11.828 95.625 47.406 1 90.88 112 LEU B C 1
ATOM 5177 O O . LEU B 1 112 ? -11.375 94.688 46.781 1 90.88 112 LEU B O 1
ATOM 5181 N N . GLU B 1 113 ? -12.234 95.688 48.688 1 91.81 113 GLU B N 1
ATOM 5182 C CA . GLU B 1 113 ? -12.039 94.5 49.469 1 91.81 113 GLU B CA 1
ATOM 5183 C C . GLU B 1 113 ? -12.977 93.375 49.031 1 91.81 113 GLU B C 1
ATOM 5185 O O . GLU B 1 113 ? -12.594 92.188 49 1 91.81 113 GLU B O 1
ATOM 5190 N N . TYR B 1 114 ? -14.164 93.688 48.625 1 92.88 114 TYR B N 1
ATOM 5191 C CA . TYR B 1 114 ? -15.125 92.75 48.094 1 92.88 114 TYR B CA 1
ATOM 5192 C C . TYR B 1 114 ? -14.633 92.125 46.75 1 92.88 114 TYR B C 1
ATOM 5194 O O . TYR B 1 114 ? -14.695 90.938 46.562 1 92.88 114 TYR B O 1
ATOM 5202 N N . ASP B 1 115 ? -14.047 92.938 45.969 1 91.81 115 ASP B N 1
ATOM 5203 C CA . ASP B 1 115 ? -13.523 92.5 44.688 1 91.81 115 ASP B CA 1
ATOM 5204 C C . ASP B 1 115 ? -12.32 91.562 44.844 1 91.81 115 ASP B C 1
ATOM 5206 O O . ASP B 1 115 ? -12.18 90.562 44.125 1 91.81 115 ASP B O 1
ATOM 5210 N N . ILE B 1 116 ? -11.484 91.812 45.844 1 91.5 116 ILE B N 1
ATOM 5211 C CA . ILE B 1 116 ? -10.32 91 46.156 1 91.5 116 ILE B CA 1
ATOM 5212 C C . ILE B 1 116 ? -10.773 89.625 46.625 1 91.5 116 ILE B C 1
ATOM 5214 O O . ILE B 1 116 ? -10.242 88.625 46.188 1 91.5 116 ILE B O 1
ATOM 5218 N N . ARG B 1 117 ? -11.883 89.688 47.469 1 91.62 117 ARG B N 1
ATOM 5219 C CA . ARG B 1 117 ? -12.398 88.438 47.969 1 91.62 117 ARG B CA 1
ATOM 5220 C C . ARG B 1 117 ? -13.008 87.625 46.875 1 91.62 117 ARG B C 1
ATOM 5222 O O . ARG B 1 117 ? -12.812 86.375 46.812 1 91.62 117 ARG B O 1
ATOM 5229 N N . LYS B 1 118 ? -13.664 88.188 46.031 1 91.88 118 LYS B N 1
ATOM 5230 C CA . LYS B 1 118 ? -14.25 87.5 44.875 1 91.88 118 LYS B CA 1
ATOM 5231 C C . LYS B 1 118 ? -13.172 86.938 44 1 91.88 118 LYS B C 1
ATOM 5233 O O . LYS B 1 118 ? -13.289 85.75 43.562 1 91.88 118 LYS B O 1
ATOM 5238 N N . GLY B 1 119 ? -12.031 87.625 43.781 1 89.12 119 GLY B N 1
ATOM 5239 C CA . GLY B 1 119 ? -10.906 87.125 43 1 89.12 119 GLY B CA 1
ATOM 5240 C C . GLY B 1 119 ? -10.195 85.938 43.656 1 89.12 119 GLY B C 1
ATOM 5241 O O . GLY B 1 119 ? -9.828 85 42.969 1 89.12 119 GLY B O 1
ATOM 5242 N N . GLN B 1 120 ? -10.172 86 44.969 1 91.75 120 GLN B N 1
ATOM 5243 C CA . GLN B 1 120 ? -9.547 84.938 45.719 1 91.75 120 GLN B CA 1
ATOM 5244 C C . GLN B 1 120 ? -10.367 83.625 45.625 1 91.75 120 GLN B C 1
ATOM 5246 O O . GLN B 1 120 ? -9.812 82.562 45.469 1 91.75 120 GLN B O 1
ATOM 5251 N N . LEU B 1 121 ? -11.68 83.75 45.625 1 93.38 121 LEU B N 1
ATOM 5252 C CA . LEU B 1 121 ? -12.562 82.625 45.5 1 93.38 121 LEU B CA 1
ATOM 5253 C C . LEU B 1 121 ? -12.469 82 44.125 1 93.38 121 LEU B C 1
ATOM 5255 O O . LEU B 1 121 ? -12.43 80.75 44 1 93.38 121 LEU B O 1
ATOM 5259 N N . GLN B 1 122 ? -12.32 82.812 43.156 1 93.94 122 GLN B N 1
ATOM 5260 C CA . GLN B 1 122 ? -12.188 82.312 41.781 1 93.94 122 GLN B CA 1
ATOM 5261 C C . GLN B 1 122 ? -10.867 81.562 41.562 1 93.94 122 GLN B C 1
ATOM 5263 O O . GLN B 1 122 ? -10.82 80.562 40.875 1 93.94 122 GLN B O 1
ATOM 5268 N N . VAL B 1 123 ? -9.789 82.062 42.125 1 93.12 123 VAL B N 1
ATOM 5269 C CA . VAL B 1 123 ? -8.469 81.438 42.031 1 93.12 123 VAL B CA 1
ATOM 5270 C C . VAL B 1 123 ? -8.508 80.062 42.719 1 93.12 123 VAL B C 1
ATOM 5272 O O . VAL B 1 123 ? -7.992 79.125 42.156 1 93.12 123 VAL B O 1
ATOM 5275 N N . GLU B 1 124 ? -9.289 80.062 43.812 1 93.62 124 GLU B N 1
ATOM 5276 C CA . GLU B 1 124 ? -9.391 78.75 44.562 1 93.62 124 GLU B CA 1
ATOM 5277 C C . GLU B 1 124 ? -10.172 77.75 43.75 1 93.62 124 GLU B C 1
ATOM 5279 O O . GLU B 1 124 ? -9.758 76.562 43.625 1 93.62 124 GLU B O 1
ATOM 5284 N N . GLU B 1 125 ? -11.18 78.125 43.125 1 95.06 125 GLU B N 1
ATOM 5285 C CA . GLU B 1 125 ? -12.008 77.25 42.312 1 95.06 125 GLU B CA 1
ATOM 5286 C C . GLU B 1 125 ? -11.258 76.75 41.094 1 95.06 125 GLU B C 1
ATOM 5288 O O . GLU B 1 125 ? -11.258 75.562 40.781 1 95.06 125 GLU B O 1
ATOM 5293 N N . LEU B 1 126 ? -10.484 77.625 40.406 1 94 126 LEU B N 1
ATOM 5294 C CA . LEU B 1 126 ? -9.734 77.25 39.188 1 94 126 LEU B CA 1
ATOM 5295 C C . LEU B 1 126 ? -8.562 76.375 39.531 1 94 126 LEU B C 1
ATOM 5297 O O . LEU B 1 126 ? -8.242 75.438 38.781 1 94 126 LEU B O 1
ATOM 5301 N N . ASP B 1 127 ? -8.062 76.625 40.719 1 95 127 ASP B N 1
ATOM 5302 C CA . ASP B 1 127 ? -6.969 75.75 41.188 1 95 127 ASP B CA 1
ATOM 5303 C C . ASP B 1 127 ? -7.449 74.375 41.469 1 95 127 ASP B C 1
ATOM 5305 O O . ASP B 1 127 ? -6.781 73.375 41.094 1 95 127 ASP B O 1
ATOM 5309 N N . GLN B 1 128 ? -8.617 74.25 42.062 1 95.88 128 GLN B N 1
ATOM 5310 C CA . GLN B 1 128 ? -9.195 72.875 42.312 1 95.88 128 GLN B CA 1
ATOM 5311 C C . GLN B 1 128 ? -9.516 72.188 41 1 95.88 128 GLN B C 1
ATOM 5313 O O . GLN B 1 128 ? -9.195 71 40.875 1 95.88 128 GLN B O 1
ATOM 5318 N N . ASP B 1 129 ? -10.039 72.812 40.062 1 96.31 129 ASP B N 1
ATOM 5319 C CA . ASP B 1 129 ? -10.359 72.25 38.75 1 96.31 129 ASP B CA 1
ATOM 5320 C C . ASP B 1 129 ? -9.102 71.812 38.031 1 96.31 129 ASP B C 1
ATOM 5322 O O . ASP B 1 129 ? -9.094 70.75 37.375 1 96.31 129 ASP B O 1
ATOM 5326 N N . LEU B 1 130 ? -8.086 72.625 38.125 1 94.94 130 LEU B N 1
ATOM 5327 C CA . LEU B 1 130 ? -6.812 72.312 37.5 1 94.94 130 LEU B CA 1
ATOM 5328 C C . LEU B 1 130 ? -6.191 71.062 38.094 1 94.94 130 LEU B C 1
ATOM 5330 O O . LEU B 1 130 ? -5.684 70.188 37.375 1 94.94 130 LEU B O 1
ATOM 5334 N N . GLN B 1 131 ? -6.336 71 39.438 1 95.88 131 GLN B N 1
ATOM 5335 C CA . GLN B 1 131 ? -5.805 69.812 40.094 1 95.88 131 GLN B CA 1
ATOM 5336 C C . GLN B 1 131 ? -6.562 68.562 39.688 1 95.88 131 GLN B C 1
ATOM 5338 O O . GLN B 1 131 ? -5.957 67.5 39.438 1 95.88 131 GLN B O 1
ATOM 5343 N N . LEU B 1 132 ? -7.832 68.625 39.531 1 96.62 132 LEU B N 1
ATOM 5344 C CA . LEU B 1 132 ? -8.656 67.5 39.094 1 96.62 132 LEU B CA 1
ATOM 5345 C C . LEU B 1 132 ? -8.305 67.062 37.688 1 96.62 132 LEU B C 1
ATOM 5347 O O . LEU B 1 132 ? -8.172 65.875 37.375 1 96.62 132 LEU B O 1
ATOM 5351 N N . ALA B 1 133 ? -8.062 68.062 36.781 1 95.81 133 ALA B N 1
ATOM 5352 C CA . ALA B 1 133 ? -7.711 67.812 35.375 1 95.81 133 ALA B CA 1
ATOM 5353 C C . ALA B 1 133 ? -6.336 67.125 35.281 1 95.81 133 ALA B C 1
ATOM 5355 O O . ALA B 1 133 ? -6.145 66.188 34.5 1 95.81 133 ALA B O 1
ATOM 5356 N N . ARG B 1 134 ? -5.461 67.625 36.156 1 95.75 134 ARG B N 1
ATOM 5357 C CA . ARG B 1 134 ? -4.109 67.062 36.156 1 95.75 134 ARG B CA 1
ATOM 5358 C C . ARG B 1 134 ? -4.102 65.625 36.656 1 95.75 134 ARG B C 1
ATOM 5360 O O . ARG B 1 134 ? -3.385 64.812 36.094 1 95.75 134 ARG B O 1
ATOM 5367 N N . THR B 1 135 ? -4.914 65.312 37.625 1 97.06 135 THR B N 1
ATOM 5368 C CA . THR B 1 135 ? -5.043 63.969 38.094 1 97.06 135 THR B CA 1
ATOM 5369 C C . THR B 1 135 ? -5.641 63.062 37.031 1 97.06 135 THR B C 1
ATOM 5371 O O . THR B 1 135 ? -5.184 61.938 36.844 1 97.06 135 THR B O 1
ATOM 5374 N N . GLU B 1 136 ? -6.578 63.531 36.312 1 97 136 GLU B N 1
ATOM 5375 C CA . GLU B 1 136 ? -7.199 62.781 35.219 1 97 136 GLU B CA 1
ATOM 5376 C C . GLU B 1 136 ? -6.207 62.531 34.094 1 97 136 GLU B C 1
ATOM 5378 O O . GLU B 1 136 ? -6.176 61.438 33.5 1 97 136 GLU B O 1
ATOM 5383 N N . VAL B 1 137 ? -5.457 63.531 33.719 1 96.75 137 VAL B N 1
ATOM 5384 C CA . VAL B 1 137 ? -4.434 63.406 32.688 1 96.75 137 VAL B CA 1
ATOM 5385 C C . VAL B 1 137 ? -3.449 62.281 33.062 1 96.75 137 VAL B C 1
ATOM 5387 O O . VAL B 1 137 ? -3.104 61.438 32.25 1 96.75 137 VAL B O 1
ATOM 5390 N N . GLN B 1 138 ? -3.104 62.281 34.406 1 96.62 138 GLN B N 1
ATOM 5391 C CA . GLN B 1 138 ? -2.158 61.281 34.875 1 96.62 138 GLN B CA 1
ATOM 5392 C C . GLN B 1 138 ? -2.75 59.875 34.75 1 96.62 138 GLN B C 1
ATOM 5394 O O . GLN B 1 138 ? -2.088 58.938 34.281 1 96.62 138 GLN B O 1
ATOM 5399 N N . LYS B 1 139 ? -3.918 59.656 35.125 1 97.44 139 LYS B N 1
ATOM 5400 C CA . LYS B 1 139 ? -4.594 58.375 35.062 1 97.44 139 LYS B CA 1
ATOM 5401 C C . LYS B 1 139 ? -4.727 57.875 33.625 1 97.44 139 LYS B C 1
ATOM 5403 O O . LYS B 1 139 ? -4.453 56.719 33.312 1 97.44 139 LYS B O 1
ATOM 5408 N N . LEU B 1 140 ? -5.105 58.812 32.719 1 96.69 140 LEU B N 1
ATOM 5409 C CA . LEU B 1 140 ? -5.301 58.469 31.297 1 96.69 140 LEU B CA 1
ATOM 5410 C C . LEU B 1 140 ? -3.973 58.094 30.641 1 96.69 140 LEU B C 1
ATOM 5412 O O . LEU B 1 140 ? -3.91 57.219 29.781 1 96.69 140 LEU B O 1
ATOM 5416 N N . ARG B 1 141 ? -2.932 58.812 31.047 1 96.94 141 ARG B N 1
ATOM 5417 C CA . ARG B 1 141 ? -1.604 58.5 30.531 1 96.94 141 ARG B CA 1
ATOM 5418 C C . ARG B 1 141 ? -1.182 57.094 30.938 1 96.94 141 ARG B C 1
ATOM 5420 O O . ARG B 1 141 ? -0.623 56.344 30.125 1 96.94 141 ARG B O 1
ATOM 5427 N N . GLU B 1 142 ? -1.453 56.75 32.125 1 96.88 142 GLU B N 1
ATOM 5428 C CA . GLU B 1 142 ? -1.159 55.375 32.625 1 96.88 142 GLU B CA 1
ATOM 5429 C C . GLU B 1 142 ? -1.962 54.344 31.844 1 96.88 142 GLU B C 1
ATOM 5431 O O . GLU B 1 142 ? -1.428 53.312 31.453 1 96.88 142 GLU B O 1
ATOM 5436 N N . ASN B 1 143 ? -3.182 54.594 31.578 1 97.19 143 ASN B N 1
ATOM 5437 C CA . ASN B 1 143 ? -4.031 53.688 30.797 1 97.19 143 ASN B CA 1
ATOM 5438 C C . ASN B 1 143 ? -3.512 53.5 29.375 1 97.19 143 ASN B C 1
ATOM 5440 O O . ASN B 1 143 ? -3.484 52.406 28.859 1 97.19 143 ASN B O 1
ATOM 5444 N N . VAL B 1 144 ? -3.178 54.625 28.75 1 96.75 144 VAL B N 1
ATOM 5445 C CA . VAL B 1 144 ? -2.646 54.594 27.391 1 96.75 144 VAL B CA 1
ATOM 5446 C C . VAL B 1 144 ? -1.382 53.719 27.359 1 96.75 144 VAL B C 1
ATOM 5448 O O . VAL B 1 144 ? -1.212 52.906 26.453 1 96.75 144 VAL B O 1
ATOM 5451 N N . ASN B 1 145 ? -0.537 53.906 28.375 1 96.94 145 ASN B N 1
ATOM 5452 C CA . ASN B 1 145 ? 0.691 53.125 28.453 1 96.94 145 ASN B CA 1
ATOM 5453 C C . ASN B 1 145 ? 0.396 51.625 28.609 1 96.94 145 ASN B C 1
ATOM 5455 O O . ASN B 1 145 ? 1.008 50.812 27.938 1 96.94 145 ASN B O 1
ATOM 5459 N N . GLN B 1 146 ? -0.45 51.281 29.438 1 97 146 GLN B N 1
ATOM 5460 C CA . GLN B 1 146 ? -0.826 49.875 29.656 1 97 146 GLN B CA 1
ATOM 5461 C C . GLN B 1 146 ? -1.441 49.281 28.406 1 97 146 GLN B C 1
ATOM 5463 O O . GLN B 1 146 ? -1.074 48.156 28 1 97 146 GLN B O 1
ATOM 5468 N N . LEU B 1 147 ? -2.395 49.938 27.734 1 96.19 147 LEU B N 1
ATOM 5469 C CA . LEU B 1 147 ? -3.061 49.469 26.531 1 96.19 147 LEU B CA 1
ATOM 5470 C C . LEU B 1 147 ? -2.066 49.312 25.391 1 96.19 147 LEU B C 1
ATOM 5472 O O . LEU B 1 147 ? -2.166 48.375 24.594 1 96.19 147 LEU B O 1
ATOM 5476 N N . THR B 1 148 ? -1.116 50.25 25.328 1 96.38 148 THR B N 1
ATOM 5477 C CA . THR B 1 148 ? -0.085 50.156 24.312 1 96.38 148 THR B CA 1
ATOM 5478 C C . THR B 1 148 ? 0.799 48.938 24.516 1 96.38 148 THR B C 1
ATOM 5480 O O . THR B 1 148 ? 1.099 48.219 23.562 1 96.38 148 THR B O 1
ATOM 5483 N N . SER B 1 149 ? 1.203 48.719 25.766 1 97 149 SER B N 1
ATOM 5484 C CA . SER B 1 149 ? 2.006 47.531 26.078 1 97 149 SER B CA 1
ATOM 5485 C C . SER B 1 149 ? 1.246 46.25 25.781 1 97 149 SER B C 1
ATOM 5487 O O . SER B 1 149 ? 1.783 45.344 25.141 1 97 149 SER B O 1
ATOM 5489 N N . THR B 1 150 ? 0.069 46.125 26.156 1 96.69 150 THR B N 1
ATOM 5490 C CA . THR B 1 150 ? -0.773 44.938 25.891 1 96.69 150 THR B CA 1
ATOM 5491 C C . THR B 1 150 ? -0.96 44.75 24.391 1 96.69 150 THR B C 1
ATOM 5493 O O . THR B 1 150 ? -0.937 43.625 23.906 1 96.69 150 THR B O 1
ATOM 5496 N N . GLY B 1 151 ? -1.223 45.875 23.719 1 95.25 151 GLY B N 1
ATOM 5497 C CA . GLY B 1 151 ? -1.358 45.812 22.281 1 95.25 151 GLY B CA 1
ATOM 5498 C C . GLY B 1 151 ? -0.128 45.25 21.578 1 95.25 151 GLY B C 1
ATOM 5499 O O . GLY B 1 151 ? -0.241 44.469 20.641 1 95.25 151 GLY B O 1
ATOM 5500 N N . GLN B 1 152 ? 0.989 45.625 22.062 1 96.12 152 GLN B N 1
ATOM 5501 C CA . GLN B 1 152 ? 2.238 45.125 21.516 1 96.12 152 GLN B CA 1
ATOM 5502 C C . GLN B 1 152 ? 2.387 43.625 21.766 1 96.12 152 GLN B C 1
ATOM 5504 O O . GLN B 1 152 ? 2.812 42.875 20.875 1 96.12 152 GLN B O 1
ATOM 5509 N N . ASP B 1 153 ? 2.088 43.156 22.891 1 96.94 153 ASP B N 1
ATOM 5510 C CA . ASP B 1 153 ? 2.127 41.75 23.219 1 96.94 153 ASP B CA 1
ATOM 5511 C C . ASP B 1 153 ? 1.183 40.938 22.328 1 96.94 153 ASP B C 1
ATOM 5513 O O . ASP B 1 153 ? 1.549 39.875 21.828 1 96.94 153 ASP B O 1
ATOM 5517 N N . MET B 1 154 ? -0.01 41.438 22.141 1 96.69 154 MET B N 1
ATOM 5518 C CA . MET B 1 154 ? -0.999 40.781 21.312 1 96.69 154 MET B CA 1
ATOM 5519 C C . MET B 1 154 ? -0.529 40.719 19.859 1 96.69 154 MET B C 1
ATOM 5521 O O . MET B 1 154 ? -0.75 39.719 19.172 1 96.69 154 MET B O 1
ATOM 5525 N N . GLN B 1 155 ? 0.092 41.812 19.453 1 96.44 155 GLN B N 1
ATOM 5526 C CA . GLN B 1 155 ? 0.617 41.844 18.094 1 96.44 155 GLN B CA 1
ATOM 5527 C C . GLN B 1 155 ? 1.697 40.781 17.891 1 96.44 155 GLN B C 1
ATOM 5529 O O . GLN B 1 155 ? 1.757 40.156 16.828 1 96.44 155 GLN B O 1
ATOM 5534 N N . GLN B 1 156 ? 2.547 40.594 18.859 1 97.12 156 GLN B N 1
ATOM 5535 C CA . GLN B 1 156 ? 3.574 39.562 18.797 1 97.12 156 GLN B CA 1
ATOM 5536 C C . GLN B 1 156 ? 2.953 38.188 18.766 1 97.12 156 GLN B C 1
ATOM 5538 O O . GLN B 1 156 ? 3.396 37.312 18 1 97.12 156 GLN B O 1
ATOM 5543 N N . GLN B 1 157 ? 2.012 37.938 19.516 1 97.5 157 GLN B N 1
ATOM 5544 C CA . GLN B 1 157 ? 1.326 36.656 19.547 1 97.5 157 GLN B CA 1
ATOM 5545 C C . GLN B 1 157 ? 0.654 36.375 18.203 1 97.5 157 GLN B C 1
ATOM 5547 O O . GLN B 1 157 ? 0.683 35.25 17.719 1 97.5 157 GLN B O 1
ATOM 5552 N N . LEU B 1 158 ? -0.006 37.375 17.656 1 97.31 158 LEU B N 1
ATOM 5553 C CA . LEU B 1 158 ? -0.643 37.219 16.359 1 97.31 158 LEU B CA 1
ATOM 5554 C C . LEU B 1 158 ? 0.378 36.844 15.297 1 97.31 158 LEU B C 1
ATOM 5556 O O . LEU B 1 158 ? 0.102 35.969 14.445 1 97.31 158 LEU B O 1
ATOM 5560 N N . SER B 1 159 ? 1.513 37.406 15.391 1 97.44 159 SER B N 1
ATOM 5561 C CA . SER B 1 159 ? 2.582 37.094 14.453 1 97.44 159 SER B CA 1
ATOM 5562 C C . SER B 1 159 ? 3.051 35.656 14.641 1 97.44 159 SER B C 1
ATOM 5564 O O . SER B 1 159 ? 3.248 34.938 13.656 1 97.44 159 SER B O 1
ATOM 5566 N N . ASN B 1 160 ? 3.221 35.188 15.812 1 97.5 160 ASN B N 1
ATOM 5567 C CA . ASN B 1 160 ? 3.604 33.812 16.109 1 97.5 160 ASN B CA 1
ATOM 5568 C C . ASN B 1 160 ? 2.561 32.844 15.617 1 97.5 160 ASN B C 1
ATOM 5570 O O . ASN B 1 160 ? 2.906 31.812 15.016 1 97.5 160 ASN B O 1
ATOM 5574 N N . ASP B 1 161 ? 1.309 33.156 15.883 1 97.31 161 ASP B N 1
ATOM 5575 C CA . ASP B 1 161 ? 0.228 32.281 15.453 1 97.31 161 ASP B CA 1
ATOM 5576 C C . ASP B 1 161 ? 0.174 32.156 13.938 1 97.31 161 ASP B C 1
ATOM 5578 O O . ASP B 1 161 ? -0.101 31.094 13.391 1 97.31 161 ASP B O 1
ATOM 5582 N N . ALA B 1 162 ? 0.449 33.281 13.328 1 97 162 ALA B N 1
ATOM 5583 C CA . ALA B 1 162 ? 0.468 33.281 11.867 1 97 162 ALA B CA 1
ATOM 5584 C C . ALA B 1 162 ? 1.562 32.344 11.336 1 97 162 ALA B C 1
ATOM 5586 O O . ALA B 1 162 ? 1.356 31.625 10.352 1 97 162 ALA B O 1
ATOM 5587 N N . GLU B 1 163 ? 2.658 32.312 11.992 1 97.25 163 GLU B N 1
ATOM 5588 C CA . GLU B 1 163 ? 3.754 31.422 11.609 1 97.25 163 GLU B CA 1
ATOM 5589 C C . GLU B 1 163 ? 3.396 29.953 11.852 1 97.25 163 GLU B C 1
ATOM 5591 O O . GLU B 1 163 ? 3.67 29.094 11.016 1 97.25 163 GLU B O 1
ATOM 5596 N N . VAL B 1 164 ? 2.822 29.75 12.945 1 97.81 164 VAL B N 1
ATOM 5597 C CA . VAL B 1 164 ? 2.41 28.406 13.289 1 97.81 164 VAL B CA 1
ATOM 5598 C C . VAL B 1 164 ? 1.375 27.906 12.281 1 97.81 164 VAL B C 1
ATOM 5600 O O . VAL B 1 164 ? 1.451 26.766 11.812 1 97.81 164 VAL B O 1
ATOM 5603 N N . ILE B 1 165 ? 0.429 28.734 11.953 1 97.75 165 ILE B N 1
ATOM 5604 C CA . ILE B 1 165 ? -0.614 28.391 11 1 97.75 165 ILE B CA 1
ATOM 5605 C C . ILE B 1 165 ? 0.014 28.078 9.641 1 97.75 165 ILE B C 1
ATOM 5607 O O . ILE B 1 165 ? -0.339 27.078 9 1 97.75 165 ILE B O 1
ATOM 5611 N N . ALA B 1 166 ? 0.948 28.859 9.273 1 97.5 166 ALA B N 1
ATOM 5612 C CA . ALA B 1 166 ? 1.631 28.625 8.008 1 97.5 166 ALA B CA 1
ATOM 5613 C C . ALA B 1 166 ? 2.383 27.297 8.016 1 97.5 166 ALA B C 1
ATOM 5615 O O . ALA B 1 166 ? 2.33 26.547 7.039 1 97.5 166 ALA B O 1
ATOM 5616 N N . ALA B 1 167 ? 3.006 27 9.078 1 97.44 167 ALA B N 1
ATOM 5617 C CA . ALA B 1 167 ? 3.754 25.766 9.211 1 97.44 167 ALA B CA 1
ATOM 5618 C C . ALA B 1 167 ? 2.82 24.547 9.195 1 97.44 167 ALA B C 1
ATOM 5620 O O . ALA B 1 167 ? 3.105 23.547 8.547 1 97.44 167 ALA B O 1
ATOM 5621 N N . LEU B 1 168 ? 1.762 24.688 9.891 1 97.31 168 LEU B N 1
ATOM 5622 C CA . LEU B 1 168 ? 0.791 23.594 9.953 1 97.31 168 LEU B CA 1
ATOM 5623 C C . LEU B 1 168 ? 0.135 23.375 8.602 1 97.31 168 LEU B C 1
ATOM 5625 O O . LEU B 1 168 ? -0.105 22.219 8.203 1 97.31 168 LEU B O 1
ATOM 5629 N N . ARG B 1 169 ? -0.147 24.438 7.895 1 97.12 169 ARG B N 1
ATOM 5630 C CA . ARG B 1 169 ? -0.723 24.312 6.562 1 97.12 169 ARG B CA 1
ATOM 5631 C C . ARG B 1 169 ? 0.247 23.609 5.609 1 97.12 169 ARG B C 1
ATOM 5633 O O . ARG B 1 169 ? -0.158 22.781 4.805 1 97.12 169 ARG B O 1
ATOM 5640 N N . ALA B 1 170 ? 1.453 23.938 5.715 1 96.62 170 ALA B N 1
ATOM 5641 C CA . ALA B 1 170 ? 2.479 23.281 4.902 1 96.62 170 ALA B CA 1
ATOM 5642 C C . ALA B 1 170 ? 2.588 21.812 5.246 1 96.62 170 ALA B C 1
ATOM 5644 O O . ALA B 1 170 ? 2.723 20.969 4.355 1 96.62 170 ALA B O 1
ATOM 5645 N N . GLU B 1 171 ? 2.533 21.547 6.477 1 94.88 171 GLU B N 1
ATOM 5646 C CA . GLU B 1 171 ? 2.594 20.156 6.926 1 94.88 171 GLU B CA 1
ATOM 5647 C C . GLU B 1 171 ? 1.387 19.375 6.434 1 94.88 171 GLU B C 1
ATOM 5649 O O . GLU B 1 171 ? 1.523 18.219 6.004 1 94.88 171 GLU B O 1
ATOM 5654 N N . VAL B 1 172 ? 0.299 19.953 6.527 1 95.5 172 VAL B N 1
ATOM 5655 C CA . VAL B 1 172 ? -0.927 19.328 6.051 1 95.5 172 VAL B CA 1
ATOM 5656 C C . VAL B 1 172 ? -0.812 19.031 4.555 1 95.5 172 VAL B C 1
ATOM 5658 O O . VAL B 1 172 ? -1.146 17.938 4.105 1 95.5 172 VAL B O 1
ATOM 5661 N N . GLU B 1 173 ? -0.332 19.938 3.844 1 93.88 173 GLU B N 1
ATOM 5662 C CA . GLU B 1 173 ? -0.175 19.75 2.404 1 93.88 173 GLU B CA 1
ATOM 5663 C C . GLU B 1 173 ? 0.815 18.625 2.094 1 93.88 173 GLU B C 1
ATOM 5665 O O . GLU B 1 173 ? 0.587 17.828 1.188 1 93.88 173 GLU B O 1
ATOM 5670 N N . ALA B 1 174 ? 1.853 18.578 2.82 1 92.94 174 ALA B N 1
ATOM 5671 C CA . ALA B 1 174 ? 2.859 17.531 2.639 1 92.94 174 ALA B CA 1
ATOM 5672 C C . ALA B 1 174 ? 2.283 16.156 2.951 1 92.94 174 ALA B C 1
ATOM 5674 O O . ALA B 1 174 ? 2.502 15.203 2.203 1 92.94 174 ALA B O 1
ATOM 5675 N N . LEU B 1 175 ? 1.56 16.094 3.988 1 92.25 175 LEU B N 1
ATOM 5676 C CA . LEU B 1 175 ? 0.956 14.82 4.398 1 92.25 175 LEU B CA 1
ATOM 5677 C C . LEU B 1 175 ? -0.092 14.367 3.387 1 92.25 175 LEU B C 1
ATOM 5679 O O . LEU B 1 175 ? -0.21 13.18 3.102 1 92.25 175 LEU B O 1
ATOM 5683 N N . LYS B 1 176 ? -0.809 15.305 2.846 1 91.81 176 LYS B N 1
ATOM 5684 C CA . LYS B 1 176 ? -1.799 14.984 1.822 1 91.81 176 LYS B CA 1
ATOM 5685 C C . LYS B 1 176 ? -1.131 14.445 0.56 1 91.81 176 LYS B C 1
ATOM 5687 O O . LYS B 1 176 ? -1.61 13.484 -0.041 1 91.81 176 LYS B O 1
ATOM 5692 N N . SER B 1 177 ? -0.069 15.023 0.197 1 90.75 177 SER B N 1
ATOM 5693 C CA . SER B 1 177 ? 0.681 14.555 -0.965 1 90.75 177 SER B CA 1
ATOM 5694 C C . SER B 1 177 ? 1.23 13.148 -0.743 1 90.75 177 SER B C 1
ATOM 5696 O O . SER B 1 177 ? 1.173 12.305 -1.64 1 90.75 177 SER B O 1
ATOM 5698 N N . GLU B 1 178 ? 1.719 12.945 0.406 1 89.5 178 GLU B N 1
ATOM 5699 C CA . GLU B 1 178 ? 2.227 11.625 0.757 1 89.5 178 GLU B CA 1
ATOM 5700 C C . GLU B 1 178 ? 1.114 10.578 0.73 1 89.5 178 GLU B C 1
ATOM 5702 O O . GLU B 1 178 ? 1.332 9.445 0.309 1 89.5 178 GLU B O 1
ATOM 5707 N N . ALA B 1 179 ? 0.011 10.969 1.206 1 89.75 179 ALA B N 1
ATOM 5708 C CA . ALA B 1 179 ? -1.138 10.062 1.224 1 89.75 179 ALA B CA 1
ATOM 5709 C C . ALA B 1 179 ? -1.556 9.68 -0.193 1 89.75 179 ALA B C 1
ATOM 5711 O O . ALA B 1 179 ? -1.892 8.523 -0.455 1 89.75 179 ALA B O 1
ATOM 5712 N N . ILE B 1 180 ? -1.492 10.594 -1.055 1 89.31 180 ILE B N 1
ATOM 5713 C CA . ILE B 1 180 ? -1.832 10.352 -2.451 1 89.31 180 ILE B CA 1
ATOM 5714 C C . ILE B 1 180 ? -0.826 9.383 -3.066 1 89.31 180 ILE B C 1
ATOM 5716 O O . ILE B 1 180 ? -1.21 8.43 -3.75 1 89.31 180 ILE B O 1
ATOM 5720 N N . ASP B 1 181 ? 0.4 9.562 -2.768 1 89.44 181 ASP B N 1
ATOM 5721 C CA . ASP B 1 181 ? 1.446 8.68 -3.275 1 89.44 181 ASP B CA 1
ATOM 5722 C C . ASP B 1 181 ? 1.296 7.273 -2.711 1 89.44 181 ASP B C 1
ATOM 5724 O O . ASP B 1 181 ? 1.459 6.289 -3.434 1 89.44 181 ASP B O 1
ATOM 5728 N N . ALA B 1 182 ? 1.021 7.27 -1.475 1 89.5 182 ALA B N 1
ATOM 5729 C CA . ALA B 1 182 ? 0.839 5.977 -0.817 1 89.5 182 ALA B CA 1
ATOM 5730 C C . ALA B 1 182 ? -0.322 5.203 -1.438 1 89.5 182 ALA B C 1
ATOM 5732 O O . ALA B 1 182 ? -0.243 3.986 -1.61 1 89.5 182 ALA B O 1
ATOM 5733 N N . GLU B 1 183 ? -1.32 5.914 -1.764 1 89.88 183 GLU B N 1
ATOM 5734 C CA . GLU B 1 183 ? -2.477 5.285 -2.395 1 89.88 183 GLU B CA 1
ATOM 5735 C C . GLU B 1 183 ? -2.123 4.742 -3.777 1 89.88 183 GLU B C 1
ATOM 5737 O O . GLU B 1 183 ? -2.562 3.654 -4.152 1 89.88 183 GLU B O 1
ATOM 5742 N N . SER B 1 184 ? -1.352 5.453 -4.461 1 89.69 184 SER B N 1
ATOM 5743 C CA . SER B 1 184 ? -0.901 5.004 -5.773 1 89.69 184 SER B CA 1
ATOM 5744 C C . SER B 1 184 ? -0.088 3.717 -5.664 1 89.69 184 SER B C 1
ATOM 5746 O O . SER B 1 184 ? -0.281 2.785 -6.449 1 89.69 184 SER B O 1
ATOM 5748 N N . VAL B 1 185 ? 0.75 3.637 -4.688 1 91.12 185 VAL B N 1
ATOM 5749 C CA . VAL B 1 185 ? 1.571 2.451 -4.465 1 91.12 185 VAL B CA 1
ATOM 5750 C C . VAL B 1 185 ? 0.684 1.277 -4.059 1 91.12 185 VAL B C 1
ATOM 5752 O O . VAL B 1 185 ? 0.863 0.159 -4.547 1 91.12 185 VAL B O 1
ATOM 5755 N N . ARG B 1 186 ? -0.221 1.549 -3.197 1 92.62 186 ARG B N 1
ATOM 5756 C CA . ARG B 1 186 ? -1.153 0.516 -2.756 1 92.62 186 ARG B CA 1
ATOM 5757 C C . ARG B 1 186 ? -1.906 -0.083 -3.939 1 92.62 186 ARG B C 1
ATOM 5759 O O . ARG B 1 186 ? -2.064 -1.303 -4.027 1 92.62 186 ARG B O 1
ATOM 5766 N N . ARG B 1 187 ? -2.363 0.723 -4.859 1 91.12 187 ARG B N 1
ATOM 5767 C CA . ARG B 1 187 ? -3.074 0.277 -6.055 1 91.12 187 ARG B CA 1
ATOM 5768 C C . ARG B 1 187 ? -2.191 -0.625 -6.914 1 91.12 187 ARG B C 1
ATOM 5770 O O . ARG B 1 187 ? -2.635 -1.678 -7.375 1 91.12 187 ARG B O 1
ATOM 5777 N N . GLN B 1 188 ? -0.992 -0.268 -7 1 92.5 188 GLN B N 1
ATOM 5778 C CA . GLN B 1 188 ? -0.052 -1.051 -7.797 1 92.5 188 GLN B CA 1
ATOM 5779 C C . GLN B 1 188 ? 0.205 -2.414 -7.16 1 92.5 188 GLN B C 1
ATOM 5781 O O . GLN B 1 188 ? 0.189 -3.438 -7.848 1 92.5 188 GLN B O 1
ATOM 5786 N N . LEU B 1 189 ? 0.461 -2.379 -5.887 1 93.06 189 LEU B N 1
ATOM 5787 C CA . LEU B 1 189 ? 0.719 -3.623 -5.168 1 93.06 189 LEU B CA 1
ATOM 5788 C C . LEU B 1 189 ? -0.495 -4.543 -5.223 1 93.06 189 LEU B C 1
ATOM 5790 O O . LEU B 1 189 ? -0.355 -5.754 -5.422 1 93.06 189 LEU B O 1
ATOM 5794 N N . HIS B 1 190 ? -1.658 -3.982 -5.102 1 92.81 190 HIS B N 1
ATOM 5795 C CA . HIS B 1 190 ? -2.889 -4.766 -5.156 1 92.81 190 HIS B CA 1
ATOM 5796 C C . HIS B 1 190 ? -3.07 -5.41 -6.523 1 92.81 190 HIS B C 1
ATOM 5798 O O . HIS B 1 190 ? -3.418 -6.59 -6.617 1 92.81 190 HIS B O 1
ATOM 5804 N N . ASN B 1 191 ? -2.836 -4.633 -7.492 1 91.12 191 ASN B N 1
ATOM 5805 C CA . ASN B 1 191 ? -2.943 -5.172 -8.844 1 91.12 191 ASN B CA 1
ATOM 5806 C C . ASN B 1 191 ? -1.936 -6.293 -9.086 1 91.12 191 ASN B C 1
ATOM 5808 O O . ASN B 1 191 ? -2.26 -7.301 -9.711 1 91.12 191 ASN B O 1
ATOM 5812 N N . THR B 1 192 ? -0.75 -6.078 -8.586 1 91.06 192 THR B N 1
ATOM 5813 C CA . THR B 1 192 ? 0.276 -7.105 -8.711 1 91.06 192 THR B CA 1
ATOM 5814 C C . THR B 1 192 ? -0.172 -8.406 -8.047 1 91.06 192 THR B C 1
ATOM 5816 O O . THR B 1 192 ? 0.028 -9.492 -8.594 1 91.06 192 THR B O 1
ATOM 5819 N N . ILE B 1 193 ? -0.758 -8.328 -6.926 1 90.62 193 ILE B N 1
ATOM 5820 C CA . ILE B 1 193 ? -1.256 -9.484 -6.195 1 90.62 193 ILE B CA 1
ATOM 5821 C C . ILE B 1 193 ? -2.314 -10.203 -7.031 1 90.62 193 ILE B C 1
ATOM 5823 O O . ILE B 1 193 ? -2.281 -11.43 -7.168 1 90.62 193 ILE B O 1
ATOM 5827 N N . GLN B 1 194 ? -3.188 -9.414 -7.574 1 87.94 194 GLN B N 1
ATOM 5828 C CA . GLN B 1 194 ? -4.254 -10.008 -8.367 1 87.94 194 GLN B CA 1
ATOM 5829 C C . GLN B 1 194 ? -3.697 -10.688 -9.617 1 87.94 194 GLN B C 1
ATOM 5831 O O . GLN B 1 194 ? -4.152 -11.773 -9.992 1 87.94 194 GLN B O 1
ATOM 5836 N N . GLU B 1 195 ? -2.762 -10.125 -10.172 1 87 195 GLU B N 1
ATOM 5837 C CA . GLU B 1 195 ? -2.129 -10.719 -11.352 1 87 195 GLU B CA 1
ATOM 5838 C C . GLU B 1 195 ? -1.406 -12.016 -11 1 87 195 GLU B C 1
ATOM 5840 O O . GLU B 1 195 ? -1.477 -12.992 -11.742 1 87 195 GLU B O 1
ATOM 5845 N N . LEU B 1 196 ? -0.771 -11.953 -9.859 1 86.25 196 LEU B N 1
ATOM 5846 C CA . LEU B 1 196 ? -0.04 -13.133 -9.422 1 86.25 196 LEU B CA 1
ATOM 5847 C C . LEU B 1 196 ? -0.999 -14.266 -9.086 1 86.25 196 LEU B C 1
ATOM 5849 O O . LEU B 1 196 ? -0.674 -15.445 -9.289 1 86.25 196 LEU B O 1
ATOM 5853 N N . LYS B 1 197 ? -2.162 -13.922 -8.586 1 87 197 LYS B N 1
ATOM 5854 C CA . LYS B 1 197 ? -3.17 -14.938 -8.297 1 87 197 LYS B CA 1
ATOM 5855 C C . LYS B 1 197 ? -3.797 -15.477 -9.578 1 87 197 LYS B C 1
ATOM 5857 O O . LYS B 1 197 ? -4.297 -16.609 -9.602 1 87 197 LYS B O 1
ATOM 5862 N N . GLY B 1 198 ? -3.838 -14.742 -10.578 1 86.12 198 GLY B N 1
ATOM 5863 C CA . GLY B 1 198 ? -4.445 -15.109 -11.844 1 86.12 198 GLY B CA 1
ATOM 5864 C C . GLY B 1 198 ? -5.637 -14.25 -12.211 1 86.12 198 GLY B C 1
ATOM 5865 O O . GLY B 1 198 ? -6.48 -13.953 -11.367 1 86.12 198 GLY B O 1
ATOM 5866 N N . ASN B 1 199 ? -5.691 -13.961 -13.406 1 86.12 199 ASN B N 1
ATOM 5867 C CA . ASN B 1 199 ? -6.777 -13.094 -13.867 1 86.12 199 ASN B CA 1
ATOM 5868 C C . ASN B 1 199 ? -8.094 -13.859 -13.953 1 86.12 199 ASN B C 1
ATOM 5870 O O . ASN B 1 199 ? -9.164 -13.242 -14.016 1 86.12 199 ASN B O 1
ATOM 5874 N N . ILE B 1 200 ? -8 -15.148 -14.047 1 90.56 200 ILE B N 1
ATOM 5875 C CA . ILE B 1 200 ? -9.188 -16 -14.031 1 90.56 200 ILE B CA 1
ATOM 5876 C C . ILE B 1 200 ? -9.125 -16.953 -12.836 1 90.56 200 ILE B C 1
ATOM 5878 O O . ILE B 1 200 ? -8.18 -17.734 -12.703 1 90.56 200 ILE B O 1
ATOM 5882 N N . ARG B 1 201 ? -10.102 -16.891 -12.023 1 93.38 201 ARG B N 1
ATOM 5883 C CA . ARG B 1 201 ? -10.133 -17.703 -10.82 1 93.38 201 ARG B CA 1
ATOM 5884 C C . ARG B 1 201 ? -11.461 -18.438 -10.688 1 93.38 201 ARG B C 1
ATOM 5886 O O . ARG B 1 201 ? -12.477 -17.984 -11.219 1 93.38 201 ARG B O 1
ATOM 5893 N N . VAL B 1 202 ? -11.391 -19.594 -10 1 96.62 202 VAL B N 1
ATOM 5894 C CA . VAL B 1 202 ? -12.602 -20.375 -9.789 1 96.62 202 VAL B CA 1
ATOM 5895 C C . VAL B 1 202 ? -12.727 -20.734 -8.305 1 96.62 202 VAL B C 1
ATOM 5897 O O . VAL B 1 202 ? -11.797 -21.266 -7.707 1 96.62 202 VAL B O 1
ATOM 5900 N N . PHE B 1 203 ? -13.852 -20.391 -7.711 1 97.56 203 PHE B N 1
ATOM 5901 C CA . PHE B 1 203 ? -14.227 -20.812 -6.371 1 97.56 203 PHE B CA 1
ATOM 5902 C C . PHE B 1 203 ? -15.352 -21.844 -6.426 1 97.56 203 PHE B C 1
ATOM 5904 O O . PHE B 1 203 ? -16.344 -21.656 -7.148 1 97.56 203 PHE B O 1
ATOM 5911 N N . CYS B 1 204 ? -15.109 -22.859 -5.73 1 97.94 204 CYS B N 1
ATOM 5912 C CA . CYS B 1 204 ? -16.172 -23.859 -5.621 1 97.94 204 CYS B CA 1
ATOM 5913 C C . CYS B 1 204 ? -16.922 -23.719 -4.309 1 97.94 204 CYS B C 1
ATOM 5915 O O . CYS B 1 204 ? -16.312 -23.609 -3.242 1 97.94 204 CYS B O 1
ATOM 5917 N N . ARG B 1 205 ? -18.234 -23.641 -4.406 1 97.69 205 ARG B N 1
ATOM 5918 C CA . ARG B 1 205 ? -19.078 -23.5 -3.221 1 97.69 205 ARG B CA 1
ATOM 5919 C C . ARG B 1 205 ? -20.141 -24.578 -3.188 1 97.69 205 ARG B C 1
ATOM 5921 O O . ARG B 1 205 ? -20.938 -24.703 -4.125 1 97.69 205 ARG B O 1
ATOM 5928 N N . VAL B 1 206 ? -20.156 -25.359 -2.115 1 96.5 206 VAL B N 1
ATOM 5929 C CA . VAL B 1 206 ? -21.172 -26.391 -1.95 1 96.5 206 VAL B CA 1
ATOM 5930 C C . VAL B 1 206 ? -22.25 -25.922 -0.976 1 96.5 206 VAL B C 1
ATOM 5932 O O . VAL B 1 206 ? -21.938 -25.469 0.133 1 96.5 206 VAL B O 1
ATOM 5935 N N . ARG B 1 207 ? -23.453 -25.891 -1.433 1 93.5 207 ARG B N 1
ATOM 5936 C CA . ARG B 1 207 ? -24.531 -25.406 -0.57 1 93.5 207 ARG B CA 1
ATOM 5937 C C . ARG B 1 207 ? -24.828 -26.391 0.545 1 93.5 207 ARG B C 1
ATOM 5939 O O . ARG B 1 207 ? -24.625 -27.594 0.383 1 93.5 207 ARG B O 1
ATOM 5946 N N . PRO B 1 208 ? -25.344 -25.859 1.613 1 91.56 208 PRO B N 1
ATOM 5947 C CA . PRO B 1 208 ? -25.812 -26.766 2.666 1 91.56 208 PRO B CA 1
ATOM 5948 C C . PRO B 1 208 ? -27.141 -27.422 2.336 1 91.56 208 PRO B C 1
ATOM 5950 O O . PRO B 1 208 ? -27.953 -26.844 1.611 1 91.56 208 PRO B O 1
ATOM 5953 N N . ASP B 1 209 ? -27.297 -28.688 2.703 1 88.44 209 ASP B N 1
ATOM 5954 C CA . ASP B 1 209 ? -28.562 -29.391 2.535 1 88.44 209 ASP B CA 1
ATOM 5955 C C . ASP B 1 209 ? -28.812 -30.359 3.699 1 88.44 209 ASP B C 1
ATOM 5957 O O . ASP B 1 209 ? -27.969 -31.203 4 1 88.44 209 ASP B O 1
ATOM 5961 N N . PRO B 1 210 ? -29.969 -30.156 4.324 1 81.19 210 PRO B N 1
ATOM 5962 C CA . PRO B 1 210 ? -30.281 -31.031 5.457 1 81.19 210 PRO B CA 1
ATOM 5963 C C . PRO B 1 210 ? -30.672 -32.438 5.023 1 81.19 210 PRO B C 1
ATOM 5965 O O . PRO B 1 210 ? -30.781 -33.344 5.859 1 81.19 210 PRO B O 1
ATOM 5968 N N . SER B 1 211 ? -30.766 -32.688 3.801 1 80.75 211 SER B N 1
ATOM 5969 C CA . SER B 1 211 ? -31.25 -34 3.328 1 80.75 211 SER B CA 1
ATOM 5970 C C . SER B 1 211 ? -30.266 -35.094 3.686 1 80.75 211 SER B C 1
ATOM 5972 O O . SER B 1 211 ? -29.062 -34.875 3.793 1 80.75 211 SER B O 1
ATOM 5974 N N . PRO B 1 212 ? -30.781 -36.219 3.949 1 75.75 212 PRO B N 1
ATOM 5975 C CA . PRO B 1 212 ? -29.922 -37.375 4.312 1 75.75 212 PRO B CA 1
ATOM 5976 C C . PRO B 1 212 ? -29.219 -38 3.105 1 75.75 212 PRO B C 1
ATOM 5978 O O . PRO B 1 212 ? -28.234 -38.719 3.264 1 75.75 212 PRO B O 1
ATOM 5981 N N . GLU B 1 213 ? -29.703 -37.844 1.906 1 85.56 213 GLU B N 1
ATOM 5982 C CA . GLU B 1 213 ? -29.109 -38.469 0.73 1 85.56 213 GLU B CA 1
ATOM 5983 C C . GLU B 1 213 ? -28.078 -37.531 0.085 1 85.56 213 GLU B C 1
ATOM 5985 O O . GLU B 1 213 ? -28.312 -36.969 -0.984 1 85.56 213 GLU B O 1
ATOM 5990 N N . LEU B 1 214 ? -26.984 -37.469 0.732 1 84.94 214 LEU B N 1
ATOM 5991 C CA . LEU B 1 214 ? -25.906 -36.625 0.241 1 84.94 214 LEU B CA 1
ATOM 5992 C C . LEU B 1 214 ? -24.891 -37.406 -0.572 1 84.94 214 LEU B C 1
ATOM 5994 O O . LEU B 1 214 ? -24.719 -38.625 -0.352 1 84.94 214 LEU B O 1
ATOM 5998 N N . ALA B 1 215 ? -24.391 -36.75 -1.591 1 88.81 215 ALA B N 1
ATOM 5999 C CA . ALA B 1 215 ? -23.297 -37.344 -2.359 1 88.81 215 ALA B CA 1
ATOM 6000 C C . ALA B 1 215 ? -22.047 -37.5 -1.501 1 88.81 215 ALA B C 1
ATOM 6002 O O . ALA B 1 215 ? -21.906 -36.844 -0.461 1 88.81 215 ALA B O 1
ATOM 6003 N N . ASN B 1 216 ? -21.219 -38.469 -1.889 1 90.31 216 ASN B N 1
ATOM 6004 C CA . ASN B 1 216 ? -19.953 -38.656 -1.196 1 90.31 216 ASN B CA 1
ATOM 6005 C C . ASN B 1 216 ? -18.906 -37.656 -1.647 1 90.31 216 ASN B C 1
ATOM 6007 O O . ASN B 1 216 ? -18.234 -37.844 -2.662 1 90.31 216 ASN B O 1
ATOM 6011 N N . VAL B 1 217 ? -18.828 -36.562 -0.934 1 92.12 217 VAL B N 1
ATOM 6012 C CA . VAL B 1 217 ? -17.906 -35.5 -1.264 1 92.12 217 VAL B CA 1
ATOM 6013 C C . VAL B 1 217 ? -16.953 -35.25 -0.098 1 92.12 217 VAL B C 1
ATOM 6015 O O . VAL B 1 217 ? -17.359 -35.25 1.062 1 92.12 217 VAL B O 1
ATOM 6018 N N . SER B 1 218 ? -15.664 -35.188 -0.383 1 93.12 218 SER B N 1
ATOM 6019 C CA . SER B 1 218 ? -14.648 -34.875 0.612 1 93.12 218 SER B CA 1
ATOM 6020 C C . SER B 1 218 ? -13.867 -33.625 0.226 1 93.12 218 SER B C 1
ATOM 6022 O O . SER B 1 218 ? -13.797 -33.25 -0.953 1 93.12 218 SER B O 1
ATOM 6024 N N . TYR B 1 219 ? -13.383 -32.938 1.236 1 93 219 TYR B N 1
ATOM 6025 C CA . TYR B 1 219 ? -12.688 -31.688 1.05 1 93 219 TYR B CA 1
ATOM 6026 C C . TYR B 1 219 ? -11.281 -31.75 1.631 1 93 219 TYR B C 1
ATOM 6028 O O . TYR B 1 219 ? -11.039 -32.438 2.633 1 93 219 TYR B O 1
ATOM 6036 N N . SER B 1 220 ? -10.391 -31.078 1.007 1 90 220 SER B N 1
ATOM 6037 C CA . SER B 1 220 ? -9.031 -31.016 1.52 1 90 220 SER B CA 1
ATOM 6038 C C . SER B 1 220 ? -8.906 -30 2.656 1 90 220 SER B C 1
ATOM 6040 O O . SER B 1 220 ? -9.719 -29.078 2.758 1 90 220 SER B O 1
ATOM 6042 N N . LYS B 1 221 ? -7.828 -30.125 3.471 1 84.88 221 LYS B N 1
ATOM 6043 C CA . LYS B 1 221 ? -7.559 -29.219 4.574 1 84.88 221 LYS B CA 1
ATOM 6044 C C . LYS B 1 221 ? -7.117 -27.844 4.059 1 84.88 221 LYS B C 1
ATOM 6046 O O . LYS B 1 221 ? -7.379 -26.828 4.695 1 84.88 221 LYS B O 1
ATOM 6051 N N . GLU B 1 222 ? -6.578 -27.859 2.873 1 82.5 222 GLU B N 1
ATOM 6052 C CA . GLU B 1 222 ? -6.066 -26.625 2.277 1 82.5 222 GLU B CA 1
ATOM 6053 C C . GLU B 1 222 ? -7.18 -25.844 1.595 1 82.5 222 GLU B C 1
ATOM 6055 O O . GLU B 1 222 ? -6.961 -24.719 1.131 1 82.5 222 GLU B O 1
ATOM 6060 N N . LYS B 1 223 ? -8.352 -26.375 1.558 1 91 223 LYS B N 1
ATOM 6061 C CA . LYS B 1 223 ? -9.539 -25.734 1.015 1 91 223 LYS B CA 1
ATOM 6062 C C . LYS B 1 223 ? -9.359 -25.406 -0.466 1 91 223 LYS B C 1
ATOM 6064 O O . LYS B 1 223 ? -9.789 -24.344 -0.931 1 91 223 LYS B O 1
ATOM 6069 N N . ARG B 1 224 ? -8.672 -26.312 -1.18 1 92.94 224 ARG B N 1
ATOM 6070 C CA . ARG B 1 224 ? -8.469 -26.094 -2.607 1 92.94 224 ARG B CA 1
ATOM 6071 C C . ARG B 1 224 ? -8.938 -27.297 -3.418 1 92.94 224 ARG B C 1
ATOM 6073 O O . ARG B 1 224 ? -9.109 -27.203 -4.637 1 92.94 224 ARG B O 1
ATOM 6080 N N . ASP B 1 225 ? -9.164 -28.453 -2.688 1 94.44 225 ASP B N 1
ATOM 6081 C CA . ASP B 1 225 ? -9.508 -29.672 -3.406 1 94.44 225 ASP B CA 1
ATOM 6082 C C . ASP B 1 225 ? -10.875 -30.203 -2.979 1 94.44 225 ASP B C 1
ATOM 6084 O O . ASP B 1 225 ? -11.242 -30.109 -1.806 1 94.44 225 ASP B O 1
ATOM 6088 N N . ILE B 1 226 ? -11.586 -30.688 -3.941 1 95.06 226 ILE B N 1
ATOM 6089 C CA . ILE B 1 226 ? -12.844 -31.391 -3.715 1 95.06 226 ILE B CA 1
ATOM 6090 C C . ILE B 1 226 ? -12.812 -32.75 -4.398 1 95.06 226 ILE B C 1
ATOM 6092 O O . ILE B 1 226 ? -12.406 -32.875 -5.559 1 95.06 226 ILE B O 1
ATOM 6096 N N . VAL B 1 227 ? -13.109 -33.781 -3.631 1 95.5 227 VAL B N 1
ATOM 6097 C CA . VAL B 1 227 ? -13.117 -35.156 -4.152 1 95.5 227 VAL B CA 1
ATOM 6098 C C . VAL B 1 227 ? -14.539 -35.688 -4.121 1 95.5 227 VAL B C 1
ATOM 6100 O O . VAL B 1 227 ? -15.195 -35.688 -3.078 1 95.5 227 VAL B O 1
ATOM 6103 N N . VAL B 1 228 ? -14.961 -36.125 -5.281 1 93.81 228 VAL B N 1
ATOM 6104 C CA . VAL B 1 228 ? -16.312 -36.688 -5.426 1 93.81 228 VAL B CA 1
ATOM 6105 C C . VAL B 1 228 ? -16.234 -38.156 -5.824 1 93.81 228 VAL B C 1
ATOM 6107 O O . VAL B 1 228 ? -15.5 -38.5 -6.75 1 93.81 228 VAL B O 1
ATOM 6110 N N . THR B 1 229 ? -16.938 -38.969 -5.074 1 91.75 229 THR B N 1
ATOM 6111 C CA . THR B 1 229 ? -16.984 -40.375 -5.387 1 91.75 229 THR B CA 1
ATOM 6112 C C . THR B 1 229 ? -18.344 -40.781 -5.977 1 91.75 229 THR B C 1
ATOM 6114 O O . THR B 1 229 ? -19.391 -40.469 -5.391 1 91.75 229 THR B O 1
ATOM 6117 N N . SER B 1 230 ? -18.297 -41.281 -7.125 1 87.38 230 SER B N 1
ATOM 6118 C CA . SER B 1 230 ? -19.5 -41.781 -7.762 1 87.38 230 SER B CA 1
ATOM 6119 C C . SER B 1 230 ? -19.516 -43.312 -7.82 1 87.38 230 SER B C 1
ATOM 6121 O O . SER B 1 230 ? -18.469 -43.938 -7.965 1 87.38 230 SER B O 1
ATOM 6123 N N . THR B 1 231 ? -20.719 -43.875 -7.477 1 83.88 231 THR B N 1
ATOM 6124 C CA . THR B 1 231 ? -20.891 -45.312 -7.535 1 83.88 231 THR B CA 1
ATOM 6125 C C . THR B 1 231 ? -21.781 -45.719 -8.711 1 83.88 231 THR B C 1
ATOM 6127 O O . THR B 1 231 ? -22.844 -45.125 -8.914 1 83.88 231 THR B O 1
ATOM 6130 N N . SER B 1 232 ? -21.203 -46.375 -9.656 1 77.62 232 SER B N 1
ATOM 6131 C CA . SER B 1 232 ? -22 -46.875 -10.766 1 77.62 232 SER B CA 1
ATOM 6132 C C . SER B 1 232 ? -22.094 -48.406 -10.703 1 77.62 232 SER B C 1
ATOM 6134 O O . SER B 1 232 ? -21.188 -49.062 -10.203 1 77.62 232 SER B O 1
ATOM 6136 N N . GLU B 1 233 ? -23.297 -48.906 -10.883 1 76.31 233 GLU B N 1
ATOM 6137 C CA . GLU B 1 233 ? -23.516 -50.344 -10.922 1 76.31 233 GLU B CA 1
ATOM 6138 C C . GLU B 1 233 ? -23.375 -50.906 -12.336 1 76.31 233 GLU B C 1
ATOM 6140 O O . GLU B 1 233 ? -23.969 -50.344 -13.273 1 76.31 233 GLU B O 1
ATOM 6145 N N . SER B 1 234 ? -22.391 -51.688 -12.516 1 71.75 234 SER B N 1
ATOM 6146 C CA . SER B 1 234 ? -22.281 -52.344 -13.812 1 71.75 234 SER B CA 1
ATOM 6147 C C . SER B 1 234 ? -23.5 -53.219 -14.094 1 71.75 234 SER B C 1
ATOM 6149 O O . SER B 1 234 ? -24.312 -53.469 -13.195 1 71.75 234 SER B O 1
ATOM 6151 N N . ALA B 1 235 ? -23.734 -53.469 -15.391 1 76.12 235 ALA B N 1
ATOM 6152 C CA . ALA B 1 235 ? -24.812 -54.375 -15.82 1 76.12 235 ALA B CA 1
ATOM 6153 C C . ALA B 1 235 ? -24.781 -55.688 -15.055 1 76.12 235 ALA B C 1
ATOM 6155 O O . ALA B 1 235 ? -25.828 -56.312 -14.852 1 76.12 235 ALA B O 1
ATOM 6156 N N . THR B 1 236 ? -23.656 -56.094 -14.664 1 77.5 236 THR B N 1
ATOM 6157 C CA . THR B 1 236 ? -23.5 -57.375 -13.969 1 77.5 236 THR B CA 1
ATOM 6158 C C . THR B 1 236 ? -23.672 -57.188 -12.469 1 77.5 236 THR B C 1
ATOM 6160 O O . THR B 1 236 ? -23.5 -58.156 -11.703 1 77.5 236 THR B O 1
ATOM 6163 N N . GLY B 1 237 ? -24.078 -56 -12 1 72.06 237 GLY B N 1
ATOM 6164 C CA . GLY B 1 237 ? -24.359 -55.781 -10.586 1 72.06 237 GLY B CA 1
ATOM 6165 C C . GLY B 1 237 ? -23.141 -55.344 -9.805 1 72.06 237 GLY B C 1
ATOM 6166 O O . GLY B 1 237 ? -23.203 -55.125 -8.594 1 72.06 237 GLY B O 1
ATOM 6167 N N . GLN B 1 238 ? -21.969 -55.344 -10.445 1 76.31 238 GLN B N 1
ATOM 6168 C CA . GLN B 1 238 ? -20.766 -54.938 -9.727 1 76.31 238 GLN B CA 1
ATOM 6169 C C . GLN B 1 238 ? -20.688 -53.406 -9.578 1 76.31 238 GLN B C 1
ATOM 6171 O O . GLN B 1 238 ? -20.922 -52.688 -10.539 1 76.31 238 GLN B O 1
ATOM 6176 N N . GLN B 1 239 ? -20.562 -53 -8.344 1 78.06 239 GLN B N 1
ATOM 6177 C CA . GLN B 1 239 ? -20.5 -51.594 -8.039 1 78.06 239 GLN B CA 1
ATOM 6178 C C . GLN B 1 239 ? -19.094 -51.031 -8.273 1 78.06 239 GLN B C 1
ATOM 6180 O O . GLN B 1 239 ? -18.109 -51.625 -7.809 1 78.06 239 GLN B O 1
ATOM 6185 N N . ARG B 1 240 ? -18.969 -50.25 -9.234 1 83.69 240 ARG B N 1
ATOM 6186 C CA . ARG B 1 240 ? -17.703 -49.562 -9.477 1 83.69 240 ARG B CA 1
ATOM 6187 C C . ARG B 1 240 ? -17.719 -48.156 -8.891 1 83.69 240 ARG B C 1
ATOM 6189 O O . ARG B 1 240 ? -18.672 -47.406 -9.102 1 83.69 240 ARG B O 1
ATOM 6196 N N . LYS B 1 241 ? -16.672 -48 -7.984 1 87.5 241 LYS B N 1
ATOM 6197 C CA . LYS B 1 241 ? -16.5 -46.688 -7.379 1 87.5 241 LYS B CA 1
ATOM 6198 C C . LYS B 1 241 ? -15.492 -45.844 -8.164 1 87.5 241 LYS B C 1
ATOM 6200 O O . LYS B 1 241 ? -14.359 -46.281 -8.383 1 87.5 241 LYS B O 1
ATOM 6205 N N . ASP B 1 242 ? -15.977 -44.719 -8.789 1 90.5 242 ASP B N 1
ATOM 6206 C CA . ASP B 1 242 ? -15.117 -43.781 -9.492 1 90.5 242 ASP B CA 1
ATOM 6207 C C . ASP B 1 242 ? -14.836 -42.562 -8.633 1 90.5 242 ASP B C 1
ATOM 6209 O O . ASP B 1 242 ? -15.766 -41.906 -8.148 1 90.5 242 ASP B O 1
ATOM 6213 N N . VAL B 1 243 ? -13.547 -42.344 -8.375 1 93.19 243 VAL B N 1
ATOM 6214 C CA . VAL B 1 243 ? -13.133 -41.188 -7.562 1 93.19 243 VAL B CA 1
ATOM 6215 C C . VAL B 1 243 ? -12.641 -40.062 -8.469 1 93.19 243 VAL B C 1
ATOM 6217 O O . VAL B 1 243 ? -11.766 -40.281 -9.32 1 93.19 243 VAL B O 1
ATOM 6220 N N . HIS B 1 244 ? -13.281 -38.875 -8.391 1 94.25 244 HIS B N 1
ATOM 6221 C CA . HIS B 1 244 ? -12.922 -37.688 -9.164 1 94.25 244 HIS B CA 1
ATOM 6222 C C . HIS B 1 244 ? -12.367 -36.594 -8.258 1 94.25 244 HIS B C 1
ATOM 6224 O O . HIS B 1 244 ? -13.031 -36.188 -7.309 1 94.25 244 HIS B O 1
ATOM 6230 N N . SER B 1 245 ? -11.148 -36.156 -8.523 1 95.38 245 SER B N 1
ATOM 6231 C CA . SER B 1 245 ? -10.516 -35.094 -7.75 1 95.38 245 SER B CA 1
ATOM 6232 C C . SER B 1 245 ? -10.391 -33.812 -8.562 1 95.38 245 SER B C 1
ATOM 6234 O O . SER B 1 245 ? -9.992 -33.875 -9.734 1 95.38 245 SER B O 1
ATOM 6236 N N . PHE B 1 246 ? -10.836 -32.75 -8.016 1 96.19 246 PHE B N 1
ATOM 6237 C CA . PHE B 1 246 ? -10.758 -31.438 -8.648 1 96.19 246 PHE B CA 1
ATOM 6238 C C . PHE B 1 246 ? -10.055 -30.438 -7.738 1 96.19 246 PHE B C 1
ATOM 6240 O O . PHE B 1 246 ? -10.211 -30.484 -6.516 1 96.19 246 PHE B O 1
ATOM 6247 N N . THR B 1 247 ? -9.219 -29.562 -8.344 1 95.12 247 THR B N 1
ATOM 6248 C CA . THR B 1 247 ? -8.508 -28.531 -7.602 1 95.12 247 THR B CA 1
ATOM 6249 C C . THR B 1 247 ? -8.875 -27.141 -8.133 1 95.12 247 THR B C 1
ATOM 6251 O O . THR B 1 247 ? -8.883 -26.922 -9.344 1 95.12 247 THR B O 1
ATOM 6254 N N . PHE B 1 248 ? -9.203 -26.266 -7.215 1 95.69 248 PHE B N 1
ATOM 6255 C CA . PHE B 1 248 ? -9.562 -24.906 -7.578 1 95.69 248 PHE B CA 1
ATOM 6256 C C . PHE B 1 248 ? -8.836 -23.906 -6.695 1 95.69 248 PHE B C 1
ATOM 6258 O O . PHE B 1 248 ? -8 -24.281 -5.867 1 95.69 248 PHE B O 1
ATOM 6265 N N . ASP B 1 249 ? -9.039 -22.641 -6.969 1 93.88 249 ASP B N 1
ATOM 6266 C CA . ASP B 1 249 ? -8.391 -21.609 -6.18 1 93.88 249 ASP B CA 1
ATOM 6267 C C . ASP B 1 249 ? -8.883 -21.625 -4.734 1 93.88 249 ASP B C 1
ATOM 6269 O O . ASP B 1 249 ? -8.117 -21.328 -3.811 1 93.88 249 ASP B O 1
ATOM 6273 N N . ARG B 1 250 ? -10.125 -21.891 -4.578 1 95.38 250 ARG B N 1
ATOM 6274 C CA . ARG B 1 250 ? -10.703 -22.016 -3.244 1 95.38 250 ARG B CA 1
ATOM 6275 C C . ARG B 1 250 ? -11.945 -22.891 -3.264 1 95.38 250 ARG B C 1
ATOM 6277 O O . ARG B 1 250 ? -12.727 -22.859 -4.219 1 95.38 250 ARG B O 1
ATOM 6284 N N . VAL B 1 251 ? -12.117 -23.688 -2.184 1 97.31 251 VAL B N 1
ATOM 6285 C CA . VAL B 1 251 ? -13.305 -24.516 -2.031 1 97.31 251 VAL B CA 1
ATOM 6286 C C . VAL B 1 251 ? -14.023 -24.172 -0.726 1 97.31 251 VAL B C 1
ATOM 6288 O O . VAL B 1 251 ? -13.422 -24.219 0.349 1 97.31 251 VAL B O 1
ATOM 6291 N N . PHE B 1 252 ? -15.273 -23.781 -0.874 1 97.19 252 PHE B N 1
ATOM 6292 C CA . PHE B 1 252 ? -16.094 -23.469 0.287 1 97.19 252 PHE B CA 1
ATOM 6293 C C . PHE B 1 252 ? -17.016 -24.641 0.634 1 97.19 252 PHE B C 1
ATOM 6295 O O . PHE B 1 252 ? -17.891 -25 -0.154 1 97.19 252 PHE B O 1
ATOM 6302 N N . GLU B 1 253 ? -16.828 -25.078 1.824 1 96.25 253 GLU B N 1
ATOM 6303 C CA . GLU B 1 253 ? -17.641 -26.188 2.316 1 96.25 253 GLU B CA 1
ATOM 6304 C C . GLU B 1 253 ? -19.062 -25.719 2.652 1 96.25 253 GLU B C 1
ATOM 6306 O O . GLU B 1 253 ? -19.328 -24.531 2.736 1 96.25 253 GLU B O 1
ATOM 6311 N N . PRO B 1 254 ? -19.953 -26.609 2.816 1 94.12 254 PRO B N 1
ATOM 6312 C CA . PRO B 1 254 ? -21.375 -26.266 3.008 1 94.12 254 PRO B CA 1
ATOM 6313 C C . PRO B 1 254 ? -21.594 -25.312 4.18 1 94.12 254 PRO B C 1
ATOM 6315 O O . PRO B 1 254 ? -22.547 -24.531 4.172 1 94.12 254 PRO B O 1
ATOM 6318 N N . HIS B 1 255 ? -20.766 -25.203 5.082 1 93.25 255 HIS B N 1
ATOM 6319 C CA . HIS B 1 255 ? -20.969 -24.359 6.254 1 93.25 255 HIS B CA 1
ATOM 6320 C C . HIS B 1 255 ? -20.406 -22.969 6.043 1 93.25 255 HIS B C 1
ATOM 6322 O O . HIS B 1 255 ? -20.531 -22.094 6.906 1 93.25 255 HIS B O 1
ATOM 6328 N N . ALA B 1 256 ? -19.781 -22.766 4.895 1 94.88 256 ALA B N 1
ATOM 6329 C CA . ALA B 1 256 ? -19.203 -21.453 4.625 1 94.88 256 ALA B CA 1
ATOM 6330 C C . ALA B 1 256 ? -20.281 -20.375 4.574 1 94.88 256 ALA B C 1
ATOM 6332 O O . ALA B 1 256 ? -21.344 -20.578 4 1 94.88 256 ALA B O 1
ATOM 6333 N N . THR B 1 257 ? -20.016 -19.234 5.188 1 95.81 257 THR B N 1
ATOM 6334 C CA . THR B 1 257 ? -20.969 -18.125 5.25 1 95.81 257 THR B CA 1
ATOM 6335 C C . THR B 1 257 ? -20.797 -17.188 4.055 1 95.81 257 THR B C 1
ATOM 6337 O O . THR B 1 257 ? -19.781 -17.266 3.344 1 95.81 257 THR B O 1
ATOM 6340 N N . GLN B 1 258 ? -21.812 -16.312 3.898 1 96.94 258 GLN B N 1
ATOM 6341 C CA . GLN B 1 258 ? -21.719 -15.297 2.857 1 96.94 258 GLN B CA 1
ATOM 6342 C C . GLN B 1 258 ? -20.516 -14.383 3.076 1 96.94 258 GLN B C 1
ATOM 6344 O O . GLN B 1 258 ? -19.828 -14.023 2.121 1 96.94 258 GLN B O 1
ATOM 6349 N N . ALA B 1 259 ? -20.297 -14.086 4.301 1 96.31 259 ALA B N 1
ATOM 6350 C CA . ALA B 1 259 ? -19.203 -13.188 4.648 1 96.31 259 ALA B CA 1
ATOM 6351 C C . ALA B 1 259 ? -17.844 -13.812 4.277 1 96.31 259 ALA B C 1
ATOM 6353 O O . ALA B 1 259 ? -16.953 -13.117 3.779 1 96.31 259 ALA B O 1
ATOM 6354 N N . GLU B 1 260 ? -17.734 -15.07 4.457 1 96 260 GLU B N 1
ATOM 6355 C CA . GLU B 1 260 ? -16.5 -15.773 4.141 1 96 260 GLU B CA 1
ATOM 6356 C C . GLU B 1 260 ? -16.234 -15.789 2.637 1 96 260 GLU B C 1
ATOM 6358 O O . GLU B 1 260 ? -15.109 -15.562 2.193 1 96 260 GLU B O 1
ATOM 6363 N N . VAL B 1 261 ? -17.234 -16.047 1.908 1 96.5 261 VAL B N 1
ATOM 6364 C CA . VAL B 1 261 ? -17.109 -16.047 0.455 1 96.5 261 VAL B CA 1
ATOM 6365 C C . VAL B 1 261 ? -16.734 -14.648 -0.025 1 96.5 261 VAL B C 1
ATOM 6367 O O . VAL B 1 261 ? -15.875 -14.484 -0.891 1 96.5 261 VAL B O 1
ATOM 6370 N N . PHE B 1 262 ? -17.312 -13.719 0.61 1 97.25 262 PHE B N 1
ATOM 6371 C CA . PHE B 1 262 ? -17.094 -12.344 0.181 1 97.25 262 PHE B CA 1
ATOM 6372 C C . PHE B 1 262 ? -15.664 -11.898 0.471 1 97.25 262 PHE B C 1
ATOM 6374 O O . PHE B 1 262 ? -15.125 -11.039 -0.225 1 97.25 262 PHE B O 1
ATOM 6381 N N . GLU B 1 263 ? -15.078 -12.391 1.438 1 94.19 263 GLU B N 1
ATOM 6382 C CA . GLU B 1 263 ? -13.703 -12.031 1.756 1 94.19 263 GLU B CA 1
ATOM 6383 C C . GLU B 1 263 ? -12.789 -12.203 0.543 1 94.19 263 GLU B C 1
ATOM 6385 O O . GLU B 1 263 ? -11.922 -11.367 0.284 1 94.19 263 GLU B O 1
ATOM 6390 N N . GLU B 1 264 ? -13.109 -13.219 -0.152 1 89.06 264 GLU B N 1
ATOM 6391 C CA . GLU B 1 264 ? -12.32 -13.469 -1.357 1 89.06 264 GLU B CA 1
ATOM 6392 C C . GLU B 1 264 ? -12.773 -12.562 -2.504 1 89.06 264 GLU B C 1
ATOM 6394 O O . GLU B 1 264 ? -11.945 -12.055 -3.262 1 89.06 264 GLU B O 1
ATOM 6399 N N . VAL B 1 265 ? -13.992 -12.305 -2.562 1 94.25 265 VAL B N 1
ATOM 6400 C CA . VAL B 1 265 ? -14.586 -11.5 -3.627 1 94.25 265 VAL B CA 1
ATOM 6401 C C . VAL B 1 265 ? -14.242 -10.031 -3.412 1 94.25 265 VAL B C 1
ATOM 6403 O O . VAL B 1 265 ? -14.148 -9.258 -4.371 1 94.25 265 VAL B O 1
ATOM 6406 N N . SER B 1 266 ? -14.031 -9.688 -2.188 1 96 266 SER B N 1
ATOM 6407 C CA . SER B 1 266 ? -13.789 -8.297 -1.812 1 96 266 SER B CA 1
ATOM 6408 C C . SER B 1 266 ? -12.57 -7.727 -2.527 1 96 266 SER B C 1
ATOM 6410 O O . SER B 1 266 ? -12.547 -6.547 -2.881 1 96 266 SER B O 1
ATOM 6412 N N . GLN B 1 267 ? -11.648 -8.547 -2.783 1 94.06 267 GLN B N 1
ATOM 6413 C CA . GLN B 1 267 ? -10.43 -8.109 -3.457 1 94.06 267 GLN B CA 1
ATOM 6414 C C . GLN B 1 267 ? -10.711 -7.707 -4.902 1 94.06 267 GLN B C 1
ATOM 6416 O O . GLN B 1 267 ? -10.133 -6.746 -5.41 1 94.06 267 GLN B O 1
ATOM 6421 N N . LEU B 1 268 ? -11.57 -8.367 -5.461 1 95 268 LEU B N 1
ATOM 6422 C CA . LEU B 1 268 ? -11.93 -8.062 -6.844 1 95 268 LEU B CA 1
ATOM 6423 C C . LEU B 1 268 ? -12.742 -6.773 -6.922 1 95 268 LEU B C 1
ATOM 6425 O O . LEU B 1 268 ? -12.562 -5.973 -7.84 1 95 268 LEU B O 1
ATOM 6429 N N . ALA B 1 269 ? -13.602 -6.637 -5.957 1 95 269 ALA B N 1
ATOM 6430 C CA . ALA B 1 269 ? -14.352 -5.387 -5.891 1 95 269 ALA B CA 1
ATOM 6431 C C . ALA B 1 269 ? -13.406 -4.191 -5.754 1 95 269 ALA B C 1
ATOM 6433 O O . ALA B 1 269 ? -13.633 -3.145 -6.367 1 95 269 ALA B O 1
ATOM 6434 N N . GLN B 1 270 ? -12.391 -4.402 -4.984 1 94.94 270 GLN B N 1
ATOM 6435 C CA . GLN B 1 270 ? -11.383 -3.361 -4.816 1 94.94 270 GLN B CA 1
ATOM 6436 C C . GLN B 1 270 ? -10.695 -3.051 -6.141 1 94.94 270 GLN B C 1
ATOM 6438 O O . GLN B 1 270 ? -10.438 -1.888 -6.457 1 94.94 270 GLN B O 1
ATOM 6443 N N . SER B 1 271 ? -10.398 -4.059 -6.891 1 95.12 271 SER B N 1
ATOM 6444 C CA . SER B 1 271 ? -9.766 -3.869 -8.188 1 95.12 271 SER B CA 1
ATOM 6445 C C . SER B 1 271 ? -10.617 -2.996 -9.102 1 95.12 271 SER B C 1
ATOM 6447 O O . SER B 1 271 ? -10.094 -2.189 -9.867 1 95.12 271 SER B O 1
ATOM 6449 N N . CYS B 1 272 ? -11.797 -3.15 -8.945 1 94.81 272 CYS B N 1
ATOM 6450 C CA . CYS B 1 272 ? -12.695 -2.367 -9.781 1 94.81 272 CYS B CA 1
ATOM 6451 C C . CYS B 1 272 ? -12.625 -0.888 -9.43 1 94.81 272 CYS B C 1
ATOM 6453 O O . CYS B 1 272 ? -12.625 -0.03 -10.312 1 94.81 272 CYS B O 1
ATOM 6455 N N . THR B 1 273 ? -12.609 -0.596 -8.18 1 95.12 273 THR B N 1
ATOM 6456 C CA . THR B 1 273 ? -12.477 0.787 -7.738 1 95.12 273 THR B CA 1
ATOM 6457 C C . THR B 1 273 ? -11.148 1.379 -8.203 1 95.12 273 THR B C 1
ATOM 6459 O O . THR B 1 273 ? -11.023 2.596 -8.359 1 95.12 273 THR B O 1
ATOM 6462 N N . ASP B 1 274 ? -10.219 0.471 -8.414 1 94.25 274 ASP B N 1
ATOM 6463 C CA . ASP B 1 274 ? -8.898 0.906 -8.867 1 94.25 274 ASP B CA 1
ATOM 6464 C C . ASP B 1 274 ? -8.875 1.107 -10.383 1 94.25 274 ASP B C 1
ATOM 6466 O O . ASP B 1 274 ? -7.863 1.528 -10.945 1 94.25 274 ASP B O 1
ATOM 6470 N N . GLY B 1 275 ? -9.953 0.741 -11.102 1 93 275 GLY B N 1
ATOM 6471 C CA . GLY B 1 275 ? -10.055 1.057 -12.516 1 93 275 GLY B CA 1
ATOM 6472 C C . GLY B 1 275 ? -9.977 -0.167 -13.406 1 93 275 GLY B C 1
ATOM 6473 O O . GLY B 1 275 ? -9.742 -0.05 -14.609 1 93 275 GLY B O 1
ATOM 6474 N N . TYR B 1 276 ? -10.172 -1.304 -12.828 1 93.56 276 TYR B N 1
ATOM 6475 C CA . TYR B 1 276 ? -10.141 -2.529 -13.617 1 93.56 276 TYR B CA 1
ATOM 6476 C C . TYR B 1 276 ? -11.547 -3.1 -13.797 1 93.56 276 TYR B C 1
ATOM 6478 O O . TYR B 1 276 ? -12.391 -2.979 -12.914 1 93.56 276 TYR B O 1
ATOM 6486 N N . ASN B 1 277 ? -11.695 -3.707 -14.938 1 95 277 ASN B N 1
ATOM 6487 C CA . ASN B 1 277 ? -12.953 -4.41 -15.148 1 95 277 ASN B CA 1
ATOM 6488 C C . ASN B 1 277 ? -12.969 -5.758 -14.438 1 95 277 ASN B C 1
ATOM 6490 O O . ASN B 1 277 ? -11.961 -6.473 -14.43 1 95 277 ASN B O 1
ATOM 6494 N N . VAL B 1 278 ? -14.086 -5.98 -13.844 1 96.06 278 VAL B N 1
ATOM 6495 C CA . VAL B 1 278 ? -14.219 -7.219 -13.078 1 96.06 278 VAL B CA 1
ATOM 6496 C C . VAL B 1 278 ? -15.516 -7.926 -13.469 1 96.06 278 VAL B C 1
ATOM 6498 O O . VAL B 1 278 ? -16.562 -7.289 -13.625 1 96.06 278 VAL B O 1
ATOM 6501 N N . CYS B 1 279 ? -15.398 -9.211 -13.656 1 96.75 279 CYS B N 1
ATOM 6502 C CA . CYS B 1 279 ? -16.562 -10.047 -13.93 1 96.75 279 CYS B CA 1
ATOM 6503 C C . CYS B 1 279 ? -16.625 -11.211 -12.945 1 96.75 279 CYS B C 1
ATOM 6505 O O . CYS B 1 279 ? -15.672 -11.977 -12.812 1 96.75 279 CYS B O 1
ATOM 6507 N N . ILE B 1 280 ? -17.75 -11.297 -12.281 1 97.25 280 ILE B N 1
ATOM 6508 C CA . ILE B 1 280 ? -17.984 -12.398 -11.352 1 97.25 280 ILE B CA 1
ATOM 6509 C C . ILE B 1 280 ? -19.203 -13.195 -11.781 1 97.25 280 ILE B C 1
ATOM 6511 O O . ILE B 1 280 ? -20.297 -12.648 -11.93 1 97.25 280 ILE B O 1
ATOM 6515 N N . PHE B 1 281 ? -19.016 -14.516 -11.953 1 97.44 281 PHE B N 1
ATOM 6516 C CA . PHE B 1 281 ? -20.078 -15.406 -12.391 1 97.44 281 PHE B CA 1
ATOM 6517 C C . PHE B 1 281 ? -20.5 -16.359 -11.273 1 97.44 281 PHE B C 1
ATOM 6519 O O . PHE B 1 281 ? -19.641 -16.922 -10.578 1 97.44 281 PHE B O 1
ATOM 6526 N N . ALA B 1 282 ? -21.734 -16.438 -11.117 1 97.75 282 ALA B N 1
ATOM 6527 C CA . ALA B 1 282 ? -22.25 -17.594 -10.391 1 97.75 282 ALA B CA 1
ATOM 6528 C C . ALA B 1 282 ? -22.719 -18.688 -11.344 1 97.75 282 ALA B C 1
ATOM 6530 O O . ALA B 1 282 ? -23.656 -18.5 -12.109 1 97.75 282 ALA B O 1
ATOM 6531 N N . TYR B 1 283 ? -22.078 -19.812 -11.289 1 97.19 283 TYR B N 1
ATOM 6532 C CA . TYR B 1 283 ? -22.297 -20.906 -12.219 1 97.19 283 TYR B CA 1
ATOM 6533 C C . TYR B 1 283 ? -22.703 -22.172 -11.484 1 97.19 283 TYR B C 1
ATOM 6535 O O . TYR B 1 283 ? -22.172 -22.469 -10.406 1 97.19 283 TYR B O 1
ATOM 6543 N N . GLY B 1 284 ? -23.641 -22.906 -12.148 1 95.62 284 GLY B N 1
ATOM 6544 C CA . GLY B 1 284 ? -24.109 -24.172 -11.594 1 95.62 284 GLY B CA 1
ATOM 6545 C C . GLY B 1 284 ? -25.5 -24.562 -12.078 1 95.62 284 GLY B C 1
ATOM 6546 O O . GLY B 1 284 ? -26.125 -23.812 -12.82 1 95.62 284 GLY B O 1
ATOM 6547 N N . GLN B 1 285 ? -25.938 -25.719 -11.586 1 92.44 285 GLN B N 1
ATOM 6548 C CA . GLN B 1 285 ? -27.266 -26.203 -11.961 1 92.44 285 GLN B CA 1
ATOM 6549 C C . GLN B 1 285 ? -28.344 -25.5 -11.164 1 92.44 285 GLN B C 1
ATOM 6551 O O . GLN B 1 285 ? -28.062 -24.812 -10.172 1 92.44 285 GLN B O 1
ATOM 6556 N N . THR B 1 286 ? -29.594 -25.672 -11.688 1 90.69 286 THR B N 1
ATOM 6557 C CA . THR B 1 286 ? -30.734 -25.094 -10.977 1 90.69 286 THR B CA 1
ATOM 6558 C C . THR B 1 286 ? -30.828 -25.656 -9.562 1 90.69 286 THR B C 1
ATOM 6560 O O . THR B 1 286 ? -30.656 -26.859 -9.352 1 90.69 286 THR B O 1
ATOM 6563 N N . GLY B 1 287 ? -30.922 -24.766 -8.656 1 89.25 287 GLY B N 1
ATOM 6564 C CA . GLY B 1 287 ? -31.062 -25.188 -7.273 1 89.25 287 GLY B CA 1
ATOM 6565 C C . GLY B 1 287 ? -29.734 -25.391 -6.566 1 89.25 287 GLY B C 1
ATOM 6566 O O . GLY B 1 287 ? -29.703 -25.906 -5.445 1 89.25 287 GLY B O 1
ATOM 6567 N N . SER B 1 288 ? -28.672 -25.031 -7.172 1 93.31 288 SER B N 1
ATOM 6568 C CA . SER B 1 288 ? -27.359 -25.234 -6.578 1 93.31 288 SER B CA 1
ATOM 6569 C C . SER B 1 288 ? -26.984 -24.062 -5.672 1 93.31 288 SER B C 1
ATOM 6571 O O . SER B 1 288 ? -25.984 -24.141 -4.949 1 93.31 288 SER B O 1
ATOM 6573 N N . GLY B 1 289 ? -27.719 -22.938 -5.684 1 93.19 289 GLY B N 1
ATOM 6574 C CA . GLY B 1 289 ? -27.453 -21.828 -4.781 1 93.19 289 GLY B CA 1
ATOM 6575 C C . GLY B 1 289 ? -26.875 -20.609 -5.477 1 93.19 289 GLY B C 1
ATOM 6576 O O . GLY B 1 289 ? -26.328 -19.719 -4.828 1 93.19 289 GLY B O 1
ATOM 6577 N N . LYS B 1 290 ? -27 -20.5 -6.758 1 95.56 290 LYS B N 1
ATOM 6578 C CA . LYS B 1 290 ? -26.453 -19.375 -7.523 1 95.56 290 LYS B CA 1
ATOM 6579 C C . LYS B 1 290 ? -27.047 -18.062 -7.066 1 95.56 290 LYS B C 1
ATOM 6581 O O . LYS B 1 290 ? -26.328 -17.141 -6.684 1 95.56 290 LYS B O 1
ATOM 6586 N N . SER B 1 291 ? -28.344 -18.047 -7.031 1 92.44 291 SER B N 1
ATOM 6587 C CA . SER B 1 291 ? -29.047 -16.812 -6.684 1 92.44 291 SER B CA 1
ATOM 6588 C C . SER B 1 291 ? -28.781 -16.422 -5.227 1 92.44 291 SER B C 1
ATOM 6590 O O . SER B 1 291 ? -28.672 -15.242 -4.906 1 92.44 291 SER B O 1
ATOM 6592 N N . PHE B 1 292 ? -28.719 -17.391 -4.441 1 93.56 292 PHE B N 1
ATOM 6593 C CA . PHE B 1 292 ? -28.422 -17.109 -3.045 1 93.56 292 PHE B CA 1
ATOM 6594 C C . PHE B 1 292 ? -27.016 -16.516 -2.906 1 93.56 292 PHE B C 1
ATOM 6596 O O . PHE B 1 292 ? -26.797 -15.594 -2.117 1 93.56 292 PHE B O 1
ATOM 6603 N N . THR B 1 293 ? -26.094 -17.047 -3.561 1 96.44 293 THR B N 1
ATOM 6604 C CA . THR B 1 293 ? -24.719 -16.562 -3.527 1 96.44 293 THR B CA 1
ATOM 6605 C C . THR B 1 293 ? -24.641 -15.117 -4.012 1 96.44 293 THR B C 1
ATOM 6607 O O . THR B 1 293 ? -24 -14.273 -3.383 1 96.44 293 THR B O 1
ATOM 6610 N N . MET B 1 294 ? -25.406 -14.789 -5.008 1 95.31 294 MET B N 1
ATOM 6611 C CA . MET B 1 294 ? -25.281 -13.484 -5.645 1 95.31 294 MET B CA 1
ATOM 6612 C C . MET B 1 294 ? -26.156 -12.453 -4.93 1 95.31 294 MET B C 1
ATOM 6614 O O . MET B 1 294 ? -25.672 -11.375 -4.57 1 95.31 294 MET B O 1
ATOM 6618 N N . GLU B 1 295 ? -27.391 -12.758 -4.754 1 92.5 295 GLU B N 1
ATOM 6619 C CA . GLU B 1 295 ? -28.344 -11.805 -4.172 1 92.5 295 GLU B CA 1
ATOM 6620 C C . GLU B 1 295 ? -28.469 -12.016 -2.664 1 92.5 295 GLU B C 1
ATOM 6622 O O . GLU B 1 295 ? -28.453 -11.055 -1.895 1 92.5 295 GLU B O 1
ATOM 6627 N N . GLY B 1 296 ? -28.609 -13.273 -2.279 1 92.31 296 GLY B N 1
ATOM 6628 C CA . GLY B 1 296 ? -28.719 -13.617 -0.871 1 92.31 296 GLY B CA 1
ATOM 6629 C C . GLY B 1 296 ? -30.062 -13.234 -0.277 1 92.31 296 GLY B C 1
ATOM 6630 O O . GLY B 1 296 ? -31.062 -13.125 -0.996 1 92.31 296 GLY B O 1
ATOM 6631 N N . GLY B 1 297 ? -30.047 -13.141 1.095 1 88.56 297 GLY B N 1
ATOM 6632 C CA . GLY B 1 297 ? -31.25 -12.812 1.827 1 88.56 297 GLY B CA 1
ATOM 6633 C C . GLY B 1 297 ? -31.359 -11.344 2.199 1 88.56 297 GLY B C 1
ATOM 6634 O O . GLY B 1 297 ? -30.562 -10.531 1.728 1 88.56 297 GLY B O 1
ATOM 6635 N N . GLN B 1 298 ? -32.344 -10.992 2.996 1 85.25 298 GLN B N 1
ATOM 6636 C CA . GLN B 1 298 ? -32.625 -9.602 3.32 1 85.25 298 GLN B CA 1
ATOM 6637 C C . GLN B 1 298 ? -31.859 -9.156 4.559 1 85.25 298 GLN B C 1
ATOM 6639 O O . GLN B 1 298 ? -31.734 -7.953 4.824 1 85.25 298 GLN B O 1
ATOM 6644 N N . THR B 1 299 ? -31.281 -10.117 5.227 1 89.94 299 THR B N 1
ATOM 6645 C CA . THR B 1 299 ? -30.531 -9.773 6.43 1 89.94 299 THR B CA 1
ATOM 6646 C C . THR B 1 299 ? -29.062 -9.539 6.102 1 89.94 299 THR B C 1
ATOM 6648 O O . THR B 1 299 ? -28.578 -9.969 5.047 1 89.94 299 THR B O 1
ATOM 6651 N N . GLU B 1 300 ? -28.375 -8.891 6.996 1 90 300 GLU B N 1
ATOM 6652 C CA . GLU B 1 300 ? -26.953 -8.625 6.812 1 90 300 GLU B CA 1
ATOM 6653 C C . GLU B 1 300 ? -26.141 -9.914 6.758 1 90 300 GLU B C 1
ATOM 6655 O O . GLU B 1 300 ? -25.203 -10.031 5.977 1 90 300 GLU B O 1
ATOM 6660 N N . GLU B 1 301 ? -26.469 -10.82 7.52 1 93.06 301 GLU B N 1
ATOM 6661 C CA . GLU B 1 301 ? -25.75 -12.086 7.59 1 93.06 301 GLU B CA 1
ATOM 6662 C C . GLU B 1 301 ? -25.922 -12.898 6.309 1 93.06 301 GLU B C 1
ATOM 6664 O O . GLU B 1 301 ? -25 -13.578 5.863 1 93.06 301 GLU B O 1
ATOM 6669 N N . THR B 1 302 ? -27.078 -12.75 5.691 1 94.25 302 THR B N 1
ATOM 6670 C CA . THR B 1 302 ? -27.375 -13.586 4.539 1 94.25 302 THR B CA 1
ATOM 6671 C C . THR B 1 302 ? -27.234 -12.797 3.242 1 94.25 302 THR B C 1
ATOM 6673 O O . THR B 1 302 ? -27.5 -13.32 2.158 1 94.25 302 THR B O 1
ATOM 6676 N N . ALA B 1 303 ? -26.797 -11.492 3.334 1 94.06 303 ALA B N 1
ATOM 6677 C CA . ALA B 1 303 ? -26.625 -10.68 2.131 1 94.06 303 ALA B CA 1
ATOM 6678 C C . ALA B 1 303 ? -25.656 -11.336 1.161 1 94.06 303 ALA B C 1
ATOM 6680 O O . ALA B 1 303 ? -24.625 -11.875 1.576 1 94.06 303 ALA B O 1
ATOM 6681 N N . GLY B 1 304 ? -25.938 -11.32 -0.093 1 95.88 304 GLY B N 1
ATOM 6682 C CA . GLY B 1 304 ? -25.125 -11.984 -1.096 1 95.88 304 GLY B CA 1
ATOM 6683 C C . GLY B 1 304 ? -23.938 -11.148 -1.55 1 95.88 304 GLY B C 1
ATOM 6684 O O . GLY B 1 304 ? -23.578 -10.172 -0.892 1 95.88 304 GLY B O 1
ATOM 6685 N N . MET B 1 305 ? -23.375 -11.547 -2.658 1 96.75 305 MET B N 1
ATOM 6686 C CA . MET B 1 305 ? -22.172 -10.898 -3.188 1 96.75 305 MET B CA 1
ATOM 6687 C C . MET B 1 305 ? -22.5 -9.531 -3.773 1 96.75 305 MET B C 1
ATOM 6689 O O . MET B 1 305 ? -21.719 -8.594 -3.662 1 96.75 305 MET B O 1
ATOM 6693 N N . ILE B 1 306 ? -23.688 -9.375 -4.34 1 95.38 306 ILE B N 1
ATOM 6694 C CA . ILE B 1 306 ? -24.031 -8.125 -5.012 1 95.38 306 ILE B CA 1
ATOM 6695 C C . ILE B 1 306 ? -24.172 -7.008 -3.979 1 95.38 306 ILE B C 1
ATOM 6697 O O . ILE B 1 306 ? -23.438 -6.012 -4.043 1 95.38 306 ILE B O 1
ATOM 6701 N N . PRO B 1 307 ? -25.031 -7.164 -2.99 1 94.5 307 PRO B N 1
ATOM 6702 C CA . PRO B 1 307 ? -25.125 -6.078 -2.016 1 94.5 307 PRO B CA 1
ATOM 6703 C C . PRO B 1 307 ? -23.828 -5.84 -1.253 1 94.5 307 PRO B C 1
ATOM 6705 O O . PRO B 1 307 ? -23.484 -4.691 -0.964 1 94.5 307 PRO B O 1
ATOM 6708 N N . ARG B 1 308 ? -23.078 -6.867 -0.963 1 96 308 ARG B N 1
ATOM 6709 C CA . ARG B 1 308 ? -21.828 -6.727 -0.221 1 96 308 ARG B CA 1
ATOM 6710 C C . ARG B 1 308 ? -20.781 -5.996 -1.051 1 96 308 ARG B C 1
ATOM 6712 O O . ARG B 1 308 ? -20.047 -5.152 -0.53 1 96 308 ARG B O 1
ATOM 6719 N N . ALA B 1 309 ? -20.719 -6.336 -2.281 1 96.25 309 ALA B N 1
ATOM 6720 C CA . ALA B 1 309 ? -19.75 -5.688 -3.17 1 96.25 309 ALA B CA 1
ATOM 6721 C C . ALA B 1 309 ? -20.047 -4.199 -3.309 1 96.25 309 ALA B C 1
ATOM 6723 O O . ALA B 1 309 ? -19.141 -3.367 -3.234 1 96.25 309 ALA B O 1
ATOM 6724 N N . VAL B 1 310 ? -21.266 -3.881 -3.449 1 94.44 310 VAL B N 1
ATOM 6725 C CA . VAL B 1 310 ? -21.641 -2.482 -3.617 1 94.44 310 VAL B CA 1
ATOM 6726 C C . VAL B 1 310 ? -21.391 -1.719 -2.318 1 94.44 310 VAL B C 1
ATOM 6728 O O . VAL B 1 310 ? -20.906 -0.585 -2.34 1 94.44 310 VAL B O 1
ATOM 6731 N N . ASP B 1 311 ? -21.719 -2.355 -1.244 1 95.19 311 ASP B N 1
ATOM 6732 C CA . ASP B 1 311 ? -21.438 -1.754 0.055 1 95.19 311 ASP B CA 1
ATOM 6733 C C . ASP B 1 311 ? -19.953 -1.427 0.195 1 95.19 311 ASP B C 1
ATOM 6735 O O . ASP B 1 311 ? -19.594 -0.333 0.633 1 95.19 311 ASP B O 1
ATOM 6739 N N . GLN B 1 312 ? -19.203 -2.32 -0.174 1 95.88 312 GLN B N 1
ATOM 6740 C CA . GLN B 1 312 ? -17.75 -2.109 -0.088 1 95.88 312 GLN B CA 1
ATOM 6741 C C . GLN B 1 312 ? -17.312 -0.976 -1.009 1 95.88 312 GLN B C 1
ATOM 6743 O O . GLN B 1 312 ? -16.484 -0.144 -0.623 1 95.88 312 GLN B O 1
ATOM 6748 N N . VAL B 1 313 ? -17.812 -0.979 -2.197 1 95.81 313 VAL B N 1
ATOM 6749 C CA . VAL B 1 313 ? -17.438 0.058 -3.154 1 95.81 313 VAL B CA 1
ATOM 6750 C C . VAL B 1 313 ? -17.766 1.434 -2.578 1 95.81 313 VAL B C 1
ATOM 6752 O O . VAL B 1 313 ? -16.953 2.355 -2.652 1 95.81 313 VAL B O 1
ATOM 6755 N N . PHE B 1 314 ? -18.906 1.554 -1.944 1 95.25 314 PHE B N 1
ATOM 6756 C CA . PHE B 1 314 ? -19.297 2.824 -1.344 1 95.25 314 PHE B CA 1
ATOM 6757 C C . PHE B 1 314 ? -18.359 3.191 -0.198 1 95.25 314 PHE B C 1
ATOM 6759 O O . PHE B 1 314 ? -17.938 4.344 -0.078 1 95.25 314 PHE B O 1
ATOM 6766 N N . ARG B 1 315 ? -18.062 2.225 0.548 1 94.94 315 ARG B N 1
ATOM 6767 C CA . ARG B 1 315 ? -17.172 2.471 1.673 1 94.94 315 ARG B CA 1
ATOM 6768 C C . ARG B 1 315 ? -15.797 2.922 1.188 1 94.94 315 ARG B C 1
ATOM 6770 O O . ARG B 1 315 ? -15.266 3.928 1.66 1 94.94 315 ARG B O 1
ATOM 6777 N N . VAL B 1 316 ? -15.273 2.246 0.272 1 94.62 316 VAL B N 1
ATOM 6778 C CA . VAL B 1 316 ? -13.93 2.514 -0.243 1 94.62 316 VAL B CA 1
ATOM 6779 C C . VAL B 1 316 ? -13.906 3.871 -0.942 1 94.62 316 VAL B C 1
ATOM 6781 O O . VAL B 1 316 ? -12.992 4.672 -0.729 1 94.62 316 VAL B O 1
ATOM 6784 N N . THR B 1 317 ? -14.891 4.156 -1.74 1 94.5 317 THR B N 1
ATOM 6785 C CA . THR B 1 317 ? -14.93 5.406 -2.486 1 94.5 317 THR B CA 1
ATOM 6786 C C . THR B 1 317 ? -15.102 6.594 -1.545 1 94.5 317 THR B C 1
ATOM 6788 O O . THR B 1 317 ? -14.578 7.68 -1.8 1 94.5 317 THR B O 1
ATOM 6791 N N . ASN B 1 318 ? -15.805 6.395 -0.485 1 93.38 318 ASN B N 1
ATOM 6792 C CA . ASN B 1 318 ? -15.953 7.445 0.517 1 93.38 318 ASN B CA 1
ATOM 6793 C C . ASN B 1 318 ? -14.633 7.723 1.235 1 93.38 318 ASN B C 1
ATOM 6795 O O . ASN B 1 318 ? -14.273 8.875 1.465 1 93.38 318 ASN B O 1
ATOM 6799 N N . ASP B 1 319 ? -13.953 6.68 1.473 1 91.06 319 ASP B N 1
ATOM 6800 C CA . ASP B 1 319 ? -12.672 6.805 2.148 1 91.06 319 ASP B CA 1
ATOM 6801 C C . ASP B 1 319 ? -11.648 7.523 1.267 1 91.06 319 ASP B C 1
ATOM 6803 O O . ASP B 1 319 ? -10.82 8.281 1.764 1 91.06 319 ASP B O 1
ATOM 6807 N N . LEU B 1 320 ? -11.734 7.363 0.045 1 92.5 320 LEU B N 1
ATOM 6808 C CA . LEU B 1 320 ? -10.75 7.883 -0.892 1 92.5 320 LEU B CA 1
ATOM 6809 C C . LEU B 1 320 ? -10.984 9.359 -1.171 1 92.5 320 LEU B C 1
ATOM 6811 O O . LEU B 1 320 ? -10.141 10.031 -1.774 1 92.5 320 LEU B O 1
ATOM 6815 N N . LYS B 1 321 ? -12.078 9.898 -0.647 1 90.19 321 LYS B N 1
ATOM 6816 C CA . LYS B 1 321 ? -12.352 11.32 -0.793 1 90.19 321 LYS B CA 1
ATOM 6817 C C . LYS B 1 321 ? -11.273 12.164 -0.101 1 90.19 321 LYS B C 1
ATOM 6819 O O . LYS B 1 321 ? -10.859 13.195 -0.62 1 90.19 321 LYS B O 1
ATOM 6824 N N . SER B 1 322 ? -10.875 11.648 0.957 1 84.81 322 SER B N 1
ATOM 6825 C CA . SER B 1 322 ? -9.867 12.367 1.73 1 84.81 322 SER B CA 1
ATOM 6826 C C . SER B 1 322 ? -8.539 12.422 0.991 1 84.81 322 SER B C 1
ATOM 6828 O O . SER B 1 322 ? -7.688 13.266 1.29 1 84.81 322 SER B O 1
ATOM 6830 N N . ARG B 1 323 ? -8.414 11.57 0.013 1 87.5 323 ARG B N 1
ATOM 6831 C CA . ARG B 1 323 ? -7.176 11.523 -0.757 1 87.5 323 ARG B CA 1
ATOM 6832 C C . ARG B 1 323 ? -7.344 12.211 -2.105 1 87.5 323 ARG B C 1
ATOM 6834 O O . ARG B 1 323 ? -6.527 12.023 -3.012 1 87.5 323 ARG B O 1
ATOM 6841 N N . GLY B 1 324 ? -8.422 12.844 -2.248 1 87.06 324 GLY B N 1
ATOM 6842 C CA . GLY B 1 324 ? -8.617 13.688 -3.416 1 87.06 324 GLY B CA 1
ATOM 6843 C C . GLY B 1 324 ? -9.438 13.023 -4.504 1 87.06 324 GLY B C 1
ATOM 6844 O O . GLY B 1 324 ? -9.609 13.586 -5.586 1 87.06 324 GLY B O 1
ATOM 6845 N N . TRP B 1 325 ? -9.922 11.836 -4.207 1 92.56 325 TRP B N 1
ATOM 6846 C CA . TRP B 1 325 ? -10.688 11.133 -5.23 1 92.56 325 TRP B CA 1
ATOM 6847 C C . TRP B 1 325 ? -12.172 11.453 -5.117 1 92.56 325 TRP B C 1
ATOM 6849 O O . TRP B 1 325 ? -12.711 11.555 -4.012 1 92.56 325 TRP B O 1
ATOM 6859 N N . GLU B 1 326 ? -12.766 11.648 -6.289 1 94.94 326 GLU B N 1
ATOM 6860 C CA . GLU B 1 326 ? -14.219 11.766 -6.398 1 94.94 326 GLU B CA 1
ATOM 6861 C C . GLU B 1 326 ? -14.781 10.703 -7.34 1 94.94 326 GLU B C 1
ATOM 6863 O O . GLU B 1 326 ? -14.391 10.633 -8.508 1 94.94 326 GLU B O 1
ATOM 6868 N N . TYR B 1 327 ? -15.75 9.938 -6.719 1 96.06 327 TYR B N 1
ATOM 6869 C CA . TYR B 1 327 ? -16.266 8.828 -7.512 1 96.06 327 TYR B CA 1
ATOM 6870 C C . TYR B 1 327 ? -17.734 9.031 -7.848 1 96.06 327 TYR B C 1
ATOM 6872 O O . TYR B 1 327 ? -18.469 9.641 -7.074 1 96.06 327 TYR B O 1
ATOM 6880 N N . THR B 1 328 ? -18.109 8.609 -9.047 1 95.69 328 THR B N 1
ATOM 6881 C CA . THR B 1 328 ? -19.5 8.484 -9.469 1 95.69 328 THR B CA 1
ATOM 6882 C C . THR B 1 328 ? -19.859 7.031 -9.766 1 95.69 328 THR B C 1
ATOM 6884 O O . THR B 1 328 ? -19.094 6.328 -10.43 1 95.69 328 THR B O 1
ATOM 6887 N N . LEU B 1 329 ? -21 6.609 -9.172 1 96.12 329 LEU B N 1
ATOM 6888 C CA . LEU B 1 329 ? -21.438 5.227 -9.352 1 96.12 329 LEU B CA 1
ATOM 6889 C C . LEU B 1 329 ? -22.75 5.168 -10.102 1 96.12 329 LEU B C 1
ATOM 6891 O O . LEU B 1 329 ? -23.688 5.902 -9.781 1 96.12 329 LEU B O 1
ATOM 6895 N N . GLU B 1 330 ? -22.812 4.324 -11.133 1 95.56 330 GLU B N 1
ATOM 6896 C CA . GLU B 1 330 ? -24.031 4.078 -11.906 1 95.56 330 GLU B CA 1
ATOM 6897 C C . GLU B 1 330 ? -24.344 2.586 -11.977 1 95.56 330 GLU B C 1
ATOM 6899 O O . GLU B 1 330 ? -23.453 1.768 -12.188 1 95.56 330 GLU B O 1
ATOM 6904 N N . GLY B 1 331 ? -25.609 2.295 -11.781 1 94.44 331 GLY B N 1
ATOM 6905 C CA . GLY B 1 331 ? -26.031 0.901 -11.797 1 94.44 331 GLY B CA 1
ATOM 6906 C C . GLY B 1 331 ? -26.969 0.574 -12.945 1 94.44 331 GLY B C 1
ATOM 6907 O O . GLY B 1 331 ? -27.812 1.384 -13.305 1 94.44 331 GLY B O 1
ATOM 6908 N N . GLN B 1 332 ? -26.766 -0.59 -13.531 1 94.69 332 GLN B N 1
ATOM 6909 C CA . GLN B 1 332 ? -27.625 -1.178 -14.555 1 94.69 332 GLN B CA 1
ATOM 6910 C C . GLN B 1 332 ? -27.984 -2.617 -14.203 1 94.69 332 GLN B C 1
ATOM 6912 O O . GLN B 1 332 ? -27.203 -3.324 -13.562 1 94.69 332 GLN B O 1
ATOM 6917 N N . PHE B 1 333 ? -29.219 -2.941 -14.5 1 94.19 333 PHE B N 1
ATOM 6918 C CA . PHE B 1 333 ? -29.672 -4.305 -14.25 1 94.19 333 PHE B CA 1
ATOM 6919 C C . PHE B 1 333 ? -30.406 -4.863 -15.461 1 94.19 333 PHE B C 1
ATOM 6921 O O . PHE B 1 333 ? -31.422 -4.301 -15.891 1 94.19 333 PHE B O 1
ATOM 6928 N N . LEU B 1 334 ? -29.906 -5.941 -16.016 1 93.94 334 LEU B N 1
ATOM 6929 C CA . LEU B 1 334 ? -30.547 -6.516 -17.188 1 93.94 334 LEU B CA 1
ATOM 6930 C C . LEU B 1 334 ? -30.578 -8.039 -17.094 1 93.94 334 LEU B C 1
ATOM 6932 O O . LEU B 1 334 ? -29.922 -8.625 -16.25 1 93.94 334 LEU B O 1
ATOM 6936 N N . GLU B 1 335 ? -31.391 -8.609 -17.922 1 93.31 335 GLU B N 1
ATOM 6937 C CA . GLU B 1 335 ? -31.516 -10.055 -18.047 1 93.31 335 GLU B CA 1
ATOM 6938 C C . GLU B 1 335 ? -31.359 -10.492 -19.5 1 93.31 335 GLU B C 1
ATOM 6940 O O . GLU B 1 335 ? -31.797 -9.781 -20.422 1 93.31 335 GLU B O 1
ATOM 6945 N N . ILE B 1 336 ? -30.672 -11.516 -19.641 1 93.5 336 ILE B N 1
ATOM 6946 C CA . ILE B 1 336 ? -30.578 -12.125 -20.969 1 93.5 336 ILE B CA 1
ATOM 6947 C C . ILE B 1 336 ? -31.359 -13.445 -20.969 1 93.5 336 ILE B C 1
ATOM 6949 O O . ILE B 1 336 ? -30.969 -14.406 -20.297 1 93.5 336 ILE B O 1
ATOM 6953 N N . TYR B 1 337 ? -32.438 -13.406 -21.656 1 89.56 337 TYR B N 1
ATOM 6954 C CA . TYR B 1 337 ? -33.312 -14.562 -21.812 1 89.56 337 TYR B CA 1
ATOM 6955 C C . TYR B 1 337 ? -33.5 -14.922 -23.281 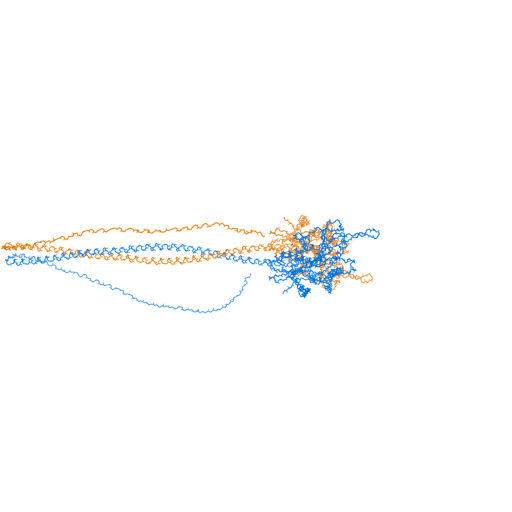1 89.56 337 TYR B C 1
ATOM 6957 O O . TYR B 1 337 ? -33.906 -14.086 -24.078 1 89.56 337 TYR B O 1
ATOM 6965 N N . ASN B 1 338 ? -33.125 -16.125 -23.656 1 88.88 338 ASN B N 1
ATOM 6966 C CA . ASN B 1 338 ? -33.25 -16.594 -25.031 1 88.88 338 ASN B CA 1
ATOM 6967 C C . ASN B 1 338 ? -32.562 -15.641 -26 1 88.88 338 ASN B C 1
ATOM 6969 O O . ASN B 1 338 ? -33.125 -15.289 -27.047 1 88.88 338 ASN B O 1
ATOM 6973 N N . GLU B 1 339 ? -31.469 -15.117 -25.609 1 91.44 339 GLU B N 1
ATOM 6974 C CA . GLU B 1 339 ? -30.609 -14.242 -26.391 1 91.44 339 GLU B CA 1
ATOM 6975 C C . GLU B 1 339 ? -31.266 -12.883 -26.625 1 91.44 339 GLU B C 1
ATOM 6977 O O . GLU B 1 339 ? -30.969 -12.203 -27.609 1 91.44 339 GLU B O 1
ATOM 6982 N N . THR B 1 340 ? -32.094 -12.641 -25.75 1 91.44 340 THR B N 1
ATOM 6983 C CA . THR B 1 340 ? -32.719 -11.32 -25.766 1 91.44 340 THR B CA 1
ATOM 6984 C C . THR B 1 340 ? -32.469 -10.594 -24.453 1 91.44 340 THR B C 1
ATOM 6986 O O . THR B 1 340 ? -32.531 -11.195 -23.375 1 91.44 340 THR B O 1
ATOM 6989 N N . ILE B 1 341 ? -32.219 -9.297 -24.594 1 94.06 341 ILE B N 1
ATOM 6990 C CA . ILE B 1 341 ? -31.906 -8.484 -23.422 1 94.06 341 ILE B CA 1
ATOM 6991 C C . ILE B 1 341 ? -33.188 -7.812 -22.906 1 94.06 341 ILE B C 1
ATOM 6993 O O . ILE B 1 341 ? -33.938 -7.25 -23.688 1 94.06 341 ILE B O 1
ATOM 6997 N N . ASN B 1 342 ? -33.406 -7.938 -21.641 1 91.38 342 ASN B N 1
ATOM 6998 C CA . ASN B 1 342 ? -34.5 -7.266 -20.953 1 91.38 342 ASN B CA 1
ATOM 6999 C C . ASN B 1 342 ? -34 -6.332 -19.859 1 91.38 342 ASN B C 1
ATOM 7001 O O . ASN B 1 342 ? -33.094 -6.691 -19.094 1 91.38 342 ASN B O 1
ATOM 7005 N N . ASP B 1 343 ? -34.531 -5.156 -19.859 1 93.06 343 ASP B N 1
ATOM 7006 C CA . ASP B 1 343 ? -34.188 -4.18 -18.828 1 93.06 343 ASP B CA 1
ATOM 7007 C C . ASP B 1 343 ? -35 -4.426 -17.547 1 93.06 343 ASP B C 1
ATOM 7009 O O . ASP B 1 343 ? -36.219 -4.297 -17.547 1 93.06 343 ASP B O 1
ATOM 7013 N N . LEU B 1 344 ? -34.312 -4.637 -16.469 1 90.81 344 LEU B N 1
ATOM 7014 C CA . LEU B 1 344 ? -34.969 -5.004 -15.234 1 90.81 344 LEU B CA 1
ATOM 7015 C C . LEU B 1 344 ? -35.281 -3.766 -14.398 1 90.81 344 LEU B C 1
ATOM 7017 O O . LEU B 1 344 ? -35.969 -3.863 -13.367 1 90.81 344 LEU B O 1
ATOM 7021 N N . LEU B 1 345 ? -34.906 -2.615 -14.867 1 90.19 345 LEU B N 1
ATOM 7022 C CA . LEU B 1 345 ? -35.125 -1.385 -14.125 1 90.19 345 LEU B CA 1
ATOM 7023 C C . LEU B 1 345 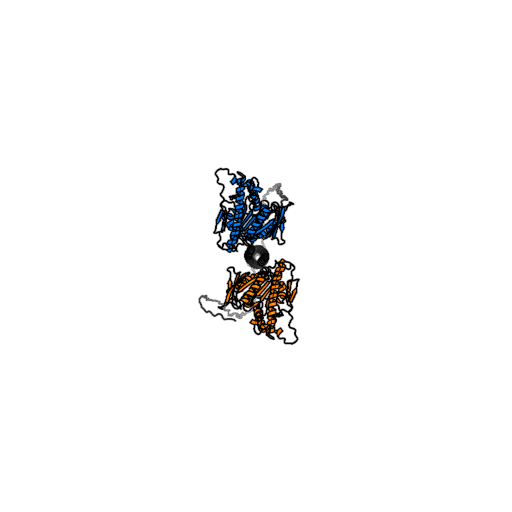? -36.094 -0.463 -14.883 1 90.19 345 LEU B C 1
ATOM 7025 O O . LEU B 1 345 ? -36.406 0.629 -14.406 1 90.19 345 LEU B O 1
ATOM 7029 N N . ALA B 1 346 ? -36.562 -0.865 -15.984 1 84.44 346 ALA B N 1
ATOM 7030 C CA . ALA B 1 346 ? -37.438 -0.029 -16.797 1 84.44 346 ALA B CA 1
ATOM 7031 C C . ALA B 1 346 ? -38.75 0.254 -16.078 1 84.44 346 ALA B C 1
ATOM 7033 O O . ALA B 1 346 ? -39.219 -0.573 -15.297 1 84.44 346 ALA B O 1
ATOM 7034 N N . SER B 1 347 ? -39.281 1.558 -15.914 1 73.31 347 SER B N 1
ATOM 7035 C CA . SER B 1 347 ? -40.562 1.934 -15.281 1 73.31 347 SER B CA 1
ATOM 7036 C C . SER B 1 347 ? -41.719 1.261 -15.969 1 73.31 347 SER B C 1
ATOM 7038 O O . SER B 1 347 ? -41.656 0.957 -17.156 1 73.31 347 SER B O 1
ATOM 7040 N N . SER B 1 348 ? -42.625 0.607 -15.117 1 58.94 348 SER B N 1
ATOM 7041 C CA . SER B 1 348 ? -43.844 -0.043 -15.57 1 58.94 348 SER B CA 1
ATOM 7042 C C . SER B 1 348 ? -44.594 0.812 -16.594 1 58.94 348 SER B C 1
ATOM 7044 O O . SER B 1 348 ? -45.312 0.286 -17.453 1 58.94 348 SER B O 1
ATOM 7046 N N . SER B 1 349 ? -44.625 2.115 -16.344 1 50.56 349 SER B N 1
ATOM 7047 C CA . SER B 1 349 ? -45.5 2.914 -17.203 1 50.56 349 SER B CA 1
ATOM 7048 C C . SER B 1 349 ? -45.125 2.736 -18.672 1 50.56 349 SER B C 1
ATOM 7050 O O . SER B 1 349 ? -45.938 2.988 -19.562 1 50.56 349 SER B O 1
ATOM 7052 N N . SER B 1 350 ? -43.906 2.422 -18.828 1 46.41 350 SER B N 1
ATOM 7053 C CA . SER B 1 350 ? -43.594 2.236 -20.234 1 46.41 350 SER B CA 1
ATOM 7054 C C . SER B 1 350 ? -44.125 0.906 -20.75 1 46.41 350 SER B C 1
ATOM 7056 O O . SER B 1 350 ? -44.031 0.622 -21.953 1 46.41 350 SER B O 1
ATOM 7058 N N . ALA B 1 351 ? -44.375 0.006 -19.75 1 40.19 351 ALA B N 1
ATOM 7059 C CA . ALA B 1 351 ? -44.906 -1.28 -20.172 1 40.19 351 ALA B CA 1
ATOM 7060 C C . ALA B 1 351 ? -46.344 -1.126 -20.703 1 40.19 351 ALA B C 1
ATOM 7062 O O . ALA B 1 351 ? -46.812 -1.983 -21.438 1 40.19 351 ALA B O 1
ATOM 7063 N N . THR B 1 352 ? -47.156 -0.407 -19.875 1 37.06 352 THR B N 1
ATOM 7064 C CA . THR B 1 352 ? -48.594 -0.467 -20.125 1 37.06 352 THR B CA 1
ATOM 7065 C C . THR B 1 352 ? -48.938 0.224 -21.438 1 37.06 352 THR B C 1
ATOM 7067 O O . THR B 1 352 ? -50.094 0.378 -21.781 1 37.06 352 THR B O 1
ATOM 7070 N N . SER B 1 353 ? -48.094 1.173 -21.938 1 35.19 353 SER B N 1
ATOM 7071 C CA . SER B 1 353 ? -48.781 1.662 -23.125 1 35.19 353 SER B CA 1
ATOM 7072 C C . SER B 1 353 ? -49.062 0.521 -24.094 1 35.19 353 SER B C 1
ATOM 7074 O O . SER B 1 353 ? -48.156 -0.104 -24.641 1 35.19 353 SER B O 1
ATOM 7076 N N . THR B 1 354 ? -50.094 -0.243 -23.812 1 35.19 354 THR B N 1
ATOM 7077 C CA . THR B 1 354 ? -50.875 -1.126 -24.703 1 35.19 354 THR B CA 1
ATOM 7078 C C . THR B 1 354 ? -50.875 -0.595 -26.125 1 35.19 354 THR B C 1
ATOM 7080 O O . THR B 1 354 ? -51.625 -1.079 -26.984 1 35.19 354 THR B O 1
ATOM 7083 N N . SER B 1 355 ? -50.719 0.806 -26.344 1 34.69 355 SER B N 1
ATOM 7084 C CA . SER B 1 355 ? -50.969 1 -27.781 1 34.69 355 SER B CA 1
ATOM 7085 C C . SER B 1 355 ? -50.125 0.015 -28.609 1 34.69 355 SER B C 1
ATOM 7087 O O . SER B 1 355 ? -49 -0.332 -28.234 1 34.69 355 SER B O 1
ATOM 7089 N N . SER B 1 356 ? -50.812 -0.835 -29.422 1 37.84 356 SER B N 1
ATOM 7090 C CA . SER B 1 356 ? -50.469 -1.806 -30.453 1 37.84 356 SER B CA 1
ATOM 7091 C C . SER B 1 356 ? -49.062 -1.56 -30.969 1 37.84 356 SER B C 1
ATOM 7093 O O . SER B 1 356 ? -48.344 -2.502 -31.328 1 37.84 356 SER B O 1
ATOM 7095 N N . THR B 1 357 ? -48.812 -0.33 -31.594 1 37.47 357 THR B N 1
ATOM 7096 C CA . THR B 1 357 ? -47.719 -0.092 -32.531 1 37.47 357 THR B CA 1
ATOM 7097 C C . THR B 1 357 ? -46.406 0.062 -31.781 1 37.47 357 THR B C 1
ATOM 7099 O O . THR B 1 357 ? -45.375 0.378 -32.375 1 37.47 357 THR B O 1
ATOM 7102 N N . SER B 1 358 ? -46.312 0.583 -30.516 1 41.44 358 SER B N 1
ATOM 7103 C CA . SER B 1 358 ? -45.031 1.152 -30.078 1 41.44 358 SER B CA 1
ATOM 7104 C C . SER B 1 358 ? -44 0.062 -29.812 1 41.44 358 SER B C 1
ATOM 7106 O O . SER B 1 358 ? -44.281 -0.889 -29.078 1 41.44 358 SER B O 1
ATOM 7108 N N . SER B 1 359 ? -43.031 -0.178 -30.656 1 48.38 359 SER B N 1
ATOM 7109 C CA . SER B 1 359 ? -41.844 -1.014 -30.812 1 48.38 359 SER B CA 1
ATOM 7110 C C . SER B 1 359 ? -41.062 -1.105 -29.5 1 48.38 359 SER B C 1
ATOM 7112 O O . SER B 1 359 ? -40.75 -0.084 -28.891 1 48.38 359 SER B O 1
ATOM 7114 N N . SER B 1 360 ? -41.312 -2.117 -28.656 1 60.59 360 SER B N 1
ATOM 7115 C CA . SER B 1 360 ? -40.406 -2.412 -27.547 1 60.59 360 SER B CA 1
ATOM 7116 C C . SER B 1 360 ? -39 -1.911 -27.844 1 60.59 360 SER B C 1
ATOM 7118 O O . SER B 1 360 ? -38.5 -2.025 -28.969 1 60.59 360 SER B O 1
ATOM 7120 N N . PRO B 1 361 ? -38.531 -1.038 -26.891 1 71.62 361 PRO B N 1
ATOM 7121 C CA . PRO B 1 361 ? -37.188 -0.537 -27.141 1 71.62 361 PRO B CA 1
ATOM 7122 C C . PRO B 1 361 ? -36.188 -1.655 -27.422 1 71.62 361 PRO B C 1
ATOM 7124 O O . PRO B 1 361 ? -36.281 -2.746 -26.859 1 71.62 361 PRO B O 1
ATOM 7127 N N . GLN B 1 362 ? -35.562 -1.511 -28.516 1 85.06 362 GLN B N 1
ATOM 7128 C CA . GLN B 1 362 ? -34.5 -2.451 -28.891 1 85.06 362 GLN B CA 1
ATOM 7129 C C . GLN B 1 362 ? -33.219 -2.193 -28.094 1 85.06 362 GLN B C 1
ATOM 7131 O O . GLN B 1 362 ? -32.781 -1.048 -27.969 1 85.06 362 GLN B O 1
ATOM 7136 N N . TYR B 1 363 ? -32.812 -3.25 -27.375 1 93 363 TYR B N 1
ATOM 7137 C CA . TYR B 1 363 ? -31.578 -3.182 -26.625 1 93 363 TYR B CA 1
ATOM 7138 C C . TYR B 1 363 ? -30.422 -3.76 -27.438 1 93 363 TYR B C 1
ATOM 7140 O O . TYR B 1 363 ? -30.359 -4.973 -27.641 1 93 363 TYR B O 1
ATOM 7148 N N . ASN B 1 364 ? -29.562 -2.865 -27.969 1 94.69 364 ASN B N 1
ATOM 7149 C CA . ASN B 1 364 ? -28.422 -3.285 -28.75 1 94.69 364 ASN B CA 1
ATOM 7150 C C . ASN B 1 364 ? -27.109 -3.021 -28.031 1 94.69 364 ASN B C 1
ATOM 7152 O O . ASN B 1 364 ? -26.938 -1.98 -27.391 1 94.69 364 ASN B O 1
ATOM 7156 N N . ILE B 1 365 ? -26.234 -4.035 -28.125 1 96.62 365 ILE B N 1
ATOM 7157 C CA . ILE B 1 365 ? -24.922 -3.908 -27.516 1 96.62 365 ILE B CA 1
ATOM 7158 C C . ILE B 1 365 ? -23.984 -3.137 -28.438 1 96.62 365 ILE B C 1
ATOM 7160 O O . ILE B 1 365 ? -23.891 -3.451 -29.625 1 96.62 365 ILE B O 1
ATOM 7164 N N . LYS B 1 366 ? -23.375 -2.096 -27.969 1 95.88 366 LYS B N 1
ATOM 7165 C CA . LYS B 1 366 ? -22.391 -1.304 -28.703 1 95.88 366 LYS B CA 1
ATOM 7166 C C . LYS B 1 366 ? -21.047 -1.279 -27.984 1 95.88 366 LYS B C 1
ATOM 7168 O O . LYS B 1 366 ? -21 -1.105 -26.766 1 95.88 366 LYS B O 1
ATOM 7173 N N . HIS B 1 367 ? -20 -1.521 -28.781 1 94.75 367 HIS B N 1
ATOM 7174 C CA . HIS B 1 367 ? -18.656 -1.479 -28.234 1 94.75 367 HIS B CA 1
ATOM 7175 C C . HIS B 1 367 ? -17.875 -0.276 -28.766 1 94.75 367 HIS B C 1
ATOM 7177 O O . HIS B 1 367 ? -17.953 0.035 -29.953 1 94.75 367 HIS B O 1
ATOM 7183 N N . ASP B 1 368 ? -17.219 0.385 -27.906 1 92.38 368 ASP B N 1
ATOM 7184 C CA . ASP B 1 368 ? -16.281 1.44 -28.281 1 92.38 368 ASP B CA 1
ATOM 7185 C C . ASP B 1 368 ? -14.836 0.977 -28.109 1 92.38 368 ASP B C 1
ATOM 7187 O O . ASP B 1 368 ? -14.336 0.887 -26.984 1 92.38 368 ASP B O 1
ATOM 7191 N N . PRO B 1 369 ? -14.125 0.77 -29.141 1 88.44 369 PRO B N 1
ATOM 7192 C CA . PRO B 1 369 ? -12.758 0.243 -29.047 1 88.44 369 PRO B CA 1
ATOM 7193 C C . PRO B 1 369 ? -11.773 1.264 -28.5 1 88.44 369 PRO B C 1
ATOM 7195 O O . PRO B 1 369 ? -10.742 0.886 -27.938 1 88.44 369 PRO B O 1
ATOM 7198 N N . GLN B 1 370 ? -12.102 2.484 -28.641 1 86.94 370 GLN B N 1
ATOM 7199 C CA . GLN B 1 370 ? -11.195 3.523 -28.156 1 86.94 370 GLN B CA 1
ATOM 7200 C C . GLN B 1 370 ? -11.172 3.578 -26.641 1 86.94 370 GLN B C 1
ATOM 7202 O O . GLN B 1 370 ? -10.109 3.619 -26.031 1 86.94 370 GLN B O 1
ATOM 7207 N N . THR B 1 371 ? -12.367 3.527 -26.109 1 83.06 371 THR B N 1
ATOM 7208 C CA . THR B 1 371 ? -12.461 3.615 -24.656 1 83.06 371 THR B CA 1
ATOM 7209 C C . THR B 1 371 ? -12.57 2.225 -24.031 1 83.06 371 THR B C 1
ATOM 7211 O O . THR B 1 371 ? -12.523 2.08 -22.812 1 83.06 371 THR B O 1
ATOM 7214 N N . ARG B 1 372 ? -12.68 1.201 -24.828 1 86.56 372 ARG B N 1
ATOM 7215 C CA . ARG B 1 372 ? -12.852 -0.178 -24.391 1 86.56 372 ARG B CA 1
ATOM 7216 C C . ARG B 1 372 ? -14.031 -0.309 -23.438 1 86.56 372 ARG B C 1
ATOM 7218 O O . ARG B 1 372 ? -13.914 -0.894 -22.359 1 86.56 372 ARG B O 1
ATOM 7225 N N . THR B 1 373 ? -15.102 0.353 -23.906 1 88.94 373 THR B N 1
ATOM 7226 C CA . THR B 1 373 ? -16.312 0.326 -23.109 1 88.94 373 THR B CA 1
ATOM 7227 C C . THR B 1 373 ? -17.469 -0.285 -23.891 1 88.94 373 THR B C 1
ATOM 7229 O O . THR B 1 373 ? -17.5 -0.217 -25.125 1 88.94 373 THR B O 1
ATOM 7232 N N . THR B 1 374 ? -18.328 -0.929 -23.156 1 94.88 374 THR B N 1
ATOM 7233 C CA . THR B 1 374 ? -19.531 -1.534 -23.719 1 94.88 374 THR B CA 1
ATOM 7234 C C . THR B 1 374 ? -20.781 -0.823 -23.219 1 94.88 374 THR B C 1
ATOM 7236 O O . THR B 1 374 ? -20.922 -0.568 -22.031 1 94.88 374 THR B O 1
ATOM 7239 N N . THR B 1 375 ? -21.656 -0.466 -24.156 1 94.56 375 THR B N 1
ATOM 7240 C CA . THR B 1 375 ? -22.938 0.147 -23.797 1 94.56 375 THR B CA 1
ATOM 7241 C C . THR B 1 375 ? -24.109 -0.608 -24.422 1 94.56 375 THR B C 1
ATOM 7243 O O . THR B 1 375 ? -23.922 -1.299 -25.438 1 94.56 375 THR B O 1
ATOM 7246 N N . VAL B 1 376 ? -25.203 -0.601 -23.719 1 96.19 376 VAL B N 1
ATOM 7247 C CA . VAL B 1 376 ? -26.438 -1.151 -24.25 1 96.19 376 VAL B CA 1
ATOM 7248 C C . VAL B 1 376 ? -27.438 -0.022 -24.516 1 96.19 376 VAL B C 1
ATOM 7250 O O . VAL B 1 376 ? -27.781 0.74 -23.609 1 96.19 376 VAL B O 1
ATOM 7253 N N . THR B 1 377 ? -27.891 0.02 -25.703 1 94.62 377 THR B N 1
ATOM 7254 C CA . THR B 1 377 ? -28.781 1.099 -26.109 1 94.62 377 THR B CA 1
ATOM 7255 C C . THR B 1 377 ? -30.094 1.031 -25.328 1 94.62 377 THR B C 1
ATOM 7257 O O . THR B 1 377 ? -30.641 -0.053 -25.109 1 94.62 377 THR B O 1
ATOM 7260 N N . ASN B 1 378 ? -30.609 2.16 -24.781 1 92.38 378 ASN B N 1
ATOM 7261 C CA . ASN B 1 378 ? -31.906 2.348 -24.156 1 92.38 378 ASN B CA 1
ATOM 7262 C C . ASN B 1 378 ? -31.953 1.695 -22.766 1 92.38 378 ASN B C 1
ATOM 7264 O O . ASN B 1 378 ? -33 1.7 -22.125 1 92.38 378 ASN B O 1
ATOM 7268 N N . LEU B 1 379 ? -30.844 1.106 -22.375 1 94.81 379 LEU B N 1
ATOM 7269 C CA . LEU B 1 379 ? -30.844 0.472 -21.062 1 94.81 379 LEU B CA 1
ATOM 7270 C C . LEU B 1 379 ? -30.875 1.519 -19.953 1 94.81 379 LEU B C 1
ATOM 7272 O O . LEU B 1 379 ? -30.172 2.529 -20.016 1 94.81 379 LEU B O 1
ATOM 7276 N N . THR B 1 380 ? -31.719 1.278 -18.969 1 93.81 380 THR B N 1
ATOM 7277 C CA . THR B 1 380 ? -31.859 2.217 -17.859 1 93.81 380 THR B CA 1
ATOM 7278 C C . THR B 1 380 ? -30.625 2.199 -16.984 1 93.81 380 THR B C 1
ATOM 7280 O O . THR B 1 380 ? -30.156 1.133 -16.562 1 93.81 380 THR B O 1
ATOM 7283 N N . SER B 1 381 ? -30.078 3.361 -16.797 1 94.06 381 SER B N 1
ATOM 7284 C CA . SER B 1 381 ? -28.969 3.549 -15.875 1 94.06 381 SER B CA 1
ATOM 7285 C C . SER B 1 381 ? -29.359 4.441 -14.703 1 94.06 381 SER B C 1
ATOM 7287 O O . SER B 1 381 ? -29.922 5.523 -14.898 1 94.06 381 SER B O 1
ATOM 7289 N N . VAL B 1 382 ? -29.094 3.971 -13.484 1 94.06 382 VAL B N 1
ATOM 7290 C CA . VAL B 1 382 ? -29.516 4.707 -12.297 1 94.06 382 VAL B CA 1
ATOM 7291 C C . VAL B 1 382 ? -28.281 5.105 -11.484 1 94.06 382 VAL B C 1
ATOM 7293 O O . VAL B 1 382 ? -27.422 4.27 -11.195 1 94.06 382 VAL B O 1
ATOM 7296 N N . PRO B 1 383 ? -28.219 6.379 -11.156 1 95.12 383 PRO B N 1
ATOM 7297 C CA . PRO B 1 383 ? -27.156 6.762 -10.234 1 95.12 383 PRO B CA 1
ATOM 7298 C C . PRO B 1 383 ? -27.297 6.125 -8.859 1 95.12 383 PRO B C 1
ATOM 7300 O O . PRO B 1 383 ? -28.391 6.129 -8.289 1 95.12 383 PRO B O 1
ATOM 7303 N N . LEU B 1 384 ? -26.219 5.547 -8.414 1 94.06 384 LEU B N 1
ATOM 7304 C CA . LEU B 1 384 ? -26.234 4.934 -7.09 1 94.06 384 LEU B CA 1
ATOM 7305 C C . LEU B 1 384 ? -25.719 5.902 -6.031 1 94.06 384 LEU B C 1
ATOM 7307 O O . LEU B 1 384 ? -24.547 6.32 -6.078 1 94.06 384 LEU B O 1
ATOM 7311 N N . THR B 1 385 ? -26.609 6.254 -5.047 1 91.19 385 THR B N 1
ATOM 7312 C CA . THR B 1 385 ? -26.234 7.281 -4.078 1 91.19 385 THR B CA 1
ATOM 7313 C C . THR B 1 385 ? -25.969 6.656 -2.713 1 91.19 385 THR B C 1
ATOM 7315 O O . THR B 1 385 ? -25.312 7.273 -1.863 1 91.19 385 THR B O 1
ATOM 7318 N N . SER B 1 386 ? -26.469 5.445 -2.531 1 91.31 386 SER B N 1
ATOM 7319 C CA . SER B 1 386 ? -26.25 4.754 -1.263 1 91.31 386 SER B CA 1
ATOM 7320 C C . SER B 1 386 ? -26.344 3.24 -1.434 1 91.31 386 SER B C 1
ATOM 7322 O O . SER B 1 386 ? -26.922 2.758 -2.408 1 91.31 386 SER B O 1
ATOM 7324 N N . PRO B 1 387 ? -25.75 2.564 -0.451 1 88.25 387 PRO B N 1
ATOM 7325 C CA . PRO B 1 387 ? -25.891 1.106 -0.502 1 88.25 387 PRO B CA 1
ATOM 7326 C C . PRO B 1 387 ? -27.344 0.651 -0.416 1 88.25 387 PRO B C 1
ATOM 7328 O O . PRO B 1 387 ? -27.719 -0.348 -1.036 1 88.25 387 PRO B O 1
ATOM 7331 N N . ALA B 1 388 ? -28.156 1.344 0.283 1 87.56 388 ALA B N 1
ATOM 7332 C CA . ALA B 1 388 ? -29.562 1.006 0.436 1 87.56 388 ALA B CA 1
ATOM 7333 C C . ALA B 1 388 ? -30.297 1.074 -0.904 1 87.56 388 ALA B C 1
ATOM 7335 O O . ALA B 1 388 ? -31.234 0.304 -1.151 1 87.56 388 ALA B O 1
ATOM 7336 N N . HIS B 1 389 ? -29.859 1.944 -1.696 1 87.56 389 HIS B N 1
ATOM 7337 C CA . HIS B 1 389 ? -30.453 2.09 -3.021 1 87.56 389 HIS B CA 1
ATOM 7338 C C . HIS B 1 389 ? -30.328 0.801 -3.826 1 87.56 389 HIS B C 1
ATOM 7340 O O . HIS B 1 389 ? -31.266 0.414 -4.535 1 87.56 389 HIS B O 1
ATOM 7346 N N . VAL B 1 390 ? -29.266 0.155 -3.658 1 86.62 390 VAL B N 1
ATOM 7347 C CA . VAL B 1 390 ? -29 -1.062 -4.422 1 86.62 390 VAL B CA 1
ATOM 7348 C C . VAL B 1 390 ? -29.953 -2.164 -3.973 1 86.62 390 VAL B C 1
ATOM 7350 O O . VAL B 1 390 ? -30.469 -2.922 -4.797 1 86.62 390 VAL B O 1
ATOM 7353 N N . ARG B 1 391 ? -30.188 -2.281 -2.754 1 85.38 391 ARG B N 1
ATOM 7354 C CA . ARG B 1 391 ? -31.141 -3.27 -2.242 1 85.38 391 ARG B CA 1
ATOM 7355 C C . ARG B 1 391 ? -32.531 -3.053 -2.826 1 85.38 391 ARG B C 1
ATOM 7357 O O . ARG B 1 391 ? -33.219 -4.012 -3.182 1 85.38 391 ARG B O 1
ATOM 7364 N N . SER B 1 392 ? -32.875 -1.847 -2.91 1 87.81 392 SER B N 1
ATOM 7365 C CA . SER B 1 392 ? -34.156 -1.517 -3.502 1 87.81 392 SER B CA 1
ATOM 7366 C C . SER B 1 392 ? -34.188 -1.907 -4.977 1 87.81 392 SER B C 1
ATOM 7368 O O . SER B 1 392 ? -35.219 -2.393 -5.461 1 87.81 392 SER B O 1
ATOM 7370 N N . LEU B 1 393 ? -33.125 -1.696 -5.645 1 87.31 393 LEU B N 1
ATOM 7371 C CA . LEU B 1 393 ? -33.062 -2.057 -7.055 1 87.31 393 LEU B CA 1
ATOM 7372 C C . LEU B 1 393 ? -33.156 -3.568 -7.234 1 87.31 393 LEU B C 1
ATOM 7374 O O . LEU B 1 393 ? -33.812 -4.047 -8.18 1 87.31 393 LEU B O 1
ATOM 7378 N N . LEU B 1 394 ? -32.5 -4.273 -6.328 1 85.94 394 LEU B N 1
ATOM 7379 C CA . LEU B 1 394 ? -32.562 -5.73 -6.383 1 85.94 394 LEU B CA 1
ATOM 7380 C C . LEU B 1 394 ? -33.969 -6.23 -6.176 1 85.94 394 LEU B C 1
ATOM 7382 O O . LEU B 1 394 ? -34.438 -7.137 -6.879 1 85.94 394 LEU B O 1
ATOM 7386 N N . LEU B 1 395 ? -34.656 -5.633 -5.289 1 85.06 395 LEU B N 1
ATOM 7387 C CA . LEU B 1 395 ? -36.031 -5.996 -5.031 1 85.06 395 LEU B CA 1
ATOM 7388 C C . LEU B 1 395 ? -36.906 -5.688 -6.238 1 85.06 395 LEU B C 1
ATOM 7390 O O . LEU B 1 395 ? -37.781 -6.492 -6.613 1 85.06 395 LEU B O 1
ATOM 7394 N N . ARG B 1 396 ? -36.719 -4.613 -6.801 1 84.75 396 ARG B N 1
ATOM 7395 C CA . ARG B 1 396 ? -37.438 -4.219 -7.992 1 84.75 396 ARG B CA 1
ATOM 7396 C C . A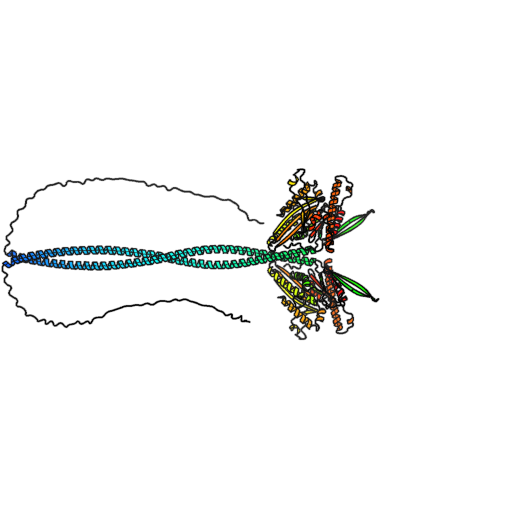RG B 1 396 ? -37.219 -5.191 -9.141 1 84.75 396 ARG B C 1
ATOM 7398 O O . ARG B 1 396 ? -38.125 -5.57 -9.852 1 84.75 396 ARG B O 1
ATOM 7405 N N . SER B 1 397 ? -36.031 -5.477 -9.312 1 83.88 397 SER B N 1
ATOM 7406 C CA . SER B 1 397 ? -35.656 -6.406 -10.375 1 83.88 397 SER B CA 1
ATOM 7407 C C . SER B 1 397 ? -36.312 -7.766 -10.172 1 83.88 397 SER B C 1
ATOM 7409 O O . SER B 1 397 ? -36.781 -8.391 -11.141 1 83.88 397 SER B O 1
ATOM 7411 N N . GLN B 1 398 ? -36.344 -8.219 -8.938 1 80.19 398 GLN B N 1
ATOM 7412 C CA . GLN B 1 398 ? -36.969 -9.5 -8.633 1 80.19 398 GLN B CA 1
ATOM 7413 C C . GLN B 1 398 ? -38.469 -9.477 -8.953 1 80.19 398 GLN B C 1
ATOM 7415 O O . GLN B 1 398 ? -39 -10.461 -9.453 1 80.19 398 GLN B O 1
ATOM 7420 N N . SER B 1 399 ? -39.031 -8.398 -8.633 1 78.75 399 SER B N 1
ATOM 7421 C CA . SER B 1 399 ? -40.469 -8.25 -8.898 1 78.75 399 SER B CA 1
ATOM 7422 C C . SER B 1 399 ? -40.75 -8.266 -10.391 1 78.75 399 SER B C 1
ATOM 7424 O O . SER B 1 399 ? -41.75 -8.836 -10.828 1 78.75 399 SER B O 1
ATOM 7426 N N . ARG B 1 400 ? -39.938 -7.742 -11.156 1 77.62 400 ARG B N 1
ATOM 7427 C CA . ARG B 1 400 ? -40.125 -7.695 -12.609 1 77.62 400 ARG B CA 1
ATOM 7428 C C . ARG B 1 400 ? -39.875 -9.062 -13.234 1 77.62 400 ARG B C 1
ATOM 7430 O O . ARG B 1 400 ? -40.531 -9.422 -14.219 1 77.62 400 ARG B O 1
ATOM 7437 N N . ARG B 1 401 ? -38.938 -9.688 -12.727 1 73.69 401 ARG B N 1
ATOM 7438 C CA . ARG B 1 401 ? -38.656 -11.031 -13.219 1 73.69 401 ARG B CA 1
ATOM 7439 C C . ARG B 1 401 ? -39.812 -11.977 -12.961 1 73.69 401 ARG B C 1
ATOM 7441 O O . ARG B 1 401 ? -40.125 -12.828 -13.789 1 73.69 401 ARG B O 1
ATOM 7448 N N . SER B 1 402 ? -40.469 -11.836 -11.844 1 63.47 402 SER B N 1
ATOM 7449 C CA . SER B 1 402 ? -41.594 -12.68 -11.453 1 63.47 402 SER B CA 1
ATOM 7450 C C . SER B 1 402 ? -42.812 -12.422 -12.344 1 63.47 402 SER B C 1
ATOM 7452 O O . SER B 1 402 ? -43.562 -13.352 -12.672 1 63.47 402 SER B O 1
ATOM 7454 N N . VAL B 1 403 ? -42.969 -11.211 -12.68 1 55.28 403 VAL B N 1
ATOM 7455 C CA . VAL B 1 403 ? -44.125 -10.859 -13.477 1 55.28 403 VAL B CA 1
ATOM 7456 C C . VAL B 1 403 ? -44 -11.43 -14.891 1 55.28 403 VAL B C 1
ATOM 7458 O O . VAL B 1 403 ? -45 -11.82 -15.508 1 55.28 403 VAL B O 1
ATOM 7461 N N . ALA B 1 404 ? -42.781 -11.477 -15.375 1 54.38 404 ALA B N 1
ATOM 7462 C CA . ALA B 1 404 ? -42.562 -12 -16.719 1 54.38 404 ALA B CA 1
ATOM 7463 C C . ALA B 1 404 ? -42.875 -13.492 -16.781 1 54.38 404 ALA B C 1
ATOM 7465 O O . ALA B 1 404 ? -43.25 -14.016 -17.844 1 54.38 404 ALA B O 1
ATOM 7466 N N . SER B 1 405 ? -42.562 -14.148 -15.719 1 53.75 405 SER B N 1
ATOM 7467 C CA . SER B 1 405 ? -42.875 -15.578 -15.719 1 53.75 405 SER B CA 1
ATOM 7468 C C . SER B 1 405 ? -43.781 -15.938 -14.562 1 53.75 405 SER B C 1
ATOM 7470 O O . SER B 1 405 ? -43.812 -15.258 -13.531 1 53.75 405 SER B O 1
ATOM 7472 N N . THR B 1 406 ? -44.812 -16.484 -14.812 1 50.41 406 THR B N 1
ATOM 7473 C CA . THR B 1 406 ? -45.75 -16.984 -13.797 1 50.41 406 THR B CA 1
ATOM 7474 C C . THR B 1 406 ? -45 -17.703 -12.688 1 50.41 406 THR B C 1
ATOM 7476 O O . THR B 1 406 ? -45.5 -17.844 -11.578 1 50.41 406 THR B O 1
ATOM 7479 N N . LEU B 1 407 ? -43.844 -18.344 -12.977 1 47.72 407 LEU B N 1
ATOM 7480 C CA . LEU B 1 407 ? -43.125 -19.062 -11.945 1 47.72 407 LEU B CA 1
ATOM 7481 C C . LEU B 1 407 ? -41.688 -18.516 -11.781 1 47.72 407 LEU B C 1
ATOM 7483 O O . LEU B 1 407 ? -40.844 -18.719 -12.648 1 47.72 407 LEU B O 1
ATOM 7487 N N . MET B 1 408 ? -41.531 -17.672 -10.805 1 48.72 408 MET B N 1
ATOM 7488 C CA . MET B 1 408 ? -40.312 -16.922 -10.5 1 48.72 408 MET B CA 1
ATOM 7489 C C . MET B 1 408 ? -39.094 -17.844 -10.562 1 48.72 408 MET B C 1
ATOM 7491 O O . MET B 1 408 ? -38.062 -17.484 -11.18 1 48.72 408 MET B O 1
ATOM 7495 N N . ASN B 1 409 ? -39.156 -18.938 -9.789 1 52.81 409 ASN B N 1
ATOM 7496 C CA . ASN B 1 409 ? -38 -19.828 -9.703 1 52.81 409 ASN B CA 1
ATOM 7497 C C . ASN B 1 409 ? -37.625 -20.406 -11.07 1 52.81 409 ASN B C 1
ATOM 7499 O O . ASN B 1 409 ? -36.438 -20.516 -11.398 1 52.81 409 ASN B O 1
ATOM 7503 N N . GLU B 1 410 ? -38.656 -20.578 -11.789 1 61.28 410 GLU B N 1
ATOM 7504 C CA . GLU B 1 410 ? -38.438 -21.188 -13.094 1 61.28 410 GLU B CA 1
ATOM 7505 C C . GLU B 1 410 ? -37.781 -20.219 -14.07 1 61.28 410 GLU B C 1
ATOM 7507 O O . GLU B 1 410 ? -36.875 -20.578 -14.805 1 61.28 410 GLU B O 1
ATOM 7512 N N . HIS B 1 411 ? -38.156 -19.031 -13.945 1 68.69 411 HIS B N 1
ATOM 7513 C CA . HIS B 1 411 ? -37.625 -18.016 -14.859 1 68.69 411 HIS B CA 1
ATOM 7514 C C . HIS B 1 411 ? -36.188 -17.672 -14.523 1 68.69 411 HIS B C 1
ATOM 7516 O O . HIS B 1 411 ? -35.344 -17.562 -15.422 1 68.69 411 HIS B O 1
ATOM 7522 N N . SER B 1 412 ? -35.875 -17.656 -13.258 1 77.5 412 SER B N 1
ATOM 7523 C CA . SER B 1 412 ? -34.531 -17.297 -12.828 1 77.5 412 SER B CA 1
ATOM 7524 C C . SER B 1 412 ? -33.5 -18.359 -13.242 1 77.5 412 SER B C 1
ATOM 7526 O O . SER B 1 412 ? -32.344 -18.031 -13.484 1 77.5 412 SER B O 1
ATOM 7528 N N . SER B 1 413 ? -34 -19.531 -13.422 1 82.62 413 SER B N 1
ATOM 7529 C CA . SER B 1 413 ? -33.094 -20.625 -13.789 1 82.62 413 SER B CA 1
ATOM 7530 C C . SER B 1 413 ? -32.844 -20.656 -15.297 1 82.62 413 SER B C 1
ATOM 7532 O O . SER B 1 413 ? -31.953 -21.344 -15.773 1 82.62 413 SER B O 1
ATOM 7534 N N . ARG B 1 414 ? -33.625 -19.797 -15.992 1 86.94 414 ARG B N 1
ATOM 7535 C CA . ARG B 1 414 ? -33.531 -19.906 -17.438 1 86.94 414 ARG B CA 1
ATOM 7536 C C . ARG B 1 414 ? -33 -18.641 -18.062 1 86.94 414 ARG B C 1
ATOM 7538 O O . ARG B 1 414 ? -32.969 -18.484 -19.281 1 86.94 414 ARG B O 1
ATOM 7545 N N . SER B 1 415 ? -32.625 -17.75 -17.266 1 91.12 415 SER B N 1
ATOM 7546 C CA . SER B 1 415 ? -32.094 -16.5 -17.766 1 91.12 415 SER B CA 1
ATOM 7547 C C . SER B 1 415 ? -30.828 -16.094 -17 1 91.12 415 SER B C 1
ATOM 7549 O O . SER B 1 415 ? -30.609 -16.531 -15.867 1 91.12 415 SER B O 1
ATOM 7551 N N . HIS B 1 416 ? -29.969 -15.352 -17.719 1 94.81 416 HIS B N 1
ATOM 7552 C CA . HIS B 1 416 ? -28.844 -14.711 -17.062 1 94.81 416 HIS B CA 1
ATOM 7553 C C . HIS B 1 416 ? -29.234 -13.352 -16.484 1 94.81 416 HIS B C 1
ATOM 7555 O O . HIS B 1 416 ? -29.812 -12.523 -17.188 1 94.81 416 HIS B O 1
ATOM 7561 N N . SER B 1 417 ? -28.969 -13.188 -15.242 1 94.44 417 SER B N 1
ATOM 7562 C CA . SER B 1 417 ? -29.141 -11.875 -14.633 1 94.44 417 SER B CA 1
ATOM 7563 C C . SER B 1 417 ? -27.812 -11.156 -14.484 1 94.44 417 SER B C 1
ATOM 7565 O O . SER B 1 417 ? -26.859 -11.719 -13.938 1 94.44 417 SER B O 1
ATOM 7567 N N . VAL B 1 418 ? -27.719 -9.914 -15.031 1 96.12 418 VAL B N 1
ATOM 7568 C CA . VAL B 1 418 ? -26.469 -9.172 -15.023 1 96.12 418 VAL B CA 1
ATOM 7569 C C . VAL B 1 418 ? -26.672 -7.828 -14.32 1 96.12 418 VAL B C 1
ATOM 7571 O O . VAL B 1 418 ? -27.422 -6.977 -14.789 1 96.12 418 VAL B O 1
ATOM 7574 N N . PHE B 1 419 ? -26.078 -7.734 -13.195 1 95.44 419 PHE B N 1
ATOM 7575 C CA . PHE B 1 419 ? -26 -6.445 -12.516 1 95.44 419 PHE B CA 1
ATOM 7576 C C . PHE B 1 419 ? -24.656 -5.773 -12.789 1 95.44 419 PHE B C 1
ATOM 7578 O O . PHE B 1 419 ? -23.609 -6.309 -12.438 1 95.44 419 PHE B O 1
ATOM 7585 N N . ARG B 1 420 ? -24.703 -4.605 -13.344 1 96.19 420 ARG B N 1
ATOM 7586 C CA . ARG B 1 420 ? -23.5 -3.889 -13.719 1 96.19 420 ARG B CA 1
ATOM 7587 C C . ARG B 1 420 ? -23.375 -2.57 -12.961 1 96.19 420 ARG B C 1
ATOM 7589 O O . ARG B 1 420 ? -24.344 -1.815 -12.867 1 96.19 420 ARG B O 1
ATOM 7596 N N . VAL B 1 421 ? -22.203 -2.359 -12.5 1 95.88 421 VAL B N 1
ATOM 7597 C CA . VAL B 1 421 ? -21.922 -1.104 -11.805 1 95.88 421 VAL B CA 1
ATOM 7598 C C . VAL B 1 421 ? -20.734 -0.402 -12.469 1 95.88 421 VAL B C 1
ATOM 7600 O O . VAL B 1 421 ? -19.656 -0.98 -12.586 1 95.88 421 VAL B O 1
ATOM 7603 N N . LYS B 1 422 ? -20.969 0.774 -12.914 1 96.31 422 LYS B N 1
ATOM 7604 C CA . LYS B 1 422 ? -19.906 1.614 -13.43 1 96.31 422 LYS B CA 1
ATOM 7605 C C . LYS B 1 422 ? -19.297 2.479 -12.328 1 96.31 422 LYS B C 1
ATOM 7607 O O . LYS B 1 422 ? -20.016 3.227 -11.656 1 96.31 422 LYS B O 1
ATOM 7612 N N . ILE B 1 423 ? -18.031 2.334 -12.164 1 96.38 423 ILE B N 1
ATOM 7613 C CA . ILE B 1 423 ? -17.328 3.111 -11.156 1 96.38 423 ILE B CA 1
ATOM 7614 C C . ILE B 1 423 ? -16.328 4.051 -11.836 1 96.38 423 ILE B C 1
ATOM 7616 O O . ILE B 1 423 ? -15.344 3.6 -12.43 1 96.38 423 ILE B O 1
ATOM 7620 N N . GLU B 1 424 ? -16.609 5.34 -11.734 1 96.06 424 GLU B N 1
ATOM 7621 C CA . GLU B 1 424 ? -15.727 6.332 -12.344 1 96.06 424 GLU B CA 1
ATOM 7622 C C . GLU B 1 424 ? -15.117 7.25 -11.281 1 96.06 424 GLU B C 1
ATOM 7624 O O . GLU B 1 424 ? -15.836 7.898 -10.523 1 96.06 424 GLU B O 1
ATOM 7629 N N . GLY B 1 425 ? -13.805 7.234 -11.289 1 95.25 425 GLY B N 1
ATOM 7630 C CA . GLY B 1 425 ? -13.086 8.062 -10.328 1 95.25 425 GLY B CA 1
ATOM 7631 C C . GLY B 1 425 ? -12.203 9.109 -10.992 1 95.25 425 GLY B C 1
ATOM 7632 O O . GLY B 1 425 ? -11.641 8.867 -12.062 1 95.25 425 GLY B O 1
ATOM 7633 N N . VAL B 1 426 ? -12.148 10.336 -10.289 1 94.94 426 VAL B N 1
ATOM 7634 C CA . VAL B 1 426 ? -11.281 11.414 -10.758 1 94.94 426 VAL B CA 1
ATOM 7635 C C . VAL B 1 426 ? -10.523 12.016 -9.578 1 94.94 426 VAL B C 1
ATOM 7637 O O . VAL B 1 426 ? -11.102 12.266 -8.523 1 94.94 426 VAL B O 1
ATOM 7640 N N . ASN B 1 427 ? -9.211 12.016 -9.75 1 91.62 427 ASN B N 1
ATOM 7641 C CA . ASN B 1 427 ? -8.375 12.75 -8.805 1 91.62 427 ASN B CA 1
ATOM 7642 C C . ASN B 1 427 ? -7.855 14.047 -9.422 1 91.62 427 ASN B C 1
ATOM 7644 O O . ASN B 1 427 ? -6.922 14.031 -10.227 1 91.62 427 ASN B O 1
ATOM 7648 N N . GLU B 1 428 ? -8.352 15.156 -9.008 1 87 428 GLU B N 1
ATOM 7649 C CA . GLU B 1 428 ? -8.008 16.438 -9.602 1 87 428 GLU B CA 1
ATOM 7650 C C . GLU B 1 428 ? -6.617 16.906 -9.18 1 87 428 GLU B C 1
ATOM 7652 O O . GLU B 1 428 ? -5.953 17.641 -9.914 1 87 428 GLU B O 1
ATOM 7657 N N . THR B 1 429 ? -6.18 16.516 -8.117 1 84 429 THR B N 1
ATOM 7658 C CA . THR B 1 429 ? -4.883 16.938 -7.598 1 84 429 THR B CA 1
ATOM 7659 C C . THR B 1 429 ? -3.752 16.406 -8.477 1 84 429 THR B C 1
ATOM 7661 O O . THR B 1 429 ? -2.83 17.141 -8.82 1 84 429 THR B O 1
ATOM 7664 N N . ASN B 1 430 ? -3.865 15.133 -8.844 1 83.06 430 ASN B N 1
ATOM 7665 C CA . ASN B 1 430 ? -2.801 14.57 -9.664 1 83.06 430 ASN B CA 1
ATOM 7666 C C . ASN B 1 430 ? -3.262 14.328 -11.102 1 83.06 430 ASN B C 1
ATOM 7668 O O . ASN B 1 430 ? -2.492 13.852 -11.93 1 83.06 430 ASN B O 1
ATOM 7672 N N . GLY B 1 431 ? -4.512 14.641 -11.406 1 87.44 431 GLY B N 1
ATOM 7673 C CA . GLY B 1 431 ? -5.043 14.539 -12.758 1 87.44 431 GLY B CA 1
ATOM 7674 C C . GLY B 1 431 ? -5.305 13.109 -13.188 1 87.44 431 GLY B C 1
ATOM 7675 O O . GLY B 1 431 ? -5.438 12.828 -14.383 1 87.44 431 GLY B O 1
ATOM 7676 N N . GLU B 1 432 ? -5.367 12.211 -12.227 1 87.5 432 GLU B N 1
ATOM 7677 C CA . GLU B 1 432 ? -5.602 10.805 -12.547 1 87.5 432 GLU B CA 1
ATOM 7678 C C . GLU B 1 432 ? -7.094 10.516 -12.68 1 87.5 432 GLU B C 1
ATOM 7680 O O . GLU B 1 432 ? -7.914 11.102 -11.969 1 87.5 432 GLU B O 1
ATOM 7685 N N . ARG B 1 433 ? -7.406 9.664 -13.727 1 92.06 433 ARG B N 1
ATOM 7686 C CA . ARG B 1 433 ? -8.773 9.195 -13.93 1 92.06 433 ARG B CA 1
ATOM 7687 C C . ARG B 1 433 ? -8.812 7.672 -14.055 1 92.06 433 ARG B C 1
ATOM 7689 O O . ARG B 1 433 ? -7.895 7.07 -14.625 1 92.06 433 ARG B O 1
ATOM 7696 N N . CYS B 1 434 ? -9.883 7.086 -13.414 1 91.75 434 CYS B N 1
ATOM 7697 C CA . CYS B 1 434 ? -10.031 5.641 -13.562 1 91.75 434 CYS B CA 1
ATOM 7698 C C . CYS B 1 434 ? -11.5 5.266 -13.75 1 91.75 434 CYS B C 1
ATOM 7700 O O . CYS B 1 434 ? -12.391 5.945 -13.242 1 91.75 434 CYS B O 1
ATOM 7702 N N . VAL B 1 435 ? -11.719 4.258 -14.633 1 94.12 435 VAL B N 1
ATOM 7703 C CA . VAL B 1 435 ? -13.055 3.727 -14.867 1 94.12 435 VAL B CA 1
ATOM 7704 C C . VAL B 1 435 ? -13.031 2.201 -14.789 1 94.12 435 VAL B C 1
ATOM 7706 O O . VAL B 1 435 ? -12.164 1.555 -15.383 1 94.12 435 VAL B O 1
ATOM 7709 N N . GLY B 1 436 ? -13.914 1.639 -13.961 1 94.44 436 GLY B N 1
ATOM 7710 C CA . GLY B 1 436 ? -14.047 0.197 -13.836 1 94.44 436 GLY B CA 1
ATOM 7711 C C . GLY B 1 436 ? -15.492 -0.269 -13.867 1 94.44 436 GLY B C 1
ATOM 7712 O O . GLY B 1 436 ? -16.375 0.398 -13.328 1 94.44 436 GLY B O 1
ATOM 7713 N N . TRP B 1 437 ? -15.672 -1.392 -14.547 1 95.88 437 TRP B N 1
ATOM 7714 C CA . TRP B 1 437 ? -16.984 -2.016 -14.578 1 95.88 437 TRP B CA 1
ATOM 7715 C C . TRP B 1 437 ? -17.016 -3.275 -13.719 1 95.88 437 TRP B C 1
ATOM 7717 O O . TRP B 1 437 ? -16.188 -4.168 -13.891 1 95.88 437 TRP B O 1
ATOM 7727 N N . LEU B 1 438 ? -17.922 -3.266 -12.789 1 96.5 438 LEU B N 1
ATOM 7728 C CA . LEU B 1 438 ? -18.172 -4.449 -11.969 1 96.5 438 LEU B CA 1
ATOM 7729 C C . LEU B 1 438 ? -19.406 -5.203 -12.469 1 96.5 438 LEU B C 1
ATOM 7731 O O . LEU B 1 438 ? -20.531 -4.715 -12.352 1 96.5 438 LEU B O 1
ATOM 7735 N N . ASN B 1 439 ? -19.156 -6.359 -13.07 1 97.5 439 ASN B N 1
ATOM 7736 C CA . ASN B 1 439 ? -20.234 -7.195 -13.578 1 97.5 439 ASN B CA 1
ATOM 7737 C C . ASN B 1 439 ? -20.5 -8.391 -12.672 1 97.5 439 ASN B C 1
ATOM 7739 O O . ASN B 1 439 ? -19.656 -9.266 -12.516 1 97.5 439 ASN B O 1
ATOM 7743 N N . LEU B 1 440 ? -21.609 -8.375 -12.07 1 97.31 440 LEU B N 1
ATOM 7744 C CA . LEU B 1 440 ? -22.047 -9.492 -11.242 1 97.31 440 LEU B CA 1
ATOM 7745 C C . LEU B 1 440 ? -23.141 -10.289 -11.945 1 97.31 440 LEU B C 1
ATOM 7747 O O . LEU B 1 440 ? -24.281 -9.812 -12.094 1 97.31 440 LEU B O 1
ATOM 7751 N N . VAL B 1 441 ? -22.797 -11.508 -12.352 1 97.38 441 VAL B N 1
ATOM 7752 C CA . VAL B 1 441 ? -23.641 -12.258 -13.266 1 97.38 441 VAL B CA 1
ATOM 7753 C C . VAL B 1 441 ? -24.141 -13.523 -12.57 1 97.38 441 VAL B C 1
ATOM 7755 O O . VAL B 1 441 ? -23.359 -14.359 -12.141 1 97.38 441 VAL B O 1
ATOM 7758 N N . ASP B 1 442 ? -25.422 -13.609 -12.461 1 96.31 442 ASP B N 1
ATOM 7759 C CA . ASP B 1 442 ? -26.078 -14.852 -12.078 1 96.31 442 ASP B CA 1
ATOM 7760 C C . ASP B 1 442 ? -26.484 -15.656 -13.312 1 96.31 442 ASP B C 1
ATOM 7762 O O . ASP B 1 442 ? -27.469 -15.328 -13.984 1 96.31 442 ASP B O 1
ATOM 7766 N N . LEU B 1 443 ? -25.781 -16.672 -13.578 1 96.81 443 LEU B N 1
ATOM 7767 C CA . LEU B 1 443 ? -25.984 -17.422 -14.812 1 96.81 443 LEU B CA 1
ATOM 7768 C C . LEU B 1 443 ? -27.203 -18.328 -14.703 1 96.81 443 LEU B C 1
ATOM 7770 O O . LEU B 1 443 ? -27.609 -18.703 -13.602 1 96.81 443 LEU B O 1
ATOM 7774 N N . ALA B 1 444 ? -27.734 -18.672 -15.922 1 93.69 444 ALA B N 1
ATOM 7775 C CA . ALA B 1 444 ? -28.797 -19.672 -15.992 1 93.69 444 ALA B CA 1
ATOM 7776 C C . ALA B 1 444 ? -28.281 -21.047 -15.594 1 93.69 444 ALA B C 1
ATOM 7778 O O . ALA B 1 444 ? -27.078 -21.266 -15.492 1 93.69 444 ALA B O 1
ATOM 7779 N N . GLY B 1 445 ? -29.25 -21.922 -15.375 1 92.94 445 GLY B N 1
ATOM 7780 C CA . GLY B 1 445 ? -28.891 -23.281 -14.969 1 92.94 445 GLY B CA 1
ATOM 7781 C C . GLY B 1 445 ? -28.094 -24.031 -16.016 1 92.94 445 GLY B C 1
ATOM 7782 O O . GLY B 1 445 ? -28.391 -23.922 -17.219 1 92.94 445 GLY B O 1
ATOM 7783 N N . SER B 1 446 ? -27.203 -24.797 -15.594 1 91 446 SER B N 1
ATOM 7784 C CA . SER B 1 446 ? -26.266 -25.453 -16.5 1 91 446 SER B CA 1
ATOM 7785 C C . SER B 1 446 ? -26.766 -26.844 -16.875 1 91 446 SER B C 1
ATOM 7787 O O . SER B 1 446 ? -26.031 -27.625 -17.484 1 91 446 SER B O 1
ATOM 7789 N N . GLU B 1 447 ? -27.938 -27.172 -16.578 1 84.56 447 GLU B N 1
ATOM 7790 C CA . GLU B 1 447 ? -28.453 -28.516 -16.859 1 84.56 447 GLU B CA 1
ATOM 7791 C C . GLU B 1 447 ? -28.484 -28.797 -18.359 1 84.56 447 GLU B C 1
ATOM 7793 O O . GLU B 1 447 ? -28.703 -27.875 -19.156 1 84.56 447 GLU B O 1
ATOM 7798 N N . ARG B 1 448 ? -28.094 -30.047 -18.609 1 76 448 ARG B N 1
ATOM 7799 C CA . ARG B 1 448 ? -28.109 -30.469 -20.016 1 76 448 ARG B CA 1
ATOM 7800 C C . ARG B 1 448 ? -29.516 -30.859 -20.453 1 76 448 ARG B C 1
ATOM 7802 O O . ARG B 1 448 ? -30.391 -31.125 -19.609 1 76 448 ARG B O 1
ATOM 7809 N N . LEU B 1 449 ? -29.859 -30.734 -21.75 1 66.06 449 LEU B N 1
ATOM 7810 C CA . LEU B 1 449 ? -31.125 -31.078 -22.375 1 66.06 449 LEU B CA 1
ATOM 7811 C C . LEU B 1 449 ? -31.516 -32.531 -22.078 1 66.06 449 LEU B C 1
ATOM 7813 O O . LEU B 1 449 ? -30.703 -33.438 -22.266 1 66.06 449 LEU B O 1
ATOM 7817 N N . ASN B 1 450 ? -32.469 -32.75 -21.125 1 59.47 450 ASN B N 1
ATOM 7818 C CA . ASN B 1 450 ? -32.969 -34.094 -21.047 1 59.47 450 ASN B CA 1
ATOM 7819 C C . ASN B 1 450 ? -33.688 -34.5 -22.328 1 59.47 450 ASN B C 1
ATOM 7821 O O . ASN B 1 450 ? -34.438 -33.719 -22.922 1 59.47 450 ASN B O 1
ATOM 7825 N N . VAL B 1 451 ? -33.188 -35.406 -23.094 1 53.94 451 VAL B N 1
ATOM 7826 C CA . VAL B 1 451 ? -33.625 -36 -24.359 1 53.94 451 VAL B CA 1
ATOM 7827 C C . VAL B 1 451 ? -35.125 -36.094 -24.391 1 53.94 451 VAL B C 1
ATOM 7829 O O . VAL B 1 451 ? -35.719 -36.156 -25.469 1 53.94 451 VAL B O 1
ATOM 7832 N N . SER B 1 452 ? -35.781 -36.156 -23.312 1 52.41 452 SER B N 1
ATOM 7833 C CA . SER B 1 452 ? -37.188 -36.531 -23.391 1 52.41 452 SER B CA 1
ATOM 7834 C C . SER B 1 452 ? -38 -35.469 -24.172 1 52.41 452 SER B C 1
ATOM 7836 O O . SER B 1 452 ? -39.125 -35.75 -24.578 1 52.41 452 SER B O 1
ATOM 7838 N N . PHE B 1 453 ? -37.562 -34.281 -24.391 1 54.38 453 PHE B N 1
ATOM 7839 C CA . PHE B 1 453 ? -38.438 -33.25 -25 1 54.38 453 PHE B CA 1
ATOM 7840 C C . PHE B 1 453 ? -38.156 -33.125 -26.484 1 54.38 453 PHE B C 1
ATOM 7842 O O . PHE B 1 453 ? -38.781 -32.344 -27.188 1 54.38 453 PHE B O 1
ATOM 7849 N N . ALA B 1 454 ? -37.25 -33.781 -27.094 1 53.56 454 ALA B N 1
ATOM 7850 C CA . ALA B 1 454 ? -36.875 -33.625 -28.5 1 53.56 454 ALA B CA 1
ATOM 7851 C C . ALA B 1 454 ? -38.094 -33.75 -29.391 1 53.56 454 ALA B C 1
ATOM 7853 O O . ALA B 1 454 ? -38.219 -33.062 -30.422 1 53.56 454 ALA B O 1
ATOM 7854 N N . GLY B 1 455 ? -38.875 -34.625 -29.047 1 54.94 455 GLY B N 1
ATOM 7855 C CA . GLY B 1 455 ? -40 -34.938 -29.906 1 54.94 455 GLY B CA 1
ATOM 7856 C C . GLY B 1 455 ? -41.25 -34.125 -29.562 1 54.94 455 GLY B C 1
ATOM 7857 O O . GLY B 1 455 ? -42.312 -34.406 -30.078 1 54.94 455 GLY B O 1
ATOM 7858 N N . SER B 1 456 ? -41.031 -33.188 -28.609 1 57.12 456 SER B N 1
ATOM 7859 C CA . SER B 1 456 ? -42.281 -32.625 -28.156 1 57.12 456 SER B CA 1
ATOM 7860 C C . SER B 1 456 ? -42.688 -31.438 -29.031 1 57.12 456 SER B C 1
ATOM 7862 O O . SER B 1 456 ? -41.844 -30.703 -29.516 1 57.12 456 SER B O 1
ATOM 7864 N N . VAL B 1 457 ? -43.812 -31.5 -29.641 1 62.47 457 VAL B N 1
ATOM 7865 C CA . VAL B 1 457 ? -44.5 -30.438 -30.391 1 62.47 457 VAL B CA 1
ATOM 7866 C C . VAL B 1 457 ? -45.188 -29.484 -29.422 1 62.47 457 VAL B C 1
ATOM 7868 O O . VAL B 1 457 ? -45.656 -29.906 -28.359 1 62.47 457 VAL B O 1
ATOM 7871 N N . GLY B 1 458 ? -45.125 -28.016 -29.5 1 60.38 458 GLY B N 1
ATOM 7872 C CA . GLY B 1 458 ? -45.812 -26.984 -28.734 1 60.38 458 GLY B CA 1
ATOM 7873 C C . GLY B 1 458 ? -44.969 -26.422 -27.609 1 60.38 458 GLY B C 1
ATOM 7874 O O . GLY B 1 458 ? -43.812 -26.031 -27.812 1 60.38 458 GLY B O 1
ATOM 7875 N N . PRO B 1 459 ? -45.562 -26.422 -26.422 1 65.31 459 PRO B N 1
ATOM 7876 C CA . PRO B 1 459 ? -44.875 -25.875 -25.25 1 65.31 459 PRO B CA 1
ATOM 7877 C C . PRO B 1 459 ? -43.531 -26.562 -24.984 1 65.31 459 PRO B C 1
ATOM 7879 O O . PRO B 1 459 ? -42.594 -25.906 -24.516 1 65.31 459 PRO B O 1
ATOM 7882 N N . GLY B 1 460 ? -43.406 -27.641 -25.328 1 67.5 460 GLY B N 1
ATOM 7883 C CA . GLY B 1 460 ? -42.188 -28.406 -25.188 1 67.5 460 GLY B CA 1
ATOM 7884 C C . GLY B 1 460 ? -41.062 -27.938 -26.109 1 67.5 460 GLY B C 1
ATOM 7885 O O . GLY B 1 460 ? -39.906 -27.938 -25.734 1 67.5 460 GLY B O 1
ATOM 7886 N N . ALA B 1 461 ? -41.5 -27.516 -27.281 1 75 461 ALA B N 1
ATOM 7887 C CA . ALA B 1 461 ? -40.531 -27.016 -28.25 1 75 461 ALA B CA 1
ATOM 7888 C C . ALA B 1 461 ? -39.875 -25.719 -27.766 1 75 461 ALA B C 1
ATOM 7890 O O . ALA B 1 461 ? -38.688 -25.484 -27.984 1 75 461 ALA B O 1
ATOM 7891 N N . GLU B 1 462 ? -40.656 -24.922 -27.172 1 77.12 462 GLU B N 1
ATOM 7892 C CA . GLU B 1 462 ? -40.125 -23.656 -26.625 1 77.12 462 GLU B CA 1
ATOM 7893 C C . GLU B 1 462 ? -39.125 -23.922 -25.516 1 77.12 462 GLU B C 1
ATOM 7895 O O . GLU B 1 462 ? -38.094 -23.25 -25.438 1 77.12 462 GLU B O 1
ATOM 7900 N N . ARG B 1 463 ? -39.406 -24.844 -24.734 1 77.62 463 ARG B N 1
ATOM 7901 C CA . ARG B 1 463 ? -38.5 -25.203 -23.641 1 77.62 463 ARG B CA 1
ATOM 7902 C C . ARG B 1 463 ? -37.188 -25.766 -24.172 1 77.62 463 ARG B C 1
ATOM 7904 O O . ARG B 1 463 ? -36.125 -25.531 -23.609 1 77.62 463 ARG B O 1
ATOM 7911 N N . LEU B 1 464 ? -37.344 -26.469 -25.219 1 82.44 464 LEU B N 1
ATOM 7912 C CA . LEU B 1 464 ? -36.156 -27.016 -25.859 1 82.44 464 LEU B CA 1
ATOM 7913 C C . LEU B 1 464 ? -35.281 -25.906 -26.406 1 82.44 464 LEU B C 1
ATOM 7915 O O . LEU B 1 464 ? -34.062 -25.938 -26.219 1 82.44 464 LEU B O 1
ATOM 7919 N N . LYS B 1 465 ? -35.906 -25 -27.078 1 82.81 465 LYS B N 1
ATOM 7920 C CA . LYS B 1 465 ? -35.156 -23.875 -27.625 1 82.81 465 LYS B CA 1
ATOM 7921 C C . LYS B 1 465 ? -34.5 -23.078 -26.516 1 82.81 465 LYS B C 1
ATOM 7923 O O . LYS B 1 465 ? -33.344 -22.656 -26.672 1 82.81 465 LYS B O 1
ATOM 7928 N N . GLU B 1 466 ? -35.094 -22.953 -25.516 1 85.06 466 GLU B N 1
ATOM 7929 C CA . GLU B 1 466 ? -34.562 -22.234 -24.344 1 85.06 466 GLU B CA 1
ATOM 7930 C C . GLU B 1 466 ? -33.344 -22.938 -23.781 1 85.06 466 GLU B C 1
ATOM 7932 O O . GLU B 1 466 ? -32.312 -22.297 -23.547 1 85.06 466 GLU B O 1
ATOM 7937 N N . THR B 1 467 ? -33.438 -24.125 -23.609 1 85.62 467 THR B N 1
ATOM 7938 C CA . THR B 1 467 ? -32.344 -24.906 -23.078 1 85.62 467 THR B CA 1
ATOM 7939 C C . THR B 1 467 ? -31.141 -24.875 -24.016 1 85.62 467 THR B C 1
ATOM 7941 O O . THR B 1 467 ? -30 -24.781 -23.578 1 85.62 467 THR B O 1
ATOM 7944 N N . GLN B 1 468 ? -31.5 -24.891 -25.25 1 87.44 468 GLN B N 1
ATOM 7945 C CA . GLN B 1 468 ? -30.438 -24.828 -26.25 1 87.44 468 GLN B CA 1
ATOM 7946 C C . GLN B 1 468 ? -29.719 -23.484 -26.203 1 87.44 468 GLN B C 1
ATOM 7948 O O . GLN B 1 468 ? -28.484 -23.438 -26.297 1 87.44 468 GLN B O 1
ATOM 7953 N N . ASN B 1 469 ? -30.438 -22.469 -26.062 1 90.06 469 ASN B N 1
ATOM 7954 C CA . ASN B 1 469 ? -29.844 -21.156 -25.984 1 90.06 469 ASN B CA 1
ATOM 7955 C C . ASN B 1 469 ? -28.984 -21 -24.719 1 90.06 469 ASN B C 1
ATOM 7957 O O . ASN B 1 469 ? -27.922 -20.375 -24.75 1 90.06 469 ASN B O 1
ATOM 7961 N N . ILE B 1 470 ? -29.406 -21.5 -23.656 1 90.25 470 ILE B N 1
ATOM 7962 C CA . ILE B 1 470 ? -28.656 -21.453 -22.406 1 90.25 470 ILE B CA 1
ATOM 7963 C C . ILE B 1 470 ? -27.328 -22.188 -22.578 1 90.25 470 ILE B C 1
ATOM 7965 O O . ILE B 1 470 ? -26.266 -21.625 -22.266 1 90.25 470 ILE B O 1
ATOM 7969 N N . ASN B 1 471 ? -27.438 -23.406 -23.094 1 89.81 471 ASN B N 1
ATOM 7970 C CA . ASN B 1 471 ? -26.234 -24.219 -23.266 1 89.81 471 ASN B CA 1
ATOM 7971 C C . ASN B 1 471 ? -25.25 -23.562 -24.25 1 89.81 471 ASN B C 1
ATOM 7973 O O . ASN B 1 471 ? -24.047 -23.609 -24.047 1 89.81 471 ASN B O 1
ATOM 7977 N N . LYS B 1 472 ? -25.828 -23 -25.234 1 92.88 472 LYS B N 1
ATOM 7978 C CA . LYS B 1 472 ? -25 -22.281 -26.188 1 92.88 472 LYS B CA 1
ATOM 7979 C C . LYS B 1 472 ? -24.266 -21.125 -25.516 1 92.88 472 LYS B C 1
ATOM 7981 O O . LYS B 1 472 ? -23.078 -20.906 -25.75 1 92.88 472 LYS B O 1
ATOM 7986 N N . SER B 1 473 ? -24.984 -20.406 -24.781 1 94.5 473 SER B N 1
ATOM 7987 C CA . SER B 1 473 ? -24.406 -19.266 -24.078 1 94.5 473 SER B CA 1
ATOM 7988 C C . SER B 1 473 ? -23.297 -19.703 -23.125 1 94.5 473 SER B C 1
ATOM 7990 O O . SER B 1 473 ? -22.219 -19.094 -23.094 1 94.5 473 SER B O 1
ATOM 7992 N N . LEU B 1 474 ? -23.531 -20.75 -22.422 1 93.94 474 LEU B N 1
ATOM 7993 C CA . LEU B 1 474 ? -22.547 -21.25 -21.453 1 93.94 474 LEU B CA 1
ATOM 7994 C C . LEU B 1 474 ? -21.328 -21.812 -22.156 1 93.94 474 LEU B C 1
ATOM 7996 O O . LEU B 1 474 ? -20.188 -21.578 -21.75 1 93.94 474 LEU B O 1
ATOM 8000 N N . SER B 1 475 ? -21.562 -22.547 -23.188 1 93.19 475 SER B N 1
ATOM 8001 C CA . SER B 1 475 ? -20.469 -23.078 -23.984 1 93.19 475 SER B CA 1
ATOM 8002 C C . SER B 1 475 ? -19.625 -21.938 -24.578 1 93.19 475 SER B C 1
ATOM 8004 O O . SER B 1 475 ? -18.406 -22.016 -24.594 1 93.19 475 SER B O 1
ATOM 8006 N N . SER B 1 476 ? -20.344 -20.969 -25.078 1 95.31 476 SER B N 1
ATOM 8007 C CA . SER B 1 476 ? -19.656 -19.812 -25.641 1 95.31 476 SER B CA 1
ATOM 8008 C C . SER B 1 476 ? -18.766 -19.141 -24.594 1 95.31 476 SER B C 1
ATOM 8010 O O . SER B 1 476 ? -17.656 -18.688 -24.891 1 95.31 476 SER B O 1
ATOM 8012 N N . LEU B 1 477 ? -19.266 -19.031 -23.438 1 94.88 477 LEU B N 1
ATOM 8013 C CA . LEU B 1 477 ? -18.484 -18.453 -22.344 1 94.88 477 LEU B CA 1
ATOM 8014 C C . LEU B 1 477 ? -17.203 -19.25 -22.109 1 94.88 477 LEU B C 1
ATOM 8016 O O . LEU B 1 477 ? -16.109 -18.672 -22 1 94.88 477 LEU B O 1
ATOM 8020 N N . GLY B 1 478 ? -17.312 -20.531 -22.078 1 93.62 478 GLY B N 1
ATOM 8021 C CA . GLY B 1 478 ? -16.156 -21.391 -21.953 1 93.62 478 GLY B CA 1
ATOM 8022 C C . GLY B 1 478 ? -15.148 -21.203 -23.062 1 93.62 478 GLY B C 1
ATOM 8023 O O . GLY B 1 478 ? -13.938 -21.125 -22.828 1 93.62 478 GLY B O 1
ATOM 8024 N N . ASP B 1 479 ? -15.641 -21.078 -24.234 1 93.75 479 ASP B N 1
ATOM 8025 C CA . ASP B 1 479 ? -14.789 -20.906 -25.406 1 93.75 479 ASP B CA 1
ATOM 8026 C C . ASP B 1 479 ? -14.047 -19.578 -25.344 1 93.75 479 ASP B C 1
ATOM 8028 O O . ASP B 1 479 ? -12.859 -19.516 -25.672 1 93.75 479 ASP B O 1
ATOM 8032 N N . VAL B 1 480 ? -14.742 -18.625 -24.984 1 94.12 480 VAL B N 1
ATOM 8033 C CA . VAL B 1 480 ? -14.141 -17.297 -24.906 1 94.12 480 VAL B CA 1
ATOM 8034 C C . VAL B 1 480 ? -13.031 -17.297 -23.859 1 94.12 480 VAL B C 1
ATOM 8036 O O . VAL B 1 480 ? -11.922 -16.828 -24.125 1 94.12 480 VAL B O 1
ATOM 8039 N N . ILE B 1 481 ? -13.281 -17.844 -22.734 1 91 481 ILE B N 1
ATOM 8040 C CA . ILE B 1 481 ? -12.297 -17.891 -21.656 1 91 481 ILE B CA 1
ATOM 8041 C C . ILE B 1 481 ? -11.078 -18.703 -22.109 1 91 481 ILE B C 1
ATOM 8043 O O . ILE B 1 481 ? -9.938 -18.297 -21.891 1 91 481 ILE B O 1
ATOM 8047 N N . SER B 1 482 ? -11.32 -19.812 -22.75 1 89.38 482 SER B N 1
ATOM 8048 C CA . SER B 1 482 ? -10.242 -20.641 -23.25 1 89.38 482 SER B CA 1
ATOM 8049 C C . SER B 1 482 ? -9.406 -19.906 -24.297 1 89.38 482 SER B C 1
ATOM 8051 O O . SER B 1 482 ? -8.172 -19.984 -24.281 1 89.38 482 SER B O 1
ATOM 8053 N N . ALA B 1 483 ? -10.055 -19.203 -25.156 1 90.38 483 ALA B N 1
ATOM 8054 C CA . ALA B 1 483 ? -9.375 -18.453 -26.219 1 90.38 483 ALA B CA 1
ATOM 8055 C C . ALA B 1 483 ? -8.523 -17.328 -25.625 1 90.38 483 ALA B C 1
ATOM 8057 O O . ALA B 1 483 ? -7.445 -17.031 -26.141 1 90.38 483 ALA B O 1
ATOM 8058 N N . LEU B 1 484 ? -8.961 -16.766 -24.688 1 87.88 484 LEU B N 1
ATOM 8059 C CA . LEU B 1 484 ? -8.227 -15.688 -24.031 1 87.88 484 LEU B CA 1
ATOM 8060 C C . LEU B 1 484 ? -6.941 -16.219 -23.406 1 87.88 484 LEU B C 1
ATOM 8062 O O . LEU B 1 484 ? -5.918 -15.523 -23.406 1 87.88 484 LEU B O 1
ATOM 8066 N N . GLY B 1 485 ? -6.969 -17.359 -22.891 1 82 485 GLY B N 1
ATOM 8067 C CA . GLY B 1 485 ? -5.77 -17.984 -22.359 1 82 485 GLY B CA 1
ATOM 8068 C C . GLY B 1 485 ? -4.723 -18.266 -23.422 1 82 485 GLY B C 1
ATOM 8069 O O . GLY B 1 485 ? -3.527 -18.094 -23.172 1 82 485 GLY B O 1
ATOM 8070 N N . GLU B 1 486 ? -5.164 -18.609 -24.547 1 78.62 486 GLU B N 1
ATOM 8071 C CA . GLU B 1 486 ? -4.27 -18.953 -25.656 1 78.62 486 GLU B CA 1
ATOM 8072 C C . GLU B 1 486 ? -3.691 -17.703 -26.312 1 78.62 486 GLU B C 1
ATOM 8074 O O . GLU B 1 486 ? -2.562 -17.719 -26.797 1 78.62 486 GLU B O 1
ATOM 8079 N N . LYS B 1 487 ? -4.496 -16.688 -26.484 1 69.44 487 LYS B N 1
ATOM 8080 C CA . LYS B 1 487 ? -4.051 -15.43 -27.078 1 69.44 487 LYS B CA 1
ATOM 8081 C C . LYS B 1 487 ? -2.881 -14.836 -26.281 1 69.44 487 LYS B C 1
ATOM 8083 O O . LYS B 1 487 ? -1.943 -14.297 -26.875 1 69.44 487 LYS B O 1
ATOM 8088 N N . GLY B 1 488 ? -2.92 -14.898 -25.094 1 60.59 488 GLY B N 1
ATOM 8089 C CA . GLY B 1 488 ? -1.772 -14.469 -24.297 1 60.59 488 GLY B CA 1
ATOM 8090 C C . GLY B 1 488 ? -0.497 -15.211 -24.656 1 60.59 488 GLY B C 1
ATOM 8091 O O . GLY B 1 488 ? 0.565 -14.594 -24.797 1 60.59 488 GLY B O 1
ATOM 8092 N N . ALA B 1 489 ? -0.594 -16.453 -25 1 58.59 489 ALA B N 1
ATOM 8093 C CA . ALA B 1 489 ? 0.569 -17.297 -25.266 1 58.59 489 ALA B CA 1
ATOM 8094 C C . ALA B 1 489 ? 1.054 -17.125 -26.703 1 58.59 489 ALA B C 1
ATOM 8096 O O . ALA B 1 489 ? 2.26 -17.062 -26.953 1 58.59 489 ALA B O 1
ATOM 8097 N N . ASN B 1 490 ? -0.042 -16.938 -27.594 1 61.78 490 ASN B N 1
ATOM 8098 C CA . ASN B 1 490 ? 0.343 -17 -29 1 61.78 490 ASN B CA 1
ATOM 8099 C C . ASN B 1 490 ? 0.006 -15.695 -29.719 1 61.78 490 ASN B C 1
ATOM 8101 O O . ASN B 1 490 ? 0.19 -15.586 -30.938 1 61.78 490 ASN B O 1
ATOM 8105 N N . GLY B 1 491 ? -0.288 -14.578 -29.031 1 60.5 491 GLY B N 1
ATOM 8106 C CA . GLY B 1 491 ? -0.462 -13.203 -29.469 1 60.5 491 GLY B CA 1
ATOM 8107 C C . GLY B 1 491 ? -1.7 -13 -30.328 1 60.5 491 GLY B C 1
ATOM 8108 O O . GLY B 1 491 ? -2.309 -11.93 -30.312 1 60.5 491 GLY B O 1
ATOM 8109 N N . GLU B 1 492 ? -1.961 -13.812 -31.5 1 63.91 492 GLU B N 1
ATOM 8110 C CA . GLU B 1 492 ? -2.885 -13.359 -32.531 1 63.91 492 GLU B CA 1
ATOM 8111 C C . GLU B 1 492 ? -4.098 -14.273 -32.625 1 63.91 492 GLU B C 1
ATOM 8113 O O . GLU B 1 492 ? -4.727 -14.367 -33.688 1 63.91 492 GLU B O 1
ATOM 8118 N N . LYS B 1 493 ? -4.629 -14.789 -31.562 1 74.38 493 LYS B N 1
ATOM 8119 C CA . LYS B 1 493 ? -5.766 -15.664 -31.828 1 74.38 493 LYS B CA 1
ATOM 8120 C C . LYS B 1 493 ? -7.086 -14.922 -31.656 1 74.38 493 LYS B C 1
ATOM 8122 O O . LYS B 1 493 ? -7.207 -14.055 -30.781 1 74.38 493 LYS B O 1
ATOM 8127 N N . HIS B 1 494 ? -8.141 -15.172 -32.594 1 88.19 494 HIS B N 1
ATOM 8128 C CA . HIS B 1 494 ? -9.477 -14.594 -32.562 1 88.19 494 HIS B CA 1
ATOM 8129 C C . HIS B 1 494 ? -10.281 -15.102 -31.375 1 88.19 494 HIS B C 1
ATOM 8131 O O . HIS B 1 494 ? -10.312 -16.312 -31.109 1 88.19 494 HIS B O 1
ATOM 8137 N N . VAL B 1 495 ? -10.836 -14.289 -30.594 1 92.25 495 VAL B N 1
ATOM 8138 C CA . VAL B 1 495 ? -11.727 -14.641 -29.484 1 92.25 495 VAL B CA 1
ATOM 8139 C C . VAL B 1 495 ? -13.18 -14.492 -29.938 1 92.25 495 VAL B C 1
ATOM 8141 O O . VAL B 1 495 ? -13.602 -13.422 -30.375 1 92.25 495 VAL B O 1
ATOM 8144 N N . PRO B 1 496 ? -14.008 -15.484 -29.875 1 94.25 496 PRO B N 1
ATOM 8145 C CA . PRO B 1 496 ? -15.375 -15.484 -30.391 1 94.25 496 PRO B CA 1
ATOM 8146 C C . PRO B 1 496 ? -16.375 -14.844 -29.438 1 94.25 496 PRO B C 1
ATOM 8148 O O . PRO B 1 496 ? -17.328 -15.5 -28.984 1 94.25 496 PRO B O 1
ATOM 8151 N N . TYR B 1 497 ? -16.344 -13.633 -29.266 1 94.94 497 TYR B N 1
ATOM 8152 C CA . TYR B 1 497 ? -17.234 -12.922 -28.359 1 94.94 497 TYR B CA 1
ATOM 8153 C C . TYR B 1 497 ? -18.672 -12.898 -28.891 1 94.94 497 TYR B C 1
ATOM 8155 O O . TYR B 1 497 ? -19.625 -12.828 -28.125 1 94.94 497 TYR B O 1
ATOM 8163 N N . ARG B 1 498 ? -18.859 -13.016 -30.156 1 94.25 498 ARG B N 1
ATOM 8164 C CA . ARG B 1 498 ? -20.141 -12.742 -30.797 1 94.25 498 ARG B CA 1
ATOM 81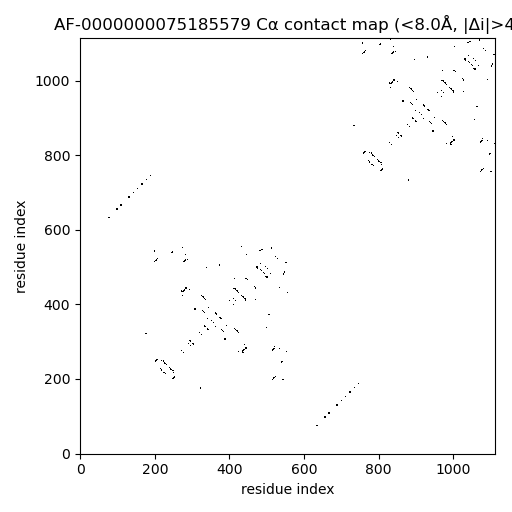65 C C . ARG B 1 498 ? -21.016 -13.992 -30.812 1 94.25 498 ARG B C 1
ATOM 8167 O O . ARG B 1 498 ? -22.172 -13.93 -31.219 1 94.25 498 ARG B O 1
ATOM 8174 N N . ASN B 1 499 ? -20.516 -15.055 -30.266 1 94.69 499 ASN B N 1
ATOM 8175 C CA . ASN B 1 499 ? -21.234 -16.328 -30.328 1 94.69 499 ASN B CA 1
ATOM 8176 C C . ASN B 1 499 ? -22.453 -16.312 -29.406 1 94.69 499 ASN B C 1
ATOM 8178 O O . ASN B 1 499 ? -23.344 -17.156 -29.547 1 94.69 499 ASN B O 1
ATOM 8182 N N . SER B 1 500 ? -22.469 -15.453 -28.406 1 95.62 500 SER B N 1
ATOM 8183 C CA . SER B 1 500 ? -23.609 -15.281 -27.516 1 95.62 500 SER B CA 1
ATOM 8184 C C . SER B 1 500 ? -23.766 -13.828 -27.094 1 95.62 500 SER B C 1
ATOM 8186 O O . SER B 1 500 ? -22.781 -13.07 -27.078 1 95.62 500 SER B O 1
ATOM 8188 N N . LYS B 1 501 ? -25.016 -13.492 -26.719 1 95.88 501 LYS B N 1
ATOM 8189 C CA . LYS B 1 501 ? -25.266 -12.133 -26.25 1 95.88 501 LYS B CA 1
ATOM 8190 C C . LYS B 1 501 ? -24.516 -11.844 -24.953 1 95.88 501 LYS B C 1
ATOM 8192 O O . LYS B 1 501 ? -24.047 -10.734 -24.75 1 95.88 501 LYS B O 1
ATOM 8197 N N . LEU B 1 502 ? -24.406 -12.805 -24.141 1 96.56 502 LEU B N 1
ATOM 8198 C CA . LEU B 1 502 ? -23.719 -12.641 -22.859 1 96.56 502 LEU B CA 1
ATOM 8199 C C . LEU B 1 502 ? -22.25 -12.312 -23.062 1 96.56 502 LEU B C 1
ATOM 8201 O O . LEU B 1 502 ? -21.75 -11.32 -22.547 1 96.56 502 LEU B O 1
ATOM 8205 N N . THR B 1 503 ? -21.5 -13.172 -23.828 1 97 503 THR B N 1
ATOM 8206 C CA . THR B 1 503 ? -20.078 -12.969 -24.047 1 97 503 THR B CA 1
ATOM 8207 C C . THR B 1 503 ? -19.844 -11.688 -24.844 1 97 503 THR B C 1
ATOM 8209 O O . THR B 1 503 ? -18.844 -10.992 -24.625 1 97 503 THR B O 1
ATOM 8212 N N . TYR B 1 504 ? -20.797 -11.367 -25.719 1 96.94 504 TYR B N 1
ATOM 8213 C CA . TYR B 1 504 ? -20.688 -10.117 -26.469 1 96.94 504 TYR B CA 1
ATOM 8214 C C . TYR B 1 504 ? -20.812 -8.914 -25.547 1 96.94 504 TYR B C 1
ATOM 8216 O O . TYR B 1 504 ? -20.047 -7.953 -25.656 1 96.94 504 TYR B O 1
ATOM 8224 N N . LEU B 1 505 ? -21.734 -8.961 -24.688 1 96.94 505 LEU B N 1
ATOM 8225 C CA . LEU B 1 505 ? -21.938 -7.906 -23.703 1 96.94 505 LEU B CA 1
ATOM 8226 C C . LEU B 1 505 ? -20.688 -7.695 -22.859 1 96.94 505 LEU B C 1
ATOM 8228 O O . LEU B 1 505 ? -20.328 -6.559 -22.547 1 96.94 505 LEU B O 1
ATOM 8232 N N . LEU B 1 506 ? -20 -8.781 -22.547 1 96.56 506 LEU B N 1
ATOM 8233 C CA . LEU B 1 506 ? -18.922 -8.734 -21.578 1 96.56 506 LEU B CA 1
ATOM 8234 C C . LEU B 1 506 ? -17.562 -8.727 -22.266 1 96.56 506 LEU B C 1
ATOM 8236 O O . LEU B 1 506 ? -16.531 -8.984 -21.625 1 96.56 506 LEU B O 1
ATOM 8240 N N . GLN B 1 507 ? -17.531 -8.391 -23.469 1 94.69 507 GLN B N 1
ATOM 8241 C CA . GLN B 1 507 ? -16.312 -8.469 -24.266 1 94.69 507 GLN B CA 1
ATOM 8242 C C . GLN B 1 507 ? -15.164 -7.727 -23.609 1 94.69 507 GLN B C 1
ATOM 8244 O O . GLN B 1 507 ? -14.094 -8.297 -23.391 1 94.69 507 GLN B O 1
ATOM 8249 N N . TYR B 1 508 ? -15.344 -6.551 -23.219 1 92.19 508 TYR B N 1
ATOM 8250 C CA . TYR B 1 508 ? -14.258 -5.746 -22.656 1 92.19 508 TYR B CA 1
ATOM 8251 C C . TYR B 1 508 ? -14.07 -6.027 -21.172 1 92.19 508 TYR B C 1
ATOM 8253 O O . TYR B 1 508 ? -13.07 -5.617 -20.578 1 92.19 508 TYR B O 1
ATOM 8261 N N . SER B 1 509 ? -15.016 -6.77 -20.562 1 93.31 509 SER B N 1
ATOM 8262 C CA . SER B 1 509 ? -14.883 -7.133 -19.156 1 93.31 509 SER B CA 1
ATOM 8263 C C . SER B 1 509 ? -14.25 -8.508 -19 1 93.31 509 SER B C 1
ATOM 8265 O O . SER B 1 509 ? -13.961 -8.938 -17.891 1 93.31 509 SER B O 1
ATOM 8267 N N . LEU B 1 510 ? -14.062 -9.125 -20.094 1 91.62 510 LEU B N 1
ATOM 8268 C CA . LEU B 1 510 ? -13.398 -10.422 -20.062 1 91.62 510 LEU B CA 1
ATOM 8269 C C . LEU B 1 510 ? -11.992 -10.336 -20.641 1 91.62 510 LEU B C 1
ATOM 8271 O O . LEU B 1 510 ? -11.164 -11.219 -20.422 1 91.62 510 LEU B O 1
ATOM 8275 N N . SER B 1 511 ? -11.672 -9.219 -21.297 1 85.19 511 SER B N 1
ATOM 8276 C CA . SER B 1 511 ? -10.422 -9.125 -22.047 1 85.19 511 SER B CA 1
ATOM 8277 C C . SER B 1 511 ? -9.383 -8.305 -21.297 1 85.19 511 SER B C 1
ATOM 8279 O O . SER B 1 511 ? -9.719 -7.582 -20.344 1 85.19 511 SER B O 1
ATOM 8281 N N . GLY B 1 512 ? -8.164 -8.594 -21.719 1 77.94 512 GLY B N 1
ATOM 8282 C CA . GLY B 1 512 ? -7.074 -7.738 -21.266 1 77.94 512 GLY B CA 1
ATOM 8283 C C . GLY B 1 512 ? -6.719 -7.926 -19.812 1 77.94 512 GLY B C 1
ATOM 8284 O O . GLY B 1 512 ? -6.438 -9.039 -19.375 1 77.94 512 GLY B O 1
ATOM 8285 N N . SER B 1 513 ? -6.785 -6.711 -19.062 1 79.62 513 SER B N 1
ATOM 8286 C CA . SER B 1 513 ? -6.387 -6.672 -17.656 1 79.62 513 SER B CA 1
ATOM 8287 C C . SER B 1 513 ? -7.586 -6.898 -16.734 1 79.62 513 SER B C 1
ATOM 8289 O O . SER B 1 513 ? -7.512 -6.633 -15.539 1 79.62 513 SER B O 1
ATOM 8291 N N . SER B 1 514 ? -8.617 -7.469 -17.359 1 90.5 514 SER B N 1
ATOM 8292 C CA . SER B 1 514 ? -9.812 -7.695 -16.547 1 90.5 514 SER B CA 1
ATOM 8293 C C . SER B 1 514 ? -9.641 -8.891 -15.617 1 90.5 514 SER B C 1
ATOM 8295 O O . SER B 1 514 ? -8.758 -9.727 -15.836 1 90.5 514 SER B O 1
ATOM 8297 N N . LYS B 1 515 ? -10.336 -8.82 -14.562 1 93.31 515 LYS B N 1
ATOM 8298 C CA . LYS B 1 515 ? -10.336 -9.906 -13.586 1 93.31 515 LYS B CA 1
ATOM 8299 C C . LYS B 1 515 ? -11.656 -10.672 -13.617 1 93.31 515 LYS B C 1
ATOM 8301 O O . LYS B 1 515 ? -12.734 -10.062 -13.594 1 93.31 515 LYS B O 1
ATOM 8306 N N . THR B 1 516 ? -11.531 -11.953 -13.734 1 94.75 516 THR B N 1
ATOM 8307 C CA . THR B 1 516 ? -12.727 -12.789 -13.828 1 94.75 516 THR B CA 1
ATOM 8308 C C . THR B 1 516 ? -12.742 -13.828 -12.711 1 94.75 516 THR B C 1
ATOM 8310 O O . THR B 1 516 ? -11.719 -14.453 -12.414 1 94.75 516 THR B O 1
ATOM 8313 N N . LEU B 1 517 ? -13.852 -13.961 -12.086 1 96.56 517 LEU B N 1
ATOM 8314 C CA . LEU B 1 517 ? -14.055 -14.969 -11.047 1 96.56 517 LEU B CA 1
ATOM 8315 C C . LEU B 1 517 ? -15.32 -15.773 -11.32 1 96.56 517 LEU B C 1
ATOM 8317 O O . LEU B 1 517 ? -16.375 -15.203 -11.578 1 96.56 517 LEU B O 1
ATOM 8321 N N . MET B 1 518 ? -15.164 -17.031 -11.367 1 97.12 518 MET B N 1
ATOM 8322 C CA . MET B 1 518 ? -16.328 -17.922 -11.453 1 97.12 518 MET B CA 1
ATOM 8323 C C . MET B 1 518 ? -16.562 -18.625 -10.125 1 97.12 518 MET B C 1
ATOM 8325 O O . MET B 1 518 ? -15.695 -19.344 -9.633 1 97.12 518 MET B O 1
ATOM 8329 N N . ILE B 1 519 ? -17.719 -18.375 -9.57 1 98.06 519 ILE B N 1
ATOM 8330 C CA . ILE B 1 519 ? -18.141 -19.109 -8.383 1 98.06 519 ILE B CA 1
ATOM 8331 C C . ILE B 1 519 ? -19 -20.312 -8.797 1 98.06 519 ILE B C 1
ATOM 8333 O O . ILE B 1 519 ? -20.156 -20.141 -9.156 1 98.06 519 ILE B O 1
ATOM 8337 N N . LEU B 1 520 ? -18.391 -21.422 -8.703 1 98.06 520 LEU B N 1
ATOM 8338 C CA . LEU B 1 520 ? -19.078 -22.672 -9.023 1 98.06 520 LEU B CA 1
ATOM 8339 C C . LEU B 1 520 ? -19.922 -23.141 -7.855 1 98.06 520 LEU B C 1
ATOM 8341 O O . LEU B 1 520 ? -19.406 -23.484 -6.797 1 98.06 520 LEU B O 1
ATOM 8345 N N . ASN B 1 521 ? -21.219 -23.141 -8.086 1 97.5 521 ASN B N 1
ATOM 8346 C CA . ASN B 1 521 ? -22.141 -23.594 -7.055 1 97.5 521 ASN B CA 1
ATOM 8347 C C . ASN B 1 521 ? -22.578 -25.047 -7.285 1 97.5 521 ASN B C 1
ATOM 8349 O O . ASN B 1 521 ? -23.031 -25.391 -8.367 1 97.5 521 ASN B O 1
ATOM 8353 N N . LEU B 1 522 ? -22.484 -25.875 -6.207 1 96.25 522 LEU B N 1
ATOM 8354 C CA . LEU B 1 522 ? -22.781 -27.297 -6.336 1 96.25 522 LEU B CA 1
ATOM 8355 C C . LEU B 1 522 ? -23.875 -27.719 -5.348 1 96.25 522 LEU B C 1
ATOM 8357 O O . LEU B 1 522 ? -23.891 -27.25 -4.203 1 96.25 522 LEU B O 1
ATOM 8361 N N . SER B 1 523 ? -24.672 -28.625 -5.918 1 92.81 523 SER B N 1
ATOM 8362 C CA . SER B 1 523 ? -25.625 -29.297 -5.047 1 92.81 523 SER B CA 1
ATOM 8363 C C . SER B 1 523 ? -24.984 -30.516 -4.371 1 92.81 523 SER B C 1
ATOM 8365 O O . SER B 1 523 ? -24.344 -31.328 -5.031 1 92.81 523 SER B O 1
ATOM 8367 N N . PRO B 1 524 ? -25.203 -30.625 -3.051 1 91.75 524 PRO B N 1
ATOM 8368 C CA . PRO B 1 524 ? -24.609 -31.766 -2.354 1 91.75 524 PRO B CA 1
ATOM 8369 C C . PRO B 1 524 ? -25.422 -33.062 -2.508 1 91.75 524 PRO B C 1
ATOM 8371 O O . PRO B 1 524 ? -25.031 -34.094 -1.998 1 91.75 524 PRO B O 1
ATOM 8374 N N . LEU B 1 525 ? -26.5 -33.031 -3.215 1 91.38 525 LEU B N 1
ATOM 8375 C CA . LEU B 1 525 ? -27.406 -34.156 -3.314 1 91.38 525 LEU B CA 1
ATOM 8376 C C . LEU B 1 525 ? -26.859 -35.219 -4.246 1 91.38 525 LEU B C 1
ATOM 8378 O O . LEU B 1 525 ? -26.312 -34.906 -5.305 1 91.38 525 LEU B O 1
ATOM 8382 N N . ALA B 1 526 ? -27.109 -36.406 -3.834 1 90.88 526 ALA B N 1
ATOM 8383 C CA . ALA B 1 526 ? -26.672 -37.562 -4.648 1 90.88 526 ALA B CA 1
ATOM 8384 C C . ALA B 1 526 ? -27.391 -37.562 -5.996 1 90.88 526 ALA B C 1
ATOM 8386 O O . ALA B 1 526 ? -26.797 -37.906 -7.02 1 90.88 526 ALA B O 1
ATOM 8387 N N . ALA B 1 527 ? -28.609 -37.125 -5.969 1 87.69 527 ALA B N 1
ATOM 8388 C CA . ALA B 1 527 ? -29.422 -37.125 -7.184 1 87.69 527 ALA B CA 1
ATOM 8389 C C . ALA B 1 527 ? -28.844 -36.156 -8.211 1 87.69 527 ALA B C 1
ATOM 8391 O O . ALA B 1 527 ? -29.094 -36.281 -9.414 1 87.69 527 ALA B O 1
ATOM 8392 N N . HIS B 1 528 ? -28.094 -35.188 -7.73 1 90.19 528 HIS B N 1
ATOM 8393 C CA . HIS B 1 528 ? -27.562 -34.156 -8.609 1 90.19 528 HIS B CA 1
ATOM 8394 C C . HIS B 1 528 ? -26.094 -34.406 -8.953 1 90.19 528 HIS B C 1
ATOM 8396 O O . HIS B 1 528 ? -25.422 -33.531 -9.492 1 90.19 528 HIS B O 1
ATOM 8402 N N . LEU B 1 529 ? -25.578 -35.531 -8.664 1 90.94 529 LEU B N 1
ATOM 8403 C CA . LEU B 1 529 ? -24.141 -35.781 -8.734 1 90.94 529 LEU B CA 1
ATOM 8404 C C . LEU B 1 529 ? -23.641 -35.688 -10.164 1 90.94 529 LEU B C 1
ATOM 8406 O O . LEU B 1 529 ? -22.578 -35.094 -10.406 1 90.94 529 LEU B O 1
ATOM 8410 N N . ASN B 1 530 ? -24.359 -36.25 -11.109 1 89.88 530 ASN B N 1
ATOM 8411 C CA . ASN B 1 530 ? -23.906 -36.219 -12.5 1 89.88 530 ASN B CA 1
ATOM 8412 C C . ASN B 1 530 ? -23.828 -34.781 -13.023 1 89.88 530 ASN B C 1
ATOM 8414 O O . ASN B 1 530 ? -22.859 -34.406 -13.688 1 89.88 530 ASN B O 1
ATOM 8418 N N . GLU B 1 531 ? -24.781 -34 -12.695 1 91.56 531 GLU B N 1
ATOM 8419 C CA . GLU B 1 531 ? -24.766 -32.594 -13.086 1 91.56 531 GLU B CA 1
ATOM 8420 C C . GLU B 1 531 ? -23.625 -31.859 -12.406 1 91.56 531 GLU B C 1
ATOM 8422 O O . GLU B 1 531 ? -22.969 -31.031 -13.031 1 91.56 531 GLU B O 1
ATOM 8427 N N . SER B 1 532 ? -23.422 -32.188 -11.156 1 93.25 532 SER B N 1
ATOM 8428 C CA . SER B 1 532 ? -22.344 -31.562 -10.406 1 93.25 532 SER B CA 1
ATOM 8429 C C . SER B 1 532 ? -20.984 -31.906 -11.008 1 93.25 532 SER B C 1
ATOM 8431 O O . SER B 1 532 ? -20.109 -31.031 -11.117 1 93.25 532 SER B O 1
ATOM 8433 N N . LEU B 1 533 ? -20.844 -33.094 -11.414 1 94.19 533 LEU B N 1
ATOM 8434 C CA . LEU B 1 533 ? -19.594 -33.5 -12.031 1 94.19 533 LEU B CA 1
ATOM 8435 C C . LEU B 1 533 ? -19.344 -32.781 -13.336 1 94.19 533 LEU B C 1
ATOM 8437 O O . LEU B 1 533 ? -18.219 -32.344 -13.617 1 94.19 533 LEU B O 1
ATOM 8441 N N . ASN B 1 534 ? -20.375 -32.594 -14.117 1 93.06 534 ASN B N 1
ATOM 8442 C CA . ASN B 1 534 ? -20.25 -31.828 -15.352 1 93.06 534 ASN B CA 1
ATOM 8443 C C . ASN B 1 534 ? -19.844 -30.391 -15.086 1 93.06 534 ASN B C 1
ATOM 8445 O O . ASN B 1 534 ? -18.984 -29.844 -15.773 1 93.06 534 ASN B O 1
ATOM 8449 N N . SER B 1 535 ? -20.453 -29.828 -14.109 1 94.81 535 SER B N 1
ATOM 8450 C CA . SER B 1 535 ? -20.125 -28.453 -13.734 1 94.81 535 SER B CA 1
ATOM 8451 C C . SER B 1 535 ? -18.672 -28.344 -13.258 1 94.81 535 SER B C 1
ATOM 8453 O O . SER B 1 535 ? -17.984 -27.375 -13.586 1 94.81 535 SER B O 1
ATOM 8455 N N . LEU B 1 536 ? -18.219 -29.344 -12.523 1 96.12 536 LEU B N 1
ATOM 8456 C CA . LEU B 1 536 ? -16.844 -29.375 -12.023 1 96.12 536 LEU B CA 1
ATOM 8457 C C . LEU B 1 536 ? -15.852 -29.469 -13.172 1 96.12 536 LEU B C 1
ATOM 8459 O O . LEU B 1 536 ? -14.828 -28.781 -13.164 1 96.12 536 LEU B O 1
ATOM 8463 N N . ARG B 1 537 ? -16.188 -30.203 -14.109 1 95.06 537 ARG B N 1
ATOM 8464 C CA . ARG B 1 537 ? -15.305 -30.359 -15.266 1 95.06 537 ARG B CA 1
ATOM 8465 C C . ARG B 1 537 ? -15.219 -29.062 -16.062 1 95.06 537 ARG B C 1
ATOM 8467 O O . ARG B 1 537 ? -14.133 -28.656 -16.484 1 95.06 537 ARG B O 1
ATOM 8474 N N . PHE B 1 538 ? -16.328 -28.453 -16.219 1 93.56 538 PHE B N 1
ATOM 8475 C CA . PHE B 1 538 ? -16.359 -27.156 -16.906 1 93.56 538 PHE B CA 1
ATOM 8476 C C . PHE B 1 538 ? -15.492 -26.141 -16.172 1 93.56 538 PHE B C 1
ATOM 8478 O O . PHE B 1 538 ? -14.68 -25.453 -16.781 1 93.56 538 PHE B O 1
ATOM 8485 N N . ALA B 1 539 ? -15.664 -26.094 -14.906 1 95.31 539 ALA B N 1
ATOM 8486 C CA . ALA B 1 539 ? -14.93 -25.125 -14.086 1 95.31 539 ALA B CA 1
ATOM 8487 C C . ALA B 1 539 ? -13.43 -25.406 -14.125 1 95.31 539 ALA B C 1
ATOM 8489 O O . ALA B 1 539 ? -12.625 -24.469 -14.047 1 95.31 539 ALA B O 1
ATOM 8490 N N . THR B 1 540 ? -13.078 -26.641 -14.188 1 94.62 540 THR B N 1
ATOM 8491 C CA . THR B 1 540 ? -11.672 -27 -14.281 1 94.62 540 THR B CA 1
ATOM 8492 C C . THR B 1 540 ? -11.055 -26.453 -15.57 1 94.62 540 THR B C 1
ATOM 8494 O O . THR B 1 540 ? -9.93 -25.953 -15.555 1 94.62 540 THR B O 1
ATOM 8497 N N . LYS B 1 541 ? -11.789 -26.562 -16.609 1 90.5 541 LYS B N 1
ATOM 8498 C CA . LYS B 1 541 ? -11.32 -26 -17.875 1 90.5 541 LYS B CA 1
ATOM 8499 C C . LYS B 1 541 ? -11.094 -24.5 -17.766 1 90.5 541 LYS B C 1
ATOM 8501 O O . LYS B 1 541 ? -10.086 -23.969 -18.25 1 90.5 541 LYS B O 1
ATOM 8506 N N . VAL B 1 542 ? -11.953 -23.891 -17.141 1 91.06 542 VAL B N 1
ATOM 8507 C CA . VAL B 1 542 ? -11.875 -22.453 -16.938 1 91.06 542 VAL B CA 1
ATOM 8508 C C . VAL B 1 542 ? -10.672 -22.109 -16.062 1 91.06 542 VAL B C 1
ATOM 8510 O O . VAL B 1 542 ? -9.914 -21.188 -16.359 1 91.06 542 VAL B O 1
ATOM 8513 N N . ASN B 1 543 ? -10.508 -22.844 -15.055 1 90.12 543 ASN B N 1
ATOM 8514 C CA . ASN B 1 543 ? -9.453 -22.609 -14.078 1 90.12 543 ASN B CA 1
ATOM 8515 C C . ASN B 1 543 ? -8.062 -22.812 -14.68 1 90.12 543 ASN B C 1
ATOM 8517 O O . ASN B 1 543 ? -7.105 -22.156 -14.266 1 90.12 543 ASN B O 1
ATOM 8521 N N . ASN B 1 544 ? -7.918 -23.641 -15.594 1 86.31 544 ASN B N 1
ATOM 8522 C CA . ASN B 1 544 ? -6.633 -23.969 -16.188 1 86.31 544 ASN B CA 1
ATOM 8523 C C . ASN B 1 544 ? -6.23 -22.969 -17.266 1 86.31 544 ASN B C 1
ATOM 8525 O O . ASN B 1 544 ? -5.133 -23.047 -17.812 1 86.31 544 ASN B O 1
ATOM 8529 N N . THR B 1 545 ? -7.031 -22.062 -17.5 1 80.88 545 THR B N 1
ATOM 8530 C CA . THR B 1 545 ? -6.734 -21.031 -18.5 1 80.88 545 THR B CA 1
ATOM 8531 C C . THR B 1 545 ? -5.91 -19.906 -17.891 1 80.88 545 THR B C 1
ATOM 8533 O O . THR B 1 545 ? -6.293 -19.328 -16.859 1 80.88 545 THR B O 1
ATOM 8536 N N . THR B 1 546 ? -4.645 -19.719 -18.312 1 72.31 546 THR B N 1
ATOM 8537 C CA . THR B 1 546 ? -3.805 -18.609 -17.844 1 72.31 546 THR B CA 1
ATOM 8538 C C . THR B 1 546 ? -3.779 -17.484 -18.875 1 72.31 546 THR B C 1
ATOM 8540 O O . THR B 1 546 ? -3.482 -17.719 -20.047 1 72.31 546 THR B O 1
ATOM 8543 N N . ILE B 1 547 ? -4.375 -16.312 -18.516 1 64.19 547 ILE B N 1
ATOM 8544 C CA . ILE B 1 547 ? -4.367 -15.172 -19.406 1 64.19 547 ILE B CA 1
ATOM 8545 C C . ILE B 1 547 ? -3.086 -14.367 -19.203 1 64.19 547 ILE B C 1
ATOM 8547 O O . ILE B 1 547 ? -2.598 -14.242 -18.078 1 64.19 547 ILE B O 1
ATOM 8551 N N . GLY B 1 548 ? -2.271 -14.117 -20.125 1 56.72 548 GLY B N 1
ATOM 8552 C CA . GLY B 1 548 ? -1.07 -13.305 -20.062 1 56.72 548 GLY B CA 1
ATOM 8553 C C . GLY B 1 548 ? -1.307 -11.945 -19.438 1 56.72 548 GLY B C 1
ATOM 8554 O O . GLY B 1 548 ? -2.453 -11.523 -19.266 1 56.72 548 GLY B O 1
ATOM 8555 N N . THR B 1 549 ? -0.416 -11.305 -18.703 1 51.5 549 THR B N 1
ATOM 8556 C CA . THR B 1 549 ? -0.419 -10.102 -17.875 1 51.5 549 THR B CA 1
ATOM 8557 C C . THR B 1 549 ? -0.838 -8.883 -18.688 1 51.5 549 THR B C 1
ATOM 8559 O O . THR B 1 549 ? -0.209 -8.562 -19.703 1 51.5 549 THR B O 1
ATOM 8562 N N . ALA B 1 550 ? -2.104 -8.414 -18.641 1 40.28 550 ALA B N 1
ATOM 8563 C CA . ALA B 1 550 ? -2.568 -7.242 -19.375 1 40.28 550 ALA B CA 1
ATOM 8564 C C . ALA B 1 550 ? -2.234 -5.957 -18.625 1 40.28 550 ALA B C 1
ATOM 8566 O O . ALA B 1 550 ? -2.145 -5.953 -17.391 1 40.28 550 ALA B O 1
ATOM 8567 N N . LYS B 1 551 ? -1.875 -4.832 -19.312 1 41.47 551 LYS B N 1
ATOM 8568 C CA . LYS B 1 551 ? -1.508 -3.484 -18.891 1 41.47 551 LYS B CA 1
ATOM 8569 C C . LYS B 1 551 ? -2.738 -2.691 -18.453 1 41.47 551 LYS B C 1
ATOM 8571 O O . LYS B 1 551 ? -3.828 -2.883 -18.984 1 41.47 551 LYS B O 1
ATOM 8576 N N . SER B 1 552 ? -2.811 -2.057 -17.328 1 40.41 552 SER B N 1
ATOM 8577 C CA . SER B 1 552 ? -3.83 -1.174 -16.766 1 40.41 552 SER B CA 1
ATOM 8578 C C . SER B 1 552 ? -4.215 -0.078 -17.75 1 40.41 552 SER B C 1
ATOM 8580 O O . SER B 1 552 ? -3.354 0.476 -18.438 1 40.41 552 SER B O 1
ATOM 8582 N N . SER B 1 553 ? -5.441 0.117 -18.109 1 38.12 553 SER B N 1
ATOM 8583 C CA . SER B 1 553 ? -5.902 1.165 -19.016 1 38.12 553 SER B CA 1
ATOM 8584 C C . SER B 1 553 ? -5.867 2.531 -18.328 1 38.12 553 SER B C 1
ATOM 8586 O O . SER B 1 553 ? -6.867 2.977 -17.766 1 38.12 553 SER B O 1
ATOM 8588 N N . LYS B 1 554 ? -4.863 2.992 -17.734 1 40.53 554 LYS B N 1
ATOM 8589 C CA . LYS B 1 554 ? -4.898 4.383 -17.297 1 40.53 554 LYS B CA 1
ATOM 8590 C C . LYS B 1 554 ? -4.902 5.336 -18.484 1 40.53 554 LYS B C 1
ATOM 8592 O O . LYS B 1 554 ? -4.047 5.242 -19.375 1 40.53 554 LYS B O 1
ATOM 8597 N N . GLN B 1 555 ? -5.941 5.895 -18.891 1 32.53 555 GLN B N 1
ATOM 8598 C CA . GLN B 1 555 ? -5.996 6.941 -19.906 1 32.53 555 GLN B CA 1
ATOM 8599 C C . GLN B 1 555 ? -5.254 8.195 -19.438 1 32.53 555 GLN B C 1
ATOM 8601 O O . GLN B 1 555 ? -5.57 8.758 -18.391 1 32.53 555 GLN B O 1
ATOM 8606 N N . SER B 1 556 ? -3.906 8.188 -19.734 1 30.67 556 SER B N 1
ATOM 8607 C CA . SER B 1 556 ? -3.266 9.492 -19.594 1 30.67 556 SER B CA 1
ATOM 8608 C C . SER B 1 556 ? -4.07 10.578 -20.297 1 30.67 556 SER B C 1
ATOM 8610 O O . SER B 1 556 ? -4.508 10.398 -21.438 1 30.67 556 SER B O 1
ATOM 8612 N N . ARG B 1 557 ? -4.539 11.57 -19.734 1 25.61 557 ARG B N 1
ATOM 8613 C CA . ARG B 1 557 ? -4.902 12.781 -20.453 1 25.61 557 ARG B CA 1
ATOM 8614 C C . ARG B 1 557 ? -3.67 13.43 -21.078 1 25.61 557 ARG B C 1
ATOM 8616 O O . ARG B 1 557 ? -2.586 13.414 -20.5 1 25.61 557 ARG B O 1
#

pLDDT: mean 79.27, std 24.78, range [14.3, 98.12]

Sequence (1114 aa):
MASRLPRYRSSSPERTLMAPALKRKAQDQNDPPVRKIHKPLSKSITSTAPKPLTKPRPPTLTAGTRATQISDLTKQLGEAKSQAREHIHALNLANDEIATLKRTHSMQVSELEYDIRKGQLQVEELDQDLQLARTEVQKLRENVNQLTSTGQDMQQQLSNDAEVIAALRAEVEALKSEAIDAESVRRQLHNTIQELKGNIRVFCRVRPDPSPELANVSYSKEKRDIVVTSTSESATGQQRKDVHSFTFDRVFEPHATQAEVFEEVSQLAQSCTDGYNVCIFAYGQTGSGKSFTMEGGQTEETAGMIPRAVDQVFRVTNDLKSRGWEYTLEGQFLEIYNETINDLLASSSSATSTSSTSSSPQYNIKHDPQTRTTTVTNLTSVPLTSPAHVRSLLLRSQSRRSVASTLMNEHSSRSHSVFRVKIEGVNETNGERCVGWLNLVDLAGSERLNVSFAGSVGPGAERLKETQNINKSLSSLGDVISALGEKGANGEKHVPYRNSKLTYLLQYSLSGSSKTLMILNLSPLAAHLNESLNSLRFATKVNNTTIGTAKSSKQSRMASRLPRYRSSSPERTLMAPALKRKAQDQNDPPVRKIHKPLSKSITSTAPKPLTKPRPPTLTAGTRATQISDLTKQLGEAKSQAREHIHALNLANDEIATLKRTHSMQVSELEYDIRKGQLQVEELDQDLQLARTEVQKLRENVNQLTSTGQDMQQQLSNDAEVIAALRAEVEALKSEAIDAESVRRQLHNTIQELKGNIRVFCRVRPDPSPELANVSYSKEKRDIVVTSTSESATGQQRKDVHSFTFDRVFEPHATQAEVFEEVSQLAQSCTDGYNVCIFAYGQTGSGKSFTMEGGQTEETAGMIPRAVDQVFRVTNDLKSRGWEYTLEGQFLEIYNETINDLLASSSSATSTSSTSSSPQYNIKHDPQTRTTTVTNLTSVPLTSPAHVRSLLLRSQSRRSVASTLMNEHSSRSHSVFRVKIEGVNETNGERCVGWLNLVDLAGSERLNVSFAGSVGPGAERLKETQNINKSLSSLGDVISALGEKGANGEKHVPYRNSKLTYLLQYSLSGSSKTLMILNLSPLAAHLNESLNSLRFATKVNNTTIGTAKSSKQSR

Secondary structure (DSSP, 8-state):
--------------------------------------------------------------THHHHHHHHHHHHHHHHHHHHHHHHHHHHHHHHHHHHHHHHHHHHHHHHHHHHHHHHHHHHHHHHHHHHHHHHHHHHHHHHHHHHHHHHHHHHHHHHHHHHHHHHHHHHHHHHHHHHHHHHHHHHHHHHHHHHHH-SEEEEEEEPP---S-B-EEEE-TTS-EEEEEEEEE-TTS-EEEEEEEEE-SEEE-TT--HHHHHHHHHHHHHHHHTT--EEEEEEESTTSSHHHHHTB-SSTTTB-HHHHHHHHHHHHHHHGGGGTEEEEEEEEEEEEETTEEEESS--GGGT----TT-------EEEETTTTEEEETT---EE---HHHHHHHHHHHHHHHHHHSSSHHHHHTTSEEEEEEEEEEEETTTTEEEEEEEEEEEPPP-----GGGTT--THHHHHHHHHHHHHHHHHHHHHHHHHHHHHHHHS-PPP-GGGSHHHHHTHHHHSTT-EEEEEEEE--BGGGHHHHHHHHHHHHHHHT-----PPP-----/--------------------------------------------------------------THHHHHHHHHHHHHHHHHHHHHHHHHHHHHHHHHHHHHHHHHHHHHHHHHHHHHHHHHHHHHHHHHHHHHHHHHHHHHHHHHHHHHHHHHHHHHHHHHHHHHHHHHHHHHHHHHHHHHHHHHHHHHHHHHHHHHH-SEEEEEEEPP---S-B-EEEE-TTS-EEEEEEEEE-TTS-EEEEEEEEE-SEEE-TT--HHHHHHHHHHHHHHHHTT--EEEEEE-STTSSHHHHHTB-SSTTTB-HHHHHHHHHHHHHHHGGGGTEEEEEEEEEEEEETTEEEETT--GGGT----TT-------EEEETTTTEEEETT---EE---HHHHHHHHHHHHHHHHHHSSSHHHHHTTSEEEEEEEEEEEETTTTEEEEEEEEEEEPPP-----GGGTT--THHHHHHHHHHHHHHHHHHHHHHHHHHHHHHHHS-PPP-GGGSHHHHHTHHHHSTT-EEEEEEEE--BGGGHHHHHHHHHHHHHHHT-----PPP-----

InterPro domains:
  IPR001752 Kinesin motor domain [PF00225] (205-544)
  IPR001752 Kinesin motor domain [PR00380] (275-296)
  IPR001752 Kinesin motor domain [PR00380] (406-423)
  IPR001752 Kinesin motor domain [PR00380] (437-455)
  IPR001752 Kinesin motor domain [PR00380] (495-516)
  IPR001752 Kinesin motor domain [PS50067] (199-545)
  IPR001752 Kinesin motor domain [SM00129] (197-553)
  IPR027417 P-loop containing nucleoside triphosphate hydrolase [SSF52540] (160-544)
  IPR027640 Kinesin-like protein [PTHR47972] (87-555)
  IPR036961 Kinesin motor domain superfamily [G3DSA:3.40.850.10] (200-549)

Nearest PDB structures (foldseek):
  5lt0-assembly1_A  TM=9.268E-01  e=1.486E-31  Homo sapiens
  1mkj-assembly1_A  TM=9.037E-01  e=5.448E-29  Homo sapiens
  2xae-assembly1_B  TM=8.367E-01  e=2.738E-29  Homo sapiens
  1v8j-assembly1_A  TM=8.846E-01  e=1.263E-26  Mus musculus
  5xjb-assembly2_B  TM=8.127E-01  e=2.095E-25  Mus musculus